Protein AF-0000000068203288 (afdb_homodimer)

Sequence (1070 aa):
MARSVHVRDALLVIIGAFSFITLLYFWTSFAPIPHRPIVPSGQPHHDSGFYEEWIPPDGHSIPASKPMNSSRAFGVVHGEKQPRTKVINHAPGWTMFDNIYMSAGTMFVVADAEQEMVEKDGWYNGYPLRRMMISTGKPAYATEESMKEREPSDKDLFFISREEAVSRWGDQVYEIEGHSWLFWEAPQFYSHFYHFVAESLFGFWAFHAGTLDAHITARGETTAPLPSRAIFPFCKPENIRDSSKFNMLYMKAAFPATTLETSSDWEDRIHFTRDGTRAWRFAHATLGDRSASFRGRICGLQNQRIAAEARQVTEARTTRWWWEPIRRAVLRHASVSEEIIDIVINSNARFDDAPTTGGIGGEMRSIPKKETPIVITYISRQGGRRSLLEDDHIRLVTELTRLCEKRGWEFNHVKAQLLTQEEQLALAAKTTVLVGVHGNGLTHLLSMAPTMLSTVVEIFGKPGFAHDYEWTARTLGMKHYGIWNDTTLEHPHYPEAKTPEKEFQSSSIPVQGDLVARTIEIRVDSVLSLLQQSDMARSVHVRDALLVIIGAFSFITLLYFWTSFAPIPHRPIVPSGQPHHDSGFYEEWIPPDGHSIPASKPMNSSRAFGVVHGEKQPRTKVINHAPGWTMFDNIYMSAGTMFVVADAEQEMVEKDGWYNGYPLRRMMISTGKPAYATEESMKEREPSDKDLFFISREEAVSRWGDQVYEIEGHSWLFWEAPQFYSHFYHFVAESLFGFWAFHAGTLDAHITARGETTAPLPSRAIFPFCKPENIRDSSKFNMLYMKAAFPATTLETSSDWEDRIHFTRDGTRAWRFAHATLGDRSASFRGRICGLQNQRIAAEARQVTEARTTRWWWEPIRRAVLRHASVSEEIIDIVINSNARFDDAPTTGGIGGEMRSIPKKETPIVITYISRQGGRRSLLEDDHIRLVTELTRLCEKRGWEFNHVKAQLLTQEEQLALAAKTTVLVGVHGNGLTHLLSMAPTMLSTVVEIFGKPGFAHDYEWTARTLGMKHYGIWNDTTLEHPHYPEAKTPEKEFQSSSIPVQGDLVARTIEIRVDSVLSLLQQSD

Organism: Serendipita indica (strain DSM 11827) (NCBI:txid1109443)

InterPro domains:
  IPR007657 Glycosyltransferase 61 [PTHR20961] (347-496)
  IPR049625 Glycosyltransferase 61, catalytic domain [PF04577] (317-451)

Nearest PDB structures (foldseek):
  6xi2-assembly1_A  TM=5.504E-01  e=6.995E-13  Homo sapiens
  6xfi-assembly1_A-2  TM=5.285E-01  e=3.410E-13  Homo sapiens
  6xi2-assembly1_B  TM=5.546E-01  e=3.739E-12  Homo sapiens
  8kb7-assembly1_D  TM=5.312E-01  e=9.744E-12  Homo sapiens
  8kb7-assembly1_A  TM=5.262E-01  e=3.739E-12  Homo sapiens

Solvent-accessible surface area (backbone atoms only — not comparable to full-atom values): 57823 Å² total; per-residue (Å²): 138,94,78,91,76,87,85,94,84,97,92,91,94,96,75,101,81,91,98,90,83,94,92,94,81,98,81,90,78,90,75,80,80,75,79,77,80,79,72,80,73,78,76,75,77,80,77,79,71,80,76,72,74,81,70,74,76,79,84,69,74,74,75,78,79,68,81,70,86,56,72,42,51,50,57,55,59,72,69,82,78,78,68,59,39,40,76,77,47,74,35,34,6,30,35,32,31,34,30,40,30,38,33,46,70,18,33,33,42,30,37,71,67,84,47,65,78,48,77,53,96,66,18,38,51,93,30,69,37,63,59,37,39,38,37,59,37,56,69,86,52,104,44,71,67,38,51,56,64,31,53,47,50,65,68,42,50,31,80,40,28,46,67,52,49,42,70,46,24,59,58,43,44,41,62,27,74,55,33,37,36,37,43,44,44,32,40,91,44,32,40,35,55,42,49,26,46,72,25,48,51,41,17,50,47,35,35,51,35,24,70,64,28,49,70,32,33,84,81,13,31,37,77,40,79,70,55,47,30,41,36,27,58,63,20,55,79,68,32,53,46,19,92,85,47,52,39,54,48,48,47,42,32,50,37,60,60,39,40,65,40,28,23,70,54,43,47,48,55,21,61,75,12,55,86,51,46,26,30,40,31,32,46,29,32,35,38,42,13,55,70,6,8,46,72,25,65,54,10,48,72,68,52,68,36,52,24,51,29,26,34,62,74,17,51,89,50,27,42,87,27,68,58,30,30,46,34,52,14,39,36,48,71,38,66,42,52,66,73,52,67,36,38,40,60,29,23,62,47,32,71,78,65,68,73,47,96,63,81,68,39,59,62,56,73,70,44,72,65,35,89,66,81,55,22,39,34,36,47,52,42,74,91,47,66,51,17,47,25,67,69,32,46,53,42,27,53,49,34,41,49,52,51,20,63,73,70,72,36,47,72,44,81,40,50,66,89,81,43,56,72,41,55,49,45,44,51,26,30,56,29,28,34,43,34,32,55,77,53,68,75,58,51,44,62,66,42,33,41,48,20,72,66,17,30,37,39,38,35,32,20,66,81,27,41,68,41,67,66,45,50,52,33,43,73,54,58,23,45,46,36,38,32,40,37,88,41,82,33,40,84,90,60,63,76,73,71,33,73,48,67,74,37,49,51,22,53,58,26,55,44,41,20,59,58,55,37,49,54,50,50,54,54,52,48,54,48,52,54,52,51,61,70,73,106,122,90,71,78,75,82,76,96,71,85,96,89,81,81,99,86,81,90,95,87,75,100,79,82,68,90,80,71,90,69,75,72,77,72,76,77,77,78,69,79,72,76,75,77,77,77,76,79,74,78,75,72,73,80,70,74,75,77,84,68,75,74,76,78,78,70,82,70,85,57,72,44,50,47,55,54,62,72,70,81,78,79,67,60,39,40,76,78,47,72,34,37,5,30,35,30,30,33,31,40,30,39,34,47,70,17,32,35,42,29,36,72,69,84,47,65,77,47,76,53,95,65,18,37,51,91,30,69,35,63,57,38,39,38,38,58,39,55,66,86,52,102,42,69,67,38,52,58,64,33,54,47,49,67,68,42,50,29,82,39,29,46,67,53,48,44,70,46,23,60,60,43,44,39,63,27,74,56,33,37,38,35,44,45,43,32,41,90,44,33,40,35,56,42,50,26,47,72,26,48,52,42,16,52,48,36,34,50,35,24,69,64,28,49,69,32,33,85,82,13,30,36,75,40,80,70,54,48,28,40,35,27,60,62,20,55,78,68,32,53,45,19,93,85,47,52,38,54,47,49,48,42,31,48,38,60,58,39,41,66,39,29,26,70,55,44,48,50,55,21,61,75,12,56,86,51,46,26,31,39,29,31,47,28,32,36,37,43,14,53,70,6,8,45,71,26,66,53,10,48,71,68,50,68,36,53,23,51,30,25,35,61,74,18,50,88,49,27,40,88,26,68,58,29,30,47,34,51,13,39,36,48,68,39,66,42,52,66,73,53,70,36,38,38,62,28,23,62,48,31,71,77,65,67,74,48,101,58,81,69,40,58,62,56,73,70,45,69,65,36,89,66,82,54,22,39,34,36,48,51,43,74,92,48,66,52,16,46,25,66,70,33,45,54,42,26,54,49,34,41,48,50,50,20,63,75,71,72,36,48,70,44,82,41,49,66,89,80,43,55,73,40,54,50,46,44,52,27,30,57,29,29,33,43,33,32,56,76,53,68,78,58,50,44,62,67,42,33,42,48,19,72,64,16,32,40,40,37,36,33,20,66,83,26,39,69,41,66,66,46,50,54,33,42,73,54,58,21,46,46,35,38,33,41,37,86,42,83,33,42,85,90,63,61,76,74,73,32,71,48,66,73,39,48,52,22,54,58,25,56,44,41,20,59,58,55,37,50,52,51,51,53,54,51,48,55,47,52,54,52,51,60,69,73,105

Foldseek 3Di:
DDDPPDDDDDDYDDDDDDDDDDDDDDDDDPDDPPPDPPPPPPPPDPPPDCPPDPPQPDLPDPDDPPPPPDDDDPQFPPDDFQDFKDWLDDFQQKTKIAWWKDFLQAIEGAAAPPQQQDQDPQAGSNHHDPLRHAWPQDADDPDPVRLVNGRDDCRHYNYDYSVVLCVQAPRQEGEDDFEEEEERHALPQQQFPLSQVVFVVLLCLLQQQLSNFLDQALQRDGPGDDGQEYEAQRDDPNSNAYPLRVSVLLVCLLHVNYYYHYNVNNVVQSVVRNVRRHMYIYRIYMGGGLSSLLVGCCLVPNAVGSSCRSNVRRVVRHDLCSLLNSLVSSLVVLVADVVLSCCCQAALQHDQPDPPPDPRSVVSVVHHHDHAAAEEEEAAPAPDQAHAAPVQVVQLLVLQVVLCVVVVGHYHYDHVVVDRPSVLLNSQSRHQEYEYEPDDSLSSVSNYRAGQRREYEYEFFPPADHCSSVVSQVSSPYFYWYFQAQDIDGPPDHDDHDQDPDRRRHRHGHHHSNNVSVVSVCSNVVSVVVSVVVD/DPPPDDDDDDDDDDDDDDDDDDDDDPDDDPPCPVPDPPPVPDPPDPPVPCPPPPPQPDLPDPDDPPPPPDDDDPQFPPDDFQDFKDWLDDFQQKTKIAWWKDFLQAIEGAAAPPQQQDQDPQAGSNHHDPLRHAWPQDADDPDPVRLVNGGDDCRHYNYDYSVVLCVQAPRQEGEDDFEEEEERHALPQQQFPLSQVVFVVLLCLLQQQLSNFLDQALQRDGPGDDGQEYEAQRDDPNSNAYPLRVSVLLVCLLHVNYYYHYNVNNVVQSVVRNVRRHMYIYRIYMGGGLSSLLVGCCLVPNAVGSSCRSNVRRVVRHDLCSLLNSLVSSLVVLVADVVLSCCCQAALQHDQDDPDPDDRSVVSVVHHHDHAAAEEEEAAPAPDQAHAAPVQVVQLLVLQVVLCVVVVGHYHYDHVVVDRPSVLLNSQSRHQEYEYEPDDSLSSVSNYRAGQRREYEYEFFPPADHCSSVVSQVSSPYFYWYFQAQDIDGPPDHDDHDQDPDRRRHRHGHHHSNNVSVVSVCSNVVSVVVSVVVD

Radius of gyration: 35.67 Å; Cα contacts (8 Å, |Δi|>4): 2107; chains: 2; bounding box: 98×103×102 Å

pLDDT: mean 81.74, std 26.33, range [14.75, 98.88]

Structure (mmCIF, N/CA/C/O backbone):
data_AF-0000000068203288-model_v1
#
loop_
_entity.id
_entity.type
_entity.pdbx_description
1 polymer 'Glycosyltransferase 61 catalytic domain-containing protein'
#
loop_
_atom_site.group_PDB
_atom_site.id
_atom_site.type_symbol
_atom_site.label_atom_id
_atom_site.label_alt_id
_atom_site.label_comp_id
_atom_site.label_asym_id
_atom_site.label_entity_id
_atom_site.label_seq_id
_atom_site.pdbx_PDB_ins_code
_atom_site.Cartn_x
_atom_site.Cartn_y
_atom_site.Cartn_z
_atom_site.occupancy
_atom_site.B_iso_or_equiv
_atom_site.auth_seq_id
_atom_site.auth_comp_id
_atom_site.auth_asym_id
_atom_site.auth_atom_id
_atom_site.pdbx_PDB_model_num
ATOM 1 N N . MET A 1 1 ? -50.844 -9.641 -46.188 1 18.05 1 MET A N 1
ATOM 2 C CA . MET A 1 1 ? -50.469 -8.883 -47.375 1 18.05 1 MET A CA 1
ATOM 3 C C . MET A 1 1 ? -48.938 -8.797 -47.531 1 18.05 1 MET A C 1
ATOM 5 O O . MET A 1 1 ? -48.25 -8.547 -46.531 1 18.05 1 MET A O 1
ATOM 9 N N . ALA A 1 2 ? -48.312 -8.992 -48.812 1 18.88 2 ALA A N 1
ATOM 10 C CA . ALA A 1 2 ? -47.188 -9.719 -49.375 1 18.88 2 ALA A CA 1
ATOM 11 C C . ALA A 1 2 ? -45.875 -9.016 -49.062 1 18.88 2 ALA A C 1
ATOM 13 O O . ALA A 1 2 ? -45.844 -7.879 -48.594 1 18.88 2 ALA A O 1
ATOM 14 N N . ARG A 1 3 ? -44.812 -9.188 -50.094 1 18.48 3 ARG A N 1
ATOM 15 C CA . ARG A 1 3 ? -43.625 -9.812 -50.656 1 18.48 3 ARG A CA 1
ATOM 16 C C . ARG A 1 3 ? -42.531 -8.773 -50.938 1 18.48 3 ARG A C 1
ATOM 18 O O . ARG A 1 3 ? -41.438 -9.117 -51.375 1 18.48 3 ARG A O 1
ATOM 25 N N . SER A 1 4 ? -42.844 -7.621 -50.906 1 17.41 4 SER A N 1
ATOM 26 C CA . SER A 1 4 ? -42.281 -6.617 -51.812 1 17.41 4 SER A CA 1
ATOM 27 C C . SER A 1 4 ? -40.781 -6.461 -51.625 1 17.41 4 SER A C 1
ATOM 29 O O . SER A 1 4 ? -40.312 -6.125 -50.531 1 17.41 4 SER A O 1
ATOM 31 N N . VAL A 1 5 ? -39.781 -7.102 -52.531 1 19.14 5 VAL A N 1
ATOM 32 C CA . VAL A 1 5 ? -38.594 -7.621 -53.188 1 19.14 5 VAL A CA 1
ATOM 33 C C . VAL A 1 5 ? -37.688 -6.461 -53.625 1 19.14 5 VAL A C 1
ATOM 35 O O . VAL A 1 5 ? -36.469 -6.613 -53.75 1 19.14 5 VAL A O 1
ATOM 38 N N . HIS A 1 6 ? -38.094 -5.254 -53.906 1 16.91 6 HIS A N 1
ATOM 39 C CA . HIS A 1 6 ? -37.812 -4.711 -55.25 1 16.91 6 HIS A CA 1
ATOM 40 C C . HIS A 1 6 ? -36.344 -4.402 -55.406 1 16.91 6 HIS A C 1
ATOM 42 O O . HIS A 1 6 ? -35.625 -4.207 -54.438 1 16.91 6 HIS A O 1
ATOM 48 N N . VAL A 1 7 ? -35.906 -3.92 -56.625 1 17.23 7 VAL A N 1
ATOM 49 C CA . VAL A 1 7 ? -35.094 -3.934 -57.875 1 17.23 7 VAL A CA 1
ATOM 50 C C . VAL A 1 7 ? -33.781 -3.23 -57.625 1 17.23 7 VAL A C 1
ATOM 52 O O . VAL A 1 7 ? -32.719 -3.768 -57.969 1 17.23 7 VAL A O 1
ATOM 55 N N . ARG A 1 8 ? -33.562 -1.989 -58.062 1 16.33 8 ARG A N 1
ATOM 56 C CA . ARG A 1 8 ? -32.812 -1.413 -59.188 1 16.33 8 ARG A CA 1
ATOM 57 C C . ARG A 1 8 ? -31.344 -1.29 -58.844 1 16.33 8 ARG A C 1
ATOM 59 O O . ARG A 1 8 ? -30.984 -1.067 -57.688 1 16.33 8 ARG A O 1
ATOM 66 N N . ASP A 1 9 ? -30.156 -1.005 -59.844 1 15.64 9 ASP A N 1
ATOM 67 C CA . ASP A 1 9 ? -29.094 -1.327 -60.812 1 15.64 9 ASP A CA 1
ATOM 68 C C . ASP A 1 9 ? -27.812 -0.581 -60.469 1 15.64 9 ASP A C 1
ATOM 70 O O . ASP A 1 9 ? -26.719 -1.109 -60.688 1 15.64 9 ASP A O 1
ATOM 74 N N . ALA A 1 10 ? -27.484 0.757 -60.469 1 15.72 10 ALA A N 1
ATOM 75 C CA . ALA A 1 10 ? -26.562 1.302 -61.469 1 15.72 10 ALA A CA 1
ATOM 76 C C . ALA A 1 10 ? -25.125 0.958 -61.125 1 15.72 10 ALA A C 1
ATOM 78 O O . ALA A 1 10 ? -24.766 0.818 -59.938 1 15.72 10 ALA A O 1
ATOM 79 N N . LEU A 1 11 ? -23.734 1.229 -62.062 1 15.46 11 LEU A N 1
ATOM 80 C CA . LEU A 1 11 ? -22.562 0.772 -62.812 1 15.46 11 LEU A CA 1
ATOM 81 C C . LEU A 1 11 ? -21.281 1.062 -62.031 1 15.46 11 LEU A C 1
ATOM 83 O O . LEU A 1 11 ? -20.438 0.174 -61.875 1 15.46 11 LEU A O 1
ATOM 87 N N . LEU A 1 12 ? -20.172 2.186 -62.375 1 14.75 12 LEU A N 1
ATOM 88 C CA . LEU A 1 12 ? -18.969 2.104 -63.188 1 14.75 12 LEU A CA 1
ATOM 89 C C . LEU A 1 12 ? -17.719 1.955 -62.312 1 14.75 12 LEU A C 1
ATOM 91 O O . LEU A 1 12 ? -16.922 1.042 -62.531 1 14.75 12 LEU A O 1
ATOM 95 N N . VAL A 1 13 ? -16.297 2.84 -62.531 1 15.64 13 VAL A N 1
ATOM 96 C CA . VAL A 1 13 ? -15.086 2.672 -63.344 1 15.64 13 VAL A CA 1
ATOM 97 C C . VAL A 1 13 ? -13.891 2.441 -62.406 1 15.64 13 VAL A C 1
ATOM 99 O O . VAL A 1 13 ? -13.156 1.462 -62.562 1 15.64 13 VAL A O 1
ATOM 102 N N . ILE A 1 14 ? -12.516 3.41 -62.344 1 16 14 ILE A N 1
ATOM 103 C CA . ILE A 1 14 ? -11.219 3.518 -63 1 16 14 ILE A CA 1
ATOM 104 C C . ILE A 1 14 ? -10.109 3.189 -62 1 16 14 ILE A C 1
ATOM 106 O O . ILE A 1 14 ? -10.273 3.373 -60.781 1 16 14 ILE A O 1
ATOM 110 N N . ILE A 1 15 ? -8.414 3.377 -62.312 1 16.22 15 ILE A N 1
ATOM 111 C CA . ILE A 1 15 ? -7.113 2.777 -62.594 1 16.22 15 ILE A CA 1
ATOM 112 C C . ILE A 1 15 ? -6.141 3.129 -61.469 1 16.22 15 ILE A C 1
ATOM 114 O O . ILE A 1 15 ? -5.133 2.443 -61.281 1 16.22 15 ILE A O 1
ATOM 118 N N . GLY A 1 16 ? -5.938 3.93 -60.531 1 16.61 16 GLY A N 1
ATOM 119 C CA . GLY A 1 16 ? -4.656 4.617 -60.5 1 16.61 16 GLY A CA 1
ATOM 120 C C . GLY A 1 16 ? -3.506 3.707 -60.094 1 16.61 16 GLY A C 1
ATOM 121 O O . GLY A 1 16 ? -3.537 3.078 -59.062 1 16.61 16 GLY A O 1
ATOM 122 N N . ALA A 1 17 ? -2.252 3.256 -61.031 1 16.25 17 ALA A N 1
ATOM 123 C CA . ALA A 1 17 ? -1.113 2.531 -61.594 1 16.25 17 ALA A CA 1
ATOM 124 C C . ALA A 1 17 ? 0.145 2.76 -60.781 1 16.25 17 ALA A C 1
ATOM 126 O O . ALA A 1 17 ? 0.89 1.818 -60.5 1 16.25 17 ALA A O 1
ATOM 127 N N . PHE A 1 18 ? 1.094 3.889 -60.812 1 15.8 18 PHE A N 1
ATOM 128 C CA . PHE A 1 18 ? 2.363 3.939 -61.531 1 15.8 18 PHE A CA 1
ATOM 129 C C . PHE A 1 18 ? 3.469 3.271 -60.719 1 15.8 18 PHE A C 1
ATOM 131 O O . PHE A 1 18 ? 3.322 3.068 -59.5 1 15.8 18 PHE A O 1
ATOM 138 N N . SER A 1 19 ? 5.035 3.791 -60.781 1 15.68 19 SER A N 1
ATOM 139 C CA . SER A 1 19 ? 6.316 3.451 -61.375 1 15.68 19 SER A CA 1
ATOM 140 C C . SER A 1 19 ? 7.219 2.715 -60.406 1 15.68 19 SER A C 1
ATOM 142 O O . SER A 1 19 ? 7.09 2.883 -59.188 1 15.68 19 SER A O 1
ATOM 144 N N . PHE A 1 20 ? 8.445 1.809 -60.844 1 16.48 20 PHE A N 1
ATOM 145 C CA . PHE A 1 20 ? 9.383 0.699 -61.031 1 16.48 20 PHE A CA 1
ATOM 146 C C . PHE A 1 20 ? 10.672 0.965 -60.25 1 16.48 20 PHE A C 1
ATOM 148 O O . PHE A 1 20 ? 11.164 0.096 -59.531 1 16.48 20 PHE A O 1
ATOM 155 N N . ILE A 1 21 ? 11.859 1.844 -60.656 1 15.27 21 ILE A N 1
ATOM 156 C CA . ILE A 1 21 ? 13.094 1.506 -61.344 1 15.27 21 ILE A CA 1
ATOM 157 C C . ILE A 1 21 ? 14.227 1.315 -60.344 1 15.27 21 ILE A C 1
ATOM 159 O O . ILE A 1 21 ? 14.938 0.307 -60.375 1 15.27 21 ILE A O 1
ATOM 163 N N . THR A 1 22 ? 15.336 2.293 -60.031 1 15.48 22 THR A N 1
ATOM 164 C CA . THR A 1 22 ? 16.688 2.336 -60.594 1 15.48 22 THR A CA 1
ATOM 165 C C . THR A 1 22 ? 17.656 1.509 -59.75 1 15.48 22 THR A C 1
ATOM 167 O O . THR A 1 22 ? 17.391 1.235 -58.562 1 15.48 22 THR A O 1
ATOM 170 N N . LEU A 1 23 ? 19.234 1.815 -59.75 1 15.71 23 LEU A N 1
ATOM 171 C CA . LEU A 1 23 ? 20.531 1.391 -60.25 1 15.71 23 LEU A CA 1
ATOM 172 C C . LEU A 1 23 ? 21.344 0.715 -59.156 1 15.71 23 LEU A C 1
ATOM 174 O O . LEU A 1 23 ? 21.078 0.895 -57.969 1 15.71 23 LEU A O 1
ATOM 178 N N . LEU A 1 24 ? 22.969 0.628 -59.219 1 15.85 24 LEU A N 1
ATOM 179 C CA . LEU A 1 24 ? 24.109 -0.208 -59.531 1 15.85 24 LEU A CA 1
ATOM 180 C C . LEU A 1 24 ? 24.922 -0.546 -58.312 1 15.85 24 LEU A C 1
ATOM 182 O O . LEU A 1 24 ? 24.609 -0.078 -57.188 1 15.85 24 LEU A O 1
ATOM 186 N N . TYR A 1 25 ? 26.547 -0.27 -58.125 1 16.22 25 TYR A N 1
ATOM 187 C CA . TYR A 1 25 ? 27.781 -0.991 -58.375 1 16.22 25 TYR A CA 1
ATOM 188 C C . TYR A 1 25 ? 28.578 -1.185 -57.094 1 16.22 25 TYR A C 1
ATOM 190 O O . TYR A 1 25 ? 29.234 -2.219 -56.906 1 16.22 25 TYR A O 1
ATOM 198 N N . PHE A 1 26 ? 29.156 -0.207 -56.219 1 17.88 26 PHE A N 1
ATOM 199 C CA . PHE A 1 26 ? 30.609 -0.179 -56.031 1 17.88 26 PHE A CA 1
ATOM 200 C C . PHE A 1 26 ? 31.047 -1.241 -55.031 1 17.88 26 PHE A C 1
ATOM 202 O O . PHE A 1 26 ? 30.359 -1.485 -54.031 1 17.88 26 PHE A O 1
ATOM 209 N N . TRP A 1 27 ? 32.312 -2.158 -55.094 1 17.12 27 TRP A N 1
ATOM 210 C CA . TRP A 1 27 ? 33.156 -3.352 -55 1 17.12 27 TRP A CA 1
ATOM 211 C C . TRP A 1 27 ? 33.844 -3.432 -53.656 1 17.12 27 TRP A C 1
ATOM 213 O O . TRP A 1 27 ? 34.031 -4.523 -53.125 1 17.12 27 TRP A O 1
ATOM 223 N N . THR A 1 28 ? 34.656 -2.434 -53.031 1 17.39 28 THR A N 1
ATOM 224 C CA . THR A 1 28 ? 36.094 -2.697 -52.812 1 17.39 28 THR A CA 1
ATOM 225 C C . THR A 1 28 ? 36.281 -3.623 -51.625 1 17.39 28 THR A C 1
ATOM 227 O O . THR A 1 28 ? 35.375 -3.771 -50.781 1 17.39 28 THR A O 1
ATOM 230 N N . SER A 1 29 ? 37.719 -4.008 -51.062 1 17.95 29 SER A N 1
ATOM 231 C CA . SER A 1 29 ? 38.75 -5.02 -50.844 1 17.95 29 SER A CA 1
ATOM 232 C C . SER A 1 29 ? 38.969 -5.277 -49.344 1 17.95 29 SER A C 1
ATOM 234 O O . SER A 1 29 ? 39.906 -5.992 -48.969 1 17.95 29 SER A O 1
ATOM 236 N N . PHE A 1 30 ? 38.312 -4.68 -48.375 1 18.73 30 PHE A N 1
ATOM 237 C CA . PHE A 1 30 ? 39.156 -4.516 -47.188 1 18.73 30 PHE A CA 1
ATOM 238 C C . PHE A 1 30 ? 39.438 -5.867 -46.531 1 18.73 30 PHE A C 1
ATOM 240 O O . PHE A 1 30 ? 38.562 -6.703 -46.406 1 18.73 30 PHE A O 1
ATOM 247 N N . ALA A 1 31 ? 40.844 -6.27 -46.438 1 19.8 31 ALA A N 1
ATOM 248 C CA . ALA A 1 31 ? 41.625 -7.465 -46.125 1 19.8 31 ALA A CA 1
ATOM 249 C C . ALA A 1 31 ? 41.281 -8.008 -44.75 1 19.8 31 ALA A C 1
ATOM 251 O O . ALA A 1 31 ? 40.875 -7.258 -43.844 1 19.8 31 ALA A O 1
ATOM 252 N N . PRO A 1 32 ? 41.438 -9.438 -44.5 1 19.17 32 PRO A N 1
ATOM 253 C CA . PRO A 1 32 ? 41 -10.461 -43.531 1 19.17 32 PRO A CA 1
ATOM 254 C C . PRO A 1 32 ? 41.812 -10.422 -42.219 1 19.17 32 PRO A C 1
ATOM 256 O O . PRO A 1 32 ? 41.625 -11.281 -41.375 1 19.17 32 PRO A O 1
ATOM 259 N N . ILE A 1 33 ? 42.156 -9.219 -41.562 1 20.19 33 ILE A N 1
ATOM 260 C CA . ILE A 1 33 ? 43.281 -9.414 -40.688 1 20.19 33 ILE A CA 1
ATOM 261 C C . ILE A 1 33 ? 43 -10.5 -39.656 1 20.19 33 ILE A C 1
ATOM 263 O O . ILE A 1 33 ? 41.938 -10.469 -39.031 1 20.19 33 ILE A O 1
ATOM 267 N N . PRO A 1 34 ? 43.781 -11.625 -39.531 1 19 34 PRO A N 1
ATOM 268 C CA . PRO A 1 34 ? 43.75 -12.953 -38.938 1 19 34 PRO A CA 1
ATOM 269 C C . PRO A 1 34 ? 43.812 -12.906 -37.406 1 19 34 PRO A C 1
ATOM 271 O O . PRO A 1 34 ? 43.875 -13.945 -36.75 1 19 34 PRO A O 1
ATOM 274 N N . HIS A 1 35 ? 43.219 -11.938 -36.688 1 18.22 35 HIS A N 1
ATOM 275 C CA . HIS A 1 35 ? 43.812 -11.742 -35.375 1 18.22 35 HIS A CA 1
ATOM 276 C C . HIS A 1 35 ? 43.688 -13 -34.531 1 18.22 35 HIS A C 1
ATOM 278 O O . HIS A 1 35 ? 42.625 -13.617 -34.469 1 18.22 35 HIS A O 1
ATOM 284 N N . ARG A 1 36 ? 44.812 -13.695 -34.188 1 17.73 36 ARG A N 1
ATOM 285 C CA . ARG A 1 36 ? 45.125 -14.953 -33.5 1 17.73 36 ARG A CA 1
ATOM 286 C C . ARG A 1 36 ? 44.5 -14.984 -32.125 1 17.73 36 ARG A C 1
ATOM 288 O O . ARG A 1 36 ? 44.625 -14.023 -31.359 1 17.73 36 ARG A O 1
ATOM 295 N N . PRO A 1 37 ? 43.531 -15.945 -31.781 1 18.58 37 PRO A N 1
ATOM 296 C CA . PRO A 1 37 ? 42.781 -16.172 -30.562 1 18.58 37 PRO A CA 1
ATOM 297 C C . PRO A 1 37 ? 43.656 -16.578 -29.375 1 18.58 37 PRO A C 1
ATOM 299 O O . PRO A 1 37 ? 44.312 -17.625 -29.422 1 18.58 37 PRO A O 1
ATOM 302 N N . ILE A 1 38 ? 44.562 -15.703 -28.844 1 18.69 38 ILE A N 1
ATOM 303 C CA . ILE A 1 38 ? 45.531 -16.219 -27.875 1 18.69 38 ILE A CA 1
ATOM 304 C C . ILE A 1 38 ? 44.781 -16.859 -26.703 1 18.69 38 ILE A C 1
ATOM 306 O O . ILE A 1 38 ? 44.031 -16.188 -25.984 1 18.69 38 ILE A O 1
ATOM 310 N N . VAL A 1 39 ? 44.312 -18.141 -26.719 1 19.17 39 VAL A N 1
ATOM 311 C CA . VAL A 1 39 ? 43.625 -18.984 -25.734 1 19.17 39 VAL A CA 1
ATOM 312 C C . VAL A 1 39 ? 44.531 -19.203 -24.531 1 19.17 39 VAL A C 1
ATOM 314 O O . VAL A 1 39 ? 45.562 -19.844 -24.641 1 19.17 39 VAL A O 1
ATOM 317 N N . PRO A 1 40 ? 44.875 -18.109 -23.75 1 19.17 40 PRO A N 1
ATOM 318 C CA . PRO A 1 40 ? 45.906 -18.453 -22.75 1 19.17 40 PRO A CA 1
ATOM 319 C C . PRO A 1 40 ? 45.5 -19.656 -21.891 1 19.17 40 PRO A C 1
ATOM 321 O O . PRO A 1 40 ? 44.312 -19.812 -21.562 1 19.17 40 PRO A O 1
ATOM 324 N N . SER A 1 41 ? 46.156 -20.812 -21.938 1 19.47 41 SER A N 1
ATOM 325 C CA . SER A 1 41 ? 46.125 -22.172 -21.391 1 19.47 41 SER A CA 1
ATOM 326 C C . SER A 1 41 ? 46.25 -22.156 -19.875 1 19.47 41 SER A C 1
ATOM 328 O O . SER A 1 41 ? 46.344 -23.219 -19.25 1 19.47 41 SER A O 1
ATOM 330 N N . GLY A 1 42 ? 46.5 -20.984 -19.188 1 20.17 42 GLY A N 1
ATOM 331 C CA . GLY A 1 42 ? 47.156 -21.328 -17.938 1 20.17 42 GLY A CA 1
ATOM 332 C C . GLY A 1 42 ? 46.312 -22.141 -16.984 1 20.17 42 GLY A C 1
ATOM 333 O O . GLY A 1 42 ? 45.062 -22.031 -17.031 1 20.17 42 GLY A O 1
ATOM 334 N N . GLN A 1 43 ? 46.781 -23.312 -16.422 1 19.33 43 GLN A N 1
ATOM 335 C CA . GLN A 1 43 ? 46.281 -24.406 -15.602 1 19.33 43 GLN A CA 1
ATOM 336 C C . GLN A 1 43 ? 45.719 -23.891 -14.273 1 19.33 43 GLN A C 1
ATOM 338 O O . GLN A 1 43 ? 46.469 -23.281 -13.492 1 19.33 43 GLN A O 1
ATOM 343 N N . PRO A 1 44 ? 44.5 -23.312 -14.25 1 20.34 44 PRO A N 1
ATOM 344 C CA . PRO A 1 44 ? 44.125 -22.703 -12.961 1 20.34 44 PRO A CA 1
ATOM 345 C C . PRO A 1 44 ? 44.219 -23.688 -11.797 1 20.34 44 PRO A C 1
ATOM 347 O O . PRO A 1 44 ? 43.812 -24.844 -11.93 1 20.34 44 PRO A O 1
ATOM 350 N N . HIS A 1 45 ? 45.375 -23.703 -11.078 1 20.3 45 HIS A N 1
ATOM 351 C CA . HIS A 1 45 ? 45.531 -24.5 -9.867 1 20.3 45 HIS A CA 1
ATOM 352 C C . HIS A 1 45 ? 44.312 -24.375 -8.945 1 20.3 45 HIS A C 1
ATOM 354 O O . HIS A 1 45 ? 43.781 -23.266 -8.781 1 20.3 45 HIS A O 1
ATOM 360 N N . HIS A 1 46 ? 43.531 -25.422 -8.719 1 19.98 46 HIS A N 1
ATOM 361 C CA . HIS A 1 46 ? 42.312 -25.781 -7.984 1 19.98 46 HIS A CA 1
ATOM 362 C C . HIS A 1 46 ? 42.469 -25.484 -6.496 1 19.98 46 HIS A C 1
ATOM 364 O O . HIS A 1 46 ? 42.875 -26.344 -5.719 1 19.98 46 HIS A O 1
ATOM 370 N N . ASP A 1 47 ? 43.062 -24.312 -6.078 1 20.03 47 ASP A N 1
ATOM 371 C CA . ASP A 1 47 ? 43.188 -24.281 -4.621 1 20.03 47 ASP A CA 1
ATOM 372 C C . ASP A 1 47 ? 41.844 -24.438 -3.947 1 20.03 47 ASP A C 1
ATOM 374 O O . ASP A 1 47 ? 40.844 -23.797 -4.336 1 20.03 47 ASP A O 1
ATOM 378 N N . SER A 1 48 ? 41.531 -25.578 -3.271 1 22.59 48 SER A N 1
ATOM 379 C CA . SER A 1 48 ? 40.469 -26.172 -2.477 1 22.59 48 SER A CA 1
ATOM 380 C C . SER A 1 48 ? 40.031 -25.219 -1.362 1 22.59 48 SER A C 1
ATOM 382 O O . SER A 1 48 ? 40.438 -25.375 -0.212 1 22.59 48 SER A O 1
ATOM 384 N N . GLY A 1 49 ? 40.094 -23.938 -1.528 1 19.89 49 GLY A N 1
ATOM 385 C CA . GLY A 1 49 ? 39.906 -23.141 -0.333 1 19.89 49 GLY A CA 1
ATOM 386 C C . GLY A 1 49 ? 38.625 -23.469 0.406 1 19.89 49 GLY A C 1
ATOM 387 O O . GLY A 1 49 ? 37.656 -23.984 -0.192 1 19.89 49 GLY A O 1
ATOM 388 N N . PHE A 1 50 ? 38.656 -23.5 1.838 1 20.81 50 PHE A N 1
ATOM 389 C CA . PHE A 1 50 ? 37.875 -23.844 3.01 1 20.81 50 PHE A CA 1
ATOM 390 C C . PHE A 1 50 ? 36.562 -23.047 3.041 1 20.81 50 PHE A C 1
ATOM 392 O O . PHE A 1 50 ? 36.562 -21.844 3.264 1 20.81 50 PHE A O 1
ATOM 399 N N . TYR A 1 51 ? 35.688 -23.234 2.086 1 22.8 51 TYR A N 1
ATOM 400 C CA . TYR A 1 51 ? 34.406 -22.625 2.342 1 22.8 51 TYR A CA 1
ATOM 401 C C . TYR A 1 51 ? 33.844 -23.047 3.703 1 22.8 51 TYR A C 1
ATOM 403 O O . TYR A 1 51 ? 33.5 -24.203 3.904 1 22.8 51 TYR A O 1
ATOM 411 N N . GLU A 1 52 ? 34.5 -22.516 4.75 1 24.2 52 GLU A N 1
ATOM 412 C CA . GLU A 1 52 ? 33.906 -22.812 6.047 1 24.2 52 GLU A CA 1
ATOM 413 C C . GLU A 1 52 ? 32.406 -22.562 6.02 1 24.2 52 GLU A C 1
ATOM 415 O O . GLU A 1 52 ? 31.938 -21.562 5.477 1 24.2 52 GLU A O 1
ATOM 420 N N . GLU A 1 53 ? 31.672 -23.578 6.184 1 24.73 53 GLU A N 1
ATOM 421 C CA . GLU A 1 53 ? 30.234 -23.75 6.336 1 24.73 53 GLU A CA 1
ATOM 422 C C . GLU A 1 53 ? 29.656 -22.75 7.324 1 24.73 53 GLU A C 1
ATOM 424 O O . GLU A 1 53 ? 30.078 -22.688 8.477 1 24.73 53 GLU A O 1
ATOM 429 N N . TRP A 1 54 ? 29.297 -21.625 6.879 1 25.95 54 TRP A N 1
ATOM 430 C CA . TRP A 1 54 ? 28.531 -20.766 7.758 1 25.95 54 TRP A CA 1
ATOM 431 C C . TRP A 1 54 ? 27.453 -21.547 8.492 1 25.95 54 TRP A C 1
ATOM 433 O O . TRP A 1 54 ? 26.625 -22.219 7.871 1 25.95 54 TRP A O 1
ATOM 443 N N . ILE A 1 55 ? 27.781 -22.062 9.711 1 27.97 55 ILE A N 1
ATOM 444 C CA . ILE A 1 55 ? 26.812 -22.688 10.594 1 27.97 55 ILE A CA 1
ATOM 445 C C . ILE A 1 55 ? 25.766 -21.672 11.031 1 27.97 55 ILE A C 1
ATOM 447 O O . ILE A 1 55 ? 26.109 -20.656 11.641 1 27.97 55 ILE A O 1
ATOM 451 N N . PRO A 1 56 ? 24.672 -21.703 10.445 1 28.95 56 PRO A N 1
ATOM 452 C CA . PRO A 1 56 ? 23.609 -20.797 10.867 1 28.95 56 PRO A CA 1
ATOM 453 C C . PRO A 1 56 ? 23.375 -20.812 12.383 1 28.95 56 PRO A C 1
ATOM 455 O O . PRO A 1 56 ? 23.453 -21.875 13.008 1 28.95 56 PRO A O 1
ATOM 458 N N . PRO A 1 57 ? 23.719 -19.719 13.078 1 29.09 57 PRO A N 1
ATOM 459 C CA . PRO A 1 57 ? 23.469 -19.828 14.523 1 29.09 57 PRO A CA 1
ATOM 460 C C . PRO A 1 57 ? 22.125 -20.484 14.844 1 29.09 57 PRO A C 1
ATOM 462 O O . PRO A 1 57 ? 21.234 -20.5 14 1 29.09 57 PRO A O 1
ATOM 465 N N . ASP A 1 58 ? 22.062 -21.188 15.945 1 28.67 58 ASP A N 1
ATOM 466 C CA . ASP A 1 58 ? 20.938 -21.906 16.547 1 28.67 58 ASP A CA 1
ATOM 467 C C . ASP A 1 58 ? 19.656 -21.094 16.469 1 28.67 58 ASP A C 1
ATOM 469 O O . ASP A 1 58 ? 19.688 -19.859 16.469 1 28.67 58 ASP A O 1
ATOM 473 N N . GLY A 1 59 ? 18.562 -21.641 16.047 1 29.34 59 GLY A N 1
ATOM 474 C CA . GLY A 1 59 ? 17.156 -21.297 15.859 1 29.34 59 GLY A CA 1
ATOM 475 C C . GLY A 1 59 ? 16.594 -20.469 17 1 29.34 59 GLY A C 1
ATOM 476 O O . GLY A 1 59 ? 16.016 -21 17.938 1 29.34 59 GLY A O 1
ATOM 477 N N . HIS A 1 60 ? 17.281 -19.422 17.422 1 27.91 60 HIS A N 1
ATOM 478 C CA . HIS A 1 60 ? 16.656 -18.719 18.531 1 27.91 60 HIS A CA 1
ATOM 479 C C . HIS A 1 60 ? 15.266 -18.219 18.156 1 27.91 60 HIS A C 1
ATOM 481 O O . HIS A 1 60 ? 15.07 -17.703 17.047 1 27.91 60 HIS A O 1
ATOM 487 N N . SER A 1 61 ? 14.273 -18.734 18.766 1 28.83 61 SER A N 1
ATOM 488 C CA . SER A 1 61 ? 12.875 -18.328 18.719 1 28.83 61 SER A CA 1
ATOM 489 C C . SER A 1 61 ? 12.734 -16.812 18.781 1 28.83 61 SER A C 1
ATOM 491 O O . SER A 1 61 ? 13.289 -16.172 19.672 1 28.83 61 SER A O 1
ATOM 493 N N . ILE A 1 62 ? 12.75 -16.266 17.734 1 30.05 62 ILE A N 1
ATOM 494 C CA . ILE A 1 62 ? 12.492 -14.836 17.781 1 30.05 62 ILE A CA 1
ATOM 495 C C . ILE A 1 62 ? 11.297 -14.555 18.703 1 30.05 62 ILE A C 1
ATOM 497 O O . ILE A 1 62 ? 10.195 -15.062 18.453 1 30.05 62 ILE A O 1
ATOM 501 N N . PRO A 1 63 ? 11.531 -14.039 19.828 1 25.23 63 PRO A N 1
ATOM 502 C CA . PRO A 1 63 ? 10.414 -13.703 20.719 1 25.23 63 PRO A CA 1
ATOM 503 C C . PRO A 1 63 ? 9.43 -12.719 20.078 1 25.23 63 PRO A C 1
ATOM 505 O O . PRO A 1 63 ? 9.836 -11.867 19.297 1 25.23 63 PRO A O 1
ATOM 508 N N . ALA A 1 64 ? 8.141 -13.07 20.109 1 31.34 64 ALA A N 1
ATOM 509 C CA . ALA A 1 64 ? 7.008 -12.234 19.703 1 31.34 64 ALA A CA 1
ATOM 510 C C . ALA A 1 64 ? 7.074 -10.859 20.359 1 31.34 64 ALA A C 1
ATOM 512 O O . ALA A 1 64 ? 7.129 -10.766 21.594 1 31.34 64 ALA A O 1
ATOM 513 N N . SER A 1 65 ? 7.52 -9.922 19.719 1 27.16 65 SER A N 1
ATOM 514 C CA . SER A 1 65 ? 7.457 -8.578 20.297 1 27.16 65 SER A CA 1
ATOM 515 C C . SER A 1 65 ? 6.07 -8.281 20.859 1 27.16 65 SER A C 1
ATOM 517 O O . SER A 1 65 ? 5.062 -8.547 20.188 1 27.16 65 SER A O 1
ATOM 519 N N . LYS A 1 66 ? 5.891 -8.125 22.094 1 31.59 66 LYS A N 1
ATOM 520 C CA . LYS A 1 66 ? 4.723 -7.711 22.859 1 31.59 66 LYS A CA 1
ATOM 521 C C . LYS A 1 66 ? 4.113 -6.434 22.297 1 31.59 66 LYS A C 1
ATOM 523 O O . LYS A 1 66 ? 4.824 -5.457 22.047 1 31.59 66 LYS A O 1
ATOM 528 N N . PRO A 1 67 ? 2.881 -6.562 21.859 1 30.98 67 PRO A N 1
ATOM 529 C CA . PRO A 1 67 ? 2.271 -5.277 21.516 1 30.98 67 PRO A CA 1
ATOM 530 C C . PRO A 1 67 ? 2.396 -4.246 22.641 1 30.98 67 PRO A C 1
ATOM 532 O O . PRO A 1 67 ? 2.02 -4.523 23.781 1 30.98 67 PRO A O 1
ATOM 535 N N . MET A 1 68 ? 3.371 -3.516 22.641 1 30.14 68 MET A N 1
ATOM 536 C CA . MET A 1 68 ? 3.5 -2.525 23.703 1 30.14 68 MET A CA 1
ATOM 537 C C . MET A 1 68 ? 2.262 -1.637 23.766 1 30.14 68 MET A C 1
ATOM 539 O O . MET A 1 68 ? 1.983 -0.879 22.844 1 30.14 68 MET A O 1
ATOM 543 N N . ASN A 1 69 ? 1.232 -1.973 24.375 1 35.66 69 ASN A N 1
ATOM 544 C CA . ASN A 1 69 ? 0.153 -1.104 24.828 1 35.66 69 ASN A CA 1
ATOM 545 C C . ASN A 1 69 ? 0.69 0.214 25.375 1 35.66 69 ASN A C 1
ATOM 547 O O . ASN A 1 69 ? 0.124 0.773 26.328 1 35.66 69 ASN A O 1
ATOM 551 N N . SER A 1 70 ? 1.919 0.518 25.234 1 39.41 70 SER A N 1
ATOM 552 C CA . SER A 1 70 ? 2.387 1.712 25.938 1 39.41 70 SER A CA 1
ATOM 553 C C . SER A 1 70 ? 2.025 2.979 25.156 1 39.41 70 SER A C 1
ATOM 555 O O . SER A 1 70 ? 1.883 2.947 23.938 1 39.41 70 SER A O 1
ATOM 557 N N . SER A 1 71 ? 1.503 3.955 25.797 1 45.53 71 SER A N 1
ATOM 558 C CA . SER A 1 71 ? 1.336 5.324 25.312 1 45.53 71 SER A CA 1
ATOM 559 C C . SER A 1 71 ? 2.525 5.766 24.469 1 45.53 71 SER A C 1
ATOM 561 O O . SER A 1 71 ? 3.674 5.676 24.906 1 45.53 71 SER A O 1
ATOM 563 N N . ARG A 1 72 ? 2.334 5.703 23.109 1 54.31 72 ARG A N 1
ATOM 564 C CA . ARG A 1 72 ? 3.43 6.055 22.219 1 54.31 72 ARG A CA 1
ATOM 565 C C . ARG A 1 72 ? 3.264 7.477 21.688 1 54.31 72 ARG A C 1
ATOM 567 O O . ARG A 1 72 ? 2.162 7.875 21.297 1 54.31 72 ARG A O 1
ATOM 574 N N . ALA A 1 73 ? 4.285 8.242 22.031 1 47.81 73 ALA A N 1
ATOM 575 C CA . ALA A 1 73 ? 4.398 9.469 21.25 1 47.81 73 ALA A CA 1
ATOM 576 C C . ALA A 1 73 ? 4.793 9.172 19.812 1 47.81 73 ALA A C 1
ATOM 578 O O . ALA A 1 73 ? 5.652 8.32 19.562 1 47.81 73 ALA A O 1
ATOM 579 N N . PHE A 1 74 ? 4.023 9.656 18.859 1 55.5 74 PHE A N 1
ATOM 580 C CA . PHE A 1 74 ? 4.266 9.43 17.438 1 55.5 74 PHE A CA 1
ATOM 581 C C . PHE A 1 74 ? 5.688 9.836 17.062 1 55.5 74 PHE A C 1
ATOM 583 O O . PHE A 1 74 ? 6.195 10.852 17.547 1 55.5 74 PHE A O 1
ATOM 590 N N . GLY A 1 75 ? 6.391 9.078 16.281 1 47.59 75 GLY A N 1
ATOM 591 C CA . GLY A 1 75 ? 7.562 9.422 15.5 1 47.59 75 GLY A CA 1
ATOM 592 C C . GLY A 1 75 ? 8.867 9.219 16.25 1 47.59 75 GLY A C 1
ATOM 593 O O . GLY A 1 75 ? 9.945 9.258 15.648 1 47.59 75 GLY A O 1
ATOM 594 N N . VAL A 1 76 ? 8.906 9.531 17.609 1 47.94 76 VAL A N 1
ATOM 595 C CA . VAL A 1 76 ? 10.242 9.625 18.188 1 47.94 76 VAL A CA 1
ATOM 596 C C . VAL A 1 76 ? 10.641 8.289 18.797 1 47.94 76 VAL A C 1
ATOM 598 O O . VAL A 1 76 ? 9.938 7.758 19.656 1 47.94 76 VAL A O 1
ATOM 601 N N . VAL A 1 77 ? 11.336 7.5 18.125 1 45.19 77 VAL A N 1
ATOM 602 C CA . VAL A 1 77 ? 11.992 6.402 18.828 1 45.19 77 VAL A CA 1
ATOM 603 C C . VAL A 1 77 ? 13.031 6.957 19.797 1 45.19 77 VAL A C 1
ATOM 605 O O . VAL A 1 77 ? 14.023 7.555 19.375 1 45.19 77 VAL A O 1
ATOM 608 N N . HIS A 1 78 ? 12.547 7.484 20.953 1 43.62 78 HIS A N 1
ATOM 609 C CA . HIS A 1 78 ? 13.523 8.008 21.891 1 43.62 78 HIS A CA 1
ATOM 610 C C . HIS A 1 78 ? 14.547 6.941 22.266 1 43.62 78 HIS A C 1
ATOM 612 O O . HIS A 1 78 ? 15.492 7.219 23.016 1 43.62 78 HIS A O 1
ATOM 618 N N . GLY A 1 79 ? 13.984 5.684 22.438 1 41.75 79 GLY A N 1
ATOM 619 C CA . GLY A 1 79 ? 14.891 4.871 23.234 1 41.75 79 GLY A CA 1
ATOM 620 C C . GLY A 1 79 ? 16.312 4.863 22.688 1 41.75 79 GLY A C 1
ATOM 621 O O . GLY A 1 79 ? 16.703 5.758 21.938 1 41.75 79 GLY A O 1
ATOM 622 N N . GLU A 1 80 ? 16.984 3.641 22.906 1 50.03 80 GLU A N 1
ATOM 623 C CA . GLU A 1 80 ? 18.359 3.234 22.688 1 50.03 80 GLU A CA 1
ATOM 624 C C . GLU A 1 80 ? 18.797 3.51 21.266 1 50.03 80 GLU A C 1
ATOM 626 O O . GLU A 1 80 ? 17.969 3.58 20.359 1 50.03 80 GLU A O 1
ATOM 631 N N . LYS A 1 81 ? 20.219 3.525 20.938 1 62.06 81 LYS A N 1
ATOM 632 C CA . LYS A 1 81 ? 21.141 3.539 19.812 1 62.06 81 LYS A CA 1
ATOM 633 C C . LYS A 1 81 ? 20.547 2.809 18.609 1 62.06 81 LYS A C 1
ATOM 635 O O . LYS A 1 81 ? 19.781 1.856 18.766 1 62.06 81 LYS A O 1
ATOM 640 N N . GLN A 1 82 ? 20.469 3.525 17.438 1 81.19 82 GLN A N 1
ATOM 641 C CA . GLN A 1 82 ? 20.203 2.924 16.141 1 81.19 82 GLN A CA 1
ATOM 642 C C . GLN A 1 82 ? 20.734 1.497 16.078 1 81.19 82 GLN A C 1
ATOM 644 O O . GLN A 1 82 ? 21.953 1.291 16 1 81.19 82 GLN A O 1
ATOM 649 N N . PRO A 1 83 ? 19.812 0.516 16.141 1 89.31 83 PRO A N 1
ATOM 650 C CA . PRO A 1 83 ? 20.312 -0.859 16.078 1 89.31 83 PRO A CA 1
ATOM 651 C C . PRO A 1 83 ? 21.094 -1.141 14.812 1 89.31 83 PRO A C 1
ATOM 653 O O . PRO A 1 83 ? 20.812 -0.56 13.758 1 89.31 83 PRO A O 1
ATOM 656 N N . ARG A 1 84 ? 22.047 -1.986 14.977 1 92.38 84 ARG A N 1
ATOM 657 C CA . ARG A 1 84 ? 22.859 -2.4 13.828 1 92.38 84 ARG A CA 1
ATOM 658 C C . ARG A 1 84 ? 22.047 -3.25 12.859 1 92.38 84 ARG A C 1
ATOM 660 O O . ARG A 1 84 ? 21.078 -3.91 13.266 1 92.38 84 ARG A O 1
ATOM 667 N N . THR A 1 85 ? 22.469 -3.188 11.625 1 95.31 85 THR A N 1
ATOM 668 C CA . THR A 1 85 ? 21.891 -4.055 10.617 1 95.31 85 THR A CA 1
ATOM 669 C C . THR A 1 85 ? 22.375 -5.488 10.773 1 95.31 85 THR A C 1
ATOM 671 O O . THR A 1 85 ? 23.578 -5.727 10.953 1 95.31 85 THR A O 1
ATOM 674 N N . LYS A 1 86 ? 21.5 -6.355 10.805 1 94.81 86 LYS A N 1
ATOM 675 C CA . LYS A 1 86 ? 21.828 -7.777 10.82 1 94.81 86 LYS A CA 1
ATOM 676 C C . LYS A 1 86 ? 21.375 -8.461 9.539 1 94.81 86 LYS A C 1
ATOM 678 O O . LYS A 1 86 ? 20.25 -8.25 9.086 1 94.81 86 LYS A O 1
ATOM 683 N N . VAL A 1 87 ? 22.25 -9.219 8.93 1 95.62 87 VAL A N 1
ATOM 684 C CA . VAL A 1 87 ? 21.891 -10.062 7.801 1 95.62 87 VAL A CA 1
ATOM 685 C C . VAL A 1 87 ? 21.469 -11.445 8.305 1 95.62 87 VAL A C 1
ATOM 687 O O . VAL A 1 87 ? 22.281 -12.164 8.898 1 95.62 87 VAL A O 1
ATOM 690 N N . ILE A 1 88 ? 20.266 -11.797 8.062 1 96.56 88 ILE A N 1
ATOM 691 C CA . ILE A 1 88 ? 19.688 -13.039 8.562 1 96.56 88 ILE A CA 1
ATOM 692 C C . ILE A 1 88 ? 20.047 -14.188 7.621 1 96.56 88 ILE A C 1
ATOM 694 O O . ILE A 1 88 ? 20.266 -15.312 8.062 1 96.56 88 ILE A O 1
ATOM 698 N N . ASN A 1 89 ? 20.016 -13.938 6.355 1 96.44 89 ASN A N 1
ATOM 699 C CA . ASN A 1 89 ? 20.359 -14.875 5.289 1 96.44 89 ASN A CA 1
ATOM 700 C C . ASN A 1 89 ? 20.734 -14.148 4.004 1 96.44 89 ASN A C 1
ATOM 702 O O . ASN A 1 89 ? 20.375 -12.992 3.812 1 96.44 89 ASN A O 1
ATOM 706 N N . HIS A 1 90 ? 21.562 -14.867 3.184 1 96.94 90 HIS A N 1
ATOM 707 C CA . HIS A 1 90 ? 22 -14.219 1.958 1 96.94 90 HIS A CA 1
ATOM 708 C C . HIS A 1 90 ? 22.281 -15.242 0.862 1 96.94 90 HIS A C 1
ATOM 710 O O . HIS A 1 90 ? 22.797 -16.328 1.138 1 96.94 90 HIS A O 1
ATOM 716 N N . ALA A 1 91 ? 21.922 -15.008 -0.296 1 97.25 91 ALA A N 1
ATOM 717 C CA . ALA A 1 91 ? 22.328 -15.57 -1.585 1 97.25 91 ALA A CA 1
ATOM 718 C C . ALA A 1 91 ? 22.422 -14.477 -2.648 1 97.25 91 ALA A C 1
ATOM 720 O O . ALA A 1 91 ? 21.875 -13.383 -2.48 1 97.25 91 ALA A O 1
ATOM 721 N N . PRO A 1 92 ? 23.219 -14.641 -3.652 1 97.62 92 PRO A N 1
ATOM 722 C CA . PRO A 1 92 ? 23.297 -13.578 -4.66 1 97.62 92 PRO A CA 1
ATOM 723 C C . PRO A 1 92 ? 21.922 -13.055 -5.078 1 97.62 92 PRO A C 1
ATOM 725 O O . PRO A 1 92 ? 21.094 -13.812 -5.582 1 97.62 92 PRO A O 1
ATOM 728 N N . GLY A 1 93 ? 21.703 -11.773 -4.836 1 98.31 93 GLY A N 1
ATOM 729 C CA . GLY A 1 93 ? 20.469 -11.102 -5.238 1 98.31 93 GLY A CA 1
ATOM 730 C C . GLY A 1 93 ? 19.359 -11.234 -4.211 1 98.31 93 GLY A C 1
ATOM 731 O O . GLY A 1 93 ? 18.281 -10.656 -4.375 1 98.31 93 GLY A O 1
ATOM 732 N N . TRP A 1 94 ? 19.609 -12.039 -3.184 1 98.62 94 TRP A N 1
ATOM 733 C CA . TRP A 1 94 ? 18.625 -12.242 -2.129 1 98.62 94 TRP A CA 1
ATOM 734 C C . TRP A 1 94 ? 19.234 -12.016 -0.754 1 98.62 94 TRP A C 1
ATOM 736 O O . TRP A 1 94 ? 20.172 -12.727 -0.355 1 98.62 94 TRP A O 1
ATOM 746 N N . THR A 1 95 ? 18.781 -10.984 -0.009 1 98.5 95 THR A N 1
ATOM 747 C CA . THR A 1 95 ? 19.312 -10.688 1.316 1 98.5 95 THR A CA 1
ATOM 748 C C . THR A 1 95 ? 18.188 -10.328 2.283 1 98.5 95 THR A C 1
ATOM 750 O O . THR A 1 95 ? 17.312 -9.516 1.961 1 98.5 95 THR A O 1
ATOM 753 N N . MET A 1 96 ? 18.109 -10.992 3.381 1 98.5 96 MET A N 1
ATOM 754 C CA . MET A 1 96 ? 17.172 -10.68 4.453 1 98.5 96 MET A CA 1
ATOM 755 C C . MET A 1 96 ? 17.859 -9.93 5.586 1 98.5 96 MET A C 1
ATOM 757 O O . MET A 1 96 ? 18.891 -10.375 6.094 1 98.5 96 MET A O 1
ATOM 761 N N . PHE A 1 97 ? 17.266 -8.773 5.953 1 97.88 97 PHE A N 1
ATOM 762 C CA . PHE A 1 97 ? 17.859 -7.895 6.945 1 97.88 97 PHE A CA 1
ATOM 763 C C . PHE A 1 97 ? 16.953 -7.746 8.156 1 97.88 97 PHE A C 1
ATOM 765 O O . PHE A 1 97 ? 15.727 -7.715 8.023 1 97.88 97 PHE A O 1
ATOM 772 N N . ASP A 1 98 ? 17.609 -7.629 9.312 1 96.94 98 ASP A N 1
ATOM 773 C CA . ASP A 1 98 ? 17.016 -6.871 10.406 1 96.94 98 ASP A CA 1
ATOM 774 C C . ASP A 1 98 ? 17.594 -5.465 10.477 1 96.94 98 ASP A C 1
ATOM 776 O O . ASP A 1 98 ? 18.828 -5.293 10.453 1 96.94 98 ASP A O 1
ATOM 780 N N . ASN A 1 99 ? 16.828 -4.496 10.469 1 96.62 99 ASN A N 1
ATOM 781 C CA . ASN A 1 99 ? 17.203 -3.09 10.594 1 96.62 99 ASN A CA 1
ATOM 782 C C . ASN A 1 99 ? 18.031 -2.627 9.398 1 96.62 99 ASN A C 1
ATOM 784 O O . ASN A 1 99 ? 19.219 -2.293 9.547 1 96.62 99 ASN A O 1
ATOM 788 N N . ILE A 1 100 ? 17.5 -2.488 8.281 1 97.88 100 ILE A N 1
ATOM 789 C CA . ILE A 1 100 ? 18.125 -1.828 7.145 1 97.88 100 ILE A CA 1
ATOM 790 C C . ILE A 1 100 ? 17.562 -0.42 6.984 1 97.88 100 ILE A C 1
ATOM 792 O O . ILE A 1 100 ? 16.375 -0.19 7.23 1 97.88 100 ILE A O 1
ATOM 796 N N . TYR A 1 101 ? 18.422 0.494 6.66 1 97.81 101 TYR A N 1
ATOM 797 C CA . TYR A 1 101 ? 18.031 1.9 6.68 1 97.81 101 TYR A CA 1
ATOM 798 C C . TYR A 1 101 ? 18 2.477 5.266 1 97.81 101 TYR A C 1
ATOM 800 O O . TYR A 1 101 ? 18.719 2.002 4.379 1 97.81 101 TYR A O 1
ATOM 808 N N . MET A 1 102 ? 17.219 3.404 4.977 1 98.56 102 MET A N 1
ATOM 809 C CA . MET A 1 102 ? 17.156 4.148 3.719 1 98.56 102 MET A CA 1
ATOM 810 C C . MET A 1 102 ? 17.078 5.648 3.979 1 98.56 102 MET A C 1
ATOM 812 O O . MET A 1 102 ? 16.297 6.105 4.809 1 98.56 102 MET A O 1
ATOM 816 N N . SER A 1 103 ? 17.906 6.395 3.391 1 98.19 103 SER A N 1
ATOM 817 C CA . SER A 1 103 ? 17.953 7.852 3.479 1 98.19 103 SER A CA 1
ATOM 818 C C . SER A 1 103 ? 18.281 8.477 2.131 1 98.19 103 SER A C 1
ATOM 820 O O . SER A 1 103 ? 19.266 8.102 1.493 1 98.19 103 SER A O 1
ATOM 822 N N . ALA A 1 104 ? 17.406 9.367 1.682 1 97.88 104 ALA A N 1
ATOM 823 C CA . ALA A 1 104 ? 17.609 10.125 0.45 1 97.88 104 ALA A CA 1
ATOM 824 C C . ALA A 1 104 ? 17.828 9.195 -0.739 1 97.88 104 ALA A C 1
ATOM 826 O O . ALA A 1 104 ? 18.656 9.477 -1.608 1 97.88 104 ALA A O 1
ATOM 827 N N . GLY A 1 105 ? 17.219 8.023 -0.697 1 97.38 105 GLY A N 1
ATOM 828 C CA . GLY A 1 105 ? 17.25 7.129 -1.842 1 97.38 105 GLY A CA 1
ATOM 829 C C . GLY A 1 105 ? 18.359 6.086 -1.756 1 97.38 105 GLY A C 1
ATOM 830 O O . GLY A 1 105 ? 18.438 5.188 -2.594 1 97.38 105 GLY A O 1
ATOM 831 N N . THR A 1 106 ? 19.188 6.227 -0.769 1 98.25 106 THR A N 1
ATOM 832 C CA . THR A 1 106 ? 20.281 5.285 -0.568 1 98.25 106 THR A CA 1
ATOM 833 C C . THR A 1 106 ? 19.969 4.32 0.571 1 98.25 106 THR A C 1
ATOM 835 O O . THR A 1 106 ? 19.438 4.73 1.612 1 98.25 106 THR A O 1
ATOM 838 N N . MET A 1 107 ? 20.234 3.037 0.322 1 98.38 107 MET A N 1
ATOM 839 C CA . MET A 1 107 ? 20.172 2.062 1.407 1 98.38 107 MET A CA 1
ATOM 840 C C . MET A 1 107 ? 21.438 2.113 2.262 1 98.38 107 MET A C 1
ATOM 842 O O . MET A 1 107 ? 22.531 2.309 1.742 1 98.38 107 MET A O 1
ATOM 846 N N . PHE A 1 108 ? 21.266 1.938 3.604 1 97 108 PHE A N 1
ATOM 847 C CA . PHE A 1 108 ? 22.406 1.984 4.508 1 97 108 PHE A CA 1
ATOM 848 C C . PHE A 1 108 ? 22.469 0.728 5.367 1 97 108 PHE A C 1
ATOM 850 O O . PHE A 1 108 ? 21.469 0.305 5.934 1 97 108 PHE A O 1
ATOM 857 N N . VAL A 1 109 ? 23.578 0.132 5.434 1 95.56 109 VAL A N 1
ATOM 858 C CA . VAL A 1 109 ? 23.922 -0.89 6.418 1 95.56 109 VAL A CA 1
ATOM 859 C C . VAL A 1 109 ? 24.672 -0.255 7.586 1 95.56 109 VAL A C 1
ATOM 861 O O . VAL A 1 109 ? 25.734 0.341 7.391 1 95.56 109 VAL A O 1
ATOM 864 N N . VAL A 1 110 ? 24.062 -0.309 8.711 1 93.62 110 VAL A N 1
ATOM 865 C CA . VAL A 1 110 ? 24.734 0.184 9.914 1 93.62 110 VAL A CA 1
ATOM 866 C C . VAL A 1 110 ? 25.531 -0.943 10.555 1 93.62 110 VAL A C 1
ATOM 868 O O . VAL A 1 110 ? 24.953 -1.904 11.078 1 93.62 110 VAL A O 1
ATOM 871 N N . ALA A 1 111 ? 26.812 -0.795 10.477 1 88.75 111 ALA A N 1
ATOM 872 C CA . ALA A 1 111 ? 27.734 -1.829 10.938 1 88.75 111 ALA A CA 1
ATOM 873 C C . ALA A 1 111 ? 28.516 -1.354 12.156 1 88.75 111 ALA A C 1
ATOM 875 O O . ALA A 1 111 ? 28.469 -0.177 12.516 1 88.75 111 ALA A O 1
ATOM 876 N N . ASP A 1 112 ? 29.047 -2.357 12.922 1 75.69 112 ASP A N 1
ATOM 877 C CA . ASP A 1 112 ? 29.922 -2 14.039 1 75.69 112 ASP A CA 1
ATOM 878 C C . ASP A 1 112 ? 31.25 -1.431 13.539 1 75.69 112 ASP A C 1
ATOM 880 O O . ASP A 1 112 ? 31.766 -1.864 12.508 1 75.69 112 ASP A O 1
ATOM 884 N N . ALA A 1 113 ? 31.656 -0.233 13.93 1 61.34 113 ALA A N 1
ATOM 885 C CA . ALA A 1 113 ? 32.875 0.482 13.57 1 61.34 113 ALA A CA 1
ATOM 886 C C . ALA A 1 113 ? 34.094 -0.461 13.547 1 61.34 113 ALA A C 1
ATOM 888 O O . ALA A 1 113 ? 35 -0.272 12.766 1 61.34 113 ALA A O 1
ATOM 889 N N . GLU A 1 114 ? 34.125 -1.332 14.492 1 55.94 114 GLU A N 1
ATOM 890 C CA . GLU A 1 114 ? 35.406 -2.023 14.758 1 55.94 114 GLU A CA 1
ATOM 891 C C . GLU A 1 114 ? 35.719 -3.006 13.633 1 55.94 114 GLU A C 1
ATOM 893 O O . GLU A 1 114 ? 36.844 -3.561 13.594 1 55.94 114 GLU A O 1
ATOM 898 N N . GLN A 1 115 ? 34.781 -3.107 12.758 1 51.31 115 GLN A N 1
ATOM 899 C CA . GLN A 1 115 ? 35.156 -4.199 11.859 1 51.31 115 GLN A CA 1
ATOM 900 C C . GLN A 1 115 ? 35.781 -3.664 10.57 1 51.31 115 GLN A C 1
ATOM 902 O O . GLN A 1 115 ? 35.219 -2.775 9.922 1 51.31 115 GLN A O 1
ATOM 907 N N . GLU A 1 116 ? 37.062 -3.623 10.531 1 51.22 116 GLU A N 1
ATOM 908 C CA . GLU A 1 116 ? 37.781 -3.312 9.289 1 51.22 116 GLU A CA 1
ATOM 909 C C . GLU A 1 116 ? 37.031 -3.869 8.078 1 51.22 116 GLU A C 1
ATOM 911 O O . GLU A 1 116 ? 36.625 -5.027 8.078 1 51.22 116 GLU A O 1
ATOM 916 N N . MET A 1 117 ? 36.531 -2.967 7.215 1 52.53 117 MET A N 1
ATOM 917 C CA . MET A 1 117 ? 35.844 -3.271 5.965 1 52.53 117 MET A CA 1
ATOM 918 C C . MET A 1 117 ? 36.719 -4.129 5.055 1 52.53 117 MET A C 1
ATOM 920 O O . MET A 1 117 ? 37.281 -3.627 4.09 1 52.53 117 MET A O 1
ATOM 924 N N . VAL A 1 118 ? 37.25 -5.242 5.559 1 54.78 118 VAL A N 1
ATOM 925 C CA . VAL A 1 118 ? 38.062 -6.137 4.742 1 54.78 118 VAL A CA 1
ATOM 926 C C . VAL A 1 118 ? 37.156 -7.156 4.047 1 54.78 118 VAL A C 1
ATOM 928 O O . VAL A 1 118 ? 36.219 -7.668 4.641 1 54.78 118 VAL A O 1
ATOM 931 N N . GLU A 1 119 ? 37.219 -7.109 2.678 1 59.41 119 GLU A N 1
ATOM 932 C CA . GLU A 1 119 ? 36.531 -8.133 1.896 1 59.41 119 GLU A CA 1
ATOM 933 C C . GLU A 1 119 ? 37.125 -9.516 2.148 1 59.41 119 GLU A C 1
ATOM 935 O O . GLU A 1 119 ? 38.344 -9.703 2.027 1 59.41 119 GLU A O 1
ATOM 940 N N . LYS A 1 120 ? 36.5 -10.367 2.898 1 57.44 120 LYS A N 1
ATOM 941 C CA . LYS A 1 120 ? 36.875 -11.758 3.102 1 57.44 120 LYS A CA 1
ATOM 942 C C . LYS A 1 120 ? 35.781 -12.703 2.648 1 57.44 120 LYS A C 1
ATOM 944 O O . LYS A 1 120 ? 34.625 -12.609 3.115 1 57.44 120 LYS A O 1
ATOM 949 N N . ASP A 1 121 ? 36.031 -13.656 1.689 1 55.47 121 ASP A N 1
ATOM 950 C CA . ASP A 1 121 ? 35.156 -14.734 1.236 1 55.47 121 ASP A CA 1
ATOM 951 C C . ASP A 1 121 ? 33.844 -14.188 0.724 1 55.47 121 ASP A C 1
ATOM 953 O O . ASP A 1 121 ? 32.781 -14.727 1.044 1 55.47 121 ASP A O 1
ATOM 957 N N . GLY A 1 122 ? 33.938 -13.016 0.064 1 65.62 122 GLY A N 1
ATOM 958 C CA . GLY A 1 122 ? 32.75 -12.453 -0.532 1 65.62 122 GLY A CA 1
ATOM 959 C C . GLY A 1 122 ? 31.938 -11.594 0.432 1 65.62 122 GLY A C 1
ATOM 960 O O . GLY A 1 122 ? 30.828 -11.164 0.114 1 65.62 122 GLY A O 1
ATOM 961 N N . TRP A 1 123 ? 32.469 -11.562 1.593 1 72.94 123 TRP A N 1
ATOM 962 C CA . TRP A 1 123 ? 31.844 -10.727 2.602 1 72.94 123 TRP A CA 1
ATOM 963 C C . TRP A 1 123 ? 32.719 -9.547 2.979 1 72.94 123 TRP A C 1
ATOM 965 O O . TRP A 1 123 ? 33.969 -9.617 2.854 1 72.94 123 TRP A O 1
ATOM 975 N N . TYR A 1 124 ? 32.094 -8.469 3.129 1 67.19 124 TYR A N 1
ATOM 976 C CA . TYR A 1 124 ? 32.75 -7.238 3.555 1 67.19 124 TYR A CA 1
ATOM 977 C C . TYR A 1 124 ? 32.344 -6.863 4.977 1 67.19 124 TYR A C 1
ATOM 979 O O . TYR A 1 124 ? 31.234 -6.41 5.211 1 67.19 124 TYR A O 1
ATOM 987 N N . ASN A 1 125 ? 33.219 -7.047 5.969 1 70.94 125 ASN A N 1
ATOM 988 C CA . ASN A 1 125 ? 33 -6.695 7.367 1 70.94 125 ASN A CA 1
ATOM 989 C C . ASN A 1 125 ? 31.734 -7.355 7.91 1 70.94 125 ASN A C 1
ATOM 991 O O . ASN A 1 125 ? 30.891 -6.684 8.5 1 70.94 125 ASN A O 1
ATOM 995 N N . GLY A 1 126 ? 31.609 -8.672 7.578 1 79.19 126 GLY A N 1
ATOM 996 C CA . GLY A 1 126 ? 30.484 -9.43 8.117 1 79.19 126 GLY A CA 1
ATOM 997 C C . GLY A 1 126 ? 29.219 -9.281 7.293 1 79.19 126 GLY A C 1
ATOM 998 O O . GLY A 1 126 ? 28.188 -9.867 7.625 1 79.19 126 GLY A O 1
ATOM 999 N N . TYR A 1 127 ? 29.422 -8.5 6.211 1 90.19 127 TYR A N 1
ATOM 1000 C CA . TYR A 1 127 ? 28.281 -8.32 5.328 1 90.19 127 TYR A CA 1
ATOM 1001 C C . TYR A 1 127 ? 28.594 -8.789 3.912 1 90.19 127 TYR A C 1
ATOM 1003 O O . TYR A 1 127 ? 29.75 -8.727 3.479 1 90.19 127 TYR A O 1
ATOM 1011 N N . PRO A 1 128 ? 27.609 -9.289 3.217 1 92.75 128 PRO A N 1
ATOM 1012 C CA . PRO A 1 128 ? 27.844 -9.617 1.809 1 92.75 128 PRO A CA 1
ATOM 1013 C C . PRO A 1 128 ? 28.297 -8.414 0.989 1 92.75 128 PRO A C 1
ATOM 1015 O O . PRO A 1 128 ? 28.047 -7.266 1.38 1 92.75 128 PRO A O 1
ATOM 1018 N N . LEU A 1 129 ? 29 -8.742 -0.114 1 92.94 129 LEU A N 1
ATOM 1019 C CA . LEU A 1 129 ? 29.406 -7.66 -1.011 1 92.94 129 LEU A CA 1
ATOM 1020 C C . LEU A 1 129 ? 28.188 -6.898 -1.526 1 92.94 129 LEU A C 1
ATOM 1022 O O . LEU A 1 129 ? 27.156 -7.504 -1.835 1 92.94 129 LEU A O 1
ATOM 1026 N N . ARG A 1 130 ? 28.391 -5.613 -1.62 1 94.62 130 ARG A N 1
ATOM 1027 C CA . ARG A 1 130 ? 27.312 -4.742 -2.1 1 94.62 130 ARG A CA 1
ATOM 1028 C C . ARG A 1 130 ? 26.75 -5.25 -3.418 1 94.62 130 ARG A C 1
ATOM 1030 O O . ARG A 1 130 ? 25.531 -5.359 -3.572 1 94.62 130 ARG A O 1
ATOM 1037 N N . ARG A 1 131 ? 27.641 -5.602 -4.375 1 95.69 131 ARG A N 1
ATOM 1038 C CA . ARG A 1 131 ? 27.234 -5.98 -5.727 1 95.69 131 ARG A CA 1
ATOM 1039 C C . ARG A 1 131 ? 26.453 -7.297 -5.715 1 95.69 131 ARG A C 1
ATOM 1041 O O . ARG A 1 131 ? 25.766 -7.621 -6.676 1 95.69 131 ARG A O 1
ATOM 1048 N N . MET A 1 132 ? 26.594 -8.109 -4.676 1 96.62 132 MET A N 1
ATOM 1049 C CA . MET A 1 132 ? 25.906 -9.391 -4.578 1 96.62 132 MET A CA 1
ATOM 1050 C C . MET A 1 132 ? 24.531 -9.211 -3.916 1 96.62 132 MET A C 1
ATOM 1052 O O . MET A 1 132 ? 23.719 -10.133 -3.922 1 96.62 132 MET A O 1
ATOM 1056 N N . MET A 1 133 ? 24.266 -8.008 -3.361 1 97.69 133 MET A N 1
ATOM 1057 C CA . MET A 1 133 ? 23.016 -7.75 -2.676 1 97.69 133 MET A CA 1
ATOM 1058 C C . MET A 1 133 ? 22.094 -6.891 -3.539 1 97.69 133 MET A C 1
ATOM 1060 O O . MET A 1 133 ? 20.891 -7.176 -3.654 1 97.69 133 MET A O 1
ATOM 1064 N N . ILE A 1 134 ? 22.672 -5.863 -4.109 1 98.19 134 ILE A N 1
ATOM 1065 C CA . ILE A 1 134 ? 21.812 -4.832 -4.695 1 98.19 134 ILE A CA 1
ATOM 1066 C C . ILE A 1 134 ? 22.422 -4.336 -6 1 98.19 134 ILE A C 1
ATOM 1068 O O . ILE A 1 134 ? 23.641 -4.484 -6.223 1 98.19 134 ILE A O 1
ATOM 1072 N N . SER A 1 135 ? 21.672 -3.84 -6.91 1 98.12 135 SER A N 1
ATOM 1073 C CA . SER A 1 135 ? 22.078 -3.148 -8.125 1 98.12 135 SER A CA 1
ATOM 1074 C C . SER A 1 135 ? 21.469 -1.75 -8.195 1 98.12 135 SER A C 1
ATOM 1076 O O . SER A 1 135 ? 20.891 -1.27 -7.227 1 98.12 135 SER A O 1
ATOM 1078 N N . THR A 1 136 ? 21.656 -1.069 -9.336 1 97.5 136 THR A N 1
ATOM 1079 C CA . THR A 1 136 ? 21.094 0.262 -9.508 1 97.5 136 THR A CA 1
ATOM 1080 C C . THR A 1 136 ? 19.594 0.176 -9.812 1 97.5 136 THR A C 1
ATOM 1082 O O . THR A 1 136 ? 18.891 1.191 -9.805 1 97.5 136 THR A O 1
ATOM 1085 N N . GLY A 1 137 ? 19.062 -1.061 -10.078 1 95.19 137 GLY A N 1
ATOM 1086 C CA . GLY A 1 137 ? 17.656 -1.237 -10.398 1 95.19 137 GLY A CA 1
ATOM 1087 C C . GLY A 1 137 ? 17.312 -0.845 -11.82 1 95.19 137 GLY A C 1
ATOM 1088 O O . GLY A 1 137 ? 16.141 -0.841 -12.203 1 95.19 137 GLY A O 1
ATOM 1089 N N . LYS A 1 138 ? 18.266 -0.547 -12.695 1 95.31 138 LYS A N 1
ATOM 1090 C CA . LYS A 1 138 ? 18.047 -0.155 -14.078 1 95.31 138 LYS A CA 1
ATOM 1091 C C . LYS A 1 138 ? 17.672 -1.36 -14.938 1 95.31 138 LYS A C 1
ATOM 1093 O O . LYS A 1 138 ? 17.922 -2.504 -14.555 1 95.31 138 LYS A O 1
ATOM 1098 N N . PRO A 1 139 ? 17.062 -1.096 -16.078 1 94.38 139 PRO A N 1
ATOM 1099 C CA . PRO A 1 139 ? 16.688 -2.201 -16.969 1 94.38 139 PRO A CA 1
ATOM 1100 C C . PRO A 1 139 ? 17.891 -3.045 -17.391 1 94.38 139 PRO A C 1
ATOM 1102 O O . PRO A 1 139 ? 19 -2.533 -17.484 1 94.38 139 PRO A O 1
ATOM 1105 N N . ALA A 1 140 ? 17.625 -4.305 -17.672 1 92.12 140 ALA A N 1
ATOM 1106 C CA . ALA A 1 140 ? 18.672 -5.25 -18.047 1 92.12 140 ALA A CA 1
ATOM 1107 C C . ALA A 1 140 ? 18.594 -5.594 -19.531 1 92.12 140 ALA A C 1
ATOM 1109 O O . ALA A 1 140 ? 17.562 -6.086 -20.016 1 92.12 140 ALA A O 1
ATOM 1110 N N . TYR A 1 141 ? 19.672 -5.258 -20.172 1 89.06 141 TYR A N 1
ATOM 1111 C CA . TYR A 1 141 ? 19.875 -5.652 -21.562 1 89.06 141 TYR A CA 1
ATOM 1112 C C . TYR A 1 141 ? 21.156 -6.453 -21.719 1 89.06 141 TYR A C 1
ATOM 1114 O O . TYR A 1 141 ? 22.062 -6.363 -20.875 1 89.06 141 TYR A O 1
ATOM 1122 N N . ALA A 1 142 ? 21.203 -7.352 -22.75 1 84.5 142 ALA A N 1
ATOM 1123 C CA . ALA A 1 142 ? 22.359 -8.227 -22.953 1 84.5 142 ALA A CA 1
ATOM 1124 C C . ALA A 1 142 ? 23.5 -7.477 -23.625 1 84.5 142 ALA A C 1
ATOM 1126 O O . ALA A 1 142 ? 23.969 -7.883 -24.688 1 84.5 142 ALA A O 1
ATOM 1127 N N . THR A 1 143 ? 23.922 -6.305 -23 1 91.5 143 THR A N 1
ATOM 1128 C CA . THR A 1 143 ? 25.062 -5.512 -23.469 1 91.5 143 THR A CA 1
ATOM 1129 C C . THR A 1 143 ? 26 -5.199 -22.312 1 91.5 143 THR A C 1
ATOM 1131 O O . THR A 1 143 ? 25.594 -5.18 -21.156 1 91.5 143 THR A O 1
ATOM 1134 N N . GLU A 1 144 ? 27.203 -5.062 -22.609 1 92.12 144 GLU A N 1
ATOM 1135 C CA . GLU A 1 144 ? 28.188 -4.711 -21.609 1 92.12 144 GLU A CA 1
ATOM 1136 C C . GLU A 1 144 ? 27.859 -3.383 -20.938 1 92.12 144 GLU A C 1
ATOM 1138 O O . GLU A 1 144 ? 28.078 -3.213 -19.734 1 92.12 144 GLU A O 1
ATOM 1143 N N . GLU A 1 145 ? 27.422 -2.451 -21.719 1 93.81 145 GLU A N 1
ATOM 1144 C CA . GLU A 1 145 ? 27.047 -1.144 -21.188 1 93.81 145 GLU A CA 1
ATOM 1145 C C . GLU A 1 145 ? 25.938 -1.269 -20.156 1 93.81 145 GLU A C 1
ATOM 1147 O O . GLU A 1 145 ? 26 -0.64 -19.094 1 93.81 145 GLU A O 1
ATOM 1152 N N . SER A 1 146 ? 24.969 -2.057 -20.484 1 93.81 146 SER A N 1
ATOM 1153 C CA . SER A 1 146 ? 23.875 -2.285 -19.562 1 93.81 146 SER A CA 1
ATOM 1154 C C . SER A 1 146 ? 24.344 -2.945 -18.266 1 93.81 146 SER A C 1
ATOM 1156 O O . SER A 1 146 ? 23.875 -2.615 -17.188 1 93.81 146 SER A O 1
ATOM 1158 N N . MET A 1 147 ? 25.234 -3.82 -18.375 1 94.06 147 MET A N 1
ATOM 1159 C CA . MET A 1 147 ? 25.781 -4.496 -17.203 1 94.06 147 MET A CA 1
ATOM 1160 C C . MET A 1 147 ? 26.531 -3.518 -16.312 1 94.06 147 MET A C 1
ATOM 1162 O O . MET A 1 147 ? 26.391 -3.559 -15.086 1 94.06 147 MET A O 1
ATOM 1166 N N . LYS A 1 148 ? 27.266 -2.65 -16.906 1 95 148 LYS A N 1
ATOM 1167 C CA . LYS A 1 148 ? 28.016 -1.65 -16.172 1 95 148 LYS A CA 1
ATOM 1168 C C . LYS A 1 148 ? 27.078 -0.666 -15.469 1 95 148 LYS A C 1
ATOM 1170 O O . LYS A 1 148 ? 27.344 -0.255 -14.336 1 95 148 LYS A O 1
ATOM 1175 N N . GLU A 1 149 ? 26.062 -0.323 -16.156 1 96 149 GLU A N 1
ATOM 1176 C CA . GLU A 1 149 ? 25.094 0.634 -15.617 1 96 149 GLU A CA 1
ATOM 1177 C C . GLU A 1 149 ? 24.391 0.064 -14.391 1 96 149 GLU A C 1
ATOM 1179 O O . GLU A 1 149 ? 23.891 0.815 -13.555 1 96 149 GLU A O 1
ATOM 1184 N N . ARG A 1 150 ? 24.359 -1.239 -14.258 1 96.94 150 ARG A N 1
ATOM 1185 C CA . ARG A 1 150 ? 23.609 -1.89 -13.18 1 96.94 150 ARG A CA 1
ATOM 1186 C C . ARG A 1 150 ? 24.531 -2.24 -12.016 1 96.94 150 ARG A C 1
ATOM 1188 O O . ARG A 1 150 ? 24.078 -2.793 -11.008 1 96.94 150 ARG A O 1
ATOM 1195 N N . GLU A 1 151 ? 25.812 -1.913 -12.141 1 97.44 151 GLU A N 1
ATOM 1196 C CA . GLU A 1 151 ? 26.734 -2.064 -11.023 1 97.44 151 GLU A CA 1
ATOM 1197 C C . GLU A 1 151 ? 26.469 -1.029 -9.93 1 97.44 151 GLU A C 1
ATOM 1199 O O . GLU A 1 151 ? 26.406 0.17 -10.211 1 97.44 151 GLU A O 1
ATOM 1204 N N . PRO A 1 152 ? 26.297 -1.496 -8.688 1 97.31 152 PRO A N 1
ATOM 1205 C CA . PRO A 1 152 ? 25.953 -0.549 -7.625 1 97.31 152 PRO A CA 1
ATOM 1206 C C . PRO A 1 152 ? 27.156 0.244 -7.121 1 97.31 152 PRO A C 1
ATOM 1208 O O . PRO A 1 152 ? 28.297 -0.163 -7.332 1 97.31 152 PRO A O 1
ATOM 1211 N N . SER A 1 153 ? 26.922 1.344 -6.539 1 96.38 153 SER A N 1
ATOM 1212 C CA . SER A 1 153 ? 27.891 2.207 -5.871 1 96.38 153 SER A CA 1
ATOM 1213 C C . SER A 1 153 ? 27.406 2.611 -4.484 1 96.38 153 SER A C 1
ATOM 1215 O O . SER A 1 153 ? 26.422 2.064 -3.979 1 96.38 153 SER A O 1
ATOM 1217 N N . ASP A 1 154 ? 28.062 3.516 -3.859 1 94.62 154 ASP A N 1
ATOM 1218 C CA . ASP A 1 154 ? 27.703 4.023 -2.541 1 94.62 154 ASP A CA 1
ATOM 1219 C C . ASP A 1 154 ? 26.359 4.75 -2.586 1 94.62 154 ASP A C 1
ATOM 1221 O O . ASP A 1 154 ? 25.703 4.938 -1.553 1 94.62 154 ASP A O 1
ATOM 1225 N N . LYS A 1 155 ? 25.953 5.074 -3.773 1 96.12 155 LYS A N 1
ATOM 1226 C CA . LYS A 1 155 ? 24.672 5.758 -3.926 1 96.12 155 LYS A CA 1
ATOM 1227 C C . LYS A 1 155 ? 23.5 4.789 -3.75 1 96.12 155 LYS A C 1
ATOM 1229 O O . LYS A 1 155 ? 22.391 5.203 -3.428 1 96.12 155 LYS A O 1
ATOM 1234 N N . ASP A 1 156 ? 23.828 3.494 -3.971 1 97.31 156 ASP A N 1
ATOM 1235 C CA . ASP A 1 156 ? 22.781 2.482 -3.898 1 97.31 156 ASP A CA 1
ATOM 1236 C C . ASP A 1 156 ? 22.734 1.829 -2.518 1 97.31 156 ASP A C 1
ATOM 1238 O O . ASP A 1 156 ? 21.656 1.589 -1.968 1 97.31 156 ASP A O 1
ATOM 1242 N N . LEU A 1 157 ? 23.812 1.502 -2 1 97.38 157 LEU A N 1
ATOM 1243 C CA . LEU A 1 157 ? 23.953 0.923 -0.669 1 97.38 157 LEU A CA 1
ATOM 1244 C C . LEU A 1 157 ? 25.281 1.347 -0.035 1 97.38 157 LEU A C 1
ATOM 1246 O O . LEU A 1 157 ? 26.344 1.112 -0.603 1 97.38 157 LEU A O 1
ATOM 1250 N N . PHE A 1 158 ? 25.188 1.95 1.075 1 94.75 158 PHE A N 1
ATOM 1251 C CA . PHE A 1 158 ? 26.344 2.518 1.745 1 94.75 158 PHE A CA 1
ATOM 1252 C C . PHE A 1 158 ? 26.516 1.924 3.139 1 94.75 158 PHE A C 1
ATOM 1254 O O . PHE A 1 158 ? 25.531 1.739 3.861 1 94.75 158 PHE A O 1
ATOM 1261 N N . PHE A 1 159 ? 27.734 1.517 3.508 1 92.81 159 PHE A N 1
ATOM 1262 C CA . PHE A 1 159 ? 28.047 1.002 4.836 1 92.81 159 PHE A CA 1
ATOM 1263 C C . PHE A 1 159 ? 28.516 2.127 5.754 1 92.81 159 PHE A C 1
ATOM 1265 O O . PHE A 1 159 ? 29.406 2.9 5.395 1 92.81 159 PHE A O 1
ATOM 1272 N N . ILE A 1 160 ? 27.891 2.234 6.859 1 91.69 160 ILE A N 1
ATOM 1273 C CA . ILE A 1 160 ? 28.312 3.256 7.812 1 91.69 160 ILE A CA 1
ATOM 1274 C C . ILE A 1 160 ? 28.406 2.652 9.211 1 91.69 160 ILE A C 1
ATOM 1276 O O . ILE A 1 160 ? 27.828 1.604 9.484 1 91.69 160 ILE A O 1
ATOM 1280 N N . SER A 1 161 ? 29.172 3.273 10.102 1 89.5 161 SER A N 1
ATOM 1281 C CA . SER A 1 161 ? 29.234 2.865 11.5 1 89.5 161 SER A CA 1
ATOM 1282 C C . SER A 1 161 ? 28.016 3.355 12.273 1 89.5 161 SER A C 1
ATOM 1284 O O . SER A 1 161 ? 27.281 4.23 11.797 1 89.5 161 SER A O 1
ATOM 1286 N N . ARG A 1 162 ? 27.797 2.748 13.359 1 89.75 162 ARG A N 1
ATOM 1287 C CA . ARG A 1 162 ? 26.719 3.188 14.227 1 89.75 162 ARG A CA 1
ATOM 1288 C C . ARG A 1 162 ? 26.906 4.641 14.648 1 89.75 162 ARG A C 1
ATOM 1290 O O . ARG A 1 162 ? 25.938 5.398 14.734 1 89.75 162 ARG A O 1
ATOM 1297 N N . GLU A 1 163 ? 28.125 5.055 14.914 1 88.88 163 GLU A N 1
ATOM 1298 C CA . GLU A 1 163 ? 28.438 6.43 15.289 1 88.88 163 GLU A CA 1
ATOM 1299 C C . GLU A 1 163 ? 28.062 7.402 14.172 1 88.88 163 GLU A C 1
ATOM 1301 O O . GLU A 1 163 ? 27.5 8.469 14.43 1 88.88 163 GLU A O 1
ATOM 1306 N N . GLU A 1 164 ? 28.391 6.965 13.008 1 91.5 164 GLU A N 1
ATOM 1307 C CA . GLU A 1 164 ? 28.062 7.805 11.859 1 91.5 164 GLU A CA 1
ATOM 1308 C C . GLU A 1 164 ? 26.547 7.914 11.68 1 91.5 164 GLU A C 1
ATOM 1310 O O . GLU A 1 164 ? 26.031 8.977 11.336 1 91.5 164 GLU A O 1
ATOM 1315 N N . ALA A 1 165 ? 25.891 6.797 11.844 1 94.12 165 ALA A N 1
ATOM 1316 C CA . ALA A 1 165 ? 24.422 6.805 11.742 1 94.12 165 ALA A CA 1
ATOM 1317 C C . ALA A 1 165 ? 23.812 7.762 12.766 1 94.12 165 ALA A C 1
ATOM 1319 O O . ALA A 1 165 ? 22.922 8.547 12.43 1 94.12 165 ALA A O 1
ATOM 1320 N N . VAL A 1 166 ? 24.297 7.723 13.969 1 91.69 166 VAL A N 1
ATOM 1321 C CA . VAL A 1 166 ? 23.812 8.602 15.031 1 91.69 166 VAL A CA 1
ATOM 1322 C C . VAL A 1 166 ? 24.125 10.055 14.688 1 91.69 166 VAL A C 1
ATOM 1324 O O . VAL A 1 166 ? 23.312 10.945 14.898 1 91.69 166 VAL A O 1
ATOM 1327 N N . SER A 1 167 ? 25.328 10.258 14.203 1 92.12 167 SER A N 1
ATOM 1328 C CA . SER A 1 167 ? 25.734 11.609 13.828 1 92.12 167 SER A CA 1
ATOM 1329 C C . SER A 1 167 ? 24.875 12.148 12.695 1 92.12 167 SER A C 1
ATOM 1331 O O . SER A 1 167 ? 24.516 13.328 12.68 1 92.12 167 SER A O 1
ATOM 1333 N N . ARG A 1 168 ? 24.516 11.297 11.758 1 93 168 ARG A N 1
ATOM 1334 C CA . ARG A 1 168 ? 23.766 11.688 10.562 1 93 168 ARG A CA 1
ATOM 1335 C C . ARG A 1 168 ? 22.297 11.938 10.891 1 93 168 ARG A C 1
ATOM 1337 O O . ARG A 1 168 ? 21.719 12.914 10.438 1 93 168 ARG A O 1
ATOM 1344 N N . TRP A 1 169 ? 21.688 11.016 11.633 1 93.81 169 TRP A N 1
ATOM 1345 C CA . TRP A 1 169 ? 20.234 11.016 11.695 1 93.81 169 TRP A CA 1
ATOM 1346 C C . TRP A 1 169 ? 19.75 11.352 13.102 1 93.81 169 TRP A C 1
ATOM 1348 O O . TRP A 1 169 ? 18.578 11.711 13.289 1 93.81 169 TRP A O 1
ATOM 1358 N N . GLY A 1 170 ? 20.625 11.203 14.141 1 89.31 170 GLY A N 1
ATOM 1359 C CA . GLY A 1 170 ? 20.172 11.406 15.508 1 89.31 170 GLY A CA 1
ATOM 1360 C C . GLY A 1 170 ? 18.922 10.617 15.844 1 89.31 170 GLY A C 1
ATOM 1361 O O . GLY A 1 170 ? 18.875 9.406 15.625 1 89.31 170 GLY A O 1
ATOM 1362 N N . ASP A 1 171 ? 17.891 11.336 16.25 1 85.81 171 ASP A N 1
ATOM 1363 C CA . ASP A 1 171 ? 16.641 10.672 16.641 1 85.81 171 ASP A CA 1
ATOM 1364 C C . ASP A 1 171 ? 15.633 10.688 15.492 1 85.81 171 ASP A C 1
ATOM 1366 O O . ASP A 1 171 ? 14.508 10.211 15.648 1 85.81 171 ASP A O 1
ATOM 1370 N N . GLN A 1 172 ? 16.031 11.133 14.352 1 91.81 172 GLN A N 1
ATOM 1371 C CA . GLN A 1 172 ? 15.109 11.25 13.227 1 91.81 172 GLN A CA 1
ATOM 1372 C C . GLN A 1 172 ? 15.133 9.992 12.359 1 91.81 172 GLN A C 1
ATOM 1374 O O . GLN A 1 172 ? 15.422 10.07 11.164 1 91.81 172 GLN A O 1
ATOM 1379 N N . VAL A 1 173 ? 14.867 8.867 13.016 1 94.25 173 VAL A N 1
ATOM 1380 C CA . VAL A 1 173 ? 14.766 7.578 12.352 1 94.25 173 VAL A CA 1
ATOM 1381 C C . VAL A 1 173 ? 13.352 7.027 12.508 1 94.25 173 VAL A C 1
ATOM 1383 O O . VAL A 1 173 ? 12.844 6.898 13.625 1 94.25 173 VAL A O 1
ATOM 1386 N N . TYR A 1 174 ? 12.758 6.789 11.422 1 93.56 174 TYR A N 1
ATOM 1387 C CA . TYR A 1 174 ? 11.367 6.352 11.406 1 93.56 174 TYR A CA 1
ATOM 1388 C C . TYR A 1 174 ? 11.266 4.859 11.117 1 93.56 174 TYR A C 1
ATOM 1390 O O . TYR A 1 174 ? 11.672 4.398 10.055 1 93.56 174 TYR A O 1
ATOM 1398 N N . GLU A 1 175 ? 10.68 4.164 12.008 1 92.81 175 GLU A N 1
ATOM 1399 C CA . GLU A 1 175 ? 10.617 2.711 11.906 1 92.81 175 GLU A CA 1
ATOM 1400 C C . GLU A 1 175 ? 9.453 2.27 11.016 1 92.81 175 GLU A C 1
ATOM 1402 O O . GLU A 1 175 ? 8.359 2.824 11.102 1 92.81 175 GLU A O 1
ATOM 1407 N N . ILE A 1 176 ? 9.742 1.396 10.148 1 94.19 176 ILE A N 1
ATOM 1408 C CA . ILE A 1 176 ? 8.742 0.657 9.383 1 94.19 176 ILE A CA 1
ATOM 1409 C C . ILE A 1 176 ? 8.641 -0.771 9.914 1 94.19 176 ILE A C 1
ATOM 1411 O O . ILE A 1 176 ? 9.492 -1.612 9.617 1 94.19 176 ILE A O 1
ATOM 1415 N N . GLU A 1 177 ? 7.535 -1.001 10.578 1 91 177 GLU A N 1
ATOM 1416 C CA . GLU A 1 177 ? 7.344 -2.299 11.219 1 91 177 GLU A CA 1
ATOM 1417 C C . GLU A 1 177 ? 6.895 -3.352 10.211 1 91 177 GLU A C 1
ATOM 1419 O O . GLU A 1 177 ? 6.492 -3.016 9.094 1 91 177 GLU A O 1
ATOM 1424 N N . GLY A 1 178 ? 7.039 -4.699 10.625 1 92.25 178 GLY A N 1
ATOM 1425 C CA . GLY A 1 178 ? 6.617 -5.801 9.773 1 92.25 178 GLY A CA 1
ATOM 1426 C C . GLY A 1 178 ? 7.668 -6.199 8.758 1 92.25 178 GLY A C 1
ATOM 1427 O O . GLY A 1 178 ? 8.789 -5.684 8.773 1 92.25 178 GLY A O 1
ATOM 1428 N N . HIS A 1 179 ? 7.352 -7.141 7.965 1 96.25 179 HIS A N 1
ATOM 1429 C CA . HIS A 1 179 ? 8.266 -7.637 6.938 1 96.25 179 HIS A CA 1
ATOM 1430 C C . HIS A 1 179 ? 8.031 -6.934 5.605 1 96.25 179 HIS A C 1
ATOM 1432 O O . HIS A 1 179 ? 6.914 -6.949 5.078 1 96.25 179 HIS A O 1
ATOM 1438 N N . SER A 1 180 ? 9.062 -6.277 5.117 1 97.88 180 SER A N 1
ATOM 1439 C CA . SER A 1 180 ? 8.992 -5.602 3.828 1 97.88 180 SER A CA 1
ATOM 1440 C C . SER A 1 180 ? 9.773 -6.363 2.762 1 97.88 180 SER A C 1
ATOM 1442 O O . SER A 1 180 ? 10.953 -6.684 2.955 1 97.88 180 SER A O 1
ATOM 1444 N N . TRP A 1 181 ? 9.109 -6.734 1.688 1 98.75 181 TRP A N 1
ATOM 1445 C CA . TRP A 1 181 ? 9.773 -7.305 0.525 1 98.75 181 TRP A CA 1
ATOM 1446 C C . TRP A 1 181 ? 10.125 -6.227 -0.494 1 98.75 181 TRP A C 1
ATOM 1448 O O . TRP A 1 181 ? 9.227 -5.574 -1.041 1 98.75 181 TRP A O 1
ATOM 1458 N N . LEU A 1 182 ? 11.375 -6 -0.739 1 98.75 182 LEU A N 1
ATOM 1459 C CA . LEU A 1 182 ? 11.82 -5.004 -1.706 1 98.75 182 LEU A CA 1
ATOM 1460 C C . LEU A 1 182 ? 12.125 -5.652 -3.053 1 98.75 182 LEU A C 1
ATOM 1462 O O . LEU A 1 182 ? 13.164 -6.301 -3.213 1 98.75 182 LEU A O 1
ATOM 1466 N N . PHE A 1 183 ? 11.242 -5.508 -3.996 1 98.31 183 PHE A N 1
ATOM 1467 C CA . PHE A 1 183 ? 11.422 -5.977 -5.367 1 98.31 183 PHE A CA 1
ATOM 1468 C C . PHE A 1 183 ? 12.297 -5.008 -6.156 1 98.31 183 PHE A C 1
ATOM 1470 O O . PHE A 1 183 ? 11.797 -4.031 -6.723 1 98.31 183 PHE A O 1
ATOM 1477 N N . TRP A 1 184 ? 13.578 -5.32 -6.25 1 97.38 184 TRP A N 1
ATOM 1478 C CA . TRP A 1 184 ? 14.578 -4.371 -6.734 1 97.38 184 TRP A CA 1
ATOM 1479 C C . TRP A 1 184 ? 14.914 -4.629 -8.195 1 97.38 184 TRP A C 1
ATOM 1481 O O . TRP A 1 184 ? 16.062 -4.945 -8.531 1 97.38 184 TRP A O 1
ATOM 1491 N N . GLU A 1 185 ? 13.945 -4.492 -9.078 1 92.5 185 GLU A N 1
ATOM 1492 C CA . GLU A 1 185 ? 14.164 -4.695 -10.508 1 92.5 185 GLU A CA 1
ATOM 1493 C C . GLU A 1 185 ? 13.32 -3.729 -11.336 1 92.5 185 GLU A C 1
ATOM 1495 O O . GLU A 1 185 ? 12.297 -3.23 -10.867 1 92.5 185 GLU A O 1
ATOM 1500 N N . ALA A 1 186 ? 13.727 -3.506 -12.547 1 93 186 ALA A N 1
ATOM 1501 C CA . ALA A 1 186 ? 13.039 -2.623 -13.484 1 93 186 ALA A CA 1
ATOM 1502 C C . ALA A 1 186 ? 11.703 -3.221 -13.922 1 93 186 ALA A C 1
ATOM 1504 O O . ALA A 1 186 ? 11.484 -4.426 -13.781 1 93 186 ALA A O 1
ATOM 1505 N N . PRO A 1 187 ? 10.773 -2.424 -14.453 1 93.69 187 PRO A N 1
ATOM 1506 C CA . PRO A 1 187 ? 9.422 -2.85 -14.805 1 93.69 187 PRO A CA 1
ATOM 1507 C C . PRO A 1 187 ? 9.406 -3.885 -15.93 1 93.69 187 PRO A C 1
ATOM 1509 O O . PRO A 1 187 ? 8.406 -4.582 -16.109 1 93.69 187 PRO A O 1
ATOM 1512 N N . GLN A 1 188 ? 10.398 -4.059 -16.656 1 90.69 188 GLN A N 1
ATOM 1513 C CA . GLN A 1 188 ? 10.414 -4.855 -17.875 1 90.69 188 GLN A CA 1
ATOM 1514 C C . GLN A 1 188 ? 10.062 -6.312 -17.594 1 90.69 188 GLN A C 1
ATOM 1516 O O . GLN A 1 188 ? 9.648 -7.051 -18.484 1 90.69 188 GLN A O 1
ATOM 1521 N N . PHE A 1 189 ? 10.086 -6.746 -16.375 1 89.44 189 PHE A N 1
ATOM 1522 C CA . PHE A 1 189 ? 9.891 -8.156 -16.078 1 89.44 189 PHE A CA 1
ATOM 1523 C C . PHE A 1 189 ? 8.555 -8.383 -15.383 1 89.44 189 PHE A C 1
ATOM 1525 O O . PHE A 1 189 ? 7.941 -9.445 -15.531 1 89.44 189 PHE A O 1
ATOM 1532 N N . TYR A 1 190 ? 8.008 -7.461 -14.664 1 92.69 190 TYR A N 1
ATOM 1533 C CA . TYR A 1 190 ? 6.914 -7.684 -13.727 1 92.69 190 TYR A CA 1
ATOM 1534 C C . TYR A 1 190 ? 5.574 -7.734 -14.445 1 92.69 190 TYR A C 1
ATOM 1536 O O . TYR A 1 190 ? 4.57 -8.172 -13.883 1 92.69 190 TYR A O 1
ATOM 1544 N N . SER A 1 191 ? 5.516 -7.32 -15.68 1 89.94 191 SER A N 1
ATOM 1545 C CA . SER A 1 191 ? 4.238 -7.328 -16.391 1 89.94 191 SER A CA 1
ATOM 1546 C C . SER A 1 191 ? 3.98 -8.672 -17.047 1 89.94 191 SER A C 1
ATOM 1548 O O . SER A 1 191 ? 3.039 -8.812 -17.844 1 89.94 191 SER A O 1
ATOM 1550 N N . HIS A 1 192 ? 4.801 -9.656 -16.812 1 92.12 192 HIS A N 1
ATOM 1551 C CA . HIS A 1 192 ? 4.688 -11.008 -17.359 1 92.12 192 HIS A CA 1
ATOM 1552 C C . HIS A 1 192 ? 4.379 -12.016 -16.25 1 92.12 192 HIS A C 1
ATOM 1554 O O . HIS A 1 192 ? 5.094 -12.086 -15.25 1 92.12 192 HIS A O 1
ATOM 1560 N N . PHE A 1 193 ? 3.426 -12.812 -16.562 1 95 193 PHE A N 1
ATOM 1561 C CA . PHE A 1 193 ? 2.912 -13.758 -15.57 1 95 193 PHE A CA 1
ATOM 1562 C C . PHE A 1 193 ? 4.031 -14.633 -15.023 1 95 193 PHE A C 1
ATOM 1564 O O . PHE A 1 193 ? 4.27 -14.656 -13.812 1 95 193 PHE A O 1
ATOM 1571 N N . TYR A 1 194 ? 4.828 -15.242 -15.797 1 96.12 194 TYR A N 1
ATOM 1572 C CA . TYR A 1 194 ? 5.902 -16.125 -15.352 1 96.12 194 TYR A CA 1
ATOM 1573 C C . TYR A 1 194 ? 6.949 -15.359 -14.562 1 96.12 194 TYR A C 1
ATOM 1575 O O . TYR A 1 194 ? 7.344 -15.781 -13.469 1 96.12 194 TYR A O 1
ATOM 1583 N N . HIS A 1 195 ? 7.398 -14.25 -15.102 1 95.38 195 HIS A N 1
ATOM 1584 C CA . HIS A 1 195 ? 8.5 -13.516 -14.484 1 95.38 195 HIS A CA 1
ATOM 1585 C C . HIS A 1 195 ? 8.102 -12.984 -13.109 1 95.38 195 HIS A C 1
ATOM 1587 O O . HIS A 1 195 ? 8.938 -12.938 -12.203 1 95.38 195 HIS A O 1
ATOM 1593 N N . PHE A 1 196 ? 6.895 -12.656 -12.984 1 97 196 PHE A N 1
ATOM 1594 C CA . PHE A 1 196 ? 6.469 -12.148 -11.688 1 97 196 PHE A CA 1
ATOM 1595 C C . PHE A 1 196 ? 6.227 -13.305 -10.719 1 97 196 PHE A C 1
ATOM 1597 O O . PHE A 1 196 ? 6.848 -13.367 -9.656 1 97 196 PHE A O 1
ATOM 1604 N N . VAL A 1 197 ? 5.355 -14.258 -11.07 1 98.06 197 VAL A N 1
ATOM 1605 C CA . VAL A 1 197 ? 4.895 -15.242 -10.102 1 98.06 197 VAL A CA 1
ATOM 1606 C C . VAL A 1 197 ? 5.918 -16.375 -9.977 1 98.06 197 VAL A C 1
ATOM 1608 O O . VAL A 1 197 ? 6.301 -16.75 -8.867 1 98.06 197 VAL A O 1
ATOM 1611 N N . ALA A 1 198 ? 6.469 -16.875 -11.07 1 97.69 198 ALA A N 1
ATOM 1612 C CA . ALA A 1 198 ? 7.305 -18.078 -11.047 1 97.69 198 ALA A CA 1
ATOM 1613 C C . ALA A 1 198 ? 8.781 -17.719 -10.898 1 97.69 198 ALA A C 1
ATOM 1615 O O . ALA A 1 198 ? 9.641 -18.594 -10.867 1 97.69 198 ALA A O 1
ATOM 1616 N N . GLU A 1 199 ? 9.047 -16.438 -10.844 1 96.38 199 GLU A N 1
ATOM 1617 C CA . GLU A 1 199 ? 10.43 -16.016 -10.641 1 96.38 199 GLU A CA 1
ATOM 1618 C C . GLU A 1 199 ? 10.562 -15.125 -9.414 1 96.38 199 GLU A C 1
ATOM 1620 O O . GLU A 1 199 ? 11.086 -15.555 -8.383 1 96.38 199 GLU A O 1
ATOM 1625 N N . SER A 1 200 ? 9.953 -13.953 -9.484 1 97.31 200 SER A N 1
ATOM 1626 C CA . SER A 1 200 ? 10.133 -12.992 -8.398 1 97.31 200 SER A CA 1
ATOM 1627 C C . SER A 1 200 ? 9.391 -13.43 -7.141 1 97.31 200 SER A C 1
ATOM 1629 O O . SER A 1 200 ? 10 -13.672 -6.102 1 97.31 200 SER A O 1
ATOM 1631 N N . LEU A 1 201 ? 8.055 -13.578 -7.25 1 98 201 LEU A N 1
ATOM 1632 C CA . LEU A 1 201 ? 7.277 -14.008 -6.094 1 98 201 LEU A CA 1
ATOM 1633 C C . LEU A 1 201 ? 7.746 -15.375 -5.602 1 98 201 LEU A C 1
ATOM 1635 O O . LEU A 1 201 ? 7.863 -15.602 -4.395 1 98 201 LEU A O 1
ATOM 1639 N N . PHE A 1 202 ? 8.031 -16.266 -6.555 1 98.12 202 PHE A N 1
ATOM 1640 C CA . PHE A 1 202 ? 8.555 -17.594 -6.289 1 98.12 202 PHE A CA 1
ATOM 1641 C C . PHE A 1 202 ? 9.836 -17.516 -5.465 1 98.12 202 PHE A C 1
ATOM 1643 O O . PHE A 1 202 ? 9.992 -18.234 -4.473 1 98.12 202 PHE A O 1
ATOM 1650 N N . GLY A 1 203 ? 10.75 -16.641 -5.852 1 98.25 203 GLY A N 1
ATOM 1651 C CA . GLY A 1 203 ? 12.008 -16.453 -5.152 1 98.25 203 GLY A CA 1
ATOM 1652 C C . GLY A 1 203 ? 11.844 -15.82 -3.785 1 98.25 203 GLY A C 1
ATOM 1653 O O . GLY A 1 203 ? 12.484 -16.234 -2.818 1 98.25 203 GLY A O 1
ATOM 1654 N N . PHE A 1 204 ? 10.977 -14.844 -3.674 1 98.56 204 PHE A N 1
ATOM 1655 C CA . PHE A 1 204 ? 10.727 -14.188 -2.395 1 98.56 204 PHE A CA 1
ATOM 1656 C C . PHE A 1 204 ? 10.172 -15.18 -1.379 1 98.56 204 PHE A C 1
ATOM 1658 O O . PHE A 1 204 ? 10.625 -15.227 -0.234 1 98.56 204 PHE A O 1
ATOM 1665 N N . TRP A 1 205 ? 9.219 -15.961 -1.815 1 97.69 205 TRP A N 1
ATOM 1666 C CA . TRP A 1 205 ? 8.633 -16.906 -0.876 1 97.69 205 TRP A CA 1
ATOM 1667 C C . TRP A 1 205 ? 9.633 -18 -0.495 1 97.69 205 TRP A C 1
ATOM 1669 O O . TRP A 1 205 ? 9.773 -18.328 0.683 1 97.69 205 TRP A O 1
ATOM 1679 N N . ALA A 1 206 ? 10.359 -18.531 -1.525 1 97.25 206 ALA A N 1
ATOM 1680 C CA . ALA A 1 206 ? 11.367 -19.547 -1.25 1 97.25 206 ALA A CA 1
ATOM 1681 C C . ALA A 1 206 ? 12.391 -19.062 -0.234 1 97.25 206 ALA A C 1
ATOM 1683 O O . ALA A 1 206 ? 12.742 -19.781 0.703 1 97.25 206 ALA A O 1
ATOM 1684 N N . PHE A 1 207 ? 12.805 -17.828 -0.438 1 97.94 207 PHE A N 1
ATOM 1685 C CA . PHE A 1 207 ? 13.836 -17.25 0.418 1 97.94 207 PHE A CA 1
ATOM 1686 C C . PHE A 1 207 ? 13.273 -16.906 1.79 1 97.94 207 PHE A C 1
ATOM 1688 O O . PHE A 1 207 ? 13.875 -17.234 2.816 1 97.94 207 PHE A O 1
ATOM 1695 N N . HIS A 1 208 ? 12.117 -16.312 1.838 1 97.38 208 HIS A N 1
ATOM 1696 C CA . HIS A 1 208 ? 11.484 -15.828 3.061 1 97.38 208 HIS A CA 1
ATOM 1697 C C . HIS A 1 208 ? 11.047 -16.984 3.947 1 97.38 208 HIS A C 1
ATOM 1699 O O . HIS A 1 208 ? 11.508 -17.109 5.082 1 97.38 208 HIS A O 1
ATOM 1705 N N . ALA A 1 209 ? 10.219 -17.828 3.441 1 94.38 209 ALA A N 1
ATOM 1706 C CA . ALA A 1 209 ? 9.719 -18.953 4.223 1 94.38 209 ALA A CA 1
ATOM 1707 C C . ALA A 1 209 ? 10.82 -19.953 4.504 1 94.38 209 ALA A C 1
ATOM 1709 O O . ALA A 1 209 ? 10.867 -20.547 5.582 1 94.38 209 ALA A O 1
ATOM 1710 N N . GLY A 1 210 ? 11.703 -20.156 3.455 1 94.44 210 GLY A N 1
ATOM 1711 C CA . GLY A 1 210 ? 12.805 -21.078 3.658 1 94.44 210 GLY A CA 1
ATOM 1712 C C . GLY A 1 210 ? 13.758 -20.641 4.758 1 94.44 210 GLY A C 1
ATOM 1713 O O . GLY A 1 210 ? 14.367 -21.484 5.422 1 94.44 210 GLY A O 1
ATOM 1714 N N . THR A 1 211 ? 13.836 -19.344 4.945 1 96 211 THR A N 1
ATOM 1715 C CA . THR A 1 211 ? 14.719 -18.812 5.973 1 96 211 THR A CA 1
ATOM 1716 C C . THR A 1 211 ? 14.039 -18.828 7.336 1 96 211 THR A C 1
ATOM 1718 O O . THR A 1 211 ? 14.68 -19.094 8.352 1 96 211 THR A O 1
ATOM 1721 N N . LEU A 1 212 ? 12.734 -18.656 7.363 1 94.56 212 LEU A N 1
ATOM 1722 C CA . LEU A 1 212 ? 12.078 -18.344 8.633 1 94.56 212 LEU A CA 1
ATOM 1723 C C . LEU A 1 212 ? 11.289 -19.562 9.133 1 94.56 212 LEU A C 1
ATOM 1725 O O . LEU A 1 212 ? 10.891 -19.594 10.305 1 94.56 212 LEU A O 1
ATOM 1729 N N . ASP A 1 213 ? 11.039 -20.516 8.297 1 88.31 213 ASP A N 1
ATOM 1730 C CA . ASP A 1 213 ? 10.266 -21.688 8.688 1 88.31 213 ASP A CA 1
ATOM 1731 C C . ASP A 1 213 ? 10.781 -22.953 7.988 1 88.31 213 ASP A C 1
ATOM 1733 O O . ASP A 1 213 ? 10.539 -23.141 6.793 1 88.31 213 ASP A O 1
ATOM 1737 N N . ALA A 1 214 ? 11.289 -23.859 8.695 1 81.44 214 ALA A N 1
ATOM 1738 C CA . ALA A 1 214 ? 11.836 -25.094 8.141 1 81.44 214 ALA A CA 1
ATOM 1739 C C . ALA A 1 214 ? 10.758 -26.156 8.008 1 81.44 214 ALA A C 1
ATOM 1741 O O . ALA A 1 214 ? 10.961 -27.172 7.336 1 81.44 214 ALA A O 1
ATOM 1742 N N . HIS A 1 215 ? 9.57 -25.859 8.562 1 86.75 215 HIS A N 1
ATOM 1743 C CA . HIS A 1 215 ? 8.617 -26.953 8.703 1 86.75 215 HIS A CA 1
ATOM 1744 C C . HIS A 1 215 ? 7.301 -26.625 8.008 1 86.75 215 HIS A C 1
ATOM 1746 O O . HIS A 1 215 ? 6.23 -26.781 8.602 1 86.75 215 HIS A O 1
ATOM 1752 N N . ILE A 1 216 ? 7.359 -26.406 6.742 1 91.19 216 ILE A N 1
ATOM 1753 C CA . ILE A 1 216 ? 6.133 -26.234 5.969 1 91.19 216 ILE A CA 1
ATOM 1754 C C . ILE A 1 216 ? 5.562 -27.609 5.613 1 91.19 216 ILE A C 1
ATOM 1756 O O . ILE A 1 216 ? 6.281 -28.484 5.125 1 91.19 216 ILE A O 1
ATOM 1760 N N . THR A 1 217 ? 4.277 -27.844 5.852 1 90.06 217 THR A N 1
ATOM 1761 C CA . THR A 1 217 ? 3.688 -29.172 5.688 1 90.06 217 THR A CA 1
ATOM 1762 C C . THR A 1 217 ? 3.037 -29.297 4.312 1 90.06 217 THR A C 1
ATOM 1764 O O . THR A 1 217 ? 2.822 -28.312 3.621 1 90.06 217 THR A O 1
ATOM 1767 N N . ALA A 1 218 ? 2.66 -30.531 3.994 1 90.81 218 ALA A N 1
ATOM 1768 C CA . ALA A 1 218 ? 1.976 -30.812 2.736 1 90.81 218 ALA A CA 1
ATOM 1769 C C . ALA A 1 218 ? 0.581 -30.188 2.717 1 90.81 218 ALA A C 1
ATOM 1771 O O . ALA A 1 218 ? -0.015 -30.016 1.649 1 90.81 218 ALA A O 1
ATOM 1772 N N . ARG A 1 219 ? 0.096 -29.797 3.844 1 91.69 219 ARG A N 1
ATOM 1773 C CA . ARG A 1 219 ? -1.201 -29.141 3.934 1 91.69 219 ARG A CA 1
ATOM 1774 C C . ARG A 1 219 ? -1.051 -27.625 3.834 1 91.69 219 ARG A C 1
ATOM 1776 O O . ARG A 1 219 ? -2.031 -26.891 3.957 1 91.69 219 ARG A O 1
ATOM 1783 N N . GLY A 1 220 ? 0.196 -27.172 3.646 1 92.38 220 GLY A N 1
ATOM 1784 C CA . GLY A 1 220 ? 0.438 -25.75 3.445 1 92.38 220 GLY A CA 1
ATOM 1785 C C . GLY A 1 220 ? 0.488 -24.953 4.742 1 92.38 220 GLY A C 1
ATOM 1786 O O . GLY A 1 220 ? 0.309 -23.734 4.742 1 92.38 220 GLY A O 1
ATOM 1787 N N . GLU A 1 221 ? 0.622 -25.609 5.836 1 91.38 221 GLU A N 1
ATOM 1788 C CA . GLU A 1 221 ? 0.745 -24.938 7.125 1 91.38 221 GLU A CA 1
ATOM 1789 C C . GLU A 1 221 ? 2.156 -24.406 7.332 1 91.38 221 GLU A C 1
ATOM 1791 O O . GLU A 1 221 ? 3.139 -25.109 7.078 1 91.38 221 GLU A O 1
ATOM 1796 N N . THR A 1 222 ? 2.24 -23.141 7.703 1 92.5 222 THR A N 1
ATOM 1797 C CA . THR A 1 222 ? 3.531 -22.5 7.914 1 92.5 222 THR A CA 1
ATOM 1798 C C . THR A 1 222 ? 3.461 -21.516 9.078 1 92.5 222 THR A C 1
ATOM 1800 O O . THR A 1 222 ? 2.4 -20.953 9.359 1 92.5 222 THR A O 1
ATOM 1803 N N . THR A 1 223 ? 4.543 -21.328 9.766 1 91.94 223 THR A N 1
ATOM 1804 C CA . THR A 1 223 ? 4.656 -20.344 10.836 1 91.94 223 THR A CA 1
ATOM 1805 C C . THR A 1 223 ? 5.406 -19.094 10.344 1 91.94 223 THR A C 1
ATOM 1807 O O . THR A 1 223 ? 5.625 -18.156 11.109 1 91.94 223 THR A O 1
ATOM 1810 N N . ALA A 1 224 ? 5.879 -19.141 9.086 1 93.5 224 ALA A N 1
ATOM 1811 C CA . ALA A 1 224 ? 6.555 -17.969 8.539 1 93.5 224 ALA A CA 1
ATOM 1812 C C . ALA A 1 224 ? 5.637 -16.75 8.562 1 93.5 224 ALA A C 1
ATOM 1814 O O . ALA A 1 224 ? 4.477 -16.828 8.156 1 93.5 224 ALA A O 1
ATOM 1815 N N . PRO A 1 225 ? 6.148 -15.625 9.039 1 93.12 225 PRO A N 1
ATOM 1816 C CA . PRO A 1 225 ? 5.312 -14.422 9 1 93.12 225 PRO A CA 1
ATOM 1817 C C . PRO A 1 225 ? 5.008 -13.969 7.574 1 93.12 225 PRO A C 1
ATOM 1819 O O . PRO A 1 225 ? 5.832 -14.141 6.676 1 93.12 225 PRO A O 1
ATOM 1822 N N . LEU A 1 226 ? 3.877 -13.445 7.43 1 92.56 226 LEU A N 1
ATOM 1823 C CA . LEU A 1 226 ? 3.514 -12.914 6.121 1 92.56 226 LEU A CA 1
ATOM 1824 C C . LEU A 1 226 ? 4.098 -11.523 5.922 1 92.56 226 LEU A C 1
ATOM 1826 O O . LEU A 1 226 ? 4.266 -10.766 6.887 1 92.56 226 LEU A O 1
ATOM 1830 N N . PRO A 1 227 ? 4.434 -11.227 4.734 1 95 227 PRO A N 1
ATOM 1831 C CA . PRO A 1 227 ? 4.91 -9.867 4.484 1 95 227 PRO A CA 1
ATOM 1832 C C . PRO A 1 227 ? 3.816 -8.82 4.66 1 95 227 PRO A C 1
ATOM 1834 O O . PRO A 1 227 ? 2.684 -9.023 4.215 1 95 227 PRO A O 1
ATOM 1837 N N . SER A 1 228 ? 4.195 -7.707 5.285 1 93.06 228 SER A N 1
ATOM 1838 C CA . SER A 1 228 ? 3.266 -6.598 5.461 1 93.06 228 SER A CA 1
ATOM 1839 C C . SER A 1 228 ? 3.135 -5.777 4.184 1 93.06 228 SER A C 1
ATOM 1841 O O . SER A 1 228 ? 2.074 -5.211 3.908 1 93.06 228 SER A O 1
ATOM 1843 N N . ARG A 1 229 ? 4.219 -5.723 3.441 1 95.94 229 ARG A N 1
ATOM 1844 C CA . ARG A 1 229 ? 4.203 -4.914 2.229 1 95.94 229 ARG A CA 1
ATOM 1845 C C . ARG A 1 229 ? 5.199 -5.445 1.202 1 95.94 229 ARG A C 1
ATOM 1847 O O . ARG A 1 229 ? 6.203 -6.059 1.563 1 95.94 229 ARG A O 1
ATOM 1854 N N . ALA A 1 230 ? 4.875 -5.297 0.018 1 97.81 230 ALA A N 1
ATOM 1855 C CA . ALA A 1 230 ? 5.754 -5.465 -1.137 1 97.81 230 ALA A CA 1
ATOM 1856 C C . ALA A 1 230 ? 6.055 -4.121 -1.797 1 97.81 230 ALA A C 1
ATOM 1858 O O . ALA A 1 230 ? 5.137 -3.393 -2.178 1 97.81 230 ALA A O 1
ATOM 1859 N N . ILE A 1 231 ? 7.324 -3.805 -1.897 1 98.38 231 ILE A N 1
ATOM 1860 C CA . ILE A 1 231 ? 7.734 -2.488 -2.375 1 98.38 231 ILE A CA 1
ATOM 1861 C C . ILE A 1 231 ? 8.406 -2.621 -3.738 1 98.38 231 ILE A C 1
ATOM 1863 O O . ILE A 1 231 ? 9.359 -3.391 -3.896 1 98.38 231 ILE A O 1
ATOM 1867 N N . PHE A 1 232 ? 7.922 -1.896 -4.719 1 98.06 232 PHE A N 1
ATOM 1868 C CA . PHE A 1 232 ? 8.453 -1.833 -6.078 1 98.06 232 PHE A CA 1
ATOM 1869 C C . PHE A 1 232 ? 8.969 -0.434 -6.395 1 98.06 232 PHE A C 1
ATOM 1871 O O . PHE A 1 232 ? 8.305 0.337 -7.086 1 98.06 232 PHE A O 1
ATOM 1878 N N . PRO A 1 233 ? 10.219 -0.143 -6.004 1 97.88 233 PRO A N 1
ATOM 1879 C CA . PRO A 1 233 ? 10.703 1.237 -6.055 1 97.88 233 PRO A CA 1
ATOM 1880 C C . PRO A 1 233 ? 10.727 1.802 -7.477 1 97.88 233 PRO A C 1
ATOM 1882 O O . PRO A 1 233 ? 10.688 3.021 -7.66 1 97.88 233 PRO A O 1
ATOM 1885 N N . PHE A 1 234 ? 10.727 0.946 -8.516 1 97.56 234 PHE A N 1
ATOM 1886 C CA . PHE A 1 234 ? 10.977 1.436 -9.867 1 97.56 234 PHE A CA 1
ATOM 1887 C C . PHE A 1 234 ? 9.75 1.22 -10.758 1 97.56 234 PHE A C 1
ATOM 1889 O O . PHE A 1 234 ? 9.828 1.382 -11.977 1 97.56 234 PHE A O 1
ATOM 1896 N N . CYS A 1 235 ? 8.656 0.758 -10.172 1 97.44 235 CYS A N 1
ATOM 1897 C CA . CYS A 1 235 ? 7.504 0.357 -10.977 1 97.44 235 CYS A CA 1
ATOM 1898 C C . CYS A 1 235 ? 6.285 1.216 -10.656 1 97.44 235 CYS A C 1
ATOM 1900 O O . CYS A 1 235 ? 6.004 1.481 -9.484 1 97.44 235 CYS A O 1
ATOM 1902 N N . LYS A 1 236 ? 5.613 1.678 -11.68 1 96.81 236 LYS A N 1
ATOM 1903 C CA . LYS A 1 236 ? 4.266 2.209 -11.523 1 96.81 236 LYS A CA 1
ATOM 1904 C C . LYS A 1 236 ? 3.256 1.086 -11.289 1 96.81 236 LYS A C 1
ATOM 1906 O O . LYS A 1 236 ? 3.568 -0.088 -11.5 1 96.81 236 LYS A O 1
ATOM 1911 N N . PRO A 1 237 ? 2.059 1.453 -10.836 1 96.38 237 PRO A N 1
ATOM 1912 C CA . PRO A 1 237 ? 1.076 0.407 -10.539 1 96.38 237 PRO A CA 1
ATOM 1913 C C . PRO A 1 237 ? 0.803 -0.499 -11.742 1 96.38 237 PRO A C 1
ATOM 1915 O O . PRO A 1 237 ? 0.645 -1.712 -11.578 1 96.38 237 PRO A O 1
ATOM 1918 N N . GLU A 1 238 ? 0.812 0.011 -12.938 1 95.69 238 GLU A N 1
ATOM 1919 C CA . GLU A 1 238 ? 0.469 -0.754 -14.133 1 95.69 238 GLU A CA 1
ATOM 1920 C C . GLU A 1 238 ? 1.584 -1.728 -14.5 1 95.69 238 GLU A C 1
ATOM 1922 O O . GLU A 1 238 ? 1.332 -2.758 -15.133 1 95.69 238 GLU A O 1
ATOM 1927 N N . ASN A 1 239 ? 2.793 -1.424 -14.055 1 96.81 239 ASN A N 1
ATOM 1928 C CA . ASN A 1 239 ? 3.945 -2.236 -14.438 1 96.81 239 ASN A CA 1
ATOM 1929 C C . ASN A 1 239 ? 3.93 -3.592 -13.734 1 96.81 239 ASN A C 1
ATOM 1931 O O . ASN A 1 239 ? 4.59 -4.531 -14.18 1 96.81 239 ASN A O 1
ATOM 1935 N N . ILE A 1 240 ? 3.244 -3.725 -12.648 1 97.25 240 ILE A N 1
ATOM 1936 C CA . ILE A 1 240 ? 3.301 -4.961 -11.875 1 97.25 240 ILE A CA 1
ATOM 1937 C C . ILE A 1 240 ? 2.033 -5.777 -12.117 1 97.25 240 ILE A C 1
ATOM 1939 O O . ILE A 1 240 ? 1.812 -6.797 -11.453 1 97.25 240 ILE A O 1
ATOM 1943 N N . ARG A 1 241 ? 1.19 -5.359 -12.961 1 96.62 241 ARG A N 1
ATOM 1944 C CA . ARG A 1 241 ? -0.071 -6.012 -13.297 1 96.62 241 ARG A CA 1
ATOM 1945 C C . ARG A 1 241 ? -0.053 -6.52 -14.734 1 96.62 241 ARG A C 1
ATOM 1947 O O . ARG A 1 241 ? -0.008 -5.73 -15.68 1 96.62 241 ARG A O 1
ATOM 1954 N N . ASP A 1 242 ? -0.072 -7.844 -14.883 1 94.12 242 ASP A N 1
ATOM 1955 C CA . ASP A 1 242 ? -0.028 -8.469 -16.203 1 94.12 242 ASP A CA 1
ATOM 1956 C C . ASP A 1 242 ? -1.402 -8.445 -16.875 1 94.12 242 ASP A C 1
ATOM 1958 O O . ASP A 1 242 ? -2.422 -8.281 -16.188 1 94.12 242 ASP A O 1
ATOM 1962 N N . SER A 1 243 ? -1.411 -8.695 -18.172 1 91.25 243 SER A N 1
ATOM 1963 C CA . SER A 1 243 ? -2.65 -8.633 -18.938 1 91.25 243 SER A CA 1
ATOM 1964 C C . SER A 1 243 ? -3.596 -9.766 -18.547 1 91.25 243 SER A C 1
ATOM 1966 O O . SER A 1 243 ? -4.816 -9.609 -18.625 1 91.25 243 SER A O 1
ATOM 1968 N N . SER A 1 244 ? -3.029 -10.922 -18.156 1 92.56 244 SER A N 1
ATOM 1969 C CA . SER A 1 244 ? -3.855 -12.055 -17.766 1 92.56 244 SER A CA 1
ATOM 1970 C C . SER A 1 244 ? -4.355 -11.906 -16.328 1 92.56 244 SER A C 1
ATOM 1972 O O . SER A 1 244 ? -5.188 -12.688 -15.875 1 92.56 244 SER A O 1
ATOM 1974 N N . LYS A 1 245 ? -3.822 -10.977 -15.523 1 95.12 245 LYS A N 1
ATOM 1975 C CA . LYS A 1 245 ? -4.223 -10.578 -14.18 1 95.12 245 LYS A CA 1
ATOM 1976 C C . LYS A 1 245 ? -3.92 -11.68 -13.164 1 95.12 245 LYS A C 1
ATOM 1978 O O . LYS A 1 245 ? -4.531 -11.727 -12.094 1 95.12 245 LYS A O 1
ATOM 1983 N N . PHE A 1 246 ? -3.014 -12.578 -13.5 1 97.31 246 PHE A N 1
ATOM 1984 C CA . PHE A 1 246 ? -2.648 -13.648 -12.578 1 97.31 246 PHE A CA 1
ATOM 1985 C C . PHE A 1 246 ? -1.678 -13.133 -11.516 1 97.31 246 PHE A C 1
ATOM 1987 O O . PHE A 1 246 ? -1.646 -13.648 -10.398 1 97.31 246 PHE A O 1
ATOM 1994 N N . ASN A 1 247 ? -0.855 -12.055 -11.867 1 97.62 247 ASN A N 1
ATOM 1995 C CA . ASN A 1 247 ? 0.079 -11.508 -10.891 1 97.62 247 ASN A CA 1
ATOM 1996 C C . ASN A 1 247 ? -0.621 -11.172 -9.578 1 97.62 247 ASN A C 1
ATOM 1998 O O . ASN A 1 247 ? -0.275 -11.711 -8.523 1 97.62 247 ASN A O 1
ATOM 2002 N N . MET A 1 248 ? -1.646 -10.406 -9.742 1 97 248 MET A N 1
ATOM 2003 C CA . MET A 1 248 ? -2.32 -9.906 -8.547 1 97 248 MET A CA 1
ATOM 2004 C C . MET A 1 248 ? -3.221 -10.977 -7.941 1 97 248 MET A C 1
ATOM 2006 O O . MET A 1 248 ? -3.457 -10.984 -6.734 1 97 248 MET A O 1
ATOM 2010 N N . LEU A 1 249 ? -3.721 -11.914 -8.781 1 97 249 LEU A N 1
ATOM 2011 C CA . LEU A 1 249 ? -4.488 -13.023 -8.227 1 97 249 LEU A CA 1
ATOM 2012 C C . LEU A 1 249 ? -3.639 -13.852 -7.27 1 97 249 LEU A C 1
ATOM 2014 O O . LEU A 1 249 ? -4.062 -14.141 -6.148 1 97 249 LEU A O 1
ATOM 2018 N N . TYR A 1 250 ? -2.406 -14.188 -7.668 1 97.62 250 TYR A N 1
ATOM 2019 C CA . TYR A 1 250 ? -1.509 -14.945 -6.801 1 97.62 250 TYR A CA 1
ATOM 2020 C C . TYR A 1 250 ? -1.149 -14.141 -5.555 1 97.62 250 TYR A C 1
ATOM 2022 O O . TYR A 1 250 ? -1.187 -14.672 -4.441 1 97.62 250 TYR A O 1
ATOM 2030 N N . MET A 1 251 ? -0.832 -12.859 -5.746 1 96.31 251 MET A N 1
ATOM 2031 C CA . MET A 1 251 ? -0.43 -12 -4.633 1 96.31 251 MET A CA 1
ATOM 2032 C C . MET A 1 251 ? -1.55 -11.891 -3.605 1 96.31 251 MET A C 1
ATOM 2034 O O . MET A 1 251 ? -1.314 -12.039 -2.406 1 96.31 251 MET A O 1
ATOM 2038 N N . LYS A 1 252 ? -2.746 -11.672 -4.047 1 95.25 252 LYS A N 1
ATOM 2039 C CA . LYS A 1 252 ? -3.859 -11.414 -3.139 1 95.25 252 LYS A CA 1
ATOM 2040 C C . LYS A 1 252 ? -4.383 -12.711 -2.525 1 95.25 252 LYS A C 1
ATOM 2042 O O . LYS A 1 252 ? -4.832 -12.727 -1.379 1 95.25 252 LYS A O 1
ATOM 2047 N N . ALA A 1 253 ? -4.34 -13.805 -3.297 1 95.38 253 ALA A N 1
ATOM 2048 C CA . ALA A 1 253 ? -4.785 -15.086 -2.752 1 95.38 253 ALA A CA 1
ATOM 2049 C C . ALA A 1 253 ? -3.836 -15.57 -1.661 1 95.38 253 ALA A C 1
ATOM 2051 O O . ALA A 1 253 ? -4.277 -16.062 -0.622 1 95.38 253 ALA A O 1
ATOM 2052 N N . ALA A 1 254 ? -2.561 -15.352 -1.885 1 95.31 254 ALA A N 1
ATOM 2053 C CA . ALA A 1 254 ? -1.556 -15.828 -0.938 1 95.31 254 ALA A CA 1
ATOM 2054 C C . ALA A 1 254 ? -1.421 -14.875 0.244 1 95.31 254 ALA A C 1
ATOM 2056 O O . ALA A 1 254 ? -1.246 -15.305 1.385 1 95.31 254 ALA A O 1
ATOM 2057 N N . PHE A 1 255 ? -1.493 -13.578 -0.048 1 94.31 255 PHE A N 1
ATOM 2058 C CA . PHE A 1 255 ? -1.236 -12.555 0.957 1 94.31 255 PHE A CA 1
ATOM 2059 C C . PHE A 1 255 ? -2.312 -11.477 0.917 1 94.31 255 PHE A C 1
ATOM 2061 O O . PHE A 1 255 ? -2.045 -10.336 0.531 1 94.31 255 PHE A O 1
ATOM 2068 N N . PRO A 1 256 ? -3.445 -11.727 1.449 1 90.81 256 PRO A N 1
ATOM 2069 C CA . PRO A 1 256 ? -4.59 -10.828 1.28 1 90.81 256 PRO A CA 1
ATOM 2070 C C . PRO A 1 256 ? -4.367 -9.461 1.922 1 90.81 256 PRO A C 1
ATOM 2072 O O . PRO A 1 256 ? -4.863 -8.453 1.415 1 90.81 256 PRO A O 1
ATOM 2075 N N . ALA A 1 257 ? -3.615 -9.375 3.006 1 88.69 257 ALA A N 1
ATOM 2076 C CA . ALA A 1 257 ? -3.463 -8.125 3.746 1 88.69 257 ALA A CA 1
ATOM 2077 C C . ALA A 1 257 ? -2.201 -7.379 3.316 1 88.69 257 ALA A C 1
ATOM 2079 O O . ALA A 1 257 ? -1.956 -6.254 3.754 1 88.69 257 ALA A O 1
ATOM 2080 N N . THR A 1 258 ? -1.365 -8.008 2.479 1 93.25 258 THR A N 1
ATOM 2081 C CA . THR A 1 258 ? -0.131 -7.367 2.031 1 93.25 258 THR A CA 1
ATOM 2082 C C . THR A 1 258 ? -0.433 -6.18 1.126 1 93.25 258 THR A C 1
ATOM 2084 O O . THR A 1 258 ? -1.261 -6.277 0.217 1 93.25 258 THR A O 1
ATOM 2087 N N . THR A 1 259 ? 0.209 -5.082 1.396 1 93.19 259 THR A N 1
ATOM 2088 C CA . THR A 1 259 ? 0.014 -3.885 0.584 1 93.19 259 THR A CA 1
ATOM 2089 C C . THR A 1 259 ? 1.14 -3.734 -0.436 1 93.19 259 THR A C 1
ATOM 2091 O O . THR A 1 259 ? 2.236 -4.262 -0.239 1 93.19 259 THR A O 1
ATOM 2094 N N . LEU A 1 260 ? 0.825 -3.07 -1.491 1 96.56 260 LEU A N 1
ATOM 2095 C CA . LEU A 1 260 ? 1.803 -2.834 -2.547 1 96.56 260 LEU A CA 1
ATOM 2096 C C . LEU A 1 260 ? 2.227 -1.369 -2.576 1 96.56 260 LEU A C 1
ATOM 2098 O O . LEU A 1 260 ? 1.381 -0.472 -2.539 1 96.56 260 LEU A O 1
ATOM 2102 N N . GLU A 1 261 ? 3.502 -1.11 -2.516 1 97.44 261 GLU A N 1
ATOM 2103 C CA . GLU A 1 261 ? 4.055 0.227 -2.711 1 97.44 261 GLU A CA 1
ATOM 2104 C C . GLU A 1 261 ? 4.789 0.332 -4.043 1 97.44 261 GLU A C 1
ATOM 2106 O O . GLU A 1 261 ? 5.52 -0.583 -4.43 1 97.44 261 GLU A O 1
ATOM 2111 N N . THR A 1 262 ? 4.555 1.406 -4.75 1 97.38 262 THR A N 1
ATOM 2112 C CA . THR A 1 262 ? 5.16 1.581 -6.066 1 97.38 262 THR A CA 1
ATOM 2113 C C . THR A 1 262 ? 6.109 2.775 -6.074 1 97.38 262 THR A C 1
ATOM 2115 O O . THR A 1 262 ? 6.508 3.264 -5.016 1 97.38 262 THR A O 1
ATOM 2118 N N . SER A 1 263 ? 6.488 3.172 -7.297 1 97.75 263 SER A N 1
ATOM 2119 C CA . SER A 1 263 ? 7.527 4.184 -7.449 1 97.75 263 SER A CA 1
ATOM 2120 C C . SER A 1 263 ? 7.109 5.504 -6.805 1 97.75 263 SER A C 1
ATOM 2122 O O . SER A 1 263 ? 7.941 6.207 -6.223 1 97.75 263 SER A O 1
ATOM 2124 N N . SER A 1 264 ? 5.844 5.867 -6.855 1 97.25 264 SER A N 1
ATOM 2125 C CA . SER A 1 264 ? 5.379 7.113 -6.25 1 97.25 264 SER A CA 1
ATOM 2126 C C . SER A 1 264 ? 5.539 7.082 -4.734 1 97.25 264 SER A C 1
ATOM 2128 O O . SER A 1 264 ? 5.922 8.086 -4.125 1 97.25 264 SER A O 1
ATOM 2130 N N . ASP A 1 265 ? 5.246 5.988 -4.121 1 97.25 265 ASP A N 1
ATOM 2131 C CA . ASP A 1 265 ? 5.418 5.832 -2.682 1 97.25 265 ASP A CA 1
ATOM 2132 C C . ASP A 1 265 ? 6.895 5.902 -2.293 1 97.25 265 ASP A C 1
ATOM 2134 O O . ASP A 1 265 ? 7.242 6.504 -1.274 1 97.25 265 ASP A O 1
ATOM 2138 N N . TRP A 1 266 ? 7.691 5.215 -3.084 1 97.75 266 TRP A N 1
ATOM 2139 C CA . TRP A 1 266 ? 9.125 5.238 -2.826 1 97.75 266 TRP A CA 1
ATOM 2140 C C . TRP A 1 266 ? 9.68 6.652 -2.945 1 97.75 266 TRP A C 1
ATOM 2142 O O . TRP A 1 266 ? 10.508 7.074 -2.135 1 97.75 266 TRP A O 1
ATOM 2152 N N . GLU A 1 267 ? 9.227 7.387 -3.896 1 97.81 267 GLU A N 1
ATOM 2153 C CA . GLU A 1 267 ? 9.633 8.781 -4.07 1 97.81 267 GLU A CA 1
ATOM 2154 C C . GLU A 1 267 ? 9.234 9.625 -2.861 1 97.81 267 GLU A C 1
ATOM 2156 O O . GLU A 1 267 ? 9.953 10.539 -2.475 1 97.81 267 GLU A O 1
ATOM 2161 N N . ASP A 1 268 ? 8.078 9.352 -2.359 1 97.25 268 ASP A N 1
ATOM 2162 C CA . ASP A 1 268 ? 7.672 10.039 -1.135 1 97.25 268 ASP A CA 1
ATOM 2163 C C . ASP A 1 268 ? 8.688 9.812 -0.016 1 97.25 268 ASP A C 1
ATOM 2165 O O . ASP A 1 268 ? 9.039 10.742 0.708 1 97.25 268 ASP A O 1
ATOM 2169 N N . ARG A 1 269 ? 9.102 8.555 0.162 1 97.06 269 ARG A N 1
ATOM 2170 C CA . ARG A 1 269 ? 10.078 8.219 1.196 1 97.06 269 ARG A CA 1
ATOM 2171 C C . ARG A 1 269 ? 11.398 8.945 0.959 1 97.06 269 ARG A C 1
ATOM 2173 O O . ARG A 1 269 ? 12.039 9.406 1.907 1 97.06 269 ARG A O 1
ATOM 2180 N N . ILE A 1 270 ? 11.805 9 -0.298 1 97.94 270 ILE A N 1
ATOM 2181 C CA . ILE A 1 270 ? 13.031 9.703 -0.639 1 97.94 270 ILE A CA 1
ATOM 2182 C C . ILE A 1 270 ? 12.891 11.188 -0.304 1 97.94 270 ILE A C 1
ATOM 2184 O O . ILE A 1 270 ? 13.766 11.773 0.335 1 97.94 270 ILE A O 1
ATOM 2188 N N . HIS A 1 271 ? 11.797 11.773 -0.695 1 97.12 271 HIS A N 1
ATOM 2189 C CA . HIS A 1 271 ? 11.555 13.188 -0.442 1 97.12 271 HIS A CA 1
ATOM 2190 C C . HIS A 1 271 ? 11.547 13.484 1.054 1 97.12 271 HIS A C 1
ATOM 2192 O O . HIS A 1 271 ? 12.117 14.484 1.493 1 97.12 271 HIS A O 1
ATOM 2198 N N . PHE A 1 272 ? 10.938 12.602 1.806 1 96.06 272 PHE A N 1
ATOM 2199 C CA . PHE A 1 272 ? 10.805 12.734 3.252 1 96.06 272 PHE A CA 1
ATOM 2200 C C . PHE A 1 272 ? 12.18 12.789 3.914 1 96.06 272 PHE A C 1
ATOM 2202 O O . PHE A 1 272 ? 12.344 13.406 4.965 1 96.06 272 PHE A O 1
ATOM 2209 N N . THR A 1 273 ? 13.195 12.195 3.326 1 96.75 273 THR A N 1
ATOM 2210 C CA . THR A 1 273 ? 14.531 12.102 3.891 1 96.75 273 THR A CA 1
ATOM 2211 C C . THR A 1 273 ? 15.547 12.797 2.986 1 96.75 273 THR A C 1
ATOM 2213 O O . THR A 1 273 ? 16.75 12.508 3.051 1 96.75 273 THR A O 1
ATOM 2216 N N . ARG A 1 274 ? 15.164 13.703 2.148 1 95.56 274 ARG A N 1
ATOM 2217 C CA . ARG A 1 274 ? 15.93 14.227 1.022 1 95.56 274 ARG A CA 1
ATOM 2218 C C . ARG A 1 274 ? 17.172 14.977 1.506 1 95.56 274 ARG A C 1
ATOM 2220 O O . ARG A 1 274 ? 18.172 15.07 0.791 1 95.56 274 ARG A O 1
ATOM 2227 N N . ASP A 1 275 ? 17.156 15.492 2.707 1 93 275 ASP A N 1
ATOM 2228 C CA . ASP A 1 275 ? 18.281 16.281 3.189 1 93 275 ASP A CA 1
ATOM 2229 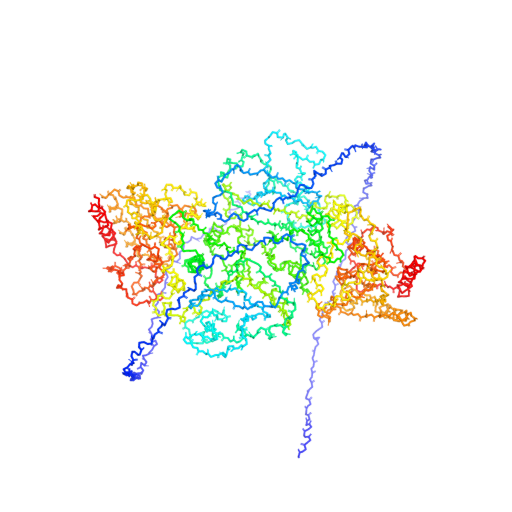C C . ASP A 1 275 ? 19.359 15.391 3.814 1 93 275 ASP A C 1
ATOM 2231 O O . ASP A 1 275 ? 20.406 15.875 4.227 1 93 275 ASP A O 1
ATOM 2235 N N . GLY A 1 276 ? 19.062 14.086 3.953 1 94.5 276 GLY A N 1
ATOM 2236 C CA . GLY A 1 276 ? 20.047 13.125 4.438 1 94.5 276 GLY A CA 1
ATOM 2237 C C . GLY A 1 276 ? 20.172 13.109 5.949 1 94.5 276 GLY A C 1
ATOM 2238 O O . GLY A 1 276 ? 21 12.383 6.5 1 94.5 276 GLY A O 1
ATOM 2239 N N . THR A 1 277 ? 19.344 13.852 6.652 1 93.62 277 THR A N 1
ATOM 2240 C CA . THR A 1 277 ? 19.438 13.961 8.102 1 93.62 277 THR A CA 1
ATOM 2241 C C . THR A 1 277 ? 18.406 13.086 8.789 1 93.62 277 THR A C 1
ATOM 2243 O O . THR A 1 277 ? 18.281 13.102 10.016 1 93.62 277 THR A O 1
ATOM 2246 N N . ARG A 1 278 ? 17.656 12.391 8.039 1 95.19 278 ARG A N 1
ATOM 2247 C CA . ARG A 1 278 ? 16.641 11.461 8.508 1 95.19 278 ARG A CA 1
ATOM 2248 C C . ARG A 1 278 ? 16.734 10.125 7.777 1 95.19 278 ARG A C 1
ATOM 2250 O O . ARG A 1 278 ? 17.312 10.047 6.691 1 95.19 278 ARG A O 1
ATOM 2257 N N . ALA A 1 279 ? 16.125 9.102 8.406 1 97 279 ALA A N 1
ATOM 2258 C CA . ALA A 1 279 ? 16.188 7.797 7.75 1 97 279 ALA A CA 1
ATOM 2259 C C . ALA A 1 279 ? 14.945 6.965 8.094 1 97 279 ALA A C 1
ATOM 2261 O O . ALA A 1 279 ? 14.344 7.148 9.156 1 97 279 ALA A O 1
ATOM 2262 N N . TRP A 1 280 ? 14.586 6.199 7.133 1 97.19 280 TRP A N 1
ATOM 2263 C CA . TRP A 1 280 ? 13.664 5.102 7.395 1 97.19 280 TRP A CA 1
ATOM 2264 C C . TRP A 1 280 ? 14.414 3.863 7.875 1 97.19 280 TRP A C 1
ATOM 2266 O O . TRP A 1 280 ? 15.477 3.535 7.352 1 97.19 280 TRP A O 1
ATOM 2276 N N . ARG A 1 281 ? 13.945 3.215 8.859 1 97.12 281 ARG A N 1
ATOM 2277 C CA . ARG A 1 281 ? 14.492 1.93 9.289 1 97.12 281 ARG A CA 1
ATOM 2278 C C . ARG A 1 281 ? 13.484 0.806 9.07 1 97.12 281 ARG A C 1
ATOM 2280 O O . ARG A 1 281 ? 12.445 0.756 9.734 1 97.12 281 ARG A O 1
ATOM 2287 N N . PHE A 1 282 ? 13.766 -0.063 8.164 1 97.25 282 PHE A N 1
ATOM 2288 C CA . PHE A 1 282 ? 12.953 -1.261 7.977 1 97.25 282 PHE A CA 1
ATOM 2289 C C . PHE A 1 282 ? 13.344 -2.336 8.984 1 97.25 282 PHE A C 1
ATOM 2291 O O . PHE A 1 282 ? 14.461 -2.863 8.938 1 97.25 282 PHE A O 1
ATOM 2298 N N . ALA A 1 283 ? 12.406 -2.65 9.898 1 96.25 283 ALA A N 1
ATOM 2299 C CA . ALA A 1 283 ? 12.695 -3.582 10.984 1 96.25 283 ALA A CA 1
ATOM 2300 C C . ALA A 1 283 ? 13.086 -4.953 10.438 1 96.25 283 ALA A C 1
ATOM 2302 O O . ALA A 1 283 ? 14.062 -5.551 10.891 1 96.25 283 ALA A O 1
ATOM 2303 N N . HIS A 1 284 ? 12.297 -5.492 9.547 1 97.44 284 HIS A N 1
ATOM 2304 C CA . HIS A 1 284 ? 12.547 -6.727 8.805 1 97.44 284 HIS A CA 1
ATOM 2305 C C . HIS A 1 284 ? 12.352 -6.523 7.309 1 97.44 284 HIS A C 1
ATOM 2307 O O . HIS A 1 284 ? 11.305 -6.043 6.875 1 97.44 284 HIS A O 1
ATOM 2313 N N . ALA A 1 285 ? 13.391 -6.82 6.543 1 98.38 285 ALA A N 1
ATOM 2314 C CA . ALA A 1 285 ? 13.273 -6.586 5.105 1 98.38 285 ALA A CA 1
ATOM 2315 C C . ALA A 1 285 ? 13.992 -7.684 4.316 1 98.38 285 ALA A C 1
ATOM 2317 O O . ALA A 1 285 ? 15.023 -8.188 4.746 1 98.38 285 ALA A O 1
ATOM 2318 N N . THR A 1 286 ? 13.422 -8.07 3.24 1 98.69 286 THR A N 1
ATOM 2319 C CA . THR A 1 286 ? 14.055 -8.938 2.256 1 98.69 286 THR A CA 1
ATOM 2320 C C . THR A 1 286 ? 14.234 -8.211 0.926 1 98.69 286 THR A C 1
ATOM 2322 O O . THR A 1 286 ? 13.273 -7.664 0.38 1 98.69 286 THR A O 1
ATOM 2325 N N . LEU A 1 287 ? 15.438 -8.164 0.482 1 98.75 287 LEU A N 1
ATOM 2326 C CA . LEU A 1 287 ? 15.766 -7.539 -0.794 1 98.75 287 LEU A CA 1
ATOM 2327 C C . LEU A 1 287 ? 15.969 -8.594 -1.879 1 98.75 287 LEU A C 1
ATOM 2329 O O . LEU A 1 287 ? 16.766 -9.516 -1.711 1 98.75 287 LEU A O 1
ATOM 2333 N N . GLY A 1 288 ? 15.148 -8.57 -2.92 1 98.56 288 GLY A N 1
ATOM 2334 C CA . GLY A 1 288 ? 15.32 -9.383 -4.113 1 98.56 288 GLY A CA 1
ATOM 2335 C C . GLY A 1 288 ? 15.75 -8.578 -5.328 1 98.56 288 GLY A C 1
ATOM 2336 O O . GLY A 1 288 ? 15.008 -7.707 -5.789 1 98.56 288 GLY A O 1
ATOM 2337 N N . ASP A 1 289 ? 16.922 -8.844 -5.855 1 98.25 289 ASP A N 1
ATOM 2338 C CA . ASP A 1 289 ? 17.516 -8.078 -6.945 1 98.25 289 ASP A CA 1
ATOM 2339 C C . ASP A 1 289 ? 17.922 -8.984 -8.094 1 98.25 289 ASP A C 1
ATOM 2341 O O . ASP A 1 289 ? 18.797 -9.852 -7.93 1 98.25 289 ASP A O 1
ATOM 2345 N N . ARG A 1 290 ? 17.391 -8.758 -9.25 1 96.94 290 ARG A N 1
ATOM 2346 C CA . ARG A 1 290 ? 17.641 -9.609 -10.414 1 96.94 290 ARG A CA 1
ATOM 2347 C C . ARG A 1 290 ? 19.094 -9.508 -10.867 1 96.94 290 ARG A C 1
ATOM 2349 O O . ARG A 1 290 ? 19.75 -10.523 -11.117 1 96.94 290 ARG A O 1
ATOM 2356 N N . SER A 1 291 ? 19.594 -8.266 -11.016 1 96.81 291 SER A N 1
ATOM 2357 C CA . SER A 1 291 ? 20.953 -8.078 -11.5 1 96.81 291 SER A CA 1
ATOM 2358 C C . SER A 1 291 ? 21.969 -8.742 -10.578 1 96.81 291 SER A C 1
ATOM 2360 O O . SER A 1 291 ? 22.906 -9.383 -11.039 1 96.81 291 SER A O 1
ATOM 2362 N N . ALA A 1 292 ? 21.781 -8.586 -9.32 1 97.69 292 ALA A N 1
ATOM 2363 C CA . ALA A 1 292 ? 22.672 -9.227 -8.352 1 97.69 292 ALA A CA 1
ATOM 2364 C C . ALA A 1 292 ? 22.547 -10.75 -8.422 1 97.69 292 ALA A C 1
ATOM 2366 O O . ALA A 1 292 ? 23.547 -11.461 -8.234 1 97.69 292 ALA A O 1
ATOM 2367 N N . SER A 1 293 ? 21.359 -11.32 -8.656 1 97.62 293 SER A N 1
ATOM 2368 C CA . SER A 1 293 ? 21.172 -12.758 -8.805 1 97.62 293 SER A CA 1
ATOM 2369 C C . SER A 1 293 ? 22 -13.305 -9.969 1 97.62 293 SER A C 1
ATOM 2371 O O . SER A 1 293 ? 22.562 -14.398 -9.867 1 97.62 293 SER A O 1
ATOM 2373 N N . PHE A 1 294 ? 22.078 -12.547 -11.016 1 96.31 294 PHE A N 1
ATOM 2374 C CA . PHE A 1 294 ? 22.781 -12.984 -12.219 1 96.31 294 PHE A CA 1
ATOM 2375 C C . PHE A 1 294 ? 24.281 -12.992 -11.992 1 96.31 294 PHE A C 1
ATOM 2377 O O . PHE A 1 294 ? 25.047 -13.516 -12.812 1 96.31 294 PHE A O 1
ATOM 2384 N N . ARG A 1 295 ? 24.719 -12.453 -10.891 1 95.62 295 ARG A N 1
ATOM 2385 C CA . ARG A 1 295 ? 26.141 -12.5 -10.539 1 95.62 295 ARG A CA 1
ATOM 2386 C C . ARG A 1 295 ? 26.469 -13.766 -9.773 1 95.62 295 ARG A C 1
ATOM 2388 O O . ARG A 1 295 ? 27.641 -14.07 -9.539 1 95.62 295 ARG A O 1
ATOM 2395 N N . GLY A 1 296 ? 25.406 -14.477 -9.297 1 95.81 296 GLY A N 1
ATOM 2396 C CA . GLY A 1 296 ? 25.609 -15.766 -8.656 1 95.81 296 GLY A CA 1
ATOM 2397 C C . GLY A 1 296 ? 25.906 -16.891 -9.641 1 95.81 296 GLY A C 1
ATOM 2398 O O . GLY A 1 296 ? 25.672 -16.734 -10.844 1 95.81 296 GLY A O 1
ATOM 2399 N N . ARG A 1 297 ? 26.359 -17.953 -9.172 1 94.5 297 ARG A N 1
ATOM 2400 C CA . ARG A 1 297 ? 26.781 -19.078 -10 1 94.5 297 ARG A CA 1
ATOM 2401 C C . ARG A 1 297 ? 25.578 -19.781 -10.633 1 94.5 297 ARG A C 1
ATOM 2403 O O . ARG A 1 297 ? 25.594 -20.094 -11.82 1 94.5 297 ARG A O 1
ATOM 2410 N N . ILE A 1 298 ? 24.578 -20 -9.906 1 95.38 298 ILE A N 1
ATOM 2411 C CA . ILE A 1 298 ? 23.438 -20.781 -10.367 1 95.38 298 ILE A CA 1
ATOM 2412 C C . ILE A 1 298 ? 22.656 -20 -11.406 1 95.38 298 ILE A C 1
ATOM 2414 O O . ILE A 1 298 ? 22.469 -20.453 -12.539 1 95.38 298 ILE A O 1
ATOM 2418 N N . CYS A 1 299 ? 22.266 -18.812 -11.062 1 95.81 299 CYS A N 1
ATOM 2419 C CA . CYS A 1 299 ? 21.484 -17.984 -11.977 1 95.81 299 CYS A CA 1
ATOM 2420 C C . CYS A 1 299 ? 22.328 -17.516 -13.156 1 95.81 299 CYS A C 1
ATOM 2422 O O . CYS A 1 299 ? 21.906 -17.609 -14.305 1 95.81 299 CYS A O 1
ATOM 2424 N N . GLY A 1 300 ? 23.5 -17.078 -12.891 1 92.75 300 GLY A N 1
ATOM 2425 C CA . GLY A 1 300 ? 24.328 -16.453 -13.922 1 92.75 300 GLY A CA 1
ATOM 2426 C C . GLY A 1 300 ? 24.906 -17.453 -14.898 1 92.75 300 GLY A C 1
ATOM 2427 O O . GLY A 1 300 ? 25.016 -17.172 -16.094 1 92.75 300 GLY A O 1
ATOM 2428 N N . LEU A 1 301 ? 25.188 -18.656 -14.43 1 90.69 301 LEU A N 1
ATOM 2429 C CA . LEU A 1 301 ? 25.969 -19.578 -15.266 1 90.69 301 LEU A CA 1
ATOM 2430 C C . LEU A 1 301 ? 25.125 -20.797 -15.633 1 90.69 301 LEU A C 1
ATOM 2432 O O . LEU A 1 301 ? 25.344 -21.406 -16.688 1 90.69 301 LEU A O 1
ATOM 2436 N N . GLN A 1 302 ? 24.188 -21.094 -14.82 1 90.94 302 GLN A N 1
ATOM 2437 C CA . GLN A 1 302 ? 23.609 -22.422 -14.992 1 90.94 302 GLN A CA 1
ATOM 2438 C C . GLN A 1 302 ? 22.203 -22.328 -15.594 1 90.94 302 GLN A C 1
ATOM 2440 O O . GLN A 1 302 ? 21.906 -23 -16.578 1 90.94 302 GLN A O 1
ATOM 2445 N N . ASN A 1 303 ? 21.375 -21.484 -15.047 1 93.19 303 ASN A N 1
ATOM 2446 C CA . ASN A 1 303 ? 19.984 -21.688 -15.477 1 93.19 303 ASN A CA 1
ATOM 2447 C C . ASN A 1 303 ? 19.281 -20.359 -15.727 1 93.19 303 ASN A C 1
ATOM 2449 O O . ASN A 1 303 ? 18.141 -20.344 -16.219 1 93.19 303 ASN A O 1
ATOM 2453 N N . GLN A 1 304 ? 19.859 -19.203 -15.32 1 93.06 304 GLN A N 1
ATOM 2454 C CA . GLN A 1 304 ? 19.344 -17.859 -15.578 1 93.06 304 GLN A CA 1
ATOM 2455 C C . GLN A 1 304 ? 18.031 -17.625 -14.852 1 93.06 304 GLN A C 1
ATOM 2457 O O . GLN A 1 304 ? 17.188 -16.844 -15.32 1 93.06 304 GLN A O 1
ATOM 2462 N N . ARG A 1 305 ? 17.781 -18.359 -13.773 1 95.75 305 ARG A N 1
ATOM 2463 C CA . ARG A 1 305 ? 16.594 -18.188 -12.93 1 95.75 305 ARG A CA 1
ATOM 2464 C C . ARG A 1 305 ? 16.953 -17.516 -11.609 1 95.75 305 ARG A C 1
ATOM 2466 O O . ARG A 1 305 ? 17.625 -18.125 -10.766 1 95.75 305 ARG A O 1
ATOM 2473 N N . ILE A 1 306 ? 16.422 -16.328 -11.367 1 97.44 306 ILE A N 1
ATOM 2474 C CA . ILE A 1 306 ? 16.828 -15.602 -10.18 1 97.44 306 ILE A CA 1
ATOM 2475 C C . ILE A 1 306 ? 16.359 -16.344 -8.93 1 97.44 306 ILE A C 1
ATOM 2477 O O . ILE A 1 306 ? 17.047 -16.359 -7.91 1 97.44 306 ILE A O 1
ATOM 2481 N N . ALA A 1 307 ? 15.242 -17 -9 1 98.19 307 ALA A N 1
ATOM 2482 C CA . ALA A 1 307 ? 14.688 -17.734 -7.863 1 98.19 307 ALA A CA 1
ATOM 2483 C C . ALA A 1 307 ? 15.562 -18.922 -7.492 1 98.19 307 ALA A C 1
ATOM 2485 O O . ALA A 1 307 ? 15.477 -19.453 -6.379 1 98.19 307 ALA A O 1
ATOM 2486 N N . ALA A 1 308 ? 16.391 -19.375 -8.43 1 98 308 ALA A N 1
ATOM 2487 C CA . ALA A 1 308 ? 17.25 -20.531 -8.172 1 98 308 ALA A CA 1
ATOM 2488 C C . ALA A 1 308 ? 18.281 -20.219 -7.094 1 98 308 ALA A C 1
ATOM 2490 O O . ALA A 1 308 ? 18.625 -21.094 -6.293 1 98 308 ALA A O 1
ATOM 2491 N N . GLU A 1 309 ? 18.75 -18.953 -7.082 1 97.88 309 GLU A N 1
ATOM 2492 C CA . GLU A 1 309 ? 19.672 -18.562 -6.023 1 97.88 309 GLU A CA 1
ATOM 2493 C C . GLU A 1 309 ? 19 -18.609 -4.656 1 97.88 309 GLU A C 1
ATOM 2495 O O . GLU A 1 309 ? 19.594 -19.094 -3.686 1 97.88 309 GLU A O 1
ATOM 2500 N N . ALA A 1 310 ? 17.781 -18.125 -4.57 1 97.75 310 ALA A N 1
ATOM 2501 C CA . ALA A 1 310 ? 17 -18.125 -3.328 1 97.75 310 ALA A CA 1
ATOM 2502 C C . ALA A 1 310 ? 16.719 -19.547 -2.857 1 97.75 310 ALA A C 1
ATOM 2504 O O . ALA A 1 310 ? 16.891 -19.859 -1.676 1 97.75 310 ALA A O 1
ATOM 2505 N N . ARG A 1 311 ? 16.312 -20.391 -3.77 1 96.56 311 ARG A N 1
ATOM 2506 C CA . ARG A 1 311 ? 15.953 -21.766 -3.438 1 96.56 311 ARG A CA 1
ATOM 2507 C C . ARG A 1 311 ? 17.172 -22.562 -2.99 1 96.56 311 ARG A C 1
ATOM 2509 O O . ARG A 1 311 ? 17.094 -23.344 -2.047 1 96.56 311 ARG A O 1
ATOM 2516 N N . GLN A 1 312 ? 18.266 -22.359 -3.654 1 95.19 312 GLN A N 1
ATOM 2517 C CA . GLN A 1 312 ? 19.469 -23.125 -3.363 1 95.19 312 GLN A CA 1
ATOM 2518 C C . GLN A 1 312 ? 19.906 -22.938 -1.914 1 95.19 312 GLN A C 1
ATOM 2520 O O . GLN A 1 312 ? 20.25 -23.906 -1.234 1 95.19 312 GLN A O 1
ATOM 2525 N N . VAL A 1 313 ? 19.812 -21.734 -1.415 1 95.56 313 VAL A N 1
ATOM 2526 C CA . VAL A 1 313 ? 20.328 -21.438 -0.085 1 95.56 313 VAL A CA 1
ATOM 2527 C C . VAL A 1 313 ? 19.359 -21.953 0.977 1 95.56 313 VAL A C 1
ATOM 2529 O O . VAL A 1 313 ? 19.75 -22.172 2.129 1 95.56 313 VAL A O 1
ATOM 2532 N N . THR A 1 314 ? 18.109 -22.266 0.607 1 94.94 314 THR A N 1
ATOM 2533 C CA . THR A 1 314 ? 17.109 -22.641 1.604 1 94.94 314 THR A CA 1
ATOM 2534 C C . THR A 1 314 ? 16.703 -24.094 1.425 1 94.94 314 THR A C 1
ATOM 2536 O O . THR A 1 314 ? 15.992 -24.656 2.262 1 94.94 314 THR A O 1
ATOM 2539 N N . GLU A 1 315 ? 17.141 -24.75 0.399 1 91.31 315 GLU A N 1
ATOM 2540 C CA . GLU A 1 315 ? 16.641 -26.062 -0.001 1 91.31 315 GLU A CA 1
ATOM 2541 C C . GLU A 1 315 ? 16.922 -27.109 1.074 1 91.31 315 GLU A C 1
ATOM 2543 O O . GLU A 1 315 ? 16.094 -27.984 1.331 1 91.31 315 GLU A O 1
ATOM 2548 N N . ALA A 1 316 ? 18.047 -27.016 1.689 1 87.06 316 ALA A N 1
ATOM 2549 C CA . ALA A 1 316 ? 18.438 -28.016 2.68 1 87.06 316 ALA A CA 1
ATOM 2550 C C . ALA A 1 316 ? 17.625 -27.875 3.957 1 87.06 316 ALA A C 1
ATOM 2552 O O . ALA A 1 316 ? 17.469 -28.844 4.711 1 87.06 316 ALA A O 1
ATOM 2553 N N . ARG A 1 317 ? 17.031 -26.75 4.102 1 86.44 317 ARG A N 1
ATOM 2554 C CA . ARG A 1 317 ? 16.375 -26.469 5.367 1 86.44 317 ARG A CA 1
ATOM 2555 C C . ARG A 1 317 ? 14.852 -26.578 5.223 1 86.44 317 ARG A C 1
ATOM 2557 O O . ARG A 1 317 ? 14.133 -26.672 6.219 1 86.44 317 ARG A O 1
ATOM 2564 N N . THR A 1 318 ? 14.43 -26.531 4.094 1 87.88 318 THR A N 1
ATOM 2565 C CA . THR A 1 318 ? 12.984 -26.469 3.9 1 87.88 318 THR A CA 1
ATOM 2566 C C . THR A 1 318 ? 12.453 -27.781 3.332 1 87.88 318 THR A C 1
ATOM 2568 O O . THR A 1 318 ? 13.18 -28.5 2.645 1 87.88 318 THR A O 1
ATOM 2571 N N . THR A 1 319 ? 11.273 -28.031 3.631 1 87.5 319 THR A N 1
ATOM 2572 C CA . THR A 1 319 ? 10.617 -29.219 3.094 1 87.5 319 THR A CA 1
ATOM 2573 C C . THR A 1 319 ? 10.297 -29.031 1.613 1 87.5 319 THR A C 1
ATOM 2575 O O . THR A 1 319 ? 10.359 -27.922 1.092 1 87.5 319 THR A O 1
ATOM 2578 N N . ARG A 1 320 ? 10.023 -30.109 0.939 1 91.38 320 ARG A N 1
ATOM 2579 C CA . ARG A 1 320 ? 9.633 -30.062 -0.466 1 91.38 320 ARG A CA 1
ATOM 2580 C C . ARG A 1 320 ? 8.305 -29.328 -0.645 1 91.38 320 ARG A C 1
ATOM 2582 O O . ARG A 1 320 ? 7.945 -28.953 -1.762 1 91.38 320 ARG A O 1
ATOM 2589 N N . TRP A 1 321 ? 7.582 -29.047 0.47 1 93.31 321 TRP A N 1
ATOM 2590 C CA . TRP A 1 321 ? 6.238 -28.484 0.433 1 93.31 321 TRP A CA 1
ATOM 2591 C C . TRP A 1 321 ? 6.273 -26.969 0.556 1 93.31 321 TRP A C 1
ATOM 2593 O O . TRP A 1 321 ? 5.254 -26.328 0.833 1 93.31 321 TRP A O 1
ATOM 2603 N N . TRP A 1 322 ? 7.391 -26.375 0.313 1 94.94 322 TRP A N 1
ATOM 2604 C CA . TRP A 1 322 ? 7.605 -24.953 0.559 1 94.94 322 TRP A CA 1
ATOM 2605 C C . TRP A 1 322 ? 6.625 -24.109 -0.249 1 94.94 322 TRP A C 1
ATOM 2607 O O . TRP A 1 322 ? 6.258 -23 0.165 1 94.94 322 TRP A O 1
ATOM 2617 N N . TRP A 1 323 ? 6.129 -24.594 -1.427 1 97.06 323 TRP A N 1
ATOM 2618 C CA . TRP A 1 323 ? 5.238 -23.828 -2.295 1 97.06 323 TRP A CA 1
ATOM 2619 C C . TRP A 1 323 ? 3.779 -24.125 -1.977 1 97.06 323 TRP A C 1
ATOM 2621 O O . TRP A 1 323 ? 2.881 -23.391 -2.404 1 97.06 323 TRP A O 1
ATOM 2631 N N . GLU A 1 324 ? 3.506 -25.078 -1.143 1 96.44 324 GLU A N 1
ATOM 2632 C CA . GLU A 1 324 ? 2.158 -25.594 -0.903 1 96.44 324 GLU A CA 1
ATOM 2633 C C . GLU A 1 324 ? 1.266 -24.516 -0.289 1 96.44 324 GLU A C 1
ATOM 2635 O O . GLU A 1 324 ? 0.083 -24.422 -0.624 1 96.44 324 GLU A O 1
ATOM 2640 N N . PRO A 1 325 ? 1.804 -23.688 0.637 1 96.25 325 PRO A N 1
ATOM 2641 C CA . PRO A 1 325 ? 0.923 -22.656 1.187 1 96.25 325 PRO A CA 1
ATOM 2642 C C . PRO A 1 325 ? 0.317 -21.75 0.106 1 96.25 325 PRO A C 1
ATOM 2644 O O . PRO A 1 325 ? -0.885 -21.484 0.131 1 96.25 325 PRO A O 1
ATOM 2647 N N . ILE A 1 326 ? 1.097 -21.344 -0.878 1 97.56 326 ILE A N 1
ATOM 2648 C CA . ILE A 1 326 ? 0.626 -20.453 -1.935 1 97.56 326 ILE A CA 1
ATOM 2649 C C . ILE A 1 326 ? -0.248 -21.234 -2.914 1 97.56 326 ILE A C 1
ATOM 2651 O O . ILE A 1 326 ? -1.323 -20.766 -3.301 1 97.56 326 ILE A O 1
ATOM 2655 N N . ARG A 1 327 ? 0.197 -22.438 -3.289 1 98.19 327 ARG A N 1
ATOM 2656 C CA . ARG A 1 327 ? -0.579 -23.266 -4.207 1 98.19 327 ARG A CA 1
ATOM 2657 C C . ARG A 1 327 ? -1.993 -23.484 -3.682 1 98.19 327 ARG A C 1
ATOM 2659 O O . ARG A 1 327 ? -2.971 -23.281 -4.406 1 98.19 327 ARG A O 1
ATOM 2666 N N . ARG A 1 328 ? -2.107 -23.875 -2.469 1 97.44 328 ARG A N 1
ATOM 2667 C CA . ARG A 1 328 ? -3.404 -24.188 -1.874 1 97.44 328 ARG A CA 1
ATOM 2668 C C . ARG A 1 328 ? -4.277 -22.938 -1.774 1 97.44 328 ARG A C 1
ATOM 2670 O O . ARG A 1 328 ? -5.48 -23 -2.033 1 97.44 328 ARG A O 1
ATOM 2677 N N . ALA A 1 329 ? -3.652 -21.828 -1.396 1 96.25 329 ALA A N 1
ATOM 2678 C CA . ALA A 1 329 ? -4.398 -20.578 -1.286 1 96.25 329 ALA A CA 1
ATOM 2679 C C . ALA A 1 329 ? -5.004 -20.172 -2.629 1 96.25 329 ALA A C 1
ATOM 2681 O O . ALA A 1 329 ? -6.184 -19.828 -2.707 1 96.25 329 ALA A O 1
ATOM 2682 N N . VAL A 1 330 ? -4.238 -20.25 -3.658 1 97.62 330 VAL A N 1
ATOM 2683 C CA . VAL A 1 330 ? -4.664 -19.844 -4.996 1 97.62 330 VAL A CA 1
ATOM 2684 C C . VAL A 1 330 ? -5.75 -20.797 -5.496 1 97.62 330 VAL A C 1
ATOM 2686 O O . VAL A 1 330 ? -6.738 -20.359 -6.09 1 97.62 330 VAL A O 1
ATOM 2689 N N . LEU A 1 331 ? -5.57 -22.062 -5.227 1 97.81 331 LEU A N 1
ATOM 2690 C CA . LEU A 1 331 ? -6.543 -23.047 -5.688 1 97.81 331 LEU A CA 1
ATOM 2691 C C . LEU A 1 331 ? -7.859 -22.906 -4.93 1 97.81 331 LEU A C 1
ATOM 2693 O O . LEU A 1 331 ? -8.938 -23.078 -5.508 1 97.81 331 LEU A O 1
ATOM 2697 N N . ARG A 1 332 ? -7.766 -22.625 -3.66 1 94.81 332 ARG A N 1
ATOM 2698 C CA . ARG A 1 332 ? -8.984 -22.391 -2.895 1 94.81 332 ARG A CA 1
ATOM 2699 C C . ARG A 1 332 ? -9.727 -21.156 -3.422 1 94.81 332 ARG A C 1
ATOM 2701 O O . ARG A 1 332 ? -10.953 -21.156 -3.502 1 94.81 332 ARG A O 1
ATOM 2708 N N . HIS A 1 333 ? -8.945 -20.203 -3.758 1 92.88 333 HIS A N 1
ATOM 2709 C CA . HIS A 1 333 ? -9.555 -19.047 -4.391 1 92.88 333 HIS A CA 1
ATOM 2710 C C . HIS A 1 333 ? -10.336 -19.438 -5.641 1 92.88 333 HIS A C 1
ATOM 2712 O O . HIS A 1 333 ? -11.406 -18.891 -5.914 1 92.88 333 HIS A O 1
ATOM 2718 N N . ALA A 1 334 ? -9.805 -20.359 -6.383 1 95.12 334 ALA A N 1
ATOM 2719 C CA . ALA A 1 334 ? -10.43 -20.812 -7.625 1 95.12 334 ALA A CA 1
ATOM 2720 C C . ALA A 1 334 ? -11.555 -21.797 -7.344 1 95.12 334 ALA A C 1
ATOM 2722 O O . ALA A 1 334 ? -12.086 -22.422 -8.266 1 95.12 334 ALA A O 1
ATOM 2723 N N . SER A 1 335 ? -11.859 -22.031 -6.07 1 92.94 335 SER A N 1
ATOM 2724 C CA . SER A 1 335 ? -12.93 -22.922 -5.621 1 92.94 335 SER A CA 1
ATOM 2725 C C . SER A 1 335 ? -12.664 -24.359 -6.02 1 92.94 335 SER A C 1
ATOM 2727 O O . SER A 1 335 ? -13.586 -25.109 -6.348 1 92.94 335 SER A O 1
ATOM 2729 N N . VAL A 1 336 ? -11.406 -24.719 -6.129 1 96.69 336 VAL A N 1
ATOM 2730 C CA . VAL A 1 336 ? -11.039 -26.109 -6.348 1 96.69 336 VAL A CA 1
ATOM 2731 C C . VAL A 1 336 ? -11.344 -26.922 -5.094 1 96.69 336 VAL A C 1
ATOM 2733 O O . VAL A 1 336 ? -11.07 -26.484 -3.975 1 96.69 336 VAL A O 1
ATOM 2736 N N . SER A 1 337 ? -11.883 -28.078 -5.258 1 95.5 337 SER A N 1
ATOM 2737 C CA . SER A 1 337 ? -12.273 -28.906 -4.113 1 95.5 337 SER A CA 1
ATOM 2738 C C . SER A 1 337 ? -11.047 -29.391 -3.34 1 95.5 337 SER A C 1
ATOM 2740 O O . SER A 1 337 ? -9.984 -29.594 -3.924 1 95.5 337 SER A O 1
ATOM 2742 N N . GLU A 1 338 ? -11.234 -29.578 -2.014 1 94.25 338 GLU A N 1
ATOM 2743 C CA . GLU A 1 338 ? -10.141 -30.062 -1.178 1 94.25 338 GLU A CA 1
ATOM 2744 C C . GLU A 1 338 ? -9.664 -31.438 -1.639 1 94.25 338 GLU A C 1
ATOM 2746 O O . GLU A 1 338 ? -8.484 -31.766 -1.502 1 94.25 338 GLU A O 1
ATOM 2751 N N . GLU A 1 339 ? -10.578 -32.188 -2.201 1 94.5 339 GLU A N 1
ATOM 2752 C CA . GLU A 1 339 ? -10.211 -33.5 -2.717 1 94.5 339 GLU A CA 1
ATOM 2753 C C . GLU A 1 339 ? -9.133 -33.406 -3.795 1 94.5 339 GLU A C 1
ATOM 2755 O O . GLU A 1 339 ? -8.188 -34.188 -3.818 1 94.5 339 GLU A O 1
ATOM 2760 N N . ILE A 1 340 ? -9.297 -32.438 -4.652 1 97.06 340 ILE A N 1
ATOM 2761 C CA . ILE A 1 340 ? -8.336 -32.219 -5.73 1 97.06 340 ILE A CA 1
ATOM 2762 C C . ILE A 1 340 ? -7.066 -31.578 -5.172 1 97.06 340 ILE A C 1
ATOM 2764 O O . ILE A 1 340 ? -5.957 -31.953 -5.535 1 97.06 340 ILE A O 1
ATOM 2768 N N . ILE A 1 341 ? -7.203 -30.609 -4.289 1 96.94 341 ILE A N 1
ATOM 2769 C CA . ILE A 1 341 ? -6.062 -29.938 -3.678 1 96.94 341 ILE A CA 1
ATOM 2770 C C . ILE A 1 341 ? -5.203 -30.953 -2.928 1 96.94 341 ILE A C 1
ATOM 2772 O O . ILE A 1 341 ? -3.973 -30.875 -2.955 1 96.94 341 ILE A O 1
ATOM 2776 N N . ASP A 1 342 ? -5.82 -32.031 -2.389 1 95.38 342 ASP A N 1
ATOM 2777 C CA . ASP A 1 342 ? -5.156 -33 -1.517 1 95.38 342 ASP A CA 1
ATOM 2778 C C . ASP A 1 342 ? -4.566 -34.156 -2.324 1 95.38 342 ASP A C 1
ATOM 2780 O O . ASP A 1 342 ? -4.105 -35.156 -1.755 1 95.38 342 ASP A O 1
ATOM 2784 N N . ILE A 1 343 ? -4.598 -34.031 -3.59 1 96.31 343 ILE A N 1
ATOM 2785 C CA . ILE A 1 343 ? -3.943 -35.062 -4.395 1 96.31 343 ILE A CA 1
ATOM 2786 C C . ILE A 1 343 ? -2.494 -35.219 -3.947 1 96.31 343 ILE A C 1
ATOM 2788 O O . ILE A 1 343 ? -1.967 -36.344 -3.92 1 96.31 343 ILE A O 1
ATOM 2792 N N . VAL A 1 344 ? -1.905 -34.156 -3.557 1 94.19 344 VAL A N 1
ATOM 2793 C CA . VAL A 1 344 ? -0.52 -34.156 -3.098 1 94.19 344 VAL A CA 1
ATOM 2794 C C . VAL A 1 344 ? -0.374 -35.062 -1.888 1 94.19 344 VAL A C 1
ATOM 2796 O O . VAL A 1 344 ? 0.682 -35.688 -1.682 1 94.19 344 VAL A O 1
ATOM 2799 N N . ILE A 1 345 ? -1.404 -35.281 -1.187 1 92.62 345 ILE A N 1
ATOM 2800 C CA . ILE A 1 345 ? -1.364 -36 0.079 1 92.62 345 ILE A CA 1
ATOM 2801 C C . ILE A 1 345 ? -1.97 -37.375 -0.102 1 92.62 345 ILE A C 1
ATOM 2803 O O . ILE A 1 345 ? -1.49 -38.344 0.485 1 92.62 345 ILE A O 1
ATOM 2807 N N . ASN A 1 346 ? -2.951 -37.5 -0.951 1 92.31 346 ASN A N 1
ATOM 2808 C CA . ASN A 1 346 ? -3.76 -38.719 -0.947 1 92.31 346 ASN A CA 1
ATOM 2809 C C . ASN A 1 346 ? -3.439 -39.625 -2.145 1 92.31 346 ASN A C 1
ATOM 2811 O O . ASN A 1 346 ? -3.832 -40.781 -2.176 1 92.31 346 ASN A O 1
ATOM 2815 N N . SER A 1 347 ? -2.721 -39.125 -3.027 1 93.62 347 SER A N 1
ATOM 2816 C CA . SER A 1 347 ? -2.439 -39.906 -4.23 1 93.62 347 SER A CA 1
ATOM 2817 C C . SER A 1 347 ? -1.554 -41.125 -3.916 1 93.62 347 SER A C 1
ATOM 2819 O O . SER A 1 347 ? -0.686 -41.031 -3.045 1 93.62 347 SER A O 1
ATOM 2821 N N . ASN A 1 348 ? -1.772 -42.156 -4.625 1 91.62 348 ASN A N 1
ATOM 2822 C CA . ASN A 1 348 ? -0.872 -43.281 -4.512 1 91.62 348 ASN A CA 1
ATOM 2823 C C . ASN A 1 348 ? 0.516 -42.969 -5.059 1 91.62 348 ASN A C 1
ATOM 2825 O O . ASN A 1 348 ? 1.484 -43.656 -4.758 1 91.62 348 ASN A O 1
ATOM 2829 N N . ALA A 1 349 ? 0.53 -41.938 -5.816 1 93.62 349 ALA A N 1
ATOM 2830 C CA . ALA A 1 349 ? 1.811 -41.5 -6.371 1 93.62 349 ALA A CA 1
ATOM 2831 C C . ALA A 1 349 ? 2.404 -40.344 -5.559 1 93.62 349 ALA A C 1
ATOM 2833 O O . ALA A 1 349 ? 3.283 -39.625 -6.039 1 93.62 349 ALA A O 1
ATOM 2834 N N . ARG A 1 350 ? 1.906 -40.094 -4.336 1 92.56 350 ARG A N 1
ATOM 2835 C CA . ARG A 1 350 ? 2.426 -39.031 -3.506 1 92.56 350 ARG A CA 1
ATOM 2836 C C . ARG A 1 350 ? 3.881 -39.281 -3.125 1 92.56 350 ARG A C 1
ATOM 2838 O O . ARG A 1 350 ? 4.355 -40.406 -3.182 1 92.56 350 ARG A O 1
ATOM 2845 N N . PHE A 1 351 ? 4.59 -38.156 -2.787 1 88.44 351 PHE A N 1
ATOM 2846 C CA . PHE A 1 351 ? 5.93 -38.281 -2.229 1 88.44 351 PHE A CA 1
ATOM 2847 C C . PHE A 1 351 ? 5.871 -38.688 -0.755 1 88.44 351 PHE A C 1
ATOM 2849 O O . PHE A 1 351 ? 5.102 -38.094 0.012 1 88.44 351 PHE A O 1
ATOM 2856 N N . ASP A 1 352 ? 6.516 -39.688 -0.429 1 77.12 352 ASP A N 1
ATOM 2857 C CA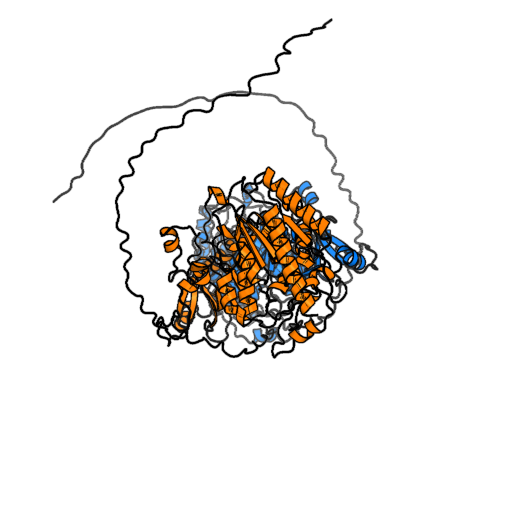 . ASP A 1 352 ? 6.559 -40.062 0.98 1 77.12 352 ASP A CA 1
ATOM 2858 C C . ASP A 1 352 ? 7.797 -39.5 1.664 1 77.12 352 ASP A C 1
ATOM 2860 O O . ASP A 1 352 ? 8.914 -39.656 1.16 1 77.12 352 ASP A O 1
ATOM 2864 N N . ASP A 1 353 ? 7.621 -38.312 2.322 1 63.41 353 ASP A N 1
ATOM 2865 C CA . ASP A 1 353 ? 8.734 -37.656 3.006 1 63.41 353 ASP A CA 1
ATOM 2866 C C . ASP A 1 353 ? 9.43 -38.625 3.973 1 63.41 353 ASP A C 1
ATOM 2868 O O . ASP A 1 353 ? 8.781 -39.469 4.566 1 63.41 353 ASP A O 1
ATOM 2872 N N . ALA A 1 354 ? 10.734 -38.719 3.74 1 54.69 354 ALA A N 1
ATOM 2873 C CA . ALA A 1 354 ? 11.508 -39.469 4.727 1 54.69 354 ALA A CA 1
ATOM 2874 C C . ALA A 1 354 ? 11.18 -39 6.145 1 54.69 354 ALA A C 1
ATOM 2876 O O . ALA A 1 354 ? 10.859 -37.844 6.367 1 54.69 354 ALA A O 1
ATOM 2877 N N . PRO A 1 355 ? 10.836 -39.969 7.031 1 44.69 355 PRO A N 1
ATOM 2878 C CA . PRO A 1 355 ? 10.602 -39.625 8.43 1 44.69 355 PRO A CA 1
ATOM 2879 C C . PRO A 1 355 ? 11.586 -38.562 8.938 1 44.69 355 PRO A C 1
ATOM 2881 O O . PRO A 1 355 ? 12.797 -38.719 8.773 1 44.69 355 PRO A O 1
ATOM 2884 N N . THR A 1 356 ? 11.375 -37.406 8.523 1 46 356 THR A N 1
ATOM 2885 C CA . THR A 1 356 ? 12.32 -36.531 9.18 1 46 356 THR A CA 1
ATOM 2886 C C . THR A 1 356 ? 12.266 -36.688 10.695 1 46 356 THR A C 1
ATOM 2888 O O . THR A 1 356 ? 11.234 -37.125 11.242 1 46 356 THR A O 1
ATOM 2891 N N . THR A 1 357 ? 13.383 -36.844 11.312 1 41.28 357 THR A N 1
ATOM 2892 C CA . THR A 1 357 ? 13.555 -37.062 12.742 1 41.28 357 THR A CA 1
ATOM 2893 C C . THR A 1 357 ? 12.492 -36.344 13.547 1 41.28 357 THR A C 1
ATOM 2895 O O . THR A 1 357 ? 12.336 -36.594 14.742 1 41.28 357 THR A O 1
ATOM 2898 N N . GLY A 1 358 ? 11.961 -35.156 13.039 1 37.22 358 GLY A N 1
ATOM 2899 C CA . GLY A 1 358 ? 11.023 -34.375 13.828 1 37.22 358 GLY A CA 1
ATOM 2900 C C . GLY A 1 358 ? 9.617 -34.406 13.266 1 37.22 358 GLY A C 1
ATOM 2901 O O . GLY A 1 358 ? 9.43 -34.406 12.047 1 37.22 358 GLY A O 1
ATOM 2902 N N . GLY A 1 359 ? 8.469 -34.969 13.969 1 41.09 359 GLY A N 1
ATOM 2903 C CA . GLY A 1 359 ? 7.074 -35.344 14.117 1 41.09 359 GLY A CA 1
ATOM 2904 C C . GLY A 1 359 ? 6.238 -35 12.891 1 41.09 359 GLY A C 1
ATOM 2905 O O . GLY A 1 359 ? 5.059 -35.344 12.828 1 41.09 359 GLY A O 1
ATOM 2906 N N . ILE A 1 360 ? 6.613 -34.188 11.984 1 45.72 360 ILE A N 1
ATOM 2907 C CA . ILE A 1 360 ? 5.602 -33.656 11.07 1 45.72 360 ILE A CA 1
ATOM 2908 C C . ILE A 1 360 ? 5.441 -34.625 9.891 1 45.72 360 ILE A C 1
ATOM 2910 O O . ILE A 1 360 ? 4.367 -34.688 9.289 1 45.72 360 ILE A O 1
ATOM 2914 N N . GLY A 1 361 ? 6.422 -35.406 9.453 1 51.22 361 GLY A N 1
ATOM 2915 C CA . GLY A 1 361 ? 6.34 -36.375 8.359 1 51.22 361 GLY A CA 1
ATOM 2916 C C . GLY A 1 361 ? 5.422 -37.531 8.664 1 51.22 361 GLY A C 1
ATOM 2917 O O . GLY A 1 361 ? 4.965 -38.219 7.746 1 51.22 361 GLY A O 1
ATOM 2918 N N . GLY A 1 362 ? 5.328 -37.844 9.883 1 53.19 362 GLY A N 1
ATOM 2919 C CA . GLY A 1 362 ? 4.57 -39 10.305 1 53.19 362 GLY A CA 1
ATOM 2920 C C . GLY A 1 362 ? 3.09 -38.906 9.992 1 53.19 362 GLY A C 1
ATOM 2921 O O . GLY A 1 362 ? 2.441 -39.906 9.695 1 53.19 362 GLY A O 1
ATOM 2922 N N . GLU A 1 363 ? 2.652 -37.688 9.922 1 60.34 363 GLU A N 1
ATOM 2923 C CA . GLU A 1 363 ? 1.21 -37.562 9.758 1 60.34 363 GLU A CA 1
ATOM 2924 C C . GLU A 1 363 ? 0.772 -37.906 8.344 1 60.34 363 GLU A C 1
ATOM 2926 O O . GLU A 1 363 ? -0.293 -38.5 8.156 1 60.34 363 GLU A O 1
ATOM 2931 N N . MET A 1 364 ? 1.71 -37.844 7.352 1 68.69 364 MET A N 1
ATOM 2932 C CA . MET A 1 364 ? 1.291 -38.094 5.98 1 68.69 364 MET A CA 1
ATOM 2933 C C . MET A 1 364 ? 1.217 -39.594 5.73 1 68.69 364 MET A C 1
ATOM 2935 O O . MET A 1 364 ? 0.373 -40.062 4.961 1 68.69 364 MET A O 1
ATOM 2939 N N . ARG A 1 365 ? 1.94 -40.375 6.441 1 65.31 365 ARG A N 1
ATOM 2940 C CA . ARG A 1 365 ? 1.999 -41.812 6.227 1 65.31 365 ARG A CA 1
ATOM 2941 C C . ARG A 1 365 ? 0.713 -42.469 6.688 1 65.31 365 ARG A C 1
ATOM 2943 O O . ARG A 1 365 ? 0.353 -43.562 6.188 1 65.31 365 ARG A O 1
ATOM 2950 N N . SER A 1 366 ? 0.172 -41.719 7.531 1 74.75 366 SER A N 1
ATOM 2951 C CA . SER A 1 366 ? -1.035 -42.344 8.078 1 74.75 366 SER A CA 1
ATOM 2952 C C . SER A 1 366 ? -2.25 -42.031 7.207 1 74.75 366 SER A C 1
ATOM 2954 O O . SER A 1 366 ? -3.305 -42.656 7.371 1 74.75 366 SER A O 1
ATOM 2956 N N . ILE A 1 367 ? -2.047 -41.344 6.156 1 83.5 367 ILE A N 1
ATOM 2957 C CA . ILE A 1 367 ? -3.16 -41 5.277 1 83.5 367 ILE A CA 1
ATOM 2958 C C . ILE A 1 367 ? -3.318 -42.062 4.199 1 83.5 367 ILE A C 1
ATOM 2960 O O . ILE A 1 367 ? -2.355 -42.406 3.502 1 83.5 367 ILE A O 1
ATOM 2964 N N . PRO A 1 368 ? -4.453 -42.656 4.109 1 86.56 368 PRO A N 1
ATOM 2965 C CA . PRO A 1 368 ? -4.664 -43.688 3.08 1 86.56 368 PRO A CA 1
ATOM 2966 C C . PRO A 1 368 ? -4.426 -43.156 1.668 1 86.56 368 PRO A C 1
ATOM 2968 O O . PRO A 1 368 ? -4.781 -42.031 1.361 1 86.56 368 PRO A O 1
ATOM 2971 N N . LYS A 1 369 ? -3.768 -43.969 0.869 1 89.88 369 LYS A N 1
ATOM 2972 C CA . LYS A 1 369 ? -3.498 -43.625 -0.522 1 89.88 369 LYS A CA 1
ATOM 2973 C C . LYS A 1 369 ? -4.68 -44 -1.419 1 89.88 369 LYS A C 1
ATOM 2975 O O . LYS A 1 369 ? -5.34 -45 -1.205 1 89.88 369 LYS A O 1
ATOM 2980 N N . LYS A 1 370 ? -4.879 -43.094 -2.342 1 90.88 370 LYS A N 1
ATOM 2981 C CA . LYS A 1 370 ? -5.938 -43.312 -3.322 1 90.88 370 LYS A CA 1
ATOM 2982 C C . LYS A 1 370 ? -5.406 -43.188 -4.746 1 90.88 370 LYS A C 1
ATOM 2984 O O . LYS A 1 370 ? -4.531 -42.344 -5.012 1 90.88 370 LYS A O 1
ATOM 2989 N N . GLU A 1 371 ? -5.918 -44.094 -5.59 1 90.75 371 GLU A N 1
ATOM 2990 C CA . GLU A 1 371 ? -5.582 -43.969 -7.004 1 90.75 371 GLU A CA 1
ATOM 2991 C C . GLU A 1 371 ? -6.172 -42.688 -7.582 1 90.75 371 GLU A C 1
ATOM 2993 O O . GLU A 1 371 ? -7.34 -42.375 -7.352 1 90.75 371 GLU A O 1
ATOM 2998 N N . THR A 1 372 ? -5.359 -41.938 -8.227 1 91 372 THR A N 1
ATOM 2999 C CA . THR A 1 372 ? -5.797 -40.719 -8.859 1 91 372 THR A CA 1
ATOM 3000 C C . THR A 1 372 ? -5.793 -40.844 -10.375 1 91 372 THR A C 1
ATOM 3002 O O . THR A 1 372 ? -4.883 -41.438 -10.953 1 91 372 THR A O 1
ATOM 3005 N N . PRO A 1 373 ? -6.852 -40.281 -11.016 1 94.69 373 PRO A N 1
ATOM 3006 C CA . PRO A 1 373 ? -6.898 -40.344 -12.484 1 94.69 373 PRO A CA 1
ATOM 3007 C C . PRO A 1 373 ? -5.711 -39.656 -13.141 1 94.69 373 PRO A C 1
ATOM 3009 O O . PRO A 1 373 ? -5.191 -38.688 -12.602 1 94.69 373 PRO A O 1
ATOM 3012 N N . ILE A 1 374 ? -5.324 -40.25 -14.258 1 98 374 ILE A N 1
ATOM 3013 C CA . ILE A 1 374 ? -4.293 -39.594 -15.062 1 98 374 ILE A CA 1
ATOM 3014 C C . ILE A 1 374 ? -4.938 -38.594 -16.016 1 98 374 ILE A C 1
ATOM 3016 O O . ILE A 1 374 ? -5.801 -38.938 -16.812 1 98 374 ILE A O 1
ATOM 3020 N N . VAL A 1 375 ? -4.566 -37.344 -15.867 1 98.69 375 VAL A N 1
ATOM 3021 C CA . VAL A 1 375 ? -5.129 -36.25 -16.656 1 98.69 375 VAL A CA 1
ATOM 3022 C C . VAL A 1 375 ? -4.023 -35.594 -17.484 1 98.69 375 VAL A C 1
ATOM 3024 O O . VAL A 1 375 ? -3.047 -35.062 -16.922 1 98.69 375 VAL A O 1
ATOM 3027 N N . ILE A 1 376 ? -4.156 -35.594 -18.828 1 98.88 376 ILE A N 1
ATOM 3028 C CA . ILE A 1 376 ? -3.246 -34.906 -19.719 1 98.88 376 ILE A CA 1
ATOM 3029 C C . ILE A 1 376 ? -3.896 -33.625 -20.219 1 98.88 376 ILE A C 1
ATOM 3031 O O . ILE A 1 376 ? -4.992 -33.656 -20.781 1 98.88 376 ILE A O 1
ATOM 3035 N N . THR A 1 377 ? -3.289 -32.5 -19.906 1 98.81 377 THR A N 1
ATOM 3036 C CA . THR A 1 377 ? -3.777 -31.203 -20.391 1 98.81 377 THR A CA 1
ATOM 3037 C C . THR A 1 377 ? -2.799 -30.578 -21.375 1 98.81 377 THR A C 1
ATOM 3039 O O . THR A 1 377 ? -1.624 -30.391 -21.062 1 98.81 377 THR A O 1
ATOM 3042 N N . TYR A 1 378 ? -3.27 -30.359 -22.578 1 98.62 378 TYR A N 1
ATOM 3043 C CA . TYR A 1 378 ? -2.525 -29.656 -23.625 1 98.62 378 TYR A CA 1
ATOM 3044 C C . TYR A 1 378 ? -3.027 -28.219 -23.781 1 98.62 378 TYR A C 1
ATOM 3046 O O . TYR A 1 378 ? -4.176 -28 -24.172 1 98.62 378 TYR A O 1
ATOM 3054 N N . ILE A 1 379 ? -2.174 -27.25 -23.422 1 96.81 379 ILE A N 1
ATOM 3055 C CA . ILE A 1 379 ? -2.508 -25.844 -23.625 1 96.81 379 ILE A CA 1
ATOM 3056 C C . ILE A 1 379 ? -2.035 -25.406 -25.016 1 96.81 379 ILE A C 1
ATOM 3058 O O . ILE A 1 379 ? -0.844 -25.156 -25.219 1 96.81 379 ILE A O 1
ATOM 3062 N N . SER A 1 380 ? -2.973 -25.266 -25.891 1 94.12 380 SER A N 1
ATOM 3063 C CA . SER A 1 380 ? -2.684 -24.891 -27.281 1 94.12 380 SER A CA 1
ATOM 3064 C C . SER A 1 380 ? -2.525 -23.391 -27.438 1 94.12 380 SER A C 1
ATOM 3066 O O . SER A 1 380 ? -3.26 -22.609 -26.812 1 94.12 380 SER A O 1
ATOM 3068 N N . ARG A 1 381 ? -1.633 -22.969 -28.25 1 90.5 381 ARG A N 1
ATOM 3069 C CA . ARG A 1 381 ? -1.393 -21.562 -28.531 1 90.5 381 ARG A CA 1
ATOM 3070 C C . ARG A 1 381 ? -1.641 -21.25 -30.016 1 90.5 381 ARG A C 1
ATOM 3072 O O . ARG A 1 381 ? -1.153 -20.234 -30.531 1 90.5 381 ARG A O 1
ATOM 3079 N N . GLN A 1 382 ? -2.383 -22.156 -30.625 1 90.12 382 GLN A N 1
ATOM 3080 C CA . GLN A 1 382 ? -2.666 -21.984 -32.031 1 90.12 382 GLN A CA 1
ATOM 3081 C C . GLN A 1 382 ? -3.34 -20.641 -32.312 1 90.12 382 GLN A C 1
ATOM 3083 O O . GLN A 1 382 ? -4.23 -20.234 -31.547 1 90.12 382 GLN A O 1
ATOM 3088 N N . GLY A 1 383 ? -2.912 -19.953 -33.312 1 81.44 383 GLY A N 1
ATOM 3089 C CA . GLY A 1 383 ? -3.422 -18.625 -33.656 1 81.44 383 GLY A CA 1
ATOM 3090 C C . GLY A 1 383 ? -2.596 -17.5 -33.062 1 81.44 383 GLY A C 1
ATOM 3091 O O . GLY A 1 383 ? -2.785 -16.344 -33.406 1 81.44 383 GLY A O 1
ATOM 3092 N N . GLY A 1 384 ? -1.695 -17.891 -32.219 1 79.88 384 GLY A N 1
ATOM 3093 C CA . GLY A 1 384 ? -0.836 -16.875 -31.609 1 79.88 384 GLY A CA 1
ATOM 3094 C C . GLY A 1 384 ? 0.522 -16.781 -32.281 1 79.88 384 GLY A C 1
ATOM 3095 O O . GLY A 1 384 ? 0.752 -17.375 -33.312 1 79.88 384 GLY A O 1
ATOM 3096 N N . ARG A 1 385 ? 1.405 -15.922 -31.609 1 75.62 385 ARG A N 1
ATOM 3097 C CA . ARG A 1 385 ? 2.736 -15.648 -32.125 1 75.62 385 ARG A CA 1
ATOM 3098 C C . ARG A 1 385 ? 3.617 -16.891 -32.062 1 75.62 385 ARG A C 1
ATOM 3100 O O . ARG A 1 385 ? 4.453 -17.109 -32.938 1 75.62 385 ARG A O 1
ATOM 3107 N N . ARG A 1 386 ? 3.531 -17.641 -31.094 1 84.5 386 ARG A N 1
ATOM 3108 C CA . ARG A 1 386 ? 4.254 -18.891 -30.906 1 84.5 386 ARG A CA 1
ATOM 3109 C C . ARG A 1 386 ? 3.305 -20.094 -30.953 1 84.5 386 ARG A C 1
ATOM 3111 O O . ARG A 1 386 ? 2.535 -20.312 -30.016 1 84.5 386 ARG A O 1
ATOM 3118 N N . SER A 1 387 ? 3.404 -20.828 -32.125 1 90.88 387 SER A N 1
ATOM 3119 C CA . SER A 1 387 ? 2.471 -21.938 -32.312 1 90.88 387 SER A CA 1
ATOM 3120 C C . SER A 1 387 ? 3.098 -23.062 -33.125 1 90.88 387 SER A C 1
ATOM 3122 O O . SER A 1 387 ? 4.156 -22.875 -33.719 1 90.88 387 SER A O 1
ATOM 3124 N N . LEU A 1 388 ? 2.443 -24.125 -33.094 1 94.81 388 LEU A N 1
ATOM 3125 C CA . LEU A 1 388 ? 2.883 -25.297 -33.844 1 94.81 388 LEU A CA 1
ATOM 3126 C C . LEU A 1 388 ? 2.438 -25.203 -35.281 1 94.81 388 LEU A C 1
ATOM 3128 O O . LEU A 1 388 ? 1.49 -24.484 -35.625 1 94.81 388 LEU A O 1
ATOM 3132 N N . LEU A 1 389 ? 3.25 -25.953 -36.094 1 94.75 389 LEU A N 1
ATOM 3133 C CA . LEU A 1 389 ? 2.707 -26.203 -37.438 1 94.75 389 LEU A CA 1
ATOM 3134 C C . LEU A 1 389 ? 1.306 -26.797 -37.344 1 94.75 389 LEU A C 1
ATOM 3136 O O . LEU A 1 389 ? 1.064 -27.719 -36.531 1 94.75 389 LEU A O 1
ATOM 3140 N N . GLU A 1 390 ? 0.433 -26.281 -38.188 1 94.88 390 GLU A N 1
ATOM 3141 C CA . GLU A 1 390 ? -0.977 -26.641 -38.094 1 94.88 390 GLU A CA 1
ATOM 3142 C C . GLU A 1 390 ? -1.167 -28.156 -38.188 1 94.88 390 GLU A C 1
ATOM 3144 O O . GLU A 1 390 ? -1.914 -28.75 -37.406 1 94.88 390 GLU A O 1
ATOM 3149 N N . ASP A 1 391 ? -0.544 -28.703 -39.156 1 96.12 391 ASP A N 1
ATOM 3150 C CA . ASP A 1 391 ? -0.661 -30.156 -39.344 1 96.12 391 ASP A CA 1
ATOM 3151 C C . ASP A 1 391 ? -0.104 -30.906 -38.125 1 96.12 391 ASP A C 1
ATOM 3153 O O . ASP A 1 391 ? -0.644 -31.938 -37.75 1 96.12 391 ASP A O 1
ATOM 3157 N N . ASP A 1 392 ? 0.94 -30.438 -37.625 1 97.12 392 ASP A N 1
ATOM 3158 C CA . ASP A 1 392 ? 1.563 -31.078 -36.469 1 97.12 392 ASP A CA 1
ATOM 3159 C C . ASP A 1 392 ? 0.697 -30.938 -35.25 1 97.12 392 ASP A C 1
ATOM 3161 O O . ASP A 1 392 ? 0.632 -31.844 -34.406 1 97.12 392 ASP A O 1
ATOM 3165 N N . HIS A 1 393 ? 0.108 -29.781 -35.094 1 97 393 HIS A N 1
ATOM 3166 C CA . HIS A 1 393 ? -0.853 -29.562 -34.031 1 97 393 HIS A CA 1
ATOM 3167 C C . HIS A 1 393 ? -1.981 -30.578 -34.094 1 97 393 HIS A C 1
ATOM 3169 O O . HIS A 1 393 ? -2.322 -31.203 -33.062 1 97 393 HIS A O 1
ATOM 3175 N N . ILE A 1 394 ? -2.527 -30.734 -35.219 1 97.5 394 ILE A N 1
ATOM 3176 C CA . ILE A 1 394 ? -3.623 -31.688 -35.438 1 97.5 394 ILE A CA 1
ATOM 3177 C C . ILE A 1 394 ? -3.162 -33.094 -35.062 1 97.5 394 ILE A C 1
ATOM 3179 O O . ILE A 1 394 ? -3.877 -33.812 -34.375 1 97.5 394 ILE A O 1
ATOM 3183 N N . ARG A 1 395 ? -1.986 -33.469 -35.5 1 97.94 395 ARG A N 1
ATOM 3184 C CA . ARG A 1 395 ? -1.442 -34.812 -35.219 1 97.94 395 ARG A CA 1
ATOM 3185 C C . ARG A 1 395 ? -1.202 -34.969 -33.719 1 97.94 395 ARG A C 1
ATOM 3187 O O . ARG A 1 395 ? -1.439 -36.062 -33.156 1 97.94 395 ARG A O 1
ATOM 3194 N N . LEU A 1 396 ? -0.638 -33.969 -33.125 1 98.38 396 LEU A N 1
ATOM 3195 C CA . LEU A 1 396 ? -0.411 -34 -31.672 1 98.38 396 LEU A CA 1
ATOM 3196 C C . LEU A 1 396 ? -1.714 -34.281 -30.922 1 98.38 396 LEU A C 1
ATOM 3198 O O . LEU A 1 396 ? -1.772 -35.156 -30.078 1 98.38 396 LEU A O 1
ATOM 3202 N N . VAL A 1 397 ? -2.742 -33.5 -31.266 1 98.56 397 VAL A N 1
ATOM 3203 C CA . VAL A 1 397 ? -4.043 -33.656 -30.625 1 98.56 397 VAL A CA 1
ATOM 3204 C C . VAL A 1 397 ? -4.578 -35.062 -30.859 1 98.56 397 VAL A C 1
ATOM 3206 O O . VAL A 1 397 ? -5.098 -35.719 -29.953 1 98.56 397 VAL A O 1
ATOM 3209 N N . THR A 1 398 ? -4.422 -35.531 -32.062 1 98.56 398 THR A N 1
ATOM 3210 C CA . THR A 1 398 ? -4.906 -36.844 -32.438 1 98.56 398 THR A CA 1
ATOM 3211 C C . THR A 1 398 ? -4.191 -37.938 -31.625 1 98.56 398 THR A C 1
ATOM 3213 O O . THR A 1 398 ? -4.832 -38.844 -31.094 1 98.56 398 THR A O 1
ATOM 3216 N N . GLU A 1 399 ? -2.881 -37.875 -31.609 1 98.62 399 GLU A N 1
ATOM 3217 C CA . GLU A 1 399 ? -2.082 -38.875 -30.922 1 98.62 399 GLU A CA 1
ATOM 3218 C C . GLU A 1 399 ? -2.359 -38.875 -29.422 1 98.62 399 GLU A C 1
ATOM 3220 O O . GLU A 1 399 ? -2.424 -39.938 -28.797 1 98.62 399 GLU A O 1
ATOM 3225 N N . LEU A 1 400 ? -2.502 -37.75 -28.812 1 98.75 400 LEU A N 1
ATOM 3226 C CA . LEU A 1 400 ? -2.807 -37.656 -27.391 1 98.75 400 LEU A CA 1
ATOM 3227 C C . LEU A 1 400 ? -4.211 -38.188 -27.094 1 98.75 400 LEU A C 1
ATOM 3229 O O . LEU A 1 400 ? -4.441 -38.844 -26.078 1 98.75 400 LEU A O 1
ATOM 3233 N N . THR A 1 401 ? -5.141 -37.844 -27.984 1 98.62 401 THR A N 1
ATOM 3234 C CA . THR A 1 401 ? -6.496 -38.375 -27.844 1 98.62 401 THR A CA 1
ATOM 3235 C C . THR A 1 401 ? -6.504 -39.906 -27.875 1 98.62 401 THR A C 1
ATOM 3237 O O . THR A 1 401 ? -7.121 -40.531 -27.031 1 98.62 401 THR A O 1
ATOM 3240 N N . ARG A 1 402 ? -5.848 -40.438 -28.828 1 98.44 402 ARG A N 1
ATOM 3241 C CA . ARG A 1 402 ? -5.77 -41.875 -28.984 1 98.44 402 ARG A CA 1
ATOM 3242 C C . ARG A 1 402 ? -5.156 -42.531 -27.75 1 98.44 402 ARG A C 1
ATOM 3244 O O . ARG A 1 402 ? -5.645 -43.562 -27.281 1 98.44 402 ARG A O 1
ATOM 3251 N N . LEU A 1 403 ? -4.059 -41.938 -27.344 1 98.5 403 LEU A N 1
ATOM 3252 C CA . LEU A 1 403 ? -3.391 -42.469 -26.156 1 98.5 403 LEU A CA 1
ATOM 3253 C C . LEU A 1 403 ? -4.344 -42.5 -24.969 1 98.5 403 LEU A C 1
ATOM 3255 O O . LEU A 1 403 ? -4.449 -43.5 -24.281 1 98.5 403 LEU A O 1
ATOM 3259 N N . CYS A 1 404 ? -5.035 -41.438 -24.672 1 98.5 404 CYS A N 1
ATOM 3260 C CA . CYS A 1 404 ? -5.918 -41.312 -23.516 1 98.5 404 CYS A CA 1
ATOM 3261 C C . CYS A 1 404 ? -7.102 -42.25 -23.641 1 98.5 404 CYS A C 1
ATOM 3263 O O . CYS A 1 404 ? -7.535 -42.844 -22.641 1 98.5 404 CYS A O 1
ATOM 3265 N N . GLU A 1 405 ? -7.621 -42.438 -24.859 1 98.12 405 GLU A N 1
ATOM 3266 C CA . GLU A 1 405 ? -8.703 -43.406 -25.078 1 98.12 405 GLU A CA 1
ATOM 3267 C C . GLU A 1 405 ? -8.242 -44.812 -24.797 1 98.12 405 GLU A C 1
ATOM 3269 O O . GLU A 1 405 ? -8.93 -45.594 -24.125 1 98.12 405 GLU A O 1
ATOM 3274 N N . LYS A 1 406 ? -7.113 -45.125 -25.281 1 98 406 LYS A N 1
ATOM 3275 C CA . LYS A 1 406 ? -6.551 -46.469 -25.125 1 98 406 LYS A CA 1
ATOM 3276 C C . LYS A 1 406 ? -6.316 -46.781 -23.656 1 98 406 LYS A C 1
ATOM 3278 O O . LYS A 1 406 ? -6.555 -47.938 -23.219 1 98 406 LYS A O 1
ATOM 3283 N N . ARG A 1 407 ? -5.883 -45.844 -22.906 1 98 407 ARG A N 1
ATOM 3284 C CA . ARG A 1 407 ? -5.434 -46.094 -21.531 1 98 407 ARG A CA 1
ATOM 3285 C C . ARG A 1 407 ? -6.523 -45.75 -20.531 1 98 407 ARG A C 1
ATOM 3287 O O . ARG A 1 407 ? -6.395 -46.031 -19.344 1 98 407 ARG A O 1
ATOM 3294 N N . GLY A 1 408 ? -7.637 -45.125 -20.984 1 97.88 408 GLY A N 1
ATOM 3295 C CA . GLY A 1 408 ? -8.695 -44.656 -20.109 1 97.88 408 GLY A CA 1
ATOM 3296 C C . GLY A 1 408 ? -8.32 -43.438 -19.312 1 97.88 408 GLY A C 1
ATOM 3297 O O . GLY A 1 408 ? -8.695 -43.281 -18.141 1 97.88 408 GLY A O 1
ATOM 3298 N N . TRP A 1 409 ? -7.406 -42.594 -19.859 1 98.44 409 TRP A N 1
ATOM 3299 C CA . TRP A 1 409 ? -6.996 -41.344 -19.219 1 98.44 409 TRP A CA 1
ATOM 3300 C C . TRP A 1 409 ? -7.855 -40.188 -19.703 1 98.44 409 TRP A C 1
ATOM 3302 O O . TRP A 1 409 ? -8.602 -40.312 -20.672 1 98.44 409 TRP A O 1
ATOM 3312 N N . GLU A 1 410 ? -7.879 -39.094 -18.938 1 98.44 410 GLU A N 1
ATOM 3313 C CA . GLU A 1 410 ? -8.578 -37.875 -19.344 1 98.44 410 GLU A CA 1
ATOM 3314 C C . GLU A 1 410 ? -7.684 -36.969 -20.172 1 98.44 410 GLU A C 1
ATOM 3316 O O . GLU A 1 410 ? -6.523 -36.75 -19.812 1 98.44 410 GLU A O 1
ATOM 3321 N N . PHE A 1 411 ? -8.203 -36.5 -21.344 1 98.5 411 PHE A N 1
ATOM 3322 C CA . PHE A 1 411 ? -7.457 -35.594 -22.188 1 98.5 411 PHE A CA 1
ATOM 3323 C C . PHE A 1 411 ? -8.195 -34.25 -22.312 1 98.5 411 PHE A C 1
ATOM 3325 O O . PHE A 1 411 ? -9.383 -34.219 -22.641 1 98.5 411 PHE A O 1
ATOM 3332 N N . ASN A 1 412 ? -7.504 -33.156 -21.953 1 98.44 412 ASN A N 1
ATOM 3333 C CA . ASN A 1 412 ? -8.031 -31.797 -22.109 1 98.44 412 ASN A CA 1
ATOM 3334 C C . ASN A 1 412 ? -7.199 -30.984 -23.094 1 98.44 412 ASN A C 1
ATOM 3336 O O . ASN A 1 412 ? -6.027 -30.703 -22.844 1 98.44 412 ASN A O 1
ATOM 3340 N N . HIS A 1 413 ? -7.762 -30.719 -24.234 1 98 413 HIS A N 1
ATOM 3341 C CA . HIS A 1 413 ? -7.203 -29.781 -25.203 1 98 413 HIS A CA 1
ATOM 3342 C C . HIS A 1 413 ? -7.824 -28.391 -25.047 1 98 413 HIS A C 1
ATOM 3344 O O . HIS A 1 413 ? -8.992 -28.203 -25.391 1 98 413 HIS A O 1
ATOM 3350 N N . VAL A 1 414 ? -6.984 -27.375 -24.609 1 96.56 414 VAL A N 1
ATOM 3351 C CA . VAL A 1 414 ? -7.637 -26.109 -24.266 1 96.56 414 VAL A CA 1
ATOM 3352 C C . VAL A 1 414 ? -6.805 -24.938 -24.797 1 96.56 414 VAL A C 1
ATOM 3354 O O . VAL A 1 414 ? -5.598 -25.078 -25.016 1 96.56 414 VAL A O 1
ATOM 3357 N N . LYS A 1 415 ? -7.504 -23.875 -25.094 1 93.69 415 LYS A N 1
ATOM 3358 C CA . LYS A 1 415 ? -6.938 -22.531 -25.219 1 93.69 415 LYS A CA 1
ATOM 3359 C C . LYS A 1 415 ? -7.18 -21.703 -23.953 1 93.69 415 LYS A C 1
ATOM 3361 O O . LYS A 1 415 ? -8.312 -21.328 -23.656 1 93.69 415 LYS A O 1
ATOM 3366 N N . ALA A 1 416 ? -6.094 -21.422 -23.281 1 91.56 416 ALA A N 1
ATOM 3367 C CA . ALA A 1 416 ? -6.199 -20.812 -21.953 1 91.56 416 ALA A CA 1
ATOM 3368 C C . ALA A 1 416 ? -6.984 -19.5 -22.031 1 91.56 416 ALA A C 1
ATOM 3370 O O . ALA A 1 416 ? -7.73 -19.172 -21.109 1 91.56 416 ALA A O 1
ATOM 3371 N N . GLN A 1 417 ? -6.875 -18.719 -23.094 1 89.56 417 GLN A N 1
ATOM 3372 C CA . GLN A 1 417 ? -7.5 -17.406 -23.219 1 89.56 417 GLN A CA 1
ATOM 3373 C C . GLN A 1 417 ? -9.023 -17.516 -23.25 1 89.56 417 GLN A C 1
ATOM 3375 O O . GLN A 1 417 ? -9.727 -16.531 -23.031 1 89.56 417 GLN A O 1
ATOM 3380 N N . LEU A 1 418 ? -9.492 -18.719 -23.547 1 93.19 418 LEU A N 1
ATOM 3381 C CA . LEU A 1 418 ? -10.93 -18.922 -23.641 1 93.19 418 LEU A CA 1
ATOM 3382 C C . LEU A 1 418 ? -11.508 -19.359 -22.297 1 93.19 418 LEU A C 1
ATOM 3384 O O . LEU A 1 418 ? -12.727 -19.5 -22.141 1 93.19 418 LEU A O 1
ATOM 3388 N N . LEU A 1 419 ? -10.648 -19.531 -21.344 1 95.75 419 LEU A N 1
ATOM 3389 C CA . LEU A 1 419 ? -11.055 -19.953 -20 1 95.75 419 LEU A CA 1
ATOM 3390 C C . LEU A 1 419 ? -10.922 -18.797 -19.016 1 95.75 419 LEU A C 1
ATOM 3392 O O . LEU A 1 419 ? -10.062 -17.922 -19.188 1 95.75 419 LEU A O 1
ATOM 3396 N N . THR A 1 420 ? -11.789 -18.75 -17.984 1 95.5 420 THR A N 1
ATOM 3397 C CA . THR A 1 420 ? -11.586 -17.828 -16.875 1 95.5 420 THR A CA 1
ATOM 3398 C C . THR A 1 420 ? -10.359 -18.219 -16.062 1 95.5 420 THR A C 1
ATOM 3400 O O . THR A 1 420 ? -9.82 -19.328 -16.234 1 95.5 420 THR A O 1
ATOM 3403 N N . GLN A 1 421 ? -9.867 -17.375 -15.258 1 96.56 421 GLN A N 1
ATOM 3404 C CA . GLN A 1 421 ? -8.742 -17.703 -14.391 1 96.56 421 GLN A CA 1
ATOM 3405 C C . GLN A 1 421 ? -9.047 -18.891 -13.492 1 96.56 421 GLN A C 1
ATOM 3407 O O . GLN A 1 421 ? -8.203 -19.766 -13.297 1 96.56 421 GLN A O 1
ATOM 3412 N N . GLU A 1 422 ? -10.258 -18.969 -12.961 1 96.38 422 GLU A N 1
ATOM 3413 C CA . GLU A 1 422 ? -10.664 -20.047 -12.07 1 96.38 422 GLU A CA 1
ATOM 3414 C C . GLU A 1 422 ? -10.664 -21.391 -12.797 1 96.38 422 GLU A C 1
ATOM 3416 O O . GLU A 1 422 ? -10.203 -22.391 -12.258 1 96.38 422 GLU A O 1
ATOM 3421 N N . GLU A 1 423 ? -11.133 -21.344 -14.008 1 97.25 423 GLU A N 1
ATOM 3422 C CA . GLU A 1 423 ? -11.164 -22.578 -14.805 1 97.25 423 GLU A CA 1
ATOM 3423 C C . GLU A 1 423 ? -9.75 -23.047 -15.133 1 97.25 423 GLU A C 1
ATOM 3425 O O . GLU A 1 423 ? -9.484 -24.25 -15.117 1 97.25 423 GLU A O 1
ATOM 3430 N N . GLN A 1 424 ? -8.914 -22.141 -15.5 1 98 424 GLN A N 1
ATOM 3431 C CA . GLN A 1 424 ? -7.523 -22.5 -15.781 1 98 424 GLN A CA 1
ATOM 3432 C C . GLN A 1 424 ? -6.859 -23.141 -14.57 1 98 424 GLN A C 1
ATOM 3434 O O . GLN A 1 424 ? -6.191 -24.172 -14.695 1 98 424 GLN A O 1
ATOM 3439 N N . LEU A 1 425 ? -7.086 -22.547 -13.398 1 98.12 425 LEU A N 1
ATOM 3440 C CA . LEU A 1 425 ? -6.488 -23.062 -12.172 1 98.12 425 LEU A CA 1
ATOM 3441 C C . LEU A 1 425 ? -7.07 -24.422 -11.805 1 98.12 425 LEU A C 1
ATOM 3443 O O . LEU A 1 425 ? -6.344 -25.312 -11.367 1 98.12 425 LEU A O 1
ATOM 3447 N N . ALA A 1 426 ? -8.352 -24.578 -11.953 1 98 426 ALA A N 1
ATOM 3448 C CA . ALA A 1 426 ? -9 -25.859 -11.664 1 98 426 ALA A CA 1
ATOM 3449 C C . ALA A 1 426 ? -8.469 -26.953 -12.57 1 98 426 ALA A C 1
ATOM 3451 O O . ALA A 1 426 ? -8.234 -28.078 -12.125 1 98 426 ALA A O 1
ATOM 3452 N N . LEU A 1 427 ? -8.328 -26.609 -13.805 1 98.12 427 LEU A N 1
ATOM 3453 C CA . LEU A 1 427 ? -7.773 -27.562 -14.758 1 98.12 427 LEU A CA 1
ATOM 3454 C C . LEU A 1 427 ? -6.34 -27.922 -14.391 1 98.12 427 LEU A C 1
ATOM 3456 O O . LEU A 1 427 ? -5.965 -29.094 -14.406 1 98.12 427 LEU A O 1
ATOM 3460 N N . ALA A 1 428 ? -5.539 -26.938 -14.07 1 98.56 428 ALA A N 1
ATOM 3461 C CA . ALA A 1 428 ? -4.152 -27.172 -13.68 1 98.56 428 ALA A CA 1
ATOM 3462 C C . ALA A 1 428 ? -4.078 -28.062 -12.445 1 98.56 428 ALA A C 1
ATOM 3464 O O . ALA A 1 428 ? -3.248 -28.969 -12.383 1 98.56 428 ALA A O 1
ATOM 3465 N N . ALA A 1 429 ? -4.918 -27.875 -11.516 1 98.5 429 ALA A N 1
ATOM 3466 C CA . ALA A 1 429 ? -4.906 -28.562 -10.234 1 98.5 429 ALA A CA 1
ATOM 3467 C C . ALA A 1 429 ? -5.102 -30.062 -10.422 1 98.5 429 ALA A C 1
ATOM 3469 O O . ALA A 1 429 ? -4.547 -30.859 -9.664 1 98.5 429 ALA A O 1
ATOM 3470 N N . LYS A 1 430 ? -5.875 -30.469 -11.375 1 97.88 430 LYS A N 1
ATOM 3471 C CA . LYS A 1 430 ? -6.148 -31.891 -11.555 1 97.88 430 LYS A CA 1
ATOM 3472 C C . LYS A 1 430 ? -5.25 -32.5 -12.625 1 97.88 430 LYS A C 1
ATOM 3474 O O . LYS A 1 430 ? -5.32 -33.688 -12.898 1 97.88 430 LYS A O 1
ATOM 3479 N N . THR A 1 431 ? -4.43 -31.688 -13.266 1 98.69 431 THR A N 1
ATOM 3480 C CA . THR A 1 431 ? -3.588 -32.125 -14.367 1 98.69 431 THR A CA 1
ATOM 3481 C C . THR A 1 431 ? -2.418 -32.969 -13.859 1 98.69 431 THR A C 1
ATOM 3483 O O . THR A 1 431 ? -1.74 -32.562 -12.906 1 98.69 431 THR A O 1
ATOM 3486 N N . THR A 1 432 ? -2.168 -34.125 -14.492 1 98.56 432 THR A N 1
ATOM 3487 C CA . THR A 1 432 ? -1.019 -34.969 -14.219 1 98.56 432 THR A CA 1
ATOM 3488 C C . THR A 1 432 ? 0.144 -34.656 -15.148 1 98.56 432 THR A C 1
ATOM 3490 O O . THR A 1 432 ? 1.293 -34.562 -14.711 1 98.56 432 THR A O 1
ATOM 3493 N N . VAL A 1 433 ? -0.166 -34.531 -16.406 1 98.81 433 VAL A N 1
ATOM 3494 C CA . VAL A 1 433 ? 0.827 -34.156 -17.406 1 98.81 433 VAL A CA 1
ATOM 3495 C C . VAL A 1 433 ? 0.39 -32.875 -18.141 1 98.81 433 VAL A C 1
ATOM 3497 O O . VAL A 1 433 ? -0.682 -32.844 -18.75 1 98.81 433 VAL A O 1
ATOM 3500 N N . LEU A 1 434 ? 1.165 -31.828 -18 1 98.88 434 LEU A N 1
ATOM 3501 C CA . LEU A 1 434 ? 0.923 -30.562 -18.703 1 98.88 434 LEU A CA 1
ATOM 3502 C C . LEU A 1 434 ? 1.788 -30.453 -19.953 1 98.88 434 LEU A C 1
ATOM 3504 O O . LEU A 1 434 ? 3.014 -30.578 -19.875 1 98.88 434 LEU A O 1
ATOM 3508 N N . VAL A 1 435 ? 1.189 -30.281 -21.125 1 98.69 435 VAL A N 1
ATOM 3509 C CA . VAL A 1 435 ? 1.872 -30.203 -22.406 1 98.69 435 VAL A CA 1
ATOM 3510 C C . VAL A 1 435 ? 1.651 -28.828 -23.031 1 98.69 435 VAL A C 1
ATOM 3512 O O . VAL A 1 435 ? 0.546 -28.281 -22.969 1 98.69 435 VAL A O 1
ATOM 3515 N N . GLY A 1 436 ? 2.668 -28.266 -23.594 1 96.94 436 GLY A N 1
ATOM 3516 C CA . GLY A 1 436 ? 2.508 -27 -24.297 1 96.94 436 GLY A CA 1
ATOM 3517 C C . GLY A 1 436 ? 3.795 -26.5 -24.922 1 96.94 436 GLY A C 1
ATOM 3518 O O . GLY A 1 436 ? 4.879 -26.984 -24.594 1 96.94 436 GLY A O 1
ATOM 3519 N N . VAL A 1 437 ? 3.621 -25.516 -25.859 1 94.88 437 VAL A N 1
ATOM 3520 C CA . VAL A 1 437 ? 4.77 -24.797 -26.391 1 94.88 437 VAL A CA 1
ATOM 3521 C C . VAL A 1 437 ? 5.332 -23.859 -25.328 1 94.88 437 VAL A C 1
ATOM 3523 O O . VAL A 1 437 ? 4.598 -23.375 -24.469 1 94.88 437 VAL A O 1
ATOM 3526 N N . HIS A 1 438 ? 6.617 -23.641 -25.344 1 93.38 438 HIS A N 1
ATOM 3527 C CA . HIS A 1 438 ? 7.254 -22.703 -24.422 1 93.38 438 HIS A CA 1
ATOM 3528 C C . HIS A 1 438 ? 6.5 -21.375 -24.391 1 93.38 438 HIS A C 1
ATOM 3530 O O . HIS A 1 438 ? 6.363 -20.703 -25.406 1 93.38 438 HIS A O 1
ATOM 3536 N N . GLY A 1 439 ? 6.004 -21.016 -23.172 1 90.75 439 GLY A N 1
ATOM 3537 C CA . GLY A 1 439 ? 5.262 -19.781 -23 1 90.75 439 GLY A CA 1
ATOM 3538 C C . GLY A 1 439 ? 4.434 -19.75 -21.719 1 90.75 439 GLY A C 1
ATOM 3539 O O . GLY A 1 439 ? 4.406 -20.734 -20.969 1 90.75 439 GLY A O 1
ATOM 3540 N N . ASN A 1 440 ? 3.709 -18.734 -21.547 1 89.38 440 ASN A N 1
ATOM 3541 C CA . ASN A 1 440 ? 3.064 -18.422 -20.281 1 89.38 440 ASN A CA 1
ATOM 3542 C C . ASN A 1 440 ? 2.027 -19.469 -19.891 1 89.38 440 ASN A C 1
ATOM 3544 O O . ASN A 1 440 ? 1.686 -19.625 -18.719 1 89.38 440 ASN A O 1
ATOM 3548 N N . GLY A 1 441 ? 1.522 -20.094 -20.891 1 91.44 441 GLY A N 1
ATOM 3549 C CA . GLY A 1 441 ? 0.571 -21.156 -20.562 1 91.44 441 GLY A CA 1
ATOM 3550 C C . GLY A 1 441 ? 1.136 -22.203 -19.641 1 91.44 441 GLY A C 1
ATOM 3551 O O . GLY A 1 441 ? 0.403 -22.797 -18.844 1 91.44 441 GLY A O 1
ATOM 3552 N N . LEU A 1 442 ? 2.412 -22.438 -19.688 1 96.5 442 LEU A N 1
ATOM 3553 C CA . LEU A 1 442 ? 3.061 -23.469 -18.891 1 96.5 442 LEU A CA 1
ATOM 3554 C C . LEU A 1 442 ? 3.291 -23 -17.453 1 96.5 442 LEU A C 1
ATOM 3556 O O . LEU A 1 442 ? 3.65 -23.797 -16.578 1 96.5 442 LEU A O 1
ATOM 3560 N N . THR A 1 443 ? 3.016 -21.672 -17.156 1 97.69 443 THR A N 1
ATOM 3561 C CA . THR A 1 443 ? 3.176 -21.172 -15.805 1 97.69 443 THR A CA 1
ATOM 3562 C C . THR A 1 443 ? 2.176 -21.828 -14.859 1 97.69 443 THR A C 1
ATOM 3564 O O . THR A 1 443 ? 2.4 -21.875 -13.648 1 97.69 443 THR A O 1
ATOM 3567 N N . HIS A 1 444 ? 1.183 -22.469 -15.375 1 98 444 HIS A N 1
ATOM 3568 C CA . HIS A 1 444 ? 0.155 -23.125 -14.57 1 98 444 HIS A CA 1
ATOM 3569 C C . HIS A 1 444 ? 0.706 -24.359 -13.875 1 98 444 HIS A C 1
ATOM 3571 O O . HIS A 1 444 ? 0.063 -24.922 -12.977 1 98 444 HIS A O 1
ATOM 3577 N N . LEU A 1 445 ? 1.938 -24.75 -14.273 1 98.62 445 LEU A N 1
ATOM 3578 C CA . LEU A 1 445 ? 2.582 -25.828 -13.539 1 98.62 445 LEU A CA 1
ATOM 3579 C C . LEU A 1 445 ? 2.66 -25.5 -12.055 1 98.62 445 LEU A C 1
ATOM 3581 O O . LEU A 1 445 ? 2.719 -26.406 -11.219 1 98.62 445 LEU A O 1
ATOM 3585 N N . LEU A 1 446 ? 2.582 -24.203 -11.672 1 98.62 446 LEU A N 1
ATOM 3586 C CA . LEU A 1 446 ? 2.646 -23.734 -10.289 1 98.62 446 LEU A CA 1
ATOM 3587 C C . LEU A 1 446 ? 1.448 -24.25 -9.492 1 98.62 446 LEU A C 1
ATOM 3589 O O . LEU A 1 446 ? 1.501 -24.328 -8.266 1 98.62 446 LEU A O 1
ATOM 3593 N N . SER A 1 447 ? 0.373 -24.609 -10.188 1 98.38 447 SER A N 1
ATOM 3594 C CA . SER A 1 447 ? -0.878 -24.984 -9.531 1 98.38 447 SER A CA 1
ATOM 3595 C C . SER A 1 447 ? -1.147 -26.484 -9.641 1 98.38 447 SER A C 1
ATOM 3597 O O . SER A 1 447 ? -2.182 -26.969 -9.18 1 98.38 447 SER A O 1
ATOM 3599 N N . MET A 1 448 ? -0.241 -27.219 -10.258 1 98.56 448 MET A N 1
ATOM 3600 C CA . MET A 1 448 ? -0.356 -28.672 -10.328 1 98.56 448 MET A CA 1
ATOM 3601 C C . MET A 1 448 ? -0.04 -29.297 -8.977 1 98.56 448 MET A C 1
ATOM 3603 O O . MET A 1 448 ? 0.618 -28.688 -8.133 1 98.56 448 MET A O 1
ATOM 3607 N N . ALA A 1 449 ? -0.573 -30.453 -8.766 1 97.56 449 ALA A N 1
ATOM 3608 C CA . ALA A 1 449 ? -0.204 -31.234 -7.59 1 97.56 449 ALA A CA 1
ATOM 3609 C C . ALA A 1 449 ? 1.101 -31.984 -7.816 1 97.56 449 ALA A C 1
ATOM 3611 O O . ALA A 1 449 ? 1.167 -32.875 -8.664 1 97.56 449 ALA A O 1
ATOM 3612 N N . PRO A 1 450 ? 2.119 -31.609 -7.117 1 96.94 450 PRO A N 1
ATOM 3613 C CA . PRO A 1 450 ? 3.367 -32.344 -7.297 1 96.94 450 PRO A CA 1
ATOM 3614 C C . PRO A 1 450 ? 3.291 -33.781 -6.746 1 96.94 450 PRO A C 1
ATOM 3616 O O . PRO A 1 450 ? 3.061 -33.969 -5.551 1 96.94 450 PRO A O 1
ATOM 3619 N N . THR A 1 451 ? 3.422 -34.75 -7.512 1 96.31 451 THR A N 1
ATOM 3620 C CA . THR A 1 451 ? 3.523 -36.156 -7.211 1 96.31 451 THR A CA 1
ATOM 3621 C C . THR A 1 451 ? 4.605 -36.812 -8.062 1 96.31 451 THR A C 1
ATOM 3623 O O . THR A 1 451 ? 5.215 -36.188 -8.914 1 96.31 451 THR A O 1
ATOM 3626 N N . MET A 1 452 ? 4.805 -38.062 -7.859 1 95.56 452 MET A N 1
ATOM 3627 C CA . MET A 1 452 ? 5.793 -38.781 -8.656 1 95.56 452 MET A CA 1
ATOM 3628 C C . MET A 1 452 ? 5.375 -38.844 -10.117 1 95.56 452 MET A C 1
ATOM 3630 O O . MET A 1 452 ? 6.215 -39.031 -11 1 95.56 452 MET A O 1
ATOM 3634 N N . LEU A 1 453 ? 4.086 -38.625 -10.367 1 97.31 453 LEU A N 1
ATOM 3635 C CA . LEU A 1 453 ? 3.551 -38.75 -11.719 1 97.31 453 LEU A CA 1
ATOM 3636 C C . LEU A 1 453 ? 3.578 -37.375 -12.422 1 97.31 453 LEU A C 1
ATOM 3638 O O . LEU A 1 453 ? 3.559 -37.312 -13.656 1 97.31 453 LEU A O 1
ATOM 3642 N N . SER A 1 454 ? 3.498 -36.312 -11.656 1 98.38 454 SER A N 1
ATOM 3643 C CA . SER A 1 454 ? 3.361 -34.969 -12.242 1 98.38 454 SER A CA 1
ATOM 3644 C C . SER A 1 454 ? 4.504 -34.688 -13.211 1 98.38 454 SER A C 1
ATOM 3646 O O . SER A 1 454 ? 5.676 -34.844 -12.859 1 98.38 454 SER A O 1
ATOM 3648 N N . THR A 1 455 ? 4.148 -34.25 -14.43 1 98.69 455 THR A N 1
ATOM 3649 C CA . THR A 1 455 ? 5.113 -34.094 -15.516 1 98.69 455 THR A CA 1
ATOM 3650 C C . THR A 1 455 ? 4.758 -32.906 -16.391 1 98.69 455 THR A C 1
ATOM 3652 O O . THR A 1 455 ? 3.584 -32.656 -16.688 1 98.69 455 THR A O 1
ATOM 3655 N N . VAL A 1 456 ? 5.781 -32.094 -16.734 1 98.75 456 VAL A N 1
ATOM 3656 C CA . VAL A 1 456 ? 5.617 -31.016 -17.688 1 98.75 456 VAL A CA 1
ATOM 3657 C C . VAL A 1 456 ? 6.355 -31.359 -18.984 1 98.75 456 VAL A C 1
ATOM 3659 O O . VAL A 1 456 ? 7.539 -31.703 -18.953 1 98.75 456 VAL A O 1
ATOM 3662 N N . VAL A 1 457 ? 5.652 -31.375 -20.078 1 98.69 457 VAL A N 1
ATOM 3663 C CA . VAL A 1 457 ? 6.234 -31.578 -21.406 1 98.69 457 VAL A CA 1
ATOM 3664 C C . VAL A 1 457 ? 6.223 -30.281 -22.188 1 98.69 457 VAL A C 1
ATOM 3666 O O . VAL A 1 457 ? 5.156 -29.781 -22.562 1 98.69 457 VAL A O 1
ATOM 3669 N N . GLU A 1 458 ? 7.371 -29.75 -22.406 1 97.75 458 GLU A N 1
ATOM 3670 C CA . GLU A 1 458 ? 7.547 -28.453 -23.062 1 97.75 458 GLU A CA 1
ATOM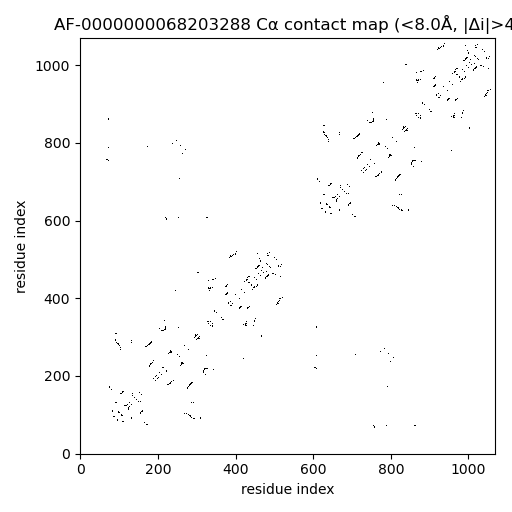 3671 C C . GLU A 1 458 ? 8.094 -28.609 -24.469 1 97.75 458 GLU A C 1
ATOM 3673 O O . GLU A 1 458 ? 9.141 -29.219 -24.672 1 97.75 458 GLU A O 1
ATOM 3678 N N . ILE A 1 459 ? 7.395 -28.016 -25.469 1 96.75 459 ILE A N 1
ATOM 3679 C CA . ILE A 1 459 ? 7.797 -28.094 -26.859 1 96.75 459 ILE A CA 1
ATOM 3680 C C . ILE A 1 459 ? 8.531 -26.812 -27.266 1 96.75 459 ILE A C 1
ATOM 3682 O O . ILE A 1 459 ? 8.031 -25.719 -27.047 1 96.75 459 ILE A O 1
ATOM 3686 N N . PHE A 1 460 ? 9.727 -27.016 -27.812 1 94.44 460 PHE A N 1
ATOM 3687 C CA . PHE A 1 460 ? 10.57 -25.906 -28.234 1 94.44 460 PHE A CA 1
ATOM 3688 C C . PHE A 1 460 ? 10.742 -25.891 -29.75 1 94.44 460 PHE A C 1
ATOM 3690 O O . PHE A 1 460 ? 10.641 -26.938 -30.406 1 94.44 460 PHE A O 1
ATOM 3697 N N . GLY A 1 461 ? 10.953 -24.656 -30.297 1 90.56 461 GLY A N 1
ATOM 3698 C CA . GLY A 1 461 ? 11.516 -24.562 -31.641 1 90.56 461 GLY A CA 1
ATOM 3699 C C . GLY A 1 461 ? 13.016 -24.812 -31.672 1 90.56 461 GLY A C 1
ATOM 3700 O O . GLY A 1 461 ? 13.789 -24.031 -31.109 1 90.56 461 GLY A O 1
ATOM 3701 N N . LYS A 1 462 ? 13.43 -25.906 -32.219 1 86.38 462 LYS A N 1
ATOM 3702 C CA . LYS A 1 462 ? 14.844 -26.234 -32.344 1 86.38 462 LYS A CA 1
ATOM 3703 C C . LYS A 1 462 ? 15.602 -25.141 -33.094 1 86.38 462 LYS A C 1
ATOM 3705 O O . LYS A 1 462 ? 15.125 -24.641 -34.125 1 86.38 462 LYS A O 1
ATOM 3710 N N . PRO A 1 463 ? 16.734 -24.75 -32.5 1 89.25 463 PRO A N 1
ATOM 3711 C CA . PRO A 1 463 ? 17.531 -25.297 -31.406 1 89.25 463 PRO A CA 1
ATOM 3712 C C . PRO A 1 463 ? 17.312 -24.547 -30.094 1 89.25 463 PRO A C 1
ATOM 3714 O O . PRO A 1 463 ? 18.219 -24.5 -29.25 1 89.25 463 PRO A O 1
ATOM 3717 N N . GLY A 1 464 ? 16.172 -23.953 -30.016 1 89.94 464 GLY A N 1
ATOM 3718 C CA . GLY A 1 464 ? 15.914 -23.156 -28.828 1 89.94 464 GLY A CA 1
ATOM 3719 C C . GLY A 1 464 ? 15.688 -24 -27.578 1 89.94 464 GLY A C 1
ATOM 3720 O O . GLY A 1 464 ? 15.125 -25.078 -27.641 1 89.94 464 GLY A O 1
ATOM 3721 N N . PHE A 1 465 ? 16.172 -23.422 -26.453 1 92.06 465 PHE A N 1
ATOM 3722 C CA . PHE A 1 465 ? 15.953 -24.016 -25.141 1 92.06 465 PHE A CA 1
ATOM 3723 C C . PHE A 1 465 ? 16.078 -22.984 -24.031 1 92.06 465 PHE A C 1
ATOM 3725 O O . PHE A 1 465 ? 16.906 -22.078 -24.125 1 92.06 465 PHE A O 1
ATOM 3732 N N . ALA A 1 466 ? 15.258 -23.078 -23.094 1 92.69 466 ALA A N 1
ATOM 3733 C CA . ALA A 1 466 ? 15.32 -22.234 -21.906 1 92.69 466 ALA A CA 1
ATOM 3734 C C . ALA A 1 466 ? 14.992 -23.031 -20.641 1 92.69 466 ALA A C 1
ATOM 3736 O O . ALA A 1 466 ? 14.18 -23.953 -20.672 1 92.69 466 ALA A O 1
ATOM 3737 N N . HIS A 1 467 ? 15.539 -22.672 -19.562 1 94.94 467 HIS A N 1
ATOM 3738 C CA . HIS A 1 467 ? 15.406 -23.422 -18.328 1 94.94 467 HIS A CA 1
ATOM 3739 C C . HIS A 1 467 ? 14.164 -23 -17.547 1 94.94 467 HIS A C 1
ATOM 3741 O O . HIS A 1 467 ? 13.859 -23.562 -16.5 1 94.94 467 HIS A O 1
ATOM 3747 N N . ASP A 1 468 ? 13.398 -22.031 -18 1 94.56 468 ASP A N 1
ATOM 3748 C CA . ASP A 1 468 ? 12.32 -21.422 -17.234 1 94.56 468 ASP A CA 1
ATOM 3749 C C . ASP A 1 468 ? 11.398 -22.484 -16.625 1 94.56 468 ASP A C 1
ATOM 3751 O O . ASP A 1 468 ? 11.445 -22.734 -15.422 1 94.56 468 ASP A O 1
ATOM 3755 N N . TYR A 1 469 ? 10.75 -23.203 -17.484 1 96.88 469 TYR A N 1
ATOM 3756 C CA . TYR A 1 469 ? 9.758 -24.156 -17 1 96.88 469 TYR A CA 1
ATOM 3757 C C . TYR A 1 469 ? 10.422 -25.469 -16.594 1 96.88 469 TYR A C 1
ATOM 3759 O O . TYR A 1 469 ? 9.922 -26.172 -15.727 1 96.88 469 TYR A O 1
ATOM 3767 N N . GLU A 1 470 ? 11.547 -25.75 -17.188 1 97.12 470 GLU A N 1
ATOM 3768 C CA . GLU A 1 470 ? 12.32 -26.922 -16.797 1 97.12 470 GLU A CA 1
ATOM 3769 C C . GLU A 1 470 ? 12.742 -26.844 -15.336 1 97.12 470 GLU A C 1
ATOM 3771 O O . GLU A 1 470 ? 12.461 -27.75 -14.547 1 97.12 470 GLU A O 1
ATOM 3776 N N . TRP A 1 471 ? 13.383 -25.781 -14.961 1 96.94 471 TRP A N 1
ATOM 3777 C CA . TRP A 1 471 ? 13.859 -25.625 -13.594 1 96.94 471 TRP A CA 1
ATOM 3778 C C . TRP A 1 471 ? 12.688 -25.516 -12.617 1 96.94 471 TRP A C 1
ATOM 3780 O O . TRP A 1 471 ? 12.703 -26.109 -11.539 1 96.94 471 TRP A O 1
ATOM 3790 N N . THR A 1 472 ? 11.672 -24.75 -12.969 1 97.94 472 THR A N 1
ATOM 3791 C CA . THR A 1 472 ? 10.531 -24.531 -12.094 1 97.94 472 THR A CA 1
ATOM 3792 C C . THR A 1 472 ? 9.812 -25.844 -11.789 1 97.94 472 THR A C 1
ATOM 3794 O O . THR A 1 472 ? 9.492 -26.125 -10.633 1 97.94 472 THR A O 1
ATOM 3797 N N . ALA A 1 473 ? 9.594 -26.656 -12.812 1 98 473 ALA A N 1
ATOM 3798 C CA . ALA A 1 473 ? 8.953 -27.953 -12.617 1 98 473 ALA A CA 1
ATOM 3799 C C . ALA A 1 473 ? 9.781 -28.844 -11.703 1 98 473 ALA A C 1
ATOM 3801 O O . ALA A 1 473 ? 9.25 -29.438 -10.758 1 98 473 ALA A O 1
ATOM 3802 N N . ARG A 1 474 ? 11.039 -28.859 -11.914 1 96.56 474 ARG A N 1
ATOM 3803 C CA . ARG A 1 474 ? 11.922 -29.75 -11.156 1 96.56 474 ARG A CA 1
ATOM 3804 C C . ARG A 1 474 ? 12.031 -29.281 -9.703 1 96.56 474 ARG A C 1
ATOM 3806 O O . ARG A 1 474 ? 12.07 -30.109 -8.789 1 96.56 474 ARG A O 1
ATOM 3813 N N . THR A 1 475 ? 12.094 -27.984 -9.578 1 96.06 475 THR A N 1
ATOM 3814 C CA . THR A 1 475 ? 12.219 -27.453 -8.227 1 96.06 475 THR A CA 1
ATOM 3815 C C . THR A 1 475 ? 10.977 -27.75 -7.41 1 96.06 475 THR A C 1
ATOM 3817 O O . THR A 1 475 ? 11.047 -27.875 -6.184 1 96.06 475 THR A O 1
ATOM 3820 N N . LEU A 1 476 ? 9.828 -27.938 -8.07 1 96.75 476 LEU A N 1
ATOM 3821 C CA . LEU A 1 476 ? 8.578 -28.266 -7.387 1 96.75 476 LEU A CA 1
ATOM 3822 C C . LEU A 1 476 ? 8.414 -29.781 -7.246 1 96.75 476 LEU A C 1
ATOM 3824 O O . LEU A 1 476 ? 7.41 -30.25 -6.719 1 96.75 476 LEU A O 1
ATOM 3828 N N . GLY A 1 477 ? 9.391 -30.516 -7.75 1 94.5 477 GLY A N 1
ATOM 3829 C CA . GLY A 1 477 ? 9.406 -31.953 -7.574 1 94.5 477 GLY A CA 1
ATOM 3830 C C . GLY A 1 477 ? 8.789 -32.719 -8.742 1 94.5 477 GLY A C 1
ATOM 3831 O O . GLY A 1 477 ? 8.57 -33.906 -8.656 1 94.5 477 GLY A O 1
ATOM 3832 N N . MET A 1 478 ? 8.562 -32.062 -9.812 1 97.44 478 MET A N 1
ATOM 3833 C CA . MET A 1 478 ? 7.941 -32.688 -10.969 1 97.44 478 MET A CA 1
ATOM 3834 C C . MET A 1 478 ? 8.984 -33.062 -12.023 1 97.44 478 MET A C 1
ATOM 3836 O O . MET A 1 478 ? 10.117 -32.562 -11.969 1 97.44 478 MET A O 1
ATOM 3840 N N . LYS A 1 479 ? 8.586 -33.906 -12.898 1 97.62 479 LYS A N 1
ATOM 3841 C CA . LYS A 1 479 ? 9.438 -34.25 -14.031 1 97.62 479 LYS A CA 1
ATOM 3842 C C . LYS A 1 479 ? 9.211 -33.281 -15.195 1 97.62 479 LYS A C 1
ATOM 3844 O O . LYS A 1 479 ? 8.109 -32.75 -15.359 1 97.62 479 LYS A O 1
ATOM 3849 N N . HIS A 1 480 ? 10.258 -33 -15.914 1 98.19 480 HIS A N 1
ATOM 3850 C CA . HIS A 1 480 ? 10.18 -32.156 -17.094 1 98.19 480 HIS A CA 1
ATOM 3851 C C . HIS A 1 480 ? 10.789 -32.844 -18.312 1 98.19 480 HIS A C 1
ATOM 3853 O O . HIS A 1 480 ? 11.844 -33.469 -18.203 1 98.19 480 HIS A O 1
ATOM 3859 N N . TYR A 1 481 ? 10.148 -32.781 -19.453 1 98.31 481 TYR A N 1
ATOM 3860 C CA . TYR A 1 481 ? 10.688 -33.188 -20.75 1 98.31 481 TYR A CA 1
ATOM 3861 C C . TYR A 1 481 ? 10.633 -32.031 -21.75 1 98.31 481 TYR A C 1
ATOM 3863 O O . TYR A 1 481 ? 9.617 -31.328 -21.844 1 98.31 481 TYR A O 1
ATOM 3871 N N . GLY A 1 482 ? 11.711 -31.812 -22.438 1 97.25 482 GLY A N 1
ATOM 3872 C CA . GLY A 1 482 ? 11.695 -30.969 -23.625 1 97.25 482 GLY A CA 1
ATOM 3873 C C . GLY A 1 482 ? 11.531 -31.75 -24.922 1 97.25 482 GLY A C 1
ATOM 3874 O O . GLY A 1 482 ? 11.984 -32.906 -25.016 1 97.25 482 GLY A O 1
ATOM 3875 N N . ILE A 1 483 ? 10.828 -31.172 -25.875 1 97.12 483 ILE A N 1
ATOM 3876 C CA . ILE A 1 483 ? 10.656 -31.812 -27.172 1 97.12 483 ILE A CA 1
ATOM 3877 C C . ILE A 1 483 ? 11.188 -30.906 -28.281 1 97.12 483 ILE A C 1
ATOM 3879 O O . ILE A 1 483 ? 10.734 -29.766 -28.422 1 97.12 483 ILE A O 1
ATOM 3883 N N . TRP A 1 484 ? 12.141 -31.375 -29.047 1 94.06 484 TRP A N 1
ATOM 3884 C CA . TRP A 1 484 ? 12.594 -30.781 -30.297 1 94.06 484 TRP A CA 1
ATOM 3885 C C . TRP A 1 484 ? 12.117 -31.609 -31.5 1 94.06 484 TRP A C 1
ATOM 3887 O O . TRP A 1 484 ? 12.805 -32.531 -31.953 1 94.06 484 TRP A O 1
ATOM 3897 N N . ASN A 1 485 ? 11 -31.25 -31.938 1 94.75 485 ASN A N 1
ATOM 3898 C CA . ASN A 1 485 ? 10.414 -31.906 -33.094 1 94.75 485 ASN A CA 1
ATOM 3899 C C . ASN A 1 485 ? 10.406 -33.406 -32.938 1 94.75 485 ASN A C 1
ATOM 3901 O O . ASN A 1 485 ? 9.453 -34 -32.406 1 94.75 485 ASN A O 1
ATOM 3905 N N . ASP A 1 486 ? 11.586 -34.062 -33.156 1 95.44 486 ASP A N 1
ATOM 3906 C CA . ASP A 1 486 ? 11.641 -35.531 -33.125 1 95.44 486 ASP A CA 1
ATOM 3907 C C . ASP A 1 486 ? 12.578 -36.031 -32.031 1 95.44 486 ASP A C 1
ATOM 3909 O O . ASP A 1 486 ? 13.016 -37.188 -32.062 1 95.44 486 ASP A O 1
ATOM 3913 N N . THR A 1 487 ? 12.969 -35.188 -31.141 1 95.19 487 THR A N 1
ATOM 3914 C CA . THR A 1 487 ? 13.914 -35.5 -30.094 1 95.19 487 THR A CA 1
ATOM 3915 C C . THR A 1 487 ? 13.367 -35.094 -28.719 1 95.19 487 THR A C 1
ATOM 3917 O O . THR A 1 487 ? 12.852 -34 -28.562 1 95.19 487 THR A O 1
ATOM 3920 N N . THR A 1 488 ? 13.484 -36.062 -27.766 1 96.38 488 THR A N 1
ATOM 3921 C CA . THR A 1 488 ? 13.102 -35.781 -26.391 1 96.38 488 THR A CA 1
ATOM 3922 C C . THR A 1 488 ? 14.312 -35.312 -25.578 1 96.38 488 THR A C 1
ATOM 3924 O O . THR A 1 488 ? 15.375 -35.938 -25.641 1 96.38 488 THR A O 1
ATOM 3927 N N . LEU A 1 489 ? 14.172 -34.219 -24.891 1 95.31 489 LEU A N 1
ATOM 3928 C CA . LEU A 1 489 ? 15.18 -33.719 -23.969 1 95.31 489 LEU A CA 1
ATOM 3929 C C . LEU A 1 489 ? 14.797 -34 -22.531 1 95.31 489 LEU A C 1
ATOM 3931 O O . LEU A 1 489 ? 13.625 -33.906 -22.156 1 95.31 489 LEU A O 1
ATOM 3935 N N . GLU A 1 490 ? 15.789 -34.438 -21.719 1 93.62 490 GLU A N 1
ATOM 3936 C CA . GLU A 1 490 ? 15.523 -34.75 -20.328 1 93.62 490 GLU A CA 1
ATOM 3937 C C . GLU A 1 490 ? 16.703 -34.375 -19.438 1 93.62 490 GLU A C 1
ATOM 3939 O O . GLU A 1 490 ? 17.859 -34.406 -19.875 1 93.62 490 GLU A O 1
ATOM 3944 N N . HIS A 1 491 ? 16.375 -33.969 -18.25 1 89.12 491 HIS A N 1
ATOM 3945 C CA . HIS A 1 491 ? 17.406 -33.688 -17.281 1 89.12 491 HIS A CA 1
ATOM 3946 C C . HIS A 1 491 ? 18.25 -34.938 -16.969 1 89.12 491 HIS A C 1
ATOM 3948 O O . HIS A 1 491 ? 17.703 -36.031 -16.812 1 89.12 491 HIS A O 1
ATOM 3954 N N . PRO A 1 492 ? 19.516 -34.719 -16.859 1 87.5 492 PRO A N 1
ATOM 3955 C CA . PRO A 1 492 ? 20.312 -33.469 -16.844 1 87.5 492 PRO A CA 1
ATOM 3956 C C . PRO A 1 492 ? 20.906 -33.156 -18.203 1 87.5 492 PRO A C 1
ATOM 3958 O O . PRO A 1 492 ? 21.766 -32.25 -18.312 1 87.5 492 PRO A O 1
ATOM 3961 N N . HIS A 1 493 ? 20.469 -33.875 -19.25 1 83.5 493 HIS A N 1
ATOM 3962 C CA . HIS A 1 493 ? 21.062 -33.688 -20.562 1 83.5 493 HIS A CA 1
ATOM 3963 C C . HIS A 1 493 ? 20.312 -32.656 -21.375 1 83.5 493 HIS A C 1
ATOM 3965 O O . HIS A 1 493 ? 19.578 -33 -22.312 1 83.5 493 HIS A O 1
ATOM 3971 N N . TYR A 1 494 ? 20.469 -31.469 -21.031 1 83.81 494 TYR A N 1
ATOM 3972 C CA . TYR A 1 494 ? 19.859 -30.391 -21.812 1 83.81 494 TYR A CA 1
ATOM 3973 C C . TYR A 1 494 ? 20.906 -29.625 -22.609 1 83.81 494 TYR A C 1
ATOM 3975 O O . TYR A 1 494 ? 22.062 -29.547 -22.203 1 83.81 494 TYR A O 1
ATOM 3983 N N . PRO A 1 495 ? 20.453 -29.188 -23.703 1 85.5 495 PRO A N 1
ATOM 3984 C CA . PRO A 1 495 ? 21.375 -28.344 -24.469 1 85.5 495 PRO A CA 1
ATOM 3985 C C . PRO A 1 495 ? 21.625 -27 -23.797 1 85.5 495 PRO A C 1
ATOM 3987 O O . PRO A 1 495 ? 20.984 -26.672 -22.797 1 85.5 495 PRO A O 1
ATOM 3990 N N . GLU A 1 496 ? 22.625 -26.359 -24.375 1 84.12 496 GLU A N 1
ATOM 3991 C CA . GLU A 1 496 ? 22.859 -25 -23.906 1 84.12 496 GLU A CA 1
ATOM 3992 C C . GLU A 1 496 ? 21.656 -24.109 -24.172 1 84.12 496 GLU A C 1
ATOM 3994 O O . GLU A 1 496 ? 21.016 -24.203 -25.219 1 84.12 496 GLU A O 1
ATOM 3999 N N . ALA A 1 497 ? 21.328 -23.359 -23.203 1 84.19 497 ALA A N 1
ATOM 4000 C CA . ALA A 1 497 ? 20.188 -22.453 -23.344 1 84.19 497 ALA A CA 1
ATOM 4001 C C . ALA A 1 497 ? 20.438 -21.422 -24.438 1 84.19 497 ALA A C 1
ATOM 4003 O O . ALA A 1 497 ? 21.438 -20.703 -24.422 1 84.19 497 ALA A O 1
ATOM 4004 N N . LYS A 1 498 ? 19.672 -21.438 -25.406 1 81.19 498 LYS A N 1
ATOM 4005 C CA . LYS A 1 498 ? 19.672 -20.5 -26.531 1 81.19 498 LYS A CA 1
ATOM 4006 C C . LYS A 1 498 ? 18.25 -20.172 -26.969 1 81.19 498 LYS A C 1
ATOM 4008 O O . LYS A 1 498 ? 17.391 -21.062 -27.047 1 81.19 498 LYS A O 1
ATOM 4013 N N . THR A 1 499 ? 18.016 -18.906 -27.062 1 75.12 499 THR A N 1
ATOM 4014 C CA . THR A 1 499 ? 16.672 -18.516 -27.484 1 75.12 499 THR A CA 1
ATOM 4015 C C . THR A 1 499 ? 16.734 -17.719 -28.797 1 75.12 499 THR A C 1
ATOM 4017 O O . THR A 1 499 ? 16.391 -16.531 -28.828 1 75.12 499 THR A O 1
ATOM 4020 N N . PRO A 1 500 ? 17.078 -18.5 -29.781 1 67.44 500 PRO A N 1
ATOM 4021 C CA . PRO A 1 500 ? 17.125 -17.781 -31.062 1 67.44 500 PRO A CA 1
ATOM 4022 C C . PRO A 1 500 ? 15.758 -17.219 -31.469 1 67.44 500 PRO A C 1
ATOM 4024 O O . PRO A 1 500 ? 14.75 -17.922 -31.391 1 67.44 500 PRO A O 1
ATOM 4027 N N . GLU A 1 501 ? 15.742 -15.922 -31.797 1 66.94 501 GLU A N 1
ATOM 4028 C CA . GLU A 1 501 ? 14.5 -15.188 -32 1 66.94 501 GLU A CA 1
ATOM 4029 C C . GLU A 1 501 ? 13.617 -15.867 -33.031 1 66.94 501 GLU A C 1
ATOM 4031 O O . GLU A 1 501 ? 12.414 -16.031 -32.844 1 66.94 501 GLU A O 1
ATOM 4036 N N . LYS A 1 502 ? 14.109 -16.344 -34.188 1 65 502 LYS A N 1
ATOM 4037 C CA . LYS A 1 502 ? 13.352 -16.828 -35.312 1 65 502 LYS A CA 1
ATOM 4038 C C . LYS A 1 502 ? 12.664 -18.156 -35 1 65 502 LYS A C 1
ATOM 4040 O O . LYS A 1 502 ? 11.492 -18.344 -35.344 1 65 502 LYS A O 1
ATOM 4045 N N . GLU A 1 503 ? 13.359 -18.922 -34.281 1 66.06 503 GLU A N 1
ATOM 4046 C CA . GLU A 1 503 ? 12.836 -20.266 -34.062 1 66.06 503 GLU A CA 1
ATOM 4047 C C . GLU A 1 503 ? 12.086 -20.359 -32.75 1 66.06 503 GLU A C 1
ATOM 4049 O O . GLU A 1 503 ? 11.047 -21.016 -32.656 1 66.06 503 GLU A O 1
ATOM 4054 N N . PHE A 1 504 ? 12.578 -19.75 -31.797 1 74.25 504 PHE A N 1
ATOM 4055 C CA . PHE A 1 504 ? 12.062 -19.828 -30.438 1 74.25 504 PHE A CA 1
ATOM 4056 C C . PHE A 1 504 ? 10.727 -19.125 -30.328 1 74.25 504 PHE A C 1
ATOM 4058 O O . PHE A 1 504 ? 9.867 -19.516 -29.531 1 74.25 504 PHE A O 1
ATOM 4065 N N . GLN A 1 505 ? 10.5 -18.156 -31.156 1 73.62 505 GLN A N 1
ATOM 4066 C CA . GLN A 1 505 ? 9.266 -17.375 -31.156 1 73.62 505 GLN A CA 1
ATOM 4067 C C . GLN A 1 505 ? 8.453 -17.625 -32.406 1 73.62 505 GLN A C 1
ATOM 4069 O O . GLN A 1 505 ? 7.57 -16.828 -32.75 1 73.62 505 GLN A O 1
ATOM 4074 N N . SER A 1 506 ? 8.656 -18.766 -33.031 1 78.06 506 SER A N 1
ATOM 4075 C CA . SER A 1 506 ? 8.07 -19.062 -34.344 1 78.06 506 SER A CA 1
ATOM 4076 C C . SER A 1 506 ? 6.602 -19.438 -34.219 1 78.06 506 SER A C 1
ATOM 4078 O O . SER A 1 506 ? 6.168 -19.938 -33.156 1 78.06 506 SER A O 1
ATOM 4080 N N . SER A 1 507 ? 5.871 -19.141 -35.312 1 82.56 507 SER A N 1
ATOM 4081 C CA . SER A 1 507 ? 4.48 -19.578 -35.406 1 82.56 507 SER A CA 1
ATOM 4082 C C . SER A 1 507 ? 4.363 -20.875 -36.188 1 82.56 507 SER A C 1
ATOM 4084 O O . SER A 1 507 ? 3.277 -21.219 -36.656 1 82.56 507 SER A O 1
ATOM 4086 N N . SER A 1 508 ? 5.453 -21.516 -36.375 1 89 508 SER A N 1
ATOM 4087 C CA . SER A 1 508 ? 5.469 -22.766 -37.125 1 89 508 SER A CA 1
ATOM 4088 C C . SER A 1 508 ? 6.465 -23.766 -36.5 1 89 508 SER A C 1
ATOM 4090 O O . SER A 1 508 ? 7.309 -24.297 -37.219 1 89 508 SER A O 1
ATOM 4092 N N . ILE A 1 509 ? 6.281 -24.016 -35.312 1 94.12 509 ILE A N 1
ATOM 4093 C CA . ILE A 1 509 ? 7.164 -24.938 -34.625 1 94.12 509 ILE A CA 1
ATOM 4094 C C . ILE A 1 509 ? 6.773 -26.375 -34.938 1 94.12 509 ILE A C 1
ATOM 4096 O O . ILE A 1 509 ? 5.625 -26.766 -34.719 1 94.12 509 ILE A O 1
ATOM 4100 N N . PRO A 1 510 ? 7.68 -27.125 -35.438 1 95.19 510 PRO A N 1
ATOM 4101 C CA . PRO A 1 510 ? 7.348 -28.516 -35.75 1 95.19 510 PRO A CA 1
ATOM 4102 C C . PRO A 1 510 ? 7.363 -29.406 -34.5 1 95.19 510 PRO A C 1
ATOM 4104 O O . PRO A 1 510 ? 8.156 -29.172 -33.594 1 95.19 510 PRO A O 1
ATOM 4107 N N . VAL A 1 511 ? 6.543 -30.469 -34.5 1 97.19 511 VAL A N 1
ATOM 4108 C CA . VAL A 1 511 ? 6.527 -31.438 -33.406 1 97.19 511 VAL A CA 1
ATOM 4109 C C . VAL A 1 511 ? 5.93 -32.75 -33.875 1 97.19 511 VAL A C 1
ATOM 4111 O O . VAL A 1 511 ? 4.965 -32.781 -34.656 1 97.19 511 VAL A O 1
ATOM 4114 N N . GLN A 1 512 ? 6.59 -33.781 -33.594 1 97.88 512 GLN A N 1
ATOM 4115 C CA . GLN A 1 512 ? 6.031 -35.125 -33.844 1 97.88 512 GLN A CA 1
ATOM 4116 C C . GLN A 1 512 ? 5.117 -35.562 -32.719 1 97.88 512 GLN A C 1
ATOM 4118 O O . GLN A 1 512 ? 5.59 -36.031 -31.688 1 97.88 512 GLN A O 1
ATOM 4123 N N . GLY A 1 513 ? 3.828 -35.531 -32.969 1 97.94 513 GLY A N 1
ATOM 4124 C CA . GLY A 1 513 ? 2.828 -35.812 -31.969 1 97.94 513 GLY A CA 1
ATOM 4125 C C . GLY A 1 513 ? 2.951 -37.219 -31.375 1 97.94 513 GLY A C 1
ATOM 4126 O O . GLY A 1 513 ? 2.676 -37.406 -30.203 1 97.94 513 GLY A O 1
ATOM 4127 N N . ASP A 1 514 ? 3.342 -38.125 -32.188 1 97.69 514 ASP A N 1
ATOM 4128 C CA . ASP A 1 514 ? 3.494 -39.531 -31.719 1 97.69 514 ASP A CA 1
ATOM 4129 C C . ASP A 1 514 ? 4.625 -39.625 -30.703 1 97.69 514 ASP A C 1
ATOM 4131 O O . ASP A 1 514 ? 4.539 -40.406 -29.75 1 97.69 514 ASP A O 1
ATOM 4135 N N . LEU A 1 515 ? 5.695 -38.938 -30.953 1 98.19 515 LEU A N 1
ATOM 4136 C CA . LEU A 1 515 ? 6.793 -38.938 -30 1 98.19 515 LEU A CA 1
ATOM 4137 C C . LEU A 1 515 ? 6.336 -38.375 -28.656 1 98.19 515 LEU A C 1
ATOM 4139 O O . LEU A 1 515 ? 6.707 -38.906 -27.609 1 98.19 515 LEU A O 1
ATOM 4143 N N . VAL A 1 516 ? 5.613 -37.281 -28.688 1 98.56 516 VAL A N 1
ATOM 4144 C CA . VAL A 1 516 ? 5.109 -36.688 -27.453 1 98.56 516 VAL A CA 1
ATOM 4145 C C . VAL A 1 516 ? 4.254 -37.719 -26.688 1 98.56 516 VAL A C 1
ATOM 4147 O O . VAL A 1 516 ? 4.453 -37.938 -25.5 1 98.56 516 VAL A O 1
ATOM 4150 N N . ALA A 1 517 ? 3.318 -38.312 -27.375 1 98.69 517 ALA A N 1
ATOM 4151 C CA . ALA A 1 517 ? 2.424 -39.281 -26.766 1 98.69 517 ALA A CA 1
ATOM 4152 C C . ALA A 1 517 ? 3.211 -40.469 -26.172 1 98.69 517 ALA A C 1
ATOM 4154 O O . ALA A 1 517 ? 2.932 -40.906 -25.062 1 98.69 517 ALA A O 1
ATOM 4155 N N . ARG A 1 518 ? 4.172 -40.969 -26.906 1 98.38 518 ARG A N 1
ATOM 4156 C CA . ARG A 1 518 ? 4.992 -42.094 -26.453 1 98.38 518 ARG A CA 1
ATOM 4157 C C . ARG A 1 518 ? 5.793 -41.688 -25.203 1 98.38 518 ARG A C 1
ATOM 4159 O O . ARG A 1 518 ? 5.926 -42.5 -24.281 1 98.38 518 ARG A O 1
ATOM 4166 N N . THR A 1 519 ? 6.383 -40.5 -25.25 1 98.25 519 THR A N 1
ATOM 4167 C CA . THR A 1 519 ? 7.145 -40 -24.109 1 98.25 519 THR A CA 1
ATOM 4168 C C . THR A 1 519 ? 6.285 -40 -22.844 1 98.25 519 THR A C 1
ATOM 4170 O O . THR A 1 519 ? 6.727 -40.438 -21.781 1 98.25 519 THR A O 1
ATOM 4173 N N . ILE A 1 520 ? 5.051 -39.562 -22.953 1 98.69 520 ILE A N 1
ATOM 4174 C CA . ILE A 1 520 ? 4.125 -39.469 -21.828 1 98.69 520 ILE A CA 1
ATOM 4175 C C . ILE A 1 520 ? 3.77 -40.875 -21.359 1 98.69 520 ILE A C 1
ATOM 4177 O O . ILE A 1 520 ? 3.777 -41.156 -20.156 1 98.69 520 ILE A O 1
ATOM 4181 N N . GLU A 1 521 ? 3.463 -41.719 -22.297 1 98.44 521 GLU A N 1
ATOM 4182 C CA . GLU A 1 521 ? 3.068 -43.094 -21.953 1 98.44 521 GLU A CA 1
ATOM 4183 C C . GLU A 1 521 ? 4.176 -43.812 -21.188 1 98.44 521 GLU A C 1
ATOM 4185 O O . GLU A 1 521 ? 3.922 -44.469 -20.172 1 98.44 521 GLU A O 1
ATOM 4190 N N . ILE A 1 522 ? 5.391 -43.75 -21.688 1 98 522 ILE A N 1
ATOM 4191 C CA . ILE A 1 522 ? 6.535 -44.406 -21.047 1 98 522 ILE A CA 1
ATOM 4192 C C . ILE A 1 522 ? 6.742 -43.812 -19.641 1 98 522 ILE A C 1
ATOM 4194 O O . ILE A 1 522 ? 6.98 -44.562 -18.688 1 98 522 ILE A O 1
ATOM 4198 N N . ARG A 1 523 ? 6.664 -42.531 -19.531 1 97.62 523 ARG A N 1
ATOM 4199 C CA . ARG A 1 523 ? 6.836 -41.844 -18.266 1 97.62 523 ARG A CA 1
ATOM 4200 C C . ARG A 1 523 ? 5.812 -42.312 -17.234 1 97.62 523 ARG A C 1
ATOM 4202 O O . ARG A 1 523 ? 6.172 -42.688 -16.109 1 97.62 523 ARG A O 1
ATOM 4209 N N . VAL A 1 524 ? 4.531 -42.344 -17.594 1 97.62 524 VAL A N 1
ATOM 4210 C CA . VAL A 1 524 ? 3.455 -42.719 -16.688 1 97.62 524 VAL A CA 1
ATOM 4211 C C . VAL A 1 524 ? 3.602 -44.188 -16.312 1 97.62 524 VAL A C 1
ATOM 4213 O O . VAL A 1 524 ? 3.506 -44.562 -15.141 1 97.62 524 VAL A O 1
ATOM 4216 N N . ASP A 1 525 ? 3.947 -45.031 -17.25 1 96.94 525 ASP A N 1
ATOM 4217 C CA . ASP A 1 525 ? 4.094 -46.469 -17 1 96.94 525 ASP A CA 1
ATOM 4218 C C . ASP A 1 525 ? 5.27 -46.75 -16.078 1 96.94 525 ASP A C 1
ATOM 4220 O O . ASP A 1 525 ? 5.203 -47.656 -15.234 1 96.94 525 ASP A O 1
ATOM 4224 N N . SER A 1 526 ? 6.312 -46.062 -16.344 1 95.94 526 SER A N 1
ATOM 4225 C CA . SER A 1 526 ? 7.492 -46.25 -15.516 1 95.94 526 SER A CA 1
ATOM 4226 C C . SER A 1 526 ? 7.184 -46 -14.047 1 95.94 526 SER A C 1
ATOM 4228 O O . SER A 1 526 ? 7.645 -46.719 -13.164 1 95.94 526 SER A O 1
ATOM 4230 N N . VAL A 1 527 ? 6.434 -44.969 -13.727 1 95.56 527 VAL A N 1
ATOM 4231 C CA . VAL A 1 527 ? 6.098 -44.625 -12.352 1 95.56 527 VAL A CA 1
ATOM 4232 C C . VAL A 1 527 ? 5.082 -45.594 -11.789 1 95.56 527 VAL A C 1
ATOM 4234 O O . VAL A 1 527 ? 5.211 -46.062 -10.648 1 95.56 527 VAL A O 1
ATOM 4237 N N . LEU A 1 528 ? 4.074 -45.969 -12.625 1 93.75 528 LEU A N 1
ATOM 4238 C CA . LEU A 1 528 ? 3.053 -46.875 -12.172 1 93.75 528 LEU A CA 1
ATOM 4239 C C . LEU A 1 528 ? 3.662 -48.25 -11.852 1 93.75 528 LEU A C 1
ATOM 4241 O O . LEU A 1 528 ? 3.246 -48.906 -10.898 1 93.75 528 LEU A O 1
ATOM 4245 N N . SER A 1 529 ? 4.559 -48.656 -12.648 1 93.5 529 SER A N 1
ATOM 4246 C CA . SER A 1 529 ? 5.246 -49.906 -12.391 1 93.5 529 SER A CA 1
ATOM 4247 C C . SER A 1 529 ? 6.012 -49.875 -11.07 1 93.5 529 SER A C 1
ATOM 4249 O O . SER A 1 529 ? 6.078 -50.875 -10.352 1 93.5 529 SER A O 1
ATOM 4251 N N . LEU A 1 530 ? 6.641 -48.781 -10.828 1 90 530 LEU A N 1
ATOM 4252 C CA . LEU A 1 530 ? 7.375 -48.594 -9.578 1 90 530 LEU A CA 1
ATOM 4253 C C . LEU A 1 530 ? 6.426 -48.625 -8.383 1 90 530 LEU A C 1
ATOM 4255 O O . LEU A 1 530 ? 6.777 -49.156 -7.332 1 90 530 LEU A O 1
ATOM 4259 N N . LEU A 1 531 ? 5.27 -48.062 -8.523 1 88.19 531 LEU A N 1
ATOM 4260 C CA . LEU A 1 531 ? 4.285 -48.031 -7.449 1 88.19 531 LEU A CA 1
ATOM 4261 C C . LEU A 1 531 ? 3.758 -49.406 -7.141 1 88.19 531 LEU A C 1
ATOM 4263 O O . LEU A 1 531 ? 3.465 -49.75 -5.984 1 88.19 531 LEU A O 1
ATOM 4267 N N . GLN A 1 532 ? 3.604 -50.25 -8.109 1 85.56 532 GLN A N 1
ATOM 4268 C CA . GLN A 1 532 ? 3.121 -51.625 -7.938 1 85.56 532 GLN A CA 1
ATOM 4269 C C . GLN A 1 532 ? 4.156 -52.469 -7.215 1 85.56 532 GLN A C 1
ATOM 4271 O O . GLN A 1 532 ? 3.797 -53.375 -6.434 1 85.56 532 GLN A O 1
ATOM 4276 N N . GLN A 1 533 ? 5.359 -52.156 -7.426 1 82.56 533 GLN A N 1
ATOM 4277 C CA . GLN A 1 533 ? 6.418 -52.938 -6.773 1 82.56 533 GLN A CA 1
ATOM 4278 C C . GLN A 1 533 ? 6.555 -52.531 -5.305 1 82.56 533 GLN A C 1
ATOM 4280 O O . GLN A 1 533 ? 6.977 -53.344 -4.477 1 82.56 533 GLN A O 1
ATOM 4285 N N . SER A 1 534 ? 6.258 -51.344 -5 1 70.81 534 SER A N 1
ATOM 4286 C CA . SER A 1 534 ? 6.391 -50.875 -3.631 1 70.81 534 SER A CA 1
ATOM 4287 C C . SER A 1 534 ? 5.203 -51.281 -2.777 1 70.81 534 SER A C 1
ATOM 4289 O O . SER A 1 534 ? 5.309 -51.375 -1.551 1 70.81 534 SER A O 1
ATOM 4291 N N . ASP A 1 535 ? 4.043 -51.625 -3.311 1 59 535 ASP A N 1
ATOM 4292 C CA . ASP A 1 535 ? 2.914 -52.188 -2.572 1 59 535 ASP A CA 1
ATOM 4293 C C . ASP A 1 535 ? 3.141 -53.656 -2.266 1 59 535 ASP A C 1
ATOM 4295 O O . ASP A 1 535 ? 2.762 -54.156 -1.195 1 59 535 ASP A O 1
ATOM 4299 N N . MET B 1 1 ? 43.062 41.906 -52.344 1 19.98 1 MET B N 1
ATOM 4300 C CA . MET B 1 1 ? 43.438 40.625 -51.781 1 19.98 1 MET B CA 1
ATOM 4301 C C . MET B 1 1 ? 42.469 40.219 -50.656 1 19.98 1 MET B C 1
ATOM 4303 O O . MET B 1 1 ? 42.25 41 -49.719 1 19.98 1 MET B O 1
ATOM 4307 N N . ALA B 1 2 ? 41.75 39.219 -50.656 1 16.52 2 ALA B N 1
ATOM 4308 C CA . ALA B 1 2 ? 40.438 39.781 -51 1 16.52 2 ALA B CA 1
ATOM 4309 C C . ALA B 1 2 ? 39.656 40.094 -49.719 1 16.52 2 ALA B C 1
ATOM 4311 O O . ALA B 1 2 ? 39.469 39.219 -48.875 1 16.52 2 ALA B O 1
ATOM 4312 N N . ARG B 1 3 ? 39.469 41.469 -49.562 1 17.52 3 ARG B N 1
ATOM 4313 C CA . ARG B 1 3 ? 38.938 42.438 -48.625 1 17.52 3 ARG B CA 1
ATOM 4314 C C . ARG B 1 3 ? 37.469 42.125 -48.281 1 17.52 3 ARG B C 1
ATOM 4316 O O . ARG B 1 3 ? 36.844 42.844 -47.5 1 17.52 3 ARG B O 1
ATOM 4323 N N . SER B 1 4 ? 37.031 41.188 -49.094 1 17.5 4 SER B N 1
ATOM 4324 C CA . SER B 1 4 ? 35.688 41.531 -49.5 1 17.5 4 SER B CA 1
ATOM 4325 C C . SER B 1 4 ? 34.719 41.562 -48.344 1 17.5 4 SER B C 1
ATOM 4327 O O . SER B 1 4 ? 34.625 40.594 -47.594 1 17.5 4 SER B O 1
ATOM 4329 N N . VAL B 1 5 ? 34.125 42.719 -48.094 1 18.44 5 VAL B N 1
ATOM 4330 C CA . VAL B 1 5 ? 33.5 43.5 -47.031 1 18.44 5 VAL B CA 1
ATOM 4331 C C . VAL B 1 5 ? 32.156 42.875 -46.656 1 18.44 5 VAL B C 1
ATOM 4333 O O . VAL B 1 5 ? 31.781 42.875 -45.469 1 18.44 5 VAL B O 1
ATOM 4336 N N . HIS B 1 6 ? 31.375 42.031 -47.531 1 16.98 6 HIS B N 1
ATOM 4337 C CA . HIS B 1 6 ? 30.219 42.812 -47.906 1 16.98 6 HIS B CA 1
ATOM 4338 C C . HIS B 1 6 ? 29.266 43 -46.719 1 16.98 6 HIS B C 1
ATOM 4340 O O . HIS B 1 6 ? 29.328 42.25 -45.75 1 16.98 6 HIS B O 1
ATOM 4346 N N . VAL B 1 7 ? 27.953 43.344 -47.062 1 16.8 7 VAL B N 1
ATOM 4347 C CA . VAL B 1 7 ? 26.953 44.344 -46.719 1 16.8 7 VAL B CA 1
ATOM 4348 C C . VAL B 1 7 ? 26.234 43.969 -45.438 1 16.8 7 VAL B C 1
ATOM 4350 O O . VAL B 1 7 ? 26.125 44.75 -44.5 1 16.8 7 VAL B O 1
ATOM 4353 N N . ARG B 1 8 ? 25.047 43.156 -45.625 1 16.97 8 ARG B N 1
ATOM 4354 C CA . ARG B 1 8 ? 23.766 43.688 -45.156 1 16.97 8 ARG B CA 1
ATOM 4355 C C . ARG B 1 8 ? 23.641 43.594 -43.656 1 16.97 8 ARG B C 1
ATOM 4357 O O . ARG B 1 8 ? 23.641 42.5 -43.094 1 16.97 8 ARG B O 1
ATOM 4364 N N . ASP B 1 9 ? 24.016 44.438 -42.781 1 16.3 9 ASP B N 1
ATOM 4365 C CA . ASP B 1 9 ? 24.078 45.031 -41.438 1 16.3 9 ASP B CA 1
ATOM 4366 C C . ASP B 1 9 ? 22.703 45.062 -40.781 1 16.3 9 ASP B C 1
ATOM 4368 O O . ASP B 1 9 ? 22.594 44.906 -39.562 1 16.3 9 ASP B O 1
ATOM 4372 N N . ALA B 1 10 ? 21.719 45.688 -41.438 1 15.2 10 ALA B N 1
ATOM 4373 C CA . ALA B 1 10 ? 21.094 46.844 -40.844 1 15.2 10 ALA B CA 1
ATOM 4374 C C . ALA B 1 10 ? 20.219 46.469 -39.656 1 15.2 10 ALA B C 1
ATOM 4376 O O . ALA B 1 10 ? 20.547 45.562 -38.906 1 15.2 10 ALA B O 1
ATOM 4377 N N . LEU B 1 11 ? 18.703 46.969 -39.625 1 15.66 11 LEU B N 1
ATOM 4378 C CA . LEU B 1 11 ? 17.906 47.906 -38.844 1 15.66 11 LEU B CA 1
ATOM 4379 C C . LEU B 1 11 ? 17.219 47.188 -37.656 1 15.66 11 LEU B C 1
ATOM 4381 O O . LEU B 1 11 ? 16.703 46.094 -37.812 1 15.66 11 LEU B O 1
ATOM 4385 N N . LEU B 1 12 ? 17.172 47.75 -36.344 1 16.48 12 LEU B N 1
ATOM 4386 C CA . LEU B 1 12 ? 16.984 47.844 -34.906 1 16.48 12 LEU B CA 1
ATOM 4387 C C . LEU B 1 12 ? 15.531 47.562 -34.531 1 16.48 12 LEU B C 1
ATOM 4389 O O . LEU B 1 12 ? 15.258 46.719 -33.656 1 16.48 12 LEU B O 1
ATOM 4393 N N . VAL B 1 13 ? 14.617 48.562 -34.594 1 15.86 13 VAL B N 1
ATOM 4394 C CA . VAL B 1 13 ? 13.938 49.344 -33.562 1 15.86 13 VAL B CA 1
ATOM 4395 C C . VAL B 1 13 ? 12.57 48.719 -33.281 1 15.86 13 VAL B C 1
ATOM 4397 O O . VAL B 1 13 ? 12.219 48.5 -32.125 1 15.86 13 VAL B O 1
ATOM 4400 N N . ILE B 1 14 ? 11.492 48.969 -34.062 1 15.22 14 ILE B N 1
ATOM 4401 C CA . ILE B 1 14 ? 10.406 49.875 -33.688 1 15.22 14 ILE B CA 1
ATOM 4402 C C . ILE B 1 14 ? 9.328 49.094 -32.938 1 15.22 14 ILE B C 1
ATOM 4404 O O . ILE B 1 14 ? 8.906 49.469 -31.859 1 15.22 14 ILE B O 1
ATOM 4408 N N . ILE B 1 15 ? 8.031 48.875 -33.562 1 16.5 15 ILE B N 1
ATOM 4409 C CA . ILE B 1 15 ? 6.75 49.469 -33.219 1 16.5 15 ILE B CA 1
ATOM 4410 C C . ILE B 1 15 ? 6.027 48.562 -32.219 1 16.5 15 ILE B C 1
ATOM 4412 O O . ILE B 1 15 ? 5.785 47.375 -32.5 1 16.5 15 ILE B O 1
ATOM 4416 N N . GLY B 1 16 ? 5.746 48.938 -30.719 1 17.11 16 GLY B N 1
ATOM 4417 C CA . GLY B 1 16 ? 5.141 48.906 -29.391 1 17.11 16 GLY B CA 1
ATOM 4418 C C . GLY B 1 16 ? 3.656 48.594 -29.422 1 17.11 16 GLY B C 1
ATOM 4419 O O . GLY B 1 16 ? 3.176 47.75 -28.656 1 17.11 16 GLY B O 1
ATOM 4420 N N . ALA B 1 17 ? 2.684 49.5 -29.812 1 16.39 17 ALA B N 1
ATOM 4421 C CA . ALA B 1 17 ? 1.65 50.188 -29.031 1 16.39 17 ALA B CA 1
ATOM 4422 C C . ALA B 1 17 ? 0.327 49.438 -29.094 1 16.39 17 ALA B C 1
ATOM 4424 O O . ALA B 1 17 ? -0.366 49.281 -28.094 1 16.39 17 ALA B O 1
ATOM 4425 N N . PHE B 1 18 ? -0.477 49.219 -30.25 1 15.55 18 PHE B N 1
ATOM 4426 C CA . PHE B 1 18 ? -1.737 49.875 -30.5 1 15.55 18 PHE B CA 1
ATOM 4427 C C . PHE B 1 18 ? -2.893 49.188 -29.797 1 15.55 18 PHE B C 1
ATOM 4429 O O . PHE B 1 18 ? -2.771 48.031 -29.422 1 15.55 18 PHE B O 1
ATOM 4436 N N . SER B 1 19 ? -4.312 49.156 -30.453 1 16.02 19 SER B N 1
ATOM 4437 C CA . SER B 1 19 ? -5.645 49.75 -30.281 1 16.02 19 SER B CA 1
ATOM 4438 C C . SER B 1 19 ? -6.562 48.781 -29.516 1 16.02 19 SER B C 1
ATOM 4440 O O . SER B 1 19 ? -6.484 47.562 -29.688 1 16.02 19 SER B O 1
ATOM 4442 N N . PHE B 1 20 ? -7.539 49.281 -28.391 1 17.12 20 PHE B N 1
ATOM 4443 C CA . PHE B 1 20 ? -8.461 49.375 -27.266 1 17.12 20 PHE B CA 1
ATOM 4444 C C . PHE B 1 20 ? -9.797 48.719 -27.609 1 17.12 20 PHE B C 1
ATOM 4446 O O . PHE B 1 20 ? -10.469 48.156 -26.734 1 17.12 20 PHE B O 1
ATOM 4453 N N . ILE B 1 21 ? -10.547 48.938 -28.766 1 15.62 21 ILE B N 1
ATOM 4454 C CA . ILE B 1 21 ? -11.852 49.594 -28.656 1 15.62 21 ILE B CA 1
ATOM 4455 C C . ILE B 1 21 ? -12.914 48.531 -28.328 1 15.62 21 ILE B C 1
ATOM 4457 O O . ILE B 1 21 ? -13.711 48.719 -27.406 1 15.62 21 ILE B O 1
ATOM 4461 N N . THR B 1 22 ? -13.57 47.719 -29.266 1 16.61 22 THR B N 1
ATOM 4462 C CA . THR B 1 22 ? -14.984 47.906 -29.594 1 16.61 22 THR B CA 1
ATOM 4463 C C . THR B 1 22 ? -15.875 47.125 -28.625 1 16.61 22 THR B C 1
ATOM 4465 O O . THR B 1 22 ? -15.766 45.906 -28.531 1 16.61 22 THR B O 1
ATOM 4468 N N . LEU B 1 23 ? -16.672 47.812 -27.562 1 16.73 23 LEU B N 1
ATOM 4469 C CA . LEU B 1 23 ? -17.5 47.844 -26.375 1 16.73 23 LEU B CA 1
ATOM 4470 C C . LEU B 1 23 ? -18.766 47.031 -26.547 1 16.73 23 LEU B C 1
ATOM 4472 O O . LEU B 1 23 ? -19.141 46.25 -25.672 1 16.73 23 LEU B O 1
ATOM 4476 N N . LEU B 1 24 ? -19.797 47.5 -27.344 1 15.77 24 LEU B N 1
ATOM 4477 C CA . LEU B 1 24 ? -21.062 47.938 -26.781 1 15.77 24 LEU B CA 1
ATOM 4478 C C . LEU B 1 24 ? -22.016 46.75 -26.594 1 15.77 24 LEU B C 1
ATOM 4480 O O . LEU B 1 24 ? -22.594 46.594 -25.531 1 15.77 24 LEU B O 1
ATOM 4484 N N . TYR B 1 25 ? -22.844 46.312 -27.641 1 16.92 25 TYR B N 1
ATOM 4485 C CA . TYR B 1 25 ? -24.266 46.594 -27.672 1 16.92 25 TYR B CA 1
ATOM 4486 C C . TYR B 1 25 ? -25.078 45.406 -27.234 1 16.92 25 TYR B C 1
ATOM 4488 O O . TYR B 1 25 ? -26.297 45.375 -27.375 1 16.92 25 TYR B O 1
ATOM 4496 N N . PHE B 1 26 ? -24.5 44.219 -27.062 1 19.25 26 PHE B N 1
ATOM 4497 C CA . PHE B 1 26 ? -25.594 43.281 -27.219 1 19.25 26 PHE B CA 1
ATOM 4498 C C . PHE B 1 26 ? -26.688 43.531 -26.172 1 19.25 26 PHE B C 1
ATOM 4500 O O . PHE B 1 26 ? -26.391 43.688 -24.984 1 19.25 26 PHE B O 1
ATOM 4507 N N . TRP B 1 27 ? -27.906 44.062 -26.578 1 17.81 27 TRP B N 1
ATOM 4508 C CA . TRP B 1 27 ? -29.219 44.594 -26.172 1 17.81 27 TRP B CA 1
ATOM 4509 C C . TRP B 1 27 ? -29.828 43.688 -25.094 1 17.81 27 TRP B C 1
ATOM 4511 O O . TRP B 1 27 ? -29.5 42.5 -25 1 17.81 27 TRP B O 1
ATOM 4521 N N . THR B 1 28 ? -30.828 44.281 -24.203 1 16.94 28 THR B N 1
ATOM 4522 C CA . THR B 1 28 ? -31.453 44.5 -22.906 1 16.94 28 THR B CA 1
ATOM 4523 C C . THR B 1 28 ? -32.531 43.469 -22.625 1 16.94 28 THR B C 1
ATOM 4525 O O . THR B 1 28 ? -32.969 43.312 -21.484 1 16.94 28 THR B O 1
ATOM 4528 N N . SER B 1 29 ? -33.25 42.75 -23.516 1 18.33 29 SER B N 1
ATOM 4529 C CA . SER B 1 29 ? -34.656 42.875 -23.141 1 18.33 29 SER B CA 1
ATOM 4530 C C . SER B 1 29 ? -34.969 41.938 -21.984 1 18.33 29 SER B C 1
ATOM 4532 O O . SER B 1 29 ? -34.844 40.719 -22.094 1 18.33 29 SER B O 1
ATOM 4534 N N . PHE B 1 30 ? -34.719 42.406 -20.656 1 18.36 30 PHE B N 1
ATOM 4535 C CA . PHE B 1 30 ? -34.938 41.844 -19.328 1 18.36 30 PHE B CA 1
ATOM 4536 C C . PHE B 1 30 ? -36.406 41.438 -19.141 1 18.36 30 PHE B C 1
ATOM 4538 O O . PHE B 1 30 ? -37.25 42.312 -18.859 1 18.36 30 PHE B O 1
ATOM 4545 N N . ALA B 1 31 ? -37.094 40.719 -20.078 1 18.41 31 ALA B N 1
ATOM 4546 C CA . ALA B 1 31 ? -38.5 40.719 -19.688 1 18.41 31 ALA B CA 1
ATOM 4547 C C . ALA B 1 31 ? -38.656 40.312 -18.219 1 18.41 31 ALA B C 1
ATOM 4549 O O . ALA B 1 31 ? -38 39.375 -17.766 1 18.41 31 ALA B O 1
ATOM 4550 N N . PRO B 1 32 ? -39.281 41.125 -17.281 1 18.61 32 PRO B N 1
ATOM 4551 C CA . PRO B 1 32 ? -39.438 41.125 -15.828 1 18.61 32 PRO B CA 1
ATOM 4552 C C . PRO B 1 32 ? -40.188 39.875 -15.32 1 18.61 32 PRO B C 1
ATOM 4554 O O . PRO B 1 32 ? -40.375 39.719 -14.117 1 18.61 32 PRO B O 1
ATOM 4557 N N . ILE B 1 33 ? -40 38.656 -15.852 1 19.83 33 ILE B N 1
ATOM 4558 C CA . ILE B 1 33 ? -41.188 37.875 -15.469 1 19.83 33 ILE B CA 1
ATOM 4559 C C . ILE B 1 33 ? -41.312 37.844 -13.945 1 19.83 33 ILE B C 1
ATOM 4561 O O . ILE B 1 33 ? -40.344 37.531 -13.25 1 19.83 33 ILE B O 1
ATOM 4565 N N . PRO B 1 34 ? -42.281 38.469 -13.297 1 18.88 34 PRO B N 1
ATOM 4566 C CA . PRO B 1 34 ? -42.594 38.75 -11.898 1 18.88 34 PRO B CA 1
ATOM 4567 C C . PRO B 1 34 ? -42.688 37.469 -11.055 1 18.88 34 PRO B C 1
ATOM 4569 O O . PRO B 1 34 ? -43.031 37.531 -9.867 1 18.88 34 PRO B O 1
ATOM 4572 N N . HIS B 1 35 ? -41.875 36.438 -11.344 1 18.62 35 HIS B N 1
ATOM 4573 C CA . HIS B 1 35 ? -42.5 35.25 -10.758 1 18.62 35 HIS B CA 1
ATOM 4574 C C . HIS B 1 35 ? -42.625 35.375 -9.242 1 18.62 35 HIS B C 1
ATOM 4576 O O . HIS B 1 35 ? -41.688 35.844 -8.578 1 18.62 35 HIS B O 1
ATOM 4582 N N . ARG B 1 36 ? -43.781 35.594 -8.68 1 17.69 36 ARG B N 1
ATOM 4583 C CA . ARG B 1 36 ? -44.25 35.75 -7.305 1 17.69 36 ARG B CA 1
ATOM 4584 C C . ARG B 1 36 ? -43.625 34.688 -6.398 1 17.69 36 ARG B C 1
ATOM 4586 O O . ARG B 1 36 ? -43.594 33.5 -6.75 1 17.69 36 ARG B O 1
ATOM 4593 N N . PRO B 1 37 ? -42.719 35.094 -5.398 1 18.92 37 PRO B N 1
ATOM 4594 C CA . PRO B 1 37 ? -42.031 34.344 -4.375 1 18.92 37 PRO B CA 1
ATOM 4595 C C . PRO B 1 37 ? -42.969 33.531 -3.475 1 18.92 37 PRO B C 1
ATOM 4597 O O . PRO B 1 37 ? -43.781 34.125 -2.758 1 18.92 37 PRO B O 1
ATOM 4600 N N . ILE B 1 38 ? -43.781 32.562 -3.982 1 19.39 38 ILE B N 1
ATOM 4601 C CA . ILE B 1 38 ? -44.781 32.094 -3.035 1 19.39 38 ILE B CA 1
ATOM 4602 C C . ILE B 1 38 ? -44.094 31.547 -1.791 1 19.39 38 ILE B C 1
ATOM 4604 O O . ILE B 1 38 ? -43.312 30.578 -1.873 1 19.39 38 ILE B O 1
ATOM 4608 N N . VAL B 1 39 ? -43.656 32.406 -0.848 1 19.69 39 VAL B N 1
ATOM 4609 C CA . VAL B 1 39 ? -43.062 32.094 0.448 1 19.69 39 VAL B CA 1
ATOM 4610 C C . VAL B 1 39 ? -44 31.203 1.255 1 19.69 39 VAL B C 1
ATOM 4612 O O . VAL B 1 39 ? -45.094 31.641 1.632 1 19.69 39 VAL B O 1
ATOM 4615 N N . PRO B 1 40 ? -44.281 29.938 0.776 1 19.08 40 PRO B N 1
ATOM 4616 C CA . PRO B 1 40 ? -45.312 29.344 1.609 1 19.08 40 PRO B CA 1
ATOM 4617 C C . PRO B 1 40 ? -45 29.406 3.1 1 19.08 40 PRO B C 1
ATOM 4619 O O . PRO B 1 40 ? -43.812 29.266 3.488 1 19.08 40 PRO B O 1
ATOM 4622 N N . SER B 1 41 ? -45.688 30.156 3.908 1 19.53 41 SER B N 1
ATOM 4623 C CA . SER B 1 41 ? -45.656 30.547 5.316 1 19.53 41 SER B CA 1
ATOM 4624 C C . SER B 1 41 ? -45.75 29.312 6.219 1 19.53 41 SER B C 1
ATOM 4626 O O . SER B 1 41 ? -45.844 29.453 7.441 1 19.53 41 SER B O 1
ATOM 4628 N N . GLY B 1 42 ? -45.875 28.031 5.695 1 20.2 42 GLY B N 1
ATOM 4629 C CA . GLY B 1 42 ? -46.531 27.219 6.715 1 20.2 42 GLY B CA 1
ATOM 4630 C C . GLY B 1 42 ? -45.656 27.016 7.945 1 20.2 42 GLY B C 1
ATOM 4631 O O . GLY B 1 42 ? -44.438 27.031 7.852 1 20.2 42 GLY B O 1
ATOM 4632 N N . GLN B 1 43 ? -46.125 27.328 9.172 1 19.45 43 GLN B N 1
ATOM 4633 C CA . GLN B 1 43 ? -45.594 27.375 10.531 1 19.45 43 GLN B CA 1
ATOM 4634 C C . GLN B 1 43 ? -44.969 26.031 10.922 1 19.45 43 GLN B C 1
ATOM 4636 O O . GLN B 1 43 ? -45.656 25 10.914 1 19.45 43 GLN B O 1
ATOM 4641 N N . PRO B 1 44 ? -43.688 25.734 10.445 1 20.78 44 PRO B N 1
ATOM 4642 C CA . PRO B 1 44 ? -43.25 24.375 10.766 1 20.78 44 PRO B CA 1
ATOM 4643 C C . PRO B 1 44 ? -43.344 24.062 12.258 1 20.78 44 PRO B C 1
ATOM 4645 O O . PRO B 1 44 ? -42.969 24.891 13.094 1 20.78 44 PRO B O 1
ATOM 4648 N N . HIS B 1 45 ? -44.438 23.484 12.695 1 20.52 45 HIS B N 1
ATOM 4649 C CA . HIS B 1 45 ? -44.562 23.016 14.07 1 20.52 45 HIS B CA 1
ATOM 4650 C C . HIS B 1 45 ? -43.312 22.25 14.516 1 20.52 45 HIS B C 1
ATOM 4652 O O . HIS B 1 45 ? -42.781 21.438 13.75 1 20.52 45 HIS B O 1
ATOM 4658 N N . HIS B 1 46 ? -42.469 22.781 15.398 1 20.27 46 HIS B N 1
ATOM 4659 C CA . HIS B 1 46 ? -41.25 22.438 16.109 1 20.27 46 HIS B CA 1
ATOM 4660 C C . HIS B 1 46 ? -41.375 21.094 16.812 1 20.27 46 HIS B C 1
ATOM 4662 O O . HIS B 1 46 ? -41.812 21.031 17.969 1 20.27 46 HIS B O 1
ATOM 4668 N N . ASP B 1 47 ? -41.969 20.047 16.203 1 20.14 47 ASP B N 1
ATOM 4669 C CA . ASP B 1 47 ? -42.062 18.906 17.109 1 20.14 47 ASP B CA 1
ATOM 4670 C C . ASP B 1 47 ? -40.688 18.5 17.625 1 20.14 47 ASP B C 1
ATOM 4672 O O . ASP B 1 47 ? -39.719 18.375 16.828 1 20.14 47 ASP B O 1
ATOM 4676 N N . SER B 1 48 ? -40.312 18.766 18.891 1 22.69 48 SER B N 1
ATOM 4677 C CA . SER B 1 48 ? -39.188 18.531 19.781 1 22.69 48 SER B CA 1
ATOM 4678 C C . SER B 1 48 ? -38.75 17.062 19.75 1 22.69 48 SER B C 1
ATOM 4680 O O . SER B 1 48 ? -39.094 16.297 20.656 1 22.69 48 SER B O 1
ATOM 4682 N N . GLY B 1 49 ? -38.875 16.359 18.656 1 20.34 49 GLY B N 1
ATOM 4683 C CA . GLY B 1 49 ? -38.656 14.938 18.797 1 20.34 49 GLY B CA 1
ATOM 4684 C C . GLY B 1 49 ? -37.344 14.602 19.5 1 20.34 49 GLY B C 1
ATOM 4685 O O . GLY B 1 49 ? -36.375 15.375 19.438 1 20.34 49 GLY B O 1
ATOM 4686 N N . PHE B 1 50 ? -37.344 13.633 20.531 1 21.11 50 PHE B N 1
ATOM 4687 C CA . PHE B 1 50 ? -36.5 13.008 21.531 1 21.11 50 PHE B CA 1
ATOM 4688 C C . PHE B 1 50 ? -35.281 12.391 20.875 1 21.11 50 PHE B C 1
ATOM 4690 O O . PHE B 1 50 ? -35.375 11.414 20.141 1 21.11 50 PHE B O 1
ATOM 4697 N N . TYR B 1 51 ? -34.406 13.188 20.328 1 23.38 51 TYR B N 1
ATOM 4698 C CA . TYR B 1 51 ? -33.125 12.555 19.984 1 23.38 51 TYR B CA 1
ATOM 4699 C C . TYR B 1 51 ? -32.562 11.773 21.156 1 23.38 51 TYR B C 1
ATOM 4701 O O . TYR B 1 51 ? -32.188 12.359 22.172 1 23.38 51 TYR B O 1
ATOM 4709 N N . GLU B 1 52 ? -33.25 10.656 21.438 1 24.36 52 GLU B N 1
ATOM 4710 C CA . GLU B 1 52 ? -32.625 9.836 22.469 1 24.36 52 GLU B CA 1
ATOM 4711 C C . GLU B 1 52 ? -31.109 9.695 22.234 1 24.36 52 GLU B C 1
ATOM 4713 O O . GLU B 1 52 ? -30.688 9.453 21.094 1 24.36 52 GLU B O 1
ATOM 4718 N N . GLU B 1 53 ? -30.344 10.219 23.078 1 24.84 53 GLU B N 1
ATOM 4719 C CA . GLU B 1 53 ? -28.906 10.203 23.281 1 24.84 53 GLU B CA 1
ATOM 4720 C C . GLU B 1 53 ? -28.344 8.789 23.109 1 24.84 53 GLU B C 1
ATOM 4722 O O . GLU B 1 53 ? -28.75 7.871 23.828 1 24.84 53 GLU B O 1
ATOM 4727 N N . TRP B 1 54 ? -28.047 8.406 21.969 1 25.97 54 TRP B N 1
ATOM 4728 C CA . TRP B 1 54 ? -27.266 7.168 21.844 1 25.97 54 TRP B CA 1
ATOM 4729 C C . TRP B 1 54 ? -26.156 7.117 22.891 1 25.97 54 TRP B C 1
ATOM 4731 O O . TRP B 1 54 ? -25.344 8.031 22.984 1 25.97 54 TRP B O 1
ATOM 4741 N N . ILE B 1 55 ? -26.453 6.516 24.062 1 27.81 55 ILE B N 1
ATOM 4742 C CA . ILE B 1 55 ? -25.453 6.25 25.078 1 27.81 55 ILE B CA 1
ATOM 4743 C C . ILE B 1 55 ? -24.422 5.266 24.531 1 27.81 55 ILE B C 1
ATOM 4745 O O . ILE B 1 55 ? -24.766 4.145 24.156 1 27.81 55 ILE B O 1
ATOM 4749 N N . PRO B 1 56 ? -23.344 5.758 24.141 1 29.05 56 PRO B N 1
ATOM 4750 C CA . PRO B 1 56 ? -22.281 4.859 23.688 1 29.05 56 PRO B CA 1
ATOM 4751 C C . PRO B 1 56 ? -22.031 3.707 24.672 1 29.05 56 PRO B C 1
ATOM 4753 O O . PRO B 1 56 ? -22.078 3.898 25.891 1 29.05 56 PRO B O 1
ATOM 4756 N N . PRO B 1 57 ? -22.344 2.479 24.281 1 28.92 57 PRO B N 1
ATOM 4757 C CA . PRO B 1 57 ? -22.062 1.447 25.281 1 28.92 57 PRO B CA 1
ATOM 4758 C C . PRO B 1 57 ? -20.703 1.646 25.953 1 28.92 57 PRO B C 1
ATOM 4760 O O . PRO B 1 57 ? -19.828 2.318 25.406 1 28.92 57 PRO B O 1
ATOM 4763 N N . ASP B 1 58 ? -20.578 1.247 27.203 1 28.34 58 ASP B N 1
ATOM 4764 C CA . ASP B 1 58 ? -19.438 1.285 28.109 1 28.34 58 ASP B CA 1
ATOM 4765 C C . ASP B 1 58 ? -18.156 0.854 27.391 1 28.34 58 ASP B C 1
ATOM 4767 O O . ASP B 1 58 ? -18.203 0.055 26.453 1 28.34 58 ASP B O 1
ATOM 4771 N N . GLY B 1 59 ? -17.078 1.574 27.531 1 29.39 59 GLY B N 1
ATOM 4772 C CA . GLY B 1 59 ? -15.688 1.513 27.109 1 29.39 59 GLY B CA 1
ATOM 4773 C C . GLY B 1 59 ? -15.102 0.116 27.188 1 29.39 59 GLY B C 1
ATOM 4774 O O . GLY B 1 59 ? -14.469 -0.241 28.188 1 29.39 59 GLY B O 1
ATOM 4775 N N . HIS B 1 60 ? -15.781 -0.899 26.688 1 28.05 60 HIS B N 1
ATOM 4776 C CA . HIS B 1 60 ? -15.109 -2.184 26.859 1 28.05 60 HIS B CA 1
ATOM 4777 C C . HIS B 1 60 ? -13.75 -2.191 26.172 1 28.05 60 HIS B C 1
ATOM 4779 O O . HIS B 1 60 ? -13.617 -1.691 25.047 1 28.05 60 HIS B O 1
ATOM 4785 N N . SER B 1 61 ? -12.727 -2.293 26.922 1 28.52 61 SER B N 1
ATOM 4786 C CA . SER B 1 61 ? -11.344 -2.496 26.516 1 28.52 61 SER B CA 1
ATOM 4787 C C . SER B 1 61 ? -11.242 -3.539 25.406 1 28.52 61 SER B C 1
ATOM 4789 O O . SER B 1 61 ? -11.781 -4.641 25.531 1 28.52 61 SER B O 1
ATOM 4791 N N . ILE B 1 62 ? -11.312 -3.107 24.312 1 29.89 62 ILE B N 1
ATOM 4792 C CA . ILE B 1 62 ? -11.078 -4.078 23.234 1 29.89 62 ILE B CA 1
ATOM 4793 C C . ILE B 1 62 ? -9.852 -4.926 23.578 1 29.89 62 ILE B C 1
ATOM 4795 O O . ILE B 1 62 ? -8.758 -4.395 23.75 1 29.89 62 ILE B O 1
ATOM 4799 N N . PRO B 1 63 ? -10.055 -6.125 23.938 1 25.23 63 PRO B N 1
ATOM 4800 C CA . PRO B 1 63 ? -8.906 -6.992 24.219 1 25.23 63 PRO B CA 1
ATOM 4801 C C . PRO B 1 63 ? -7.973 -7.137 23.016 1 25.23 63 PRO B C 1
ATOM 4803 O O . PRO B 1 63 ? -8.422 -7.098 21.859 1 25.23 63 PRO B O 1
ATOM 4806 N N . ALA B 1 64 ? -6.68 -6.91 23.25 1 31.02 64 ALA B N 1
ATOM 4807 C CA . ALA B 1 64 ? -5.586 -7.121 22.312 1 31.02 64 ALA B CA 1
ATOM 4808 C C . ALA B 1 64 ? -5.656 -8.516 21.688 1 31.02 64 ALA B C 1
ATOM 4810 O O . ALA B 1 64 ? -5.684 -9.516 22.406 1 31.02 64 ALA B O 1
ATOM 4811 N N . SER B 1 65 ? -6.125 -8.633 20.562 1 27.2 65 SER B N 1
ATOM 4812 C CA . SER B 1 65 ? -6.074 -9.938 19.922 1 27.2 65 SER B CA 1
ATOM 4813 C C . SER B 1 65 ? -4.676 -10.547 20 1 27.2 65 SER B C 1
ATOM 4815 O O . SER B 1 65 ? -3.684 -9.859 19.734 1 27.2 65 SER B O 1
ATOM 4817 N N . LYS B 1 66 ? -4.453 -11.586 20.688 1 31.77 66 LYS B N 1
ATOM 4818 C CA . LYS B 1 66 ? -3.264 -12.414 20.828 1 31.77 66 LYS B CA 1
ATOM 4819 C C . LYS B 1 66 ? -2.705 -12.812 19.453 1 31.77 66 LYS B C 1
ATOM 4821 O O . LYS B 1 66 ? -3.451 -13.258 18.578 1 31.77 66 LYS B O 1
ATOM 4826 N N . PRO B 1 67 ? -1.496 -12.383 19.219 1 30.81 67 PRO B N 1
ATOM 4827 C CA . PRO B 1 67 ? -0.924 -12.961 18 1 30.81 67 PRO B CA 1
ATOM 4828 C C . PRO B 1 67 ? -1.038 -14.477 17.938 1 30.81 67 PRO B C 1
ATOM 4830 O O . PRO B 1 67 ? -0.628 -15.164 18.891 1 30.81 67 PRO B O 1
ATOM 4833 N N . MET B 1 68 ? -2.018 -14.977 17.406 1 29.91 68 MET B N 1
ATOM 4834 C CA . MET B 1 68 ? -2.129 -16.422 17.359 1 29.91 68 MET B CA 1
ATOM 4835 C C . MET B 1 68 ? -0.897 -17.047 16.688 1 29.91 68 MET B C 1
ATOM 4837 O O . MET B 1 68 ? -0.649 -16.812 15.508 1 29.91 68 MET B O 1
ATOM 4841 N N . ASN B 1 69 ? 0.152 -17.266 17.297 1 35.41 69 ASN B N 1
ATOM 4842 C CA . ASN B 1 69 ? 1.249 -18.141 16.906 1 35.41 69 ASN B CA 1
ATOM 4843 C C . ASN B 1 69 ? 0.734 -19.422 16.281 1 35.41 69 ASN B C 1
ATOM 4845 O O . ASN B 1 69 ? 1.351 -20.484 16.422 1 35.41 69 ASN B O 1
ATOM 4849 N N . SER B 1 70 ? -0.507 -19.562 15.984 1 39.19 70 SER B N 1
ATOM 4850 C CA . SER B 1 70 ? -0.944 -20.891 15.547 1 39.19 70 SER B CA 1
ATOM 4851 C C . SER B 1 70 ? -0.629 -21.109 14.07 1 39.19 70 SER B C 1
ATOM 4853 O O . SER B 1 70 ? -0.567 -20.156 13.289 1 39.19 70 SER B O 1
ATOM 4855 N N . SER B 1 71 ? -0.095 -22.234 13.695 1 44.44 71 SER B N 1
ATOM 4856 C CA . SER B 1 71 ? 0.031 -22.75 12.336 1 44.44 71 SER B CA 1
ATOM 4857 C C . SER B 1 71 ? -1.197 -22.406 11.492 1 44.44 71 SER B C 1
ATOM 4859 O O . SER B 1 71 ? -2.324 -22.719 11.875 1 44.44 71 SER B O 1
ATOM 4861 N N . ARG B 1 72 ? -1.084 -21.328 10.656 1 54.12 72 ARG B N 1
ATOM 4862 C CA . ARG B 1 72 ? -2.219 -20.891 9.852 1 54.12 72 ARG B CA 1
ATOM 4863 C C . ARG B 1 72 ? -2.076 -21.375 8.406 1 54.12 72 ARG B C 1
ATOM 4865 O O . ARG B 1 72 ? -0.996 -21.281 7.82 1 54.12 72 ARG B O 1
ATOM 4872 N N . ALA B 1 73 ? -3.068 -22.188 8.07 1 47.62 73 ALA B N 1
ATOM 4873 C CA . ALA B 1 73 ? -3.225 -22.375 6.633 1 47.62 73 ALA B CA 1
ATOM 4874 C C . ALA B 1 73 ? -3.676 -21.078 5.957 1 47.62 73 ALA B C 1
ATOM 4876 O O . ALA B 1 73 ? -4.535 -20.359 6.48 1 47.62 73 ALA B O 1
ATOM 4877 N N . PHE B 1 74 ? -2.977 -20.609 4.945 1 56.06 74 PHE B N 1
ATOM 4878 C CA . PHE B 1 74 ? -3.27 -19.391 4.219 1 56.06 74 PHE B CA 1
ATOM 4879 C C . PHE B 1 74 ? -4.715 -19.375 3.74 1 56.06 74 PHE B C 1
ATOM 4881 O O . PHE B 1 74 ? -5.242 -20.391 3.305 1 56.06 74 PHE B O 1
ATOM 4888 N N . GLY B 1 75 ? -5.426 -18.281 3.875 1 47.09 75 GLY B N 1
ATOM 4889 C CA . GLY B 1 75 ? -6.633 -17.891 3.162 1 47.09 75 GLY B CA 1
ATOM 4890 C C . GLY B 1 75 ? -7.906 -18.25 3.902 1 47.09 75 GLY B C 1
ATOM 4891 O O . GLY B 1 75 ? -8.977 -17.703 3.611 1 47.09 75 GLY B O 1
ATOM 4892 N N . VAL B 1 76 ? -8.031 -19.578 4.379 1 47.97 76 VAL B N 1
ATOM 4893 C CA . VAL B 1 76 ? -9.391 -19.984 4.723 1 47.97 76 VAL B CA 1
ATOM 4894 C C . VAL B 1 76 ? -9.641 -19.734 6.211 1 47.97 76 VAL B C 1
ATOM 4896 O O . VAL B 1 76 ? -8.891 -20.203 7.062 1 47.97 76 VAL B O 1
ATOM 4899 N N . VAL B 1 77 ? -10.242 -18.688 6.535 1 44.97 77 VAL B N 1
ATOM 4900 C CA . VAL B 1 77 ? -10.781 -18.609 7.891 1 44.97 77 VAL B CA 1
ATOM 4901 C C . VAL B 1 77 ? -11.805 -19.703 8.109 1 44.97 77 VAL B C 1
ATOM 4903 O O . VAL B 1 77 ? -12.852 -19.734 7.457 1 44.97 77 VAL B O 1
ATOM 4906 N N . HIS B 1 78 ? -11.328 -20.906 8.406 1 43.06 78 HIS B N 1
ATOM 4907 C CA . HIS B 1 78 ? -12.305 -21.953 8.648 1 43.06 78 HIS B CA 1
ATOM 4908 C C . HIS B 1 78 ? -13.227 -21.594 9.805 1 43.06 78 HIS B C 1
ATOM 4910 O O . HIS B 1 78 ? -14.094 -22.391 10.188 1 43.06 78 HIS B O 1
ATOM 4916 N N . GLY B 1 79 ? -12.625 -20.797 10.766 1 41.31 79 GLY B N 1
ATOM 4917 C CA . GLY B 1 79 ? -13.461 -20.875 11.953 1 41.31 79 GLY B CA 1
ATOM 4918 C C . GLY B 1 79 ? -14.93 -20.625 11.68 1 41.31 79 GLY B C 1
ATOM 4919 O O . GLY B 1 79 ? -15.375 -20.719 10.531 1 41.31 79 GLY B O 1
ATOM 4920 N N . GLU B 1 80 ? -15.625 -20.078 12.781 1 49.66 80 GLU B N 1
ATOM 4921 C CA . GLU B 1 80 ? -17.031 -19.719 12.984 1 49.66 80 GLU B CA 1
ATOM 4922 C C . GLU B 1 80 ? -17.547 -18.844 11.852 1 49.66 80 GLU B C 1
ATOM 4924 O O . GLU B 1 80 ? -16.781 -18.172 11.172 1 49.66 80 GLU B O 1
ATOM 4929 N N . LYS B 1 81 ? -18.953 -18.656 11.648 1 61.88 81 LYS B N 1
ATOM 4930 C CA . LYS B 1 81 ? -19.938 -17.844 10.938 1 61.88 81 LYS B CA 1
ATOM 4931 C C . LYS B 1 81 ? -19.391 -16.438 10.695 1 61.88 81 LYS B C 1
ATOM 4933 O O . LYS B 1 81 ? -18.594 -15.922 11.492 1 61.88 81 LYS B O 1
ATOM 4938 N N . GLN B 1 82 ? -19.375 -15.969 9.414 1 80.94 82 GLN B N 1
ATOM 4939 C CA . GLN B 1 82 ? -19.172 -14.578 9.016 1 80.94 82 GLN B CA 1
ATOM 4940 C C . GLN B 1 82 ? -19.688 -13.617 10.086 1 80.94 82 GLN B C 1
ATOM 4942 O O . GLN B 1 82 ? -20.891 -13.43 10.234 1 80.94 82 GLN B O 1
ATOM 4947 N N . PRO B 1 83 ? -18.719 -13.031 10.875 1 89.25 83 PRO B N 1
ATOM 4948 C CA . PRO B 1 83 ? -19.203 -12.109 11.906 1 89.25 83 PRO B CA 1
ATOM 4949 C C . PRO B 1 83 ? -20.031 -10.961 11.336 1 89.25 83 PRO B C 1
ATOM 4951 O O . PRO B 1 83 ? -19.797 -10.523 10.203 1 89.25 83 PRO B O 1
ATOM 4954 N N . ARG B 1 84 ? -20.953 -10.562 12.117 1 92.38 84 ARG B N 1
ATOM 4955 C CA . ARG B 1 84 ? -21.812 -9.445 11.734 1 92.38 84 ARG B CA 1
ATOM 4956 C C . ARG B 1 84 ? -21.031 -8.141 11.719 1 92.38 84 ARG B C 1
ATOM 4958 O O . ARG B 1 84 ? -20.031 -7.996 12.445 1 92.38 84 ARG B O 1
ATOM 4965 N N . THR B 1 85 ? -21.516 -7.246 10.891 1 95.38 85 THR B N 1
ATOM 4966 C CA . THR B 1 85 ? -20.953 -5.902 10.867 1 95.38 85 THR B CA 1
ATOM 4967 C C . THR B 1 85 ? -21.406 -5.109 12.094 1 95.38 85 THR B C 1
ATOM 4969 O O . THR B 1 85 ? -22.594 -5.125 12.445 1 95.38 85 THR B O 1
ATOM 4972 N N . LYS B 1 86 ? -20.516 -4.555 12.742 1 94.88 86 LYS B N 1
ATOM 4973 C CA . LYS B 1 86 ? -20.812 -3.656 13.859 1 94.88 86 LYS B CA 1
ATOM 4974 C C . LYS B 1 86 ? -20.406 -2.225 13.531 1 94.88 86 LYS B C 1
ATOM 4976 O O . LYS B 1 86 ? -19.297 -1.988 13.031 1 94.88 86 LYS B O 1
ATOM 4981 N N . VAL B 1 87 ? -21.297 -1.296 13.75 1 95.5 87 VAL B N 1
ATOM 4982 C CA . VAL B 1 87 ? -20.953 0.12 13.656 1 95.5 87 VAL B CA 1
ATOM 4983 C C . VAL B 1 87 ? -20.5 0.637 15.016 1 95.5 87 VAL B C 1
ATOM 4985 O O . VAL B 1 87 ? -21.266 0.634 15.984 1 95.5 87 VAL B O 1
ATOM 4988 N N . ILE B 1 88 ? -19.297 1.071 15.078 1 96.56 88 ILE B N 1
ATOM 4989 C CA . ILE B 1 88 ? -18.672 1.5 16.328 1 96.56 88 ILE B CA 1
ATOM 4990 C C . ILE B 1 88 ? -19.047 2.955 16.609 1 96.56 88 ILE B C 1
ATOM 4992 O O . ILE B 1 88 ? -19.234 3.34 17.766 1 96.56 88 ILE B O 1
ATOM 4996 N N . ASN B 1 89 ? -19.078 3.771 15.609 1 96.38 89 ASN B N 1
ATOM 4997 C CA . ASN B 1 89 ? -19.453 5.184 15.656 1 96.38 89 ASN B CA 1
ATOM 4998 C C . ASN B 1 89 ? -19.906 5.691 14.289 1 96.38 89 ASN B C 1
ATOM 5000 O O . ASN B 1 89 ? -19.562 5.098 13.266 1 96.38 89 ASN B O 1
ATOM 5004 N N . HIS B 1 90 ? -20.734 6.758 14.344 1 96.88 90 HIS B N 1
ATOM 5005 C CA . HIS B 1 90 ? -21.25 7.266 13.086 1 96.88 90 HIS B CA 1
ATOM 5006 C C . HIS B 1 90 ? -21.562 8.758 13.172 1 96.88 90 HIS B C 1
ATOM 5008 O O . HIS B 1 90 ? -22.016 9.242 14.203 1 96.88 90 HIS B O 1
ATOM 5014 N N . ALA B 1 91 ? -21.25 9.5 12.234 1 97.31 91 ALA B N 1
ATOM 5015 C CA . ALA B 1 91 ? -21.703 10.836 11.852 1 97.31 91 ALA B CA 1
ATOM 5016 C C . ALA B 1 91 ? -21.875 10.945 10.336 1 97.31 91 ALA B C 1
ATOM 5018 O O . ALA B 1 91 ? -21.344 10.117 9.586 1 97.31 91 ALA B O 1
ATOM 5019 N N . PRO B 1 92 ? -22.688 11.805 9.844 1 97.62 92 PRO B N 1
ATOM 5020 C CA . PRO B 1 92 ? -22.844 11.891 8.391 1 97.62 92 PRO B CA 1
ATOM 5021 C C . PRO B 1 92 ? -21.5 11.898 7.66 1 97.62 92 PRO B C 1
ATOM 5023 O O . PRO B 1 92 ? -20.672 12.781 7.887 1 97.62 92 PRO B O 1
ATOM 5026 N N . GLY B 1 93 ? -21.297 10.883 6.824 1 98.25 93 GLY B N 1
ATOM 5027 C CA . GLY B 1 93 ? -20.094 10.789 6.004 1 98.25 93 GLY B CA 1
ATOM 5028 C C . GLY B 1 93 ? -18.938 10.109 6.715 1 98.25 93 GLY B C 1
ATOM 5029 O O . GLY B 1 93 ? -17.891 9.883 6.117 1 98.25 93 GLY B O 1
ATOM 5030 N N . TRP B 1 94 ? -19.125 9.844 8 1 98.62 94 TRP B N 1
ATOM 5031 C CA . TRP B 1 94 ? -18.094 9.188 8.789 1 98.62 94 TRP B CA 1
ATOM 5032 C C . TRP B 1 94 ? -18.656 7.973 9.531 1 98.62 94 TRP B C 1
ATOM 5034 O O . TRP B 1 94 ? -19.547 8.109 10.367 1 98.62 94 TRP B O 1
ATOM 5044 N N . THR B 1 95 ? -18.172 6.746 9.203 1 98.5 95 THR B N 1
ATOM 5045 C CA . THR B 1 95 ? -18.656 5.531 9.852 1 98.5 95 THR B CA 1
ATOM 5046 C C . THR B 1 95 ? -17.484 4.586 10.156 1 98.5 95 THR B C 1
ATOM 5048 O O . THR B 1 95 ? -16.656 4.328 9.289 1 98.5 95 THR B O 1
ATOM 5051 N N . MET B 1 96 ? -17.375 4.168 11.359 1 98.5 96 MET B N 1
ATOM 5052 C CA . MET B 1 96 ? -16.391 3.168 11.773 1 98.5 96 MET B CA 1
ATOM 5053 C C . MET B 1 96 ? -17.047 1.805 11.953 1 98.5 96 MET B C 1
ATOM 5055 O O . MET B 1 96 ? -18.047 1.683 12.672 1 98.5 96 MET B O 1
ATOM 5059 N N . PHE B 1 97 ? -16.453 0.809 11.289 1 97.88 97 PHE B N 1
ATOM 5060 C CA . PHE B 1 97 ? -17.031 -0.533 11.281 1 97.88 97 PHE B CA 1
ATOM 5061 C C . PHE B 1 97 ? -16.062 -1.534 11.914 1 97.88 97 PHE B C 1
ATOM 5063 O O . PHE B 1 97 ? -14.844 -1.428 11.742 1 97.88 97 PHE B O 1
ATOM 5070 N N . ASP B 1 98 ? -16.672 -2.504 12.594 1 96.94 98 ASP B N 1
ATOM 5071 C CA . ASP B 1 98 ? -16.047 -3.82 12.695 1 96.94 98 ASP B CA 1
ATOM 5072 C C . ASP B 1 98 ? -16.656 -4.793 11.688 1 96.94 98 ASP B C 1
ATOM 5074 O O . ASP B 1 98 ? -17.875 -4.906 11.594 1 96.94 98 ASP B O 1
ATOM 5078 N N . ASN B 1 99 ? -15.906 -5.391 10.914 1 96.62 99 ASN B N 1
ATOM 5079 C CA . ASN B 1 99 ? -16.297 -6.395 9.93 1 96.62 99 ASN B CA 1
ATOM 5080 C C . ASN B 1 99 ? -17.188 -5.797 8.844 1 96.62 99 ASN B C 1
ATOM 5082 O O . ASN B 1 99 ? -18.375 -6.148 8.734 1 96.62 99 ASN B O 1
ATOM 5086 N N . ILE B 1 100 ? -16.703 -5.027 7.992 1 97.94 100 ILE B N 1
ATOM 5087 C CA . ILE B 1 100 ? -17.406 -4.602 6.785 1 97.94 100 ILE B CA 1
ATOM 5088 C C . ILE B 1 100 ? -16.875 -5.375 5.578 1 97.94 100 ILE B C 1
ATOM 5090 O O . ILE B 1 100 ? -15.68 -5.688 5.508 1 97.94 100 ILE B O 1
ATOM 5094 N N . TYR B 1 101 ? -17.766 -5.738 4.707 1 97.81 101 TYR B N 1
ATOM 5095 C CA . TYR B 1 101 ? -17.406 -6.652 3.627 1 97.81 101 TYR B CA 1
ATOM 5096 C C . TYR B 1 101 ? -17.438 -5.945 2.279 1 97.81 101 TYR B C 1
ATOM 5098 O O . TYR B 1 101 ? -18.188 -4.977 2.102 1 97.81 101 TYR B O 1
ATOM 5106 N N . MET B 1 102 ? -16.688 -6.305 1.352 1 98.56 102 MET B N 1
ATOM 5107 C CA . MET B 1 102 ? -16.688 -5.824 -0.028 1 98.56 102 MET B CA 1
ATOM 5108 C C . MET B 1 102 ? -16.641 -6.992 -1.01 1 98.56 102 MET B C 1
ATOM 5110 O O . MET B 1 102 ? -15.828 -7.902 -0.86 1 98.56 102 MET B O 1
ATOM 5114 N N . SER B 1 103 ? -17.5 -7.039 -1.919 1 98.25 103 SER B N 1
ATOM 5115 C CA . SER B 1 103 ? -17.578 -8.047 -2.973 1 98.25 103 SER B CA 1
ATOM 5116 C C . SER B 1 103 ? -17.984 -7.426 -4.305 1 98.25 103 SER B C 1
ATOM 5118 O O . SER B 1 103 ? -18.984 -6.711 -4.383 1 98.25 103 SER B O 1
ATOM 5120 N N . ALA B 1 104 ? -17.141 -7.641 -5.32 1 97.94 104 ALA B N 1
ATOM 5121 C CA . ALA B 1 104 ? -17.406 -7.191 -6.684 1 97.94 104 ALA B CA 1
ATOM 5122 C C . ALA B 1 104 ? -17.656 -5.688 -6.727 1 97.94 104 ALA B C 1
ATOM 5124 O O . ALA B 1 104 ? -18.531 -5.215 -7.461 1 97.94 104 ALA B O 1
ATOM 5125 N N . GLY B 1 105 ? -17.031 -4.957 -5.824 1 97.38 105 GLY B N 1
ATOM 5126 C CA . GLY B 1 105 ? -17.094 -3.504 -5.875 1 97.38 105 GLY B CA 1
ATOM 5127 C C . GLY B 1 105 ? -18.172 -2.92 -4.977 1 97.38 105 GLY B C 1
ATOM 5128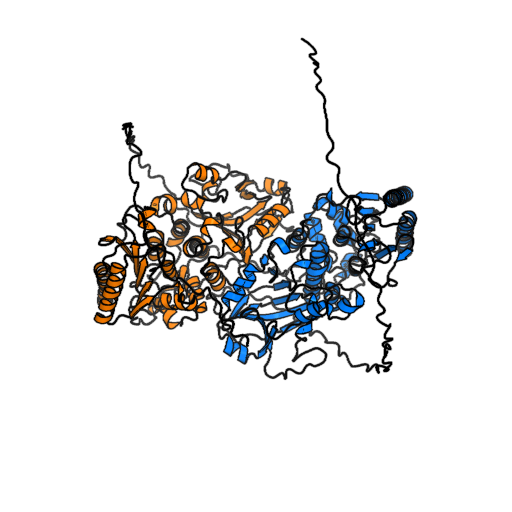 O O . GLY B 1 105 ? -18.266 -1.699 -4.824 1 97.38 105 GLY B O 1
ATOM 5129 N N . THR B 1 106 ? -18.969 -3.775 -4.414 1 98.25 106 THR B N 1
ATOM 5130 C CA . THR B 1 106 ? -20.031 -3.344 -3.52 1 98.25 106 THR B CA 1
ATOM 5131 C C . THR B 1 106 ? -19.641 -3.584 -2.062 1 98.25 106 THR B C 1
ATOM 5133 O O . THR B 1 106 ? -19.094 -4.633 -1.727 1 98.25 106 THR B O 1
ATOM 5136 N N . MET B 1 107 ? -19.891 -2.58 -1.233 1 98.38 107 MET B N 1
ATOM 5137 C CA . MET B 1 107 ? -19.766 -2.779 0.207 1 98.38 107 MET B CA 1
ATOM 5138 C C . MET B 1 107 ? -20.984 -3.49 0.774 1 98.38 107 MET B C 1
ATOM 5140 O O . MET B 1 107 ? -22.109 -3.24 0.339 1 98.38 107 MET B O 1
ATOM 5144 N N . PHE B 1 108 ? -20.766 -4.379 1.775 1 97 108 PHE B N 1
ATOM 5145 C CA . PHE B 1 108 ? -21.875 -5.125 2.371 1 97 108 PHE B CA 1
ATOM 5146 C C . PHE B 1 108 ? -21.875 -4.973 3.889 1 97 108 PHE B C 1
ATOM 5148 O O . PHE B 1 108 ? -20.828 -5.117 4.531 1 97 108 PHE B O 1
ATOM 5155 N N . VAL B 1 109 ? -22.969 -4.676 4.426 1 95.62 109 VAL B N 1
ATOM 5156 C CA . VAL B 1 109 ? -23.234 -4.781 5.855 1 95.62 109 VAL B CA 1
ATOM 5157 C C . VAL B 1 109 ? -23.953 -6.098 6.148 1 95.62 109 VAL B C 1
ATOM 5159 O O . VAL B 1 109 ? -25.031 -6.359 5.609 1 95.62 109 VAL B O 1
ATOM 5162 N N . VAL B 1 110 ? -23.297 -6.902 6.898 1 93.69 110 VAL B N 1
ATOM 5163 C CA . VAL B 1 110 ? -23.922 -8.156 7.324 1 93.69 110 VAL B CA 1
ATOM 5164 C C . VAL B 1 110 ? -24.656 -7.941 8.641 1 93.69 110 VAL B C 1
ATOM 5166 O O . VAL B 1 110 ? -24.047 -7.703 9.68 1 93.69 110 VAL B O 1
ATOM 5169 N N . ALA B 1 111 ? -25.953 -7.996 8.531 1 88.56 111 ALA B N 1
ATOM 5170 C CA . ALA B 1 111 ? -26.828 -7.707 9.664 1 88.56 111 ALA B CA 1
ATOM 5171 C C . ALA B 1 111 ? -27.578 -8.961 10.117 1 88.56 111 ALA B C 1
ATOM 5173 O O . ALA B 1 111 ? -27.531 -9.992 9.445 1 88.56 111 ALA B O 1
ATOM 5174 N N . ASP B 1 112 ? -28.047 -8.93 11.414 1 75.5 112 ASP B N 1
ATOM 5175 C CA . ASP B 1 112 ? -28.875 -10.031 11.891 1 75.5 112 ASP B CA 1
ATOM 5176 C C . ASP B 1 112 ? -30.234 -10.039 11.195 1 75.5 112 ASP B C 1
ATOM 5178 O O . ASP B 1 112 ? -30.797 -8.977 10.898 1 75.5 112 ASP B O 1
ATOM 5182 N N . ALA B 1 113 ? -30.656 -11.117 10.516 1 60.91 113 ALA B N 1
ATOM 5183 C CA . ALA B 1 113 ? -31.906 -11.328 9.789 1 60.91 113 ALA B CA 1
ATOM 5184 C C . ALA B 1 113 ? -33.094 -10.719 10.539 1 60.91 113 ALA B C 1
ATOM 5186 O O . ALA B 1 113 ? -34.031 -10.25 9.93 1 60.91 113 ALA B O 1
ATOM 5187 N N . GLU B 1 114 ? -33.094 -10.883 11.828 1 55.53 114 GLU B N 1
ATOM 5188 C CA . GLU B 1 114 ? -34.344 -10.664 12.562 1 55.53 114 GLU B CA 1
ATOM 5189 C C . GLU B 1 114 ? -34.719 -9.188 12.602 1 55.53 114 GLU B C 1
ATOM 5191 O O . GLU B 1 114 ? -35.812 -8.82 13.039 1 55.53 114 GLU B O 1
ATOM 5196 N N . GLN B 1 115 ? -33.812 -8.414 12.055 1 51.06 115 GLN B N 1
ATOM 5197 C CA . GLN B 1 115 ? -34.219 -7.031 12.312 1 51.06 115 GLN B CA 1
ATOM 5198 C C . GLN B 1 115 ? -34.875 -6.406 11.078 1 51.06 115 GLN B C 1
ATOM 5200 O O . GLN B 1 115 ? -34.312 -6.465 9.984 1 51.06 115 GLN B O 1
ATOM 5205 N N . GLU B 1 116 ? -36.156 -6.434 11.023 1 50.88 116 GLU B N 1
ATOM 5206 C CA . GLU B 1 116 ? -36.906 -5.711 9.992 1 50.88 116 GLU B CA 1
ATOM 5207 C C . GLU B 1 116 ? -36.188 -4.41 9.617 1 50.88 116 GLU B C 1
ATOM 5209 O O . GLU B 1 116 ? -35.781 -3.652 10.492 1 50.88 116 GLU B O 1
ATOM 5214 N N . MET B 1 117 ? -35.719 -4.336 8.367 1 52.16 117 MET B N 1
ATOM 5215 C CA . MET B 1 117 ? -35.062 -3.172 7.781 1 52.16 117 MET B CA 1
ATOM 5216 C C . MET B 1 117 ? -35.969 -1.942 7.855 1 52.16 117 MET B C 1
ATOM 5218 O O . MET B 1 117 ? -36.562 -1.545 6.852 1 52.16 117 MET B O 1
ATOM 5222 N N . VAL B 1 118 ? -36.469 -1.627 9.023 1 54.25 118 VAL B N 1
ATOM 5223 C CA . VAL B 1 118 ? -37.281 -0.444 9.203 1 54.25 118 VAL B CA 1
ATOM 5224 C C . VAL B 1 118 ? -36.406 0.764 9.523 1 54.25 118 VAL B C 1
ATOM 5226 O O . VAL B 1 118 ? -35.438 0.653 10.281 1 54.25 118 VAL B O 1
ATOM 5229 N N . GLU B 1 119 ? -36.5 1.794 8.648 1 57.69 119 GLU B N 1
ATOM 5230 C CA . GLU B 1 119 ? -35.844 3.064 8.922 1 57.69 119 GLU B CA 1
ATOM 5231 C C . GLU B 1 119 ? -36.406 3.725 10.172 1 57.69 119 GLU B C 1
ATOM 5233 O O . GLU B 1 119 ? -37.625 3.906 10.289 1 57.69 119 GLU B O 1
ATOM 5238 N N . LYS B 1 120 ? -35.75 3.727 11.273 1 56.66 120 LYS B N 1
ATOM 5239 C CA . LYS B 1 120 ? -36.094 4.441 12.5 1 56.66 120 LYS B CA 1
ATOM 5240 C C . LYS B 1 120 ? -35 5.414 12.906 1 56.66 120 LYS B C 1
ATOM 5242 O O . LYS B 1 120 ? -33.844 5.02 13.07 1 56.66 120 LYS B O 1
ATOM 5247 N N . ASP B 1 121 ? -35.312 6.73 13.023 1 53.5 121 ASP B N 1
ATOM 5248 C CA . ASP B 1 121 ? -34.438 7.785 13.539 1 53.5 121 ASP B CA 1
ATOM 5249 C C . ASP B 1 121 ? -33.156 7.871 12.734 1 53.5 121 ASP B C 1
ATOM 5251 O O . ASP B 1 121 ? -32.062 7.996 13.312 1 53.5 121 ASP B O 1
ATOM 5255 N N . GLY B 1 122 ? -33.312 7.637 11.406 1 63.94 122 GLY B N 1
ATOM 5256 C CA . GLY B 1 122 ? -32.156 7.766 10.547 1 63.94 122 GLY B CA 1
ATOM 5257 C C . GLY B 1 122 ? -31.328 6.504 10.484 1 63.94 122 GLY B C 1
ATOM 5258 O O . GLY B 1 122 ? -30.234 6.5 9.906 1 63.94 122 GLY B O 1
ATOM 5259 N N . TRP B 1 123 ? -31.797 5.578 11.242 1 72.31 123 TRP B N 1
ATOM 5260 C CA . TRP B 1 123 ? -31.109 4.285 11.219 1 72.31 123 TRP B CA 1
ATOM 5261 C C . TRP B 1 123 ? -32 3.219 10.586 1 72.31 123 TRP B C 1
ATOM 5263 O O . TRP B 1 123 ? -33.219 3.332 10.617 1 72.31 123 TRP B O 1
ATOM 5273 N N . TYR B 1 124 ? -31.375 2.434 9.836 1 66.69 124 TYR B N 1
ATOM 5274 C CA . TYR B 1 124 ? -32.031 1.304 9.188 1 66.69 124 TYR B CA 1
ATOM 5275 C C . TYR B 1 124 ? -31.578 -0.015 9.797 1 66.69 124 TYR B C 1
ATOM 5277 O O . TYR B 1 124 ? -30.453 -0.469 9.555 1 66.69 124 TYR B O 1
ATOM 5285 N N . ASN B 1 125 ? -32.406 -0.677 10.617 1 69.5 125 ASN B N 1
ATOM 5286 C CA . ASN B 1 125 ? -32.125 -1.968 11.234 1 69.5 125 ASN B CA 1
ATOM 5287 C C . ASN B 1 125 ? -30.844 -1.934 12.055 1 69.5 125 ASN B C 1
ATOM 5289 O O . ASN B 1 125 ? -29.984 -2.801 11.898 1 69.5 125 ASN B O 1
ATOM 5293 N N . GLY B 1 126 ? -30.703 -0.828 12.844 1 79.19 126 GLY B N 1
ATOM 5294 C CA . GLY B 1 126 ? -29.547 -0.724 13.727 1 79.19 126 GLY B CA 1
ATOM 5295 C C . GLY B 1 126 ? -28.312 -0.161 13.039 1 79.19 126 GLY B C 1
ATOM 5296 O O . GLY B 1 126 ? -27.266 -0.014 13.656 1 79.19 126 GLY B O 1
ATOM 5297 N N . TYR B 1 127 ? -28.594 0.16 11.75 1 90.12 127 TYR B N 1
ATOM 5298 C CA . TYR B 1 127 ? -27.484 0.741 10.992 1 90.12 127 TYR B CA 1
ATOM 5299 C C . TYR B 1 127 ? -27.859 2.119 10.461 1 90.12 127 TYR B C 1
ATOM 5301 O O . TYR B 1 127 ? -29.031 2.393 10.195 1 90.12 127 TYR B O 1
ATOM 5309 N N . PRO B 1 128 ? -26.891 3.004 10.359 1 92.69 128 PRO B N 1
ATOM 5310 C CA . PRO B 1 128 ? -27.188 4.289 9.719 1 92.69 128 PRO B CA 1
ATOM 5311 C C . PRO B 1 128 ? -27.688 4.129 8.289 1 92.69 128 PRO B C 1
ATOM 5313 O O . PRO B 1 128 ? -27.453 3.098 7.656 1 92.69 128 PRO B O 1
ATOM 5316 N N . LEU B 1 129 ? -28.438 5.176 7.859 1 92.94 129 LEU B N 1
ATOM 5317 C CA . LEU B 1 129 ? -28.891 5.156 6.473 1 92.94 129 LEU B CA 1
ATOM 5318 C C . LEU B 1 129 ? -27.719 5.086 5.508 1 92.94 129 LEU B C 1
ATOM 5320 O O . LEU B 1 129 ? -26.688 5.727 5.727 1 92.94 129 LEU B O 1
ATOM 5324 N N . ARG B 1 130 ? -27.953 4.316 4.469 1 94.62 130 ARG B N 1
ATOM 5325 C CA . ARG B 1 130 ? -26.922 4.145 3.445 1 94.62 130 ARG B CA 1
ATOM 5326 C C . ARG B 1 130 ? -26.391 5.492 2.963 1 94.62 130 ARG B C 1
ATOM 5328 O O . ARG B 1 130 ? -25.188 5.703 2.898 1 94.62 130 ARG B O 1
ATOM 5335 N N . ARG B 1 131 ? -27.328 6.438 2.656 1 95.69 131 ARG B N 1
ATOM 5336 C CA . ARG B 1 131 ? -26.969 7.723 2.061 1 95.69 131 ARG B CA 1
ATOM 5337 C C . ARG B 1 131 ? -26.172 8.578 3.039 1 95.69 131 ARG B C 1
ATOM 5339 O O . ARG B 1 131 ? -25.5 9.531 2.637 1 95.69 131 ARG B O 1
ATOM 5346 N N . MET B 1 132 ? -26.25 8.305 4.336 1 96.56 132 MET B N 1
ATOM 5347 C CA . MET B 1 132 ? -25.516 9.07 5.348 1 96.56 132 MET B CA 1
ATOM 5348 C C . MET B 1 132 ? -24.141 8.477 5.582 1 96.56 132 MET B C 1
ATOM 5350 O O . MET B 1 132 ? -23.297 9.094 6.246 1 96.56 132 MET B O 1
ATOM 5354 N N . MET B 1 133 ? -23.875 7.277 5.008 1 97.69 133 MET B N 1
ATOM 5355 C CA . MET B 1 133 ? -22.578 6.613 5.195 1 97.69 133 MET B CA 1
ATOM 5356 C C . MET B 1 133 ? -21.719 6.742 3.945 1 97.69 133 MET B C 1
ATOM 5358 O O . MET B 1 133 ? -20.531 7.039 4.039 1 97.69 133 MET B O 1
ATOM 5362 N N . ILE B 1 134 ? -22.344 6.504 2.82 1 98.12 134 ILE B N 1
ATOM 5363 C CA . ILE B 1 134 ? -21.531 6.305 1.621 1 98.12 134 ILE B CA 1
ATOM 5364 C C . ILE B 1 134 ? -22.219 6.973 0.427 1 98.12 134 ILE B C 1
ATOM 5366 O O . ILE B 1 134 ? -23.422 7.219 0.45 1 98.12 134 ILE B O 1
ATOM 5370 N N . SER B 1 135 ? -21.5 7.367 -0.578 1 98.12 135 SER B N 1
ATOM 5371 C CA . SER B 1 135 ? -21.969 7.844 -1.874 1 98.12 135 SER B CA 1
ATOM 5372 C C . SER B 1 135 ? -21.391 7.008 -3.014 1 98.12 135 SER B C 1
ATOM 5374 O O . SER B 1 135 ? -20.781 5.969 -2.777 1 98.12 135 SER B O 1
ATOM 5376 N N . THR B 1 136 ? -21.641 7.441 -4.258 1 97.44 136 THR B N 1
ATOM 5377 C CA . THR B 1 136 ? -21.109 6.73 -5.41 1 97.44 136 THR B CA 1
ATOM 5378 C C . THR B 1 136 ? -19.625 7.051 -5.602 1 97.44 136 THR B C 1
ATOM 5380 O O . THR B 1 136 ? -18.953 6.414 -6.41 1 97.44 136 THR B O 1
ATOM 5383 N N . GLY B 1 137 ? -19.094 8.055 -4.852 1 95.19 137 GLY B N 1
ATOM 5384 C CA . GLY B 1 137 ? -17.688 8.438 -4.977 1 95.19 137 GLY B CA 1
ATOM 5385 C C . GLY B 1 137 ? -17.406 9.281 -6.207 1 95.19 137 GLY B C 1
ATOM 5386 O O . GLY B 1 137 ? -16.25 9.586 -6.508 1 95.19 137 GLY B O 1
ATOM 5387 N N . LYS B 1 138 ? -18.406 9.75 -6.953 1 95.31 138 LYS B N 1
ATOM 5388 C CA . LYS B 1 138 ? -18.266 10.57 -8.156 1 95.31 138 LYS B CA 1
ATOM 5389 C C . LYS B 1 138 ? -17.906 12.008 -7.797 1 95.31 138 LYS B C 1
ATOM 5391 O O . LYS B 1 138 ? -18.109 12.445 -6.664 1 95.31 138 LYS B O 1
ATOM 5396 N N . PRO B 1 139 ? -17.344 12.711 -8.75 1 94.38 139 PRO B N 1
ATOM 5397 C CA . PRO B 1 139 ? -16.984 14.102 -8.492 1 94.38 139 PRO B CA 1
ATOM 5398 C C . PRO B 1 139 ? -18.188 14.953 -8.07 1 94.38 139 PRO B C 1
ATOM 5400 O O . PRO B 1 139 ? -19.312 14.672 -8.469 1 94.38 139 PRO B O 1
ATOM 5403 N N . ALA B 1 140 ? -17.906 15.992 -7.312 1 92.12 140 ALA B N 1
ATOM 5404 C CA . ALA B 1 140 ? -18.953 16.859 -6.781 1 92.12 140 ALA B CA 1
ATOM 5405 C C . ALA B 1 140 ? -18.938 18.219 -7.473 1 92.12 140 ALA B C 1
ATOM 5407 O O . ALA B 1 140 ? -17.922 18.922 -7.445 1 92.12 140 ALA B O 1
ATOM 5408 N N . TYR B 1 141 ? -20.047 18.469 -8.102 1 89.19 141 TYR B N 1
ATOM 5409 C CA . TYR B 1 141 ? -20.297 19.781 -8.68 1 89.19 141 TYR B CA 1
ATOM 5410 C C . TYR B 1 141 ? -21.578 20.391 -8.117 1 89.19 141 TYR B C 1
ATOM 5412 O O . TYR B 1 141 ? -22.453 19.656 -7.613 1 89.19 141 TYR B O 1
ATOM 5420 N N . ALA B 1 142 ? -21.641 21.75 -8.07 1 84.38 142 ALA B N 1
ATOM 5421 C CA . ALA B 1 142 ? -22.797 22.438 -7.48 1 84.38 142 ALA B CA 1
ATOM 5422 C C . ALA B 1 142 ? -23.984 22.453 -8.438 1 84.38 142 ALA B C 1
ATOM 5424 O O . ALA B 1 142 ? -24.484 23.516 -8.789 1 84.38 142 ALA B O 1
ATOM 5425 N N . THR B 1 143 ? -24.391 21.234 -8.938 1 91.69 143 THR B N 1
ATOM 5426 C CA . THR B 1 143 ? -25.562 21.047 -9.789 1 91.69 143 THR B CA 1
ATOM 5427 C C . THR B 1 143 ? -26.469 19.953 -9.25 1 91.69 143 THR B C 1
ATOM 5429 O O . THR B 1 143 ? -26 19.047 -8.539 1 91.69 143 THR B O 1
ATOM 5432 N N . GLU B 1 144 ? -27.672 20.062 -9.5 1 92.12 144 GLU B N 1
ATOM 5433 C CA . GLU B 1 144 ? -28.625 19.047 -9.078 1 92.12 144 GLU B CA 1
ATOM 5434 C C . GLU B 1 144 ? -28.297 17.688 -9.688 1 92.12 144 GLU B C 1
ATOM 5436 O O . GLU B 1 144 ? -28.453 16.656 -9.039 1 92.12 144 GLU B O 1
ATOM 5441 N N . GLU B 1 145 ? -27.906 17.703 -10.914 1 93.88 145 GLU B N 1
ATOM 5442 C CA . GLU B 1 145 ? -27.531 16.469 -11.594 1 93.88 145 GLU B CA 1
ATOM 5443 C C . GLU B 1 145 ? -26.375 15.773 -10.883 1 93.88 145 GLU B C 1
ATOM 5445 O O . GLU B 1 145 ? -26.391 14.555 -10.68 1 93.88 145 GLU B O 1
ATOM 5450 N N . SER B 1 146 ? -25.406 16.531 -10.531 1 93.75 146 SER B N 1
ATOM 5451 C CA . SER B 1 146 ? -24.266 16 -9.812 1 93.75 146 SER B CA 1
ATOM 5452 C C . SER B 1 146 ? -24.672 15.43 -8.453 1 93.75 146 SER B C 1
ATOM 5454 O O . SER B 1 146 ? -24.156 14.391 -8.031 1 93.75 146 SER B O 1
ATOM 5456 N N . MET B 1 147 ? -25.547 16.047 -7.816 1 94.06 147 MET B N 1
ATOM 5457 C CA . MET B 1 147 ? -26.031 15.578 -6.52 1 94.06 147 MET B CA 1
ATOM 5458 C C . MET B 1 147 ? -26.766 14.25 -6.664 1 94.06 147 MET B C 1
ATOM 5460 O O . MET B 1 147 ? -26.578 13.344 -5.848 1 94.06 147 MET B O 1
ATOM 5464 N N . LYS B 1 148 ? -27.516 14.148 -7.676 1 94.94 148 LYS B N 1
ATOM 5465 C CA . LYS B 1 148 ? -28.266 12.922 -7.93 1 94.94 148 LYS B CA 1
ATOM 5466 C C . LYS B 1 148 ? -27.328 11.766 -8.273 1 94.94 148 LYS B C 1
ATOM 5468 O O . LYS B 1 148 ? -27.547 10.633 -7.848 1 94.94 148 LYS B O 1
ATOM 5473 N N . GLU B 1 149 ? -26.344 12.094 -9.031 1 95.94 149 GLU B N 1
ATOM 5474 C CA . GLU B 1 149 ? -25.391 11.078 -9.445 1 95.94 149 GLU B CA 1
ATOM 5475 C C . GLU B 1 149 ? -24.609 10.523 -8.25 1 95.94 149 GLU B C 1
ATOM 5477 O O . GLU B 1 149 ? -24.094 9.406 -8.305 1 95.94 149 GLU B O 1
ATOM 5482 N N . ARG B 1 150 ? -24.547 11.266 -7.168 1 96.94 150 ARG B N 1
ATOM 5483 C CA . ARG B 1 150 ? -23.75 10.883 -6.012 1 96.94 150 ARG B CA 1
ATOM 5484 C C . ARG B 1 150 ? -24.609 10.188 -4.957 1 96.94 150 ARG B C 1
ATOM 5486 O O . ARG B 1 150 ? -24.094 9.781 -3.908 1 96.94 150 ARG B O 1
ATOM 5493 N N . GLU B 1 151 ? -25.906 10.047 -5.234 1 97.44 151 GLU B N 1
ATOM 5494 C CA . GLU B 1 151 ? -26.766 9.266 -4.363 1 97.44 151 GLU B CA 1
ATOM 5495 C C . GLU B 1 151 ? -26.469 7.773 -4.469 1 97.44 151 GLU B C 1
ATOM 5497 O O . GLU B 1 151 ? -26.453 7.215 -5.57 1 97.44 151 GLU B O 1
ATOM 5502 N N . PRO B 1 152 ? -26.25 7.109 -3.32 1 97.25 152 PRO B N 1
ATOM 5503 C CA . PRO B 1 152 ? -25.875 5.695 -3.379 1 97.25 152 PRO B CA 1
ATOM 5504 C C . PRO B 1 152 ? -27.062 4.773 -3.607 1 97.25 152 PRO B C 1
ATOM 5506 O O . PRO B 1 152 ? -28.203 5.172 -3.377 1 97.25 152 PRO B O 1
ATOM 5509 N N . SER B 1 153 ? -26.812 3.629 -4.07 1 96.31 153 SER B N 1
ATOM 5510 C CA . SER B 1 153 ? -27.781 2.545 -4.258 1 96.31 153 SER B CA 1
ATOM 5511 C C . SER B 1 153 ? -27.234 1.231 -3.693 1 96.31 153 SER B C 1
ATOM 5513 O O . SER B 1 153 ? -26.234 1.218 -2.994 1 96.31 153 SER B O 1
ATOM 5515 N N . ASP B 1 154 ? -27.906 0.153 -3.955 1 94.56 154 ASP B N 1
ATOM 5516 C CA . ASP B 1 154 ? -27.484 -1.175 -3.512 1 94.56 154 ASP B CA 1
ATOM 5517 C C . ASP B 1 154 ? -26.156 -1.582 -4.152 1 94.56 154 ASP B C 1
ATOM 5519 O O . ASP B 1 154 ? -25.484 -2.48 -3.66 1 94.56 154 ASP B O 1
ATOM 5523 N N . LYS B 1 155 ? -25.812 -0.875 -5.191 1 96.12 155 LYS B N 1
ATOM 5524 C CA . LYS B 1 155 ? -24.547 -1.173 -5.863 1 96.12 155 LYS B CA 1
ATOM 5525 C C . LYS B 1 155 ? -23.359 -0.662 -5.059 1 96.12 155 LYS B C 1
ATOM 5527 O O . LYS B 1 155 ? -22.25 -1.156 -5.207 1 96.12 155 LYS B O 1
ATOM 5532 N N . ASP B 1 156 ? -23.672 0.334 -4.199 1 97.38 156 ASP B N 1
ATOM 5533 C CA . ASP B 1 156 ? -22.594 0.952 -3.422 1 97.38 156 ASP B CA 1
ATOM 5534 C C . ASP B 1 156 ? -22.484 0.323 -2.035 1 97.38 156 ASP B C 1
ATOM 5536 O O . ASP B 1 156 ? -21.391 0.083 -1.539 1 97.38 156 ASP B O 1
ATOM 5540 N N . LEU B 1 157 ? -23.531 0.117 -1.408 1 97.38 157 LEU B N 1
ATOM 5541 C CA . LEU B 1 157 ? -23.609 -0.529 -0.103 1 97.38 157 LEU B CA 1
ATOM 5542 C C . LEU B 1 157 ? -24.922 -1.313 0.038 1 97.38 157 LEU B C 1
ATOM 5544 O O . LEU B 1 157 ? -26 -0.751 -0.108 1 97.38 157 LEU B O 1
ATOM 5548 N N . PHE B 1 158 ? -24.781 -2.541 0.302 1 94.75 158 PHE B N 1
ATOM 5549 C CA . PHE B 1 158 ? -25.922 -3.445 0.351 1 94.75 158 PHE B CA 1
ATOM 5550 C C . PHE B 1 158 ? -26.016 -4.129 1.709 1 94.75 158 PHE B C 1
ATOM 5552 O O . PHE B 1 158 ? -25 -4.535 2.273 1 94.75 158 PHE B O 1
ATOM 5559 N N . PHE B 1 159 ? -27.219 -4.191 2.301 1 92.81 159 PHE B N 1
ATOM 5560 C CA . PHE B 1 159 ? -27.469 -4.883 3.561 1 92.81 159 PHE B CA 1
ATOM 5561 C C . PHE B 1 159 ? -27.906 -6.316 3.312 1 92.81 159 PHE B C 1
ATOM 5563 O O . PHE B 1 159 ? -28.828 -6.562 2.529 1 92.81 159 PHE B O 1
ATOM 5570 N N . ILE B 1 160 ? -27.25 -7.215 3.92 1 91.62 160 ILE B N 1
ATOM 5571 C CA . ILE B 1 160 ? -27.641 -8.609 3.773 1 91.62 160 ILE B CA 1
ATOM 5572 C C . ILE B 1 160 ? -27.656 -9.289 5.141 1 91.62 160 ILE B C 1
ATOM 5574 O O . ILE B 1 160 ? -27.047 -8.805 6.094 1 91.62 160 ILE B O 1
ATOM 5578 N N . SER B 1 161 ? -28.391 -10.383 5.273 1 89.38 161 SER B N 1
ATOM 5579 C CA . SER B 1 161 ? -28.391 -11.188 6.492 1 89.38 161 SER B CA 1
ATOM 5580 C C . SER B 1 161 ? -27.141 -12.07 6.562 1 89.38 161 SER B C 1
ATOM 5582 O O . SER B 1 161 ? -26.453 -12.258 5.559 1 89.38 161 SER B O 1
ATOM 5584 N N . ARG B 1 162 ? -26.875 -12.5 7.715 1 89.62 162 ARG B N 1
ATOM 5585 C CA . ARG B 1 162 ? -25.766 -13.43 7.891 1 89.62 162 ARG B CA 1
ATOM 5586 C C . ARG B 1 162 ? -25.953 -14.688 7.055 1 89.62 162 ARG B C 1
ATOM 5588 O O . ARG B 1 162 ? -25 -15.227 6.492 1 89.62 162 ARG B O 1
ATOM 5595 N N . GLU B 1 163 ? -27.188 -15.188 6.969 1 88.81 163 GLU B N 1
ATOM 5596 C CA . GLU B 1 163 ? -27.5 -16.359 6.172 1 88.81 163 GLU B CA 1
ATOM 5597 C C . GLU B 1 163 ? -27.203 -16.125 4.695 1 88.81 163 GLU B C 1
ATOM 5599 O O . GLU B 1 163 ? -26.656 -17 4.02 1 88.81 163 GLU B O 1
ATOM 5604 N N . GLU B 1 164 ? -27.578 -14.953 4.297 1 91.44 164 GLU B N 1
ATOM 5605 C CA . GLU B 1 164 ? -27.312 -14.609 2.904 1 91.44 164 GLU B CA 1
ATOM 5606 C C . GLU B 1 164 ? -25.812 -14.516 2.641 1 91.44 164 GLU B C 1
ATOM 5608 O O . GLU B 1 164 ? -25.344 -14.922 1.579 1 91.44 164 GLU B O 1
ATOM 5613 N N . ALA B 1 165 ? -25.125 -13.914 3.562 1 94.19 165 ALA B N 1
ATOM 5614 C CA . ALA B 1 165 ? -23.672 -13.82 3.428 1 94.19 165 ALA B CA 1
ATOM 5615 C C . ALA B 1 165 ? -23.031 -15.203 3.32 1 94.19 165 ALA B C 1
ATOM 5617 O O . ALA B 1 165 ? -22.172 -15.438 2.465 1 94.19 165 ALA B O 1
ATOM 5618 N N . VAL B 1 166 ? -23.469 -16.109 4.152 1 91.81 166 VAL B N 1
ATOM 5619 C CA . VAL B 1 166 ? -22.953 -17.469 4.141 1 91.81 166 VAL B CA 1
ATOM 5620 C C . VAL B 1 166 ? -23.312 -18.156 2.818 1 91.81 166 VAL B C 1
ATOM 5622 O O . VAL B 1 166 ? -22.484 -18.875 2.238 1 91.81 166 VAL B O 1
ATOM 5625 N N . SER B 1 167 ? -24.531 -17.938 2.41 1 92.12 167 SER B N 1
ATOM 5626 C CA . SER B 1 167 ? -24.984 -18.516 1.15 1 92.12 167 SER B CA 1
ATOM 5627 C C . SER B 1 167 ? -24.172 -17.984 -0.025 1 92.12 167 SER B C 1
ATOM 5629 O O . SER B 1 167 ? -23.844 -18.719 -0.951 1 92.12 167 SER B O 1
ATOM 5631 N N . ARG B 1 168 ? -23.844 -16.719 -0.002 1 93.06 168 ARG B N 1
ATOM 5632 C CA . ARG B 1 168 ? -23.156 -16.047 -1.098 1 93.06 168 ARG B CA 1
ATOM 5633 C C . ARG B 1 168 ? -21.672 -16.422 -1.138 1 93.06 168 ARG B C 1
ATOM 5635 O O . ARG B 1 168 ? -21.125 -16.703 -2.209 1 93.06 168 ARG B O 1
ATOM 5642 N N . TRP B 1 169 ? -21.016 -16.391 0.01 1 93.94 169 TRP B N 1
ATOM 5643 C CA . TRP B 1 169 ? -19.562 -16.406 -0.012 1 93.94 169 TRP B CA 1
ATOM 5644 C C . TRP B 1 169 ? -19.016 -17.688 0.612 1 93.94 169 TRP B C 1
ATOM 5646 O O . TRP B 1 169 ? -17.859 -18.047 0.409 1 93.94 169 TRP B O 1
ATOM 5656 N N . GLY B 1 170 ? -19.859 -18.406 1.438 1 89.5 170 GLY B N 1
ATOM 5657 C CA . GLY B 1 170 ? -19.344 -19.578 2.137 1 89.5 170 GLY B CA 1
ATOM 5658 C C . GLY B 1 170 ? -18.062 -19.297 2.906 1 89.5 170 GLY B C 1
ATOM 5659 O O . GLY B 1 170 ? -18 -18.344 3.695 1 89.5 170 GLY B O 1
ATOM 5660 N N . ASP B 1 171 ? -17.031 -20.047 2.578 1 86.12 171 ASP B N 1
ATOM 5661 C CA . ASP B 1 171 ? -15.758 -19.891 3.283 1 86.12 171 ASP B CA 1
ATOM 5662 C C . ASP B 1 171 ? -14.789 -19 2.492 1 86.12 171 ASP B C 1
ATOM 5664 O O . ASP B 1 171 ? -13.648 -18.797 2.906 1 86.12 171 ASP B O 1
ATOM 5668 N N . GLN B 1 172 ? -15.242 -18.422 1.442 1 92.12 172 GLN B N 1
ATOM 5669 C CA . GLN B 1 172 ? -14.375 -17.625 0.584 1 92.12 172 GLN B CA 1
ATOM 5670 C C . GLN B 1 172 ? -14.414 -16.156 0.987 1 92.12 172 GLN B C 1
ATOM 5672 O O . GLN B 1 172 ? -14.75 -15.289 0.175 1 92.12 172 GLN B O 1
ATOM 5677 N N . VAL B 1 173 ? -14.102 -15.93 2.256 1 94.44 173 VAL B N 1
ATOM 5678 C CA . VAL B 1 173 ? -14 -14.586 2.811 1 94.44 173 VAL B CA 1
ATOM 5679 C C . VAL B 1 173 ? -12.57 -14.32 3.268 1 94.44 173 VAL B C 1
ATOM 5681 O O . VAL B 1 173 ? -12.016 -15.086 4.059 1 94.44 173 VAL B O 1
ATOM 5684 N N . TYR B 1 174 ? -12.016 -13.328 2.73 1 93.62 174 TYR B N 1
ATOM 5685 C CA . TYR B 1 174 ? -10.617 -13.008 2.992 1 93.62 174 TYR B CA 1
ATOM 5686 C C . TYR B 1 174 ? -10.5 -11.82 3.939 1 93.62 174 TYR B C 1
ATOM 5688 O O . TYR B 1 174 ? -10.938 -10.711 3.615 1 93.62 174 TYR B O 1
ATOM 5696 N N . GLU B 1 175 ? -9.867 -12.031 5.016 1 92.88 175 GLU B N 1
ATOM 5697 C CA . GLU B 1 175 ? -9.781 -11.008 6.055 1 92.88 175 GLU B CA 1
ATOM 5698 C C . GLU B 1 175 ? -8.648 -10.031 5.77 1 92.88 175 GLU B C 1
ATOM 5700 O O . GLU B 1 175 ? -7.559 -10.43 5.359 1 92.88 175 GLU B O 1
ATOM 5705 N N . ILE B 1 176 ? -8.953 -8.82 5.898 1 94.25 176 ILE B N 1
ATOM 5706 C CA . ILE B 1 176 ? -7.973 -7.738 5.93 1 94.25 176 ILE B CA 1
ATOM 5707 C C . ILE B 1 176 ? -7.82 -7.219 7.355 1 94.25 176 ILE B C 1
ATOM 5709 O O . ILE B 1 176 ? -8.672 -6.469 7.844 1 94.25 176 ILE B O 1
ATOM 5713 N N . GLU B 1 177 ? -6.691 -7.547 7.922 1 91.06 177 GLU B N 1
ATOM 5714 C CA . GLU B 1 177 ? -6.449 -7.195 9.32 1 91.06 177 GLU B CA 1
ATOM 5715 C C . GLU B 1 177 ? -6.02 -5.738 9.453 1 91.06 177 GLU B C 1
ATOM 5717 O O . GLU B 1 177 ? -5.672 -5.094 8.461 1 91.06 177 GLU B O 1
ATOM 5722 N N . GLY B 1 178 ? -6.113 -5.195 10.75 1 92.38 178 GLY B N 1
ATOM 5723 C CA . GLY B 1 178 ? -5.711 -3.828 11.031 1 92.38 178 GLY B CA 1
ATOM 5724 C C . GLY B 1 178 ? -6.793 -2.812 10.719 1 92.38 178 GLY B C 1
ATOM 5725 O O . GLY B 1 178 ? -7.926 -3.182 10.391 1 92.38 178 GLY B O 1
ATOM 5726 N N . HIS B 1 179 ? -6.488 -1.588 10.906 1 96.31 179 HIS B N 1
ATOM 5727 C CA . HIS B 1 179 ? -7.434 -0.505 10.664 1 96.31 179 HIS B CA 1
ATOM 5728 C C . HIS B 1 179 ? -7.27 0.065 9.258 1 96.31 179 HIS B C 1
ATOM 5730 O O . HIS B 1 179 ? -6.18 0.505 8.891 1 96.31 179 HIS B O 1
ATOM 5736 N N . SER B 1 180 ? -8.344 -0.009 8.492 1 97.88 180 SER B N 1
ATOM 5737 C CA . SER B 1 180 ? -8.344 0.544 7.145 1 97.88 180 SER B CA 1
ATOM 5738 C C . SER B 1 180 ? -9.156 1.833 7.074 1 97.88 180 SER B C 1
ATOM 5740 O O . SER B 1 180 ? -10.312 1.867 7.5 1 97.88 180 SER B O 1
ATOM 5742 N N . TRP B 1 181 ? -8.531 2.91 6.637 1 98.69 181 TRP B N 1
ATOM 5743 C CA . TRP B 1 181 ? -9.242 4.152 6.359 1 98.69 181 TRP B CA 1
ATOM 5744 C C . TRP B 1 181 ? -9.648 4.23 4.891 1 98.69 181 TRP B C 1
ATOM 5746 O O . TRP B 1 181 ? -8.797 4.254 4.004 1 98.69 181 TRP B O 1
ATOM 5756 N N . LEU B 1 182 ? -10.914 4.238 4.613 1 98.75 182 LEU B N 1
ATOM 5757 C CA . LEU B 1 182 ? -11.422 4.328 3.25 1 98.75 182 LEU B CA 1
ATOM 5758 C C . LEU B 1 182 ? -11.773 5.77 2.895 1 98.75 182 LEU B C 1
ATOM 5760 O O . LEU B 1 182 ? -12.797 6.293 3.332 1 98.75 182 LEU B O 1
ATOM 5764 N N . PHE B 1 183 ? -10.93 6.418 2.143 1 98.31 183 PHE B N 1
ATOM 5765 C CA . PHE B 1 183 ? -11.156 7.762 1.624 1 98.31 183 PHE B CA 1
ATOM 5766 C C . PHE B 1 183 ? -12.078 7.727 0.413 1 98.31 183 PHE B C 1
ATOM 5768 O O . PHE B 1 183 ? -11.625 7.543 -0.718 1 98.31 183 PHE B O 1
ATOM 5775 N N . TRP B 1 184 ? -13.352 7.961 0.635 1 97.44 184 TRP B N 1
ATOM 5776 C CA . TRP B 1 184 ? -14.391 7.695 -0.357 1 97.44 184 TRP B CA 1
ATOM 5777 C C . TRP B 1 184 ? -14.781 8.977 -1.089 1 97.44 184 TRP B C 1
ATOM 5779 O O . TRP B 1 184 ? -15.938 9.406 -1.021 1 97.44 184 TRP B O 1
ATOM 5789 N N . GLU B 1 185 ? -13.859 9.578 -1.801 1 92.31 185 GLU B N 1
ATOM 5790 C CA . GLU B 1 185 ? -14.133 10.797 -2.553 1 92.31 185 GLU B CA 1
ATOM 5791 C C . GLU B 1 185 ? -13.344 10.828 -3.859 1 92.31 185 GLU B C 1
ATOM 5793 O O . GLU B 1 185 ? -12.305 10.18 -3.98 1 92.31 185 GLU B O 1
ATOM 5798 N N . ALA B 1 186 ? -13.812 11.609 -4.801 1 92.94 186 ALA B N 1
ATOM 5799 C CA . ALA B 1 186 ? -13.18 11.773 -6.109 1 92.94 186 ALA B CA 1
ATOM 5800 C C . ALA B 1 186 ? -11.859 12.523 -5.988 1 92.94 186 ALA B C 1
ATOM 5802 O O . ALA B 1 186 ? -11.609 13.188 -4.984 1 92.94 186 ALA B O 1
ATOM 5803 N N . PRO B 1 187 ? -10.969 12.43 -6.961 1 93.56 187 PRO B N 1
ATOM 5804 C CA . PRO B 1 187 ? -9.617 13.008 -6.926 1 93.56 187 PRO B CA 1
ATOM 5805 C C . PRO B 1 187 ? -9.633 14.539 -6.855 1 93.56 187 PRO B C 1
ATOM 5807 O O . PRO B 1 187 ? -8.633 15.148 -6.477 1 93.56 187 PRO B O 1
ATOM 5810 N N . GLN B 1 188 ? -10.664 15.172 -7.16 1 90.81 188 GLN B N 1
ATOM 5811 C CA . GLN B 1 188 ? -10.727 16.625 -7.332 1 90.81 188 GLN B CA 1
ATOM 5812 C C . GLN B 1 188 ? -10.328 17.344 -6.047 1 90.81 188 GLN B C 1
ATOM 5814 O O . GLN B 1 188 ? -9.922 18.516 -6.086 1 90.81 188 GLN B O 1
ATOM 5819 N N . PHE B 1 189 ? -10.289 16.688 -4.93 1 89.5 189 PHE B N 1
ATOM 5820 C CA . PHE B 1 189 ? -10.047 17.391 -3.672 1 89.5 189 PHE B CA 1
ATOM 5821 C C . PHE B 1 189 ? -8.68 17.016 -3.107 1 89.5 189 PHE B C 1
ATOM 5823 O O . PHE B 1 189 ? -8.047 17.828 -2.43 1 89.5 189 PHE B O 1
ATOM 5830 N N . TYR B 1 190 ? -8.125 15.891 -3.387 1 92.75 190 TYR B N 1
ATOM 5831 C CA . TYR B 1 190 ? -6.984 15.336 -2.66 1 92.75 190 TYR B CA 1
ATOM 5832 C C . TYR B 1 190 ? -5.676 15.938 -3.158 1 92.75 190 TYR B C 1
ATOM 5834 O O . TYR B 1 190 ? -4.637 15.805 -2.506 1 92.75 190 TYR B O 1
ATOM 5842 N N . SER B 1 191 ? -5.684 16.625 -4.258 1 90.06 191 SER B N 1
ATOM 5843 C CA . SER B 1 191 ? -4.438 17.188 -4.762 1 90.06 191 SER B CA 1
ATOM 5844 C C . SER B 1 191 ? -4.176 18.578 -4.168 1 90.06 191 SER B C 1
ATOM 5846 O O . SER B 1 191 ? -3.264 19.281 -4.602 1 90.06 191 SER B O 1
ATOM 5848 N N . HIS B 1 192 ? -4.965 19.016 -3.232 1 92.12 192 HIS B N 1
ATOM 5849 C CA . HIS B 1 192 ? -4.84 20.297 -2.551 1 92.12 192 HIS B CA 1
ATOM 5850 C C . HIS B 1 192 ? -4.465 20.109 -1.085 1 92.12 192 HIS B C 1
ATOM 5852 O O . HIS B 1 192 ? -5.133 19.375 -0.357 1 92.12 192 HIS B O 1
ATOM 5858 N N . PHE B 1 193 ? -3.516 20.875 -0.713 1 95 193 PHE B N 1
ATOM 5859 C CA . PHE B 1 193 ? -2.941 20.75 0.621 1 95 193 PHE B CA 1
ATOM 5860 C C . PHE B 1 193 ? -4.023 20.859 1.688 1 95 193 PHE B C 1
ATOM 5862 O O . PHE B 1 193 ? -4.207 19.953 2.496 1 95 193 PHE B O 1
ATOM 5869 N N . TYR B 1 194 ? -4.844 21.828 1.696 1 96.12 194 TYR B N 1
ATOM 5870 C CA . TYR B 1 194 ? -5.879 22.047 2.701 1 96.12 194 TYR B CA 1
ATOM 5871 C C . TYR B 1 194 ? -6.91 20.922 2.668 1 96.12 194 TYR B C 1
ATOM 5873 O O . TYR B 1 194 ? -7.25 20.344 3.707 1 96.12 194 TYR B O 1
ATOM 5881 N N . HIS B 1 195 ? -7.402 20.609 1.486 1 95.38 195 HIS B N 1
ATOM 5882 C CA . HIS B 1 195 ? -8.484 19.641 1.368 1 95.38 195 HIS B CA 1
ATOM 5883 C C . HIS B 1 195 ? -8.047 18.266 1.83 1 95.38 195 HIS B C 1
ATOM 5885 O O . HIS B 1 195 ? -8.836 17.516 2.406 1 95.38 195 HIS B O 1
ATOM 5891 N N . PHE B 1 196 ? -6.832 17.969 1.606 1 97.06 196 PHE B N 1
ATOM 5892 C CA . PHE B 1 196 ? -6.355 16.672 2.039 1 97.06 196 PHE B CA 1
ATOM 5893 C C . PHE B 1 196 ? -6.051 16.672 3.531 1 97.06 196 PHE B C 1
ATOM 5895 O O . PHE B 1 196 ? -6.617 15.867 4.285 1 97.06 196 PHE B O 1
ATOM 5902 N N . VAL B 1 197 ? -5.188 17.578 4.008 1 98.06 197 VAL B N 1
ATOM 5903 C CA . VAL B 1 197 ? -4.664 17.484 5.367 1 98.06 197 VAL B CA 1
ATOM 5904 C C . VAL B 1 197 ? -5.66 18.094 6.348 1 98.06 197 VAL B C 1
ATOM 5906 O O . VAL B 1 197 ? -5.992 17.484 7.367 1 98.06 197 VAL B O 1
ATOM 5909 N N . ALA B 1 198 ? -6.25 19.25 6.066 1 97.75 198 ALA B N 1
ATOM 5910 C CA . ALA B 1 198 ? -7.062 19.984 7.027 1 97.75 198 ALA B CA 1
ATOM 5911 C C . ALA B 1 198 ? -8.539 19.609 6.914 1 97.75 198 ALA B C 1
ATOM 5913 O O . ALA B 1 198 ? -9.375 20.125 7.652 1 97.75 198 ALA B O 1
ATOM 5914 N N . GLU B 1 199 ? -8.82 18.734 5.977 1 96.38 199 GLU B N 1
ATOM 5915 C CA . GLU B 1 199 ? -10.203 18.281 5.852 1 96.38 199 GLU B CA 1
ATOM 5916 C C . GLU B 1 199 ? -10.297 16.766 5.969 1 96.38 199 GLU B C 1
ATOM 5918 O O . GLU B 1 199 ? -10.758 16.25 6.988 1 96.38 199 GLU B O 1
ATOM 5923 N N . SER B 1 200 ? -9.711 16.062 5.004 1 97.31 200 SER B N 1
ATOM 5924 C CA . SER B 1 200 ? -9.859 14.617 4.973 1 97.31 200 SER B CA 1
ATOM 5925 C C . SER B 1 200 ? -9.055 13.961 6.086 1 97.31 200 SER B C 1
ATOM 5927 O O . SER B 1 200 ? -9.625 13.312 6.969 1 97.31 200 SER B O 1
ATOM 5929 N N . LEU B 1 201 ? -7.727 14.164 6.078 1 98 201 LEU B N 1
ATOM 5930 C CA . LEU B 1 201 ? -6.891 13.578 7.117 1 98 201 LEU B CA 1
ATOM 5931 C C . LEU B 1 201 ? -7.309 14.07 8.5 1 98 201 LEU B C 1
ATOM 5933 O O . LEU B 1 201 ? -7.367 13.297 9.453 1 98 201 LEU B O 1
ATOM 5937 N N . PHE B 1 202 ? -7.621 15.375 8.57 1 98.12 202 PHE B N 1
ATOM 5938 C CA . PHE B 1 202 ? -8.109 16.016 9.781 1 98.12 202 PHE B CA 1
ATOM 5939 C C . PHE B 1 202 ? -9.359 15.312 10.305 1 98.12 202 PHE B C 1
ATOM 5941 O O . PHE B 1 202 ? -9.453 15.008 11.492 1 98.12 202 PHE B O 1
ATOM 5948 N N . GLY B 1 203 ? -10.297 15.031 9.43 1 98.25 203 GLY B N 1
ATOM 5949 C CA . GLY B 1 203 ? -11.531 14.344 9.789 1 98.25 203 GLY B CA 1
ATOM 5950 C C . GLY B 1 203 ? -11.32 12.898 10.18 1 98.25 203 GLY B C 1
ATOM 5951 O O . GLY B 1 203 ? -11.906 12.414 11.148 1 98.25 203 GLY B O 1
ATOM 5952 N N . PHE B 1 204 ? -10.469 12.188 9.469 1 98.5 204 PHE B N 1
ATOM 5953 C CA . PHE B 1 204 ? -10.172 10.797 9.781 1 98.5 204 PHE B CA 1
ATOM 5954 C C . PHE B 1 204 ? -9.562 10.672 11.172 1 98.5 204 PHE B C 1
ATOM 5956 O O . PHE B 1 204 ? -9.961 9.812 11.961 1 98.5 204 PHE B O 1
ATOM 5963 N N . TRP B 1 205 ? -8.609 11.531 11.445 1 97.69 205 TRP B N 1
ATOM 5964 C CA . TRP B 1 205 ? -7.961 11.438 12.742 1 97.69 205 TRP B CA 1
ATOM 5965 C C . TRP B 1 205 ? -8.922 11.828 13.867 1 97.69 205 TRP B C 1
ATOM 5967 O O . TRP B 1 205 ? -9.008 11.141 14.883 1 97.69 205 TRP B O 1
ATOM 5977 N N . ALA B 1 206 ? -9.68 12.945 13.648 1 97.25 206 ALA B N 1
ATOM 5978 C CA . ALA B 1 206 ? -10.656 13.375 14.648 1 97.25 206 ALA B CA 1
ATOM 5979 C C . ALA B 1 206 ? -11.648 12.258 14.961 1 97.25 206 ALA B C 1
ATOM 5981 O O . ALA B 1 206 ? -11.945 12 16.125 1 97.25 206 ALA B O 1
ATOM 5982 N N . PHE B 1 207 ? -12.094 11.617 13.914 1 97.94 207 PHE B N 1
ATOM 5983 C CA . PHE B 1 207 ? -13.094 10.57 14.07 1 97.94 207 PHE B CA 1
ATOM 5984 C C . PHE B 1 207 ? -12.484 9.312 14.664 1 97.94 207 PHE B C 1
ATOM 5986 O O . PHE B 1 207 ? -13.031 8.727 15.602 1 97.94 207 PHE B O 1
ATOM 5993 N N . HIS B 1 208 ? -11.336 8.914 14.188 1 97.31 208 HIS B N 1
ATOM 5994 C CA . HIS B 1 208 ? -10.664 7.68 14.578 1 97.31 208 HIS B CA 1
ATOM 5995 C C . HIS B 1 208 ? -10.164 7.762 16.016 1 97.31 208 HIS B C 1
ATOM 5997 O O . HIS B 1 208 ? -10.578 6.969 16.875 1 97.31 208 HIS B O 1
ATOM 6003 N N . ALA B 1 209 ? -9.336 8.703 16.297 1 94.31 209 ALA B N 1
ATOM 6004 C CA . ALA B 1 209 ? -8.781 8.844 17.641 1 94.31 209 ALA B CA 1
ATOM 6005 C C . ALA B 1 209 ? -9.859 9.258 18.641 1 94.31 209 ALA B C 1
ATOM 6007 O O . ALA B 1 209 ? -9.844 8.812 19.797 1 94.31 209 ALA B O 1
ATOM 6008 N N . GLY B 1 210 ? -10.789 10.156 18.141 1 94.38 210 GLY B N 1
ATOM 6009 C CA . GLY B 1 210 ? -11.859 10.578 19.031 1 94.38 210 GLY B CA 1
ATOM 6010 C C . GLY B 1 210 ? -12.773 9.438 19.438 1 94.38 210 GLY B C 1
ATOM 6011 O O . GLY B 1 210 ? -13.344 9.461 20.531 1 94.38 210 GLY B O 1
ATOM 6012 N N . THR B 1 211 ? -12.859 8.453 18.578 1 95.94 211 THR B N 1
ATOM 6013 C CA . THR B 1 211 ? -13.711 7.301 18.859 1 95.94 211 THR B CA 1
ATOM 6014 C C . THR B 1 211 ? -12.969 6.289 19.734 1 95.94 211 THR B C 1
ATOM 6016 O O . THR B 1 211 ? -13.562 5.676 20.609 1 95.94 211 THR B O 1
ATOM 6019 N N . LEU B 1 212 ? -11.664 6.176 19.547 1 94.56 212 LEU B N 1
ATOM 6020 C CA . LEU B 1 212 ? -10.961 5.027 20.109 1 94.56 212 LEU B CA 1
ATOM 6021 C C . LEU B 1 212 ? -10.125 5.438 21.312 1 94.56 212 LEU B C 1
ATOM 6023 O O . LEU B 1 212 ? -9.672 4.586 22.078 1 94.56 212 LEU B O 1
ATOM 6027 N N . ASP B 1 213 ? -9.898 6.707 21.516 1 88.5 213 ASP B N 1
ATOM 6028 C CA . ASP B 1 213 ? -9.086 7.188 22.625 1 88.5 213 ASP B CA 1
ATOM 6029 C C . ASP B 1 213 ? -9.602 8.523 23.156 1 88.5 213 ASP B C 1
ATOM 6031 O O . ASP B 1 213 ? -9.414 9.562 22.516 1 88.5 213 ASP B O 1
ATOM 6035 N N . ALA B 1 214 ? -10.055 8.562 24.312 1 81.44 214 ALA B N 1
ATOM 6036 C CA . ALA B 1 214 ? -10.602 9.766 24.922 1 81.44 214 ALA B CA 1
ATOM 6037 C C . ALA B 1 214 ? -9.508 10.586 25.609 1 81.44 214 ALA B C 1
ATOM 6039 O O . ALA B 1 214 ? -9.719 11.742 25.969 1 81.44 214 ALA B O 1
ATOM 6040 N N . HIS B 1 215 ? -8.312 9.977 25.672 1 86.75 215 HIS B N 1
ATOM 6041 C CA . HIS B 1 215 ? -7.336 10.602 26.562 1 86.75 215 HIS B CA 1
ATOM 6042 C C . HIS B 1 215 ? -6.055 10.945 25.812 1 86.75 215 HIS B C 1
ATOM 6044 O O . HIS B 1 215 ? -4.957 10.602 26.25 1 86.75 215 HIS B O 1
ATOM 6050 N N . ILE B 1 216 ? -6.164 11.766 24.844 1 91.19 216 ILE B N 1
ATOM 6051 C CA . ILE B 1 216 ? -4.977 12.281 24.156 1 91.19 216 ILE B CA 1
ATOM 6052 C C . ILE B 1 216 ? -4.395 13.445 24.953 1 91.19 216 ILE B C 1
ATOM 6054 O O . ILE B 1 216 ? -5.117 14.367 25.344 1 91.19 216 ILE B O 1
ATOM 6058 N N . THR B 1 217 ? -3.098 13.43 25.234 1 90.06 217 THR B N 1
ATOM 6059 C CA . THR B 1 217 ? -2.488 14.422 26.109 1 90.06 217 THR B CA 1
ATOM 6060 C C . THR B 1 217 ? -1.896 15.57 25.312 1 90.06 217 THR B C 1
ATOM 6062 O O . THR B 1 217 ? -1.737 15.461 24.094 1 90.06 217 THR B O 1
ATOM 6065 N N . ALA B 1 218 ? -1.507 16.609 26.031 1 90.81 218 ALA B N 1
ATOM 6066 C CA . ALA B 1 218 ? -0.872 17.781 25.406 1 90.81 218 ALA B CA 1
ATOM 6067 C C . ALA B 1 218 ? 0.508 17.422 24.859 1 90.81 218 ALA B C 1
ATOM 6069 O O . ALA B 1 218 ? 1.05 18.125 24.016 1 90.81 218 ALA B O 1
ATOM 6070 N N . ARG B 1 219 ? 1.032 16.312 25.266 1 91.69 219 ARG B N 1
ATOM 6071 C CA . ARG B 1 219 ? 2.318 15.844 24.766 1 91.69 219 ARG B CA 1
ATOM 6072 C C . ARG B 1 219 ? 2.133 14.938 23.547 1 91.69 219 ARG B C 1
ATOM 6074 O O . ARG B 1 219 ? 3.105 14.391 23.016 1 91.69 219 ARG B O 1
ATOM 6081 N N . GLY B 1 220 ? 0.867 14.766 23.125 1 92.44 220 GLY B N 1
ATOM 6082 C CA . GLY B 1 220 ? 0.587 13.992 21.922 1 92.44 220 GLY B CA 1
ATOM 6083 C C . GLY B 1 220 ? 0.578 12.5 22.156 1 92.44 220 GLY B C 1
ATOM 6084 O O . GLY B 1 220 ? 0.73 11.711 21.219 1 92.44 220 GLY B O 1
ATOM 6085 N N . GLU B 1 221 ? 0.504 12.086 23.375 1 91.44 221 GLU B N 1
ATOM 6086 C CA . GLU B 1 221 ? 0.423 10.664 23.688 1 91.44 221 GLU B CA 1
ATOM 6087 C C . GLU B 1 221 ? -0.989 10.133 23.469 1 91.44 221 GLU B C 1
ATOM 6089 O O . GLU B 1 221 ? -1.967 10.758 23.891 1 91.44 221 GLU B O 1
ATOM 6094 N N . THR B 1 222 ? -1.073 9.023 22.75 1 92.56 222 THR B N 1
ATOM 6095 C CA . THR B 1 222 ? -2.367 8.422 22.453 1 92.56 222 THR B CA 1
ATOM 6096 C C . THR B 1 222 ? -2.268 6.902 22.438 1 92.56 222 THR B C 1
ATOM 6098 O O . THR B 1 222 ? -1.205 6.348 22.156 1 92.56 222 THR B O 1
ATOM 6101 N N . THR B 1 223 ? -3.316 6.234 22.797 1 91.94 223 THR B N 1
ATOM 6102 C CA . THR B 1 223 ? -3.404 4.781 22.719 1 91.94 223 THR B CA 1
ATOM 6103 C C . THR B 1 223 ? -4.199 4.344 21.5 1 91.94 223 THR B C 1
ATOM 6105 O O . THR B 1 223 ? -4.41 3.146 21.281 1 91.94 223 THR B O 1
ATOM 6108 N N . ALA B 1 224 ? -4.73 5.328 20.75 1 93.56 224 ALA B N 1
ATOM 6109 C CA . ALA B 1 224 ? -5.453 4.977 19.531 1 93.56 224 ALA B CA 1
ATOM 6110 C C . ALA B 1 224 ? -4.562 4.188 18.562 1 93.56 224 ALA B C 1
ATOM 6112 O O . ALA B 1 224 ? -3.418 4.57 18.312 1 93.56 224 ALA B O 1
ATOM 6113 N N . PRO B 1 225 ? -5.082 3.082 18.031 1 93.19 225 PRO B N 1
ATOM 6114 C CA . PRO B 1 225 ? -4.273 2.354 17.062 1 93.19 225 PRO B CA 1
ATOM 6115 C C . PRO B 1 225 ? -4.035 3.156 15.781 1 93.19 225 PRO B C 1
ATOM 6117 O O . PRO B 1 225 ? -4.895 3.943 15.367 1 93.19 225 PRO B O 1
ATOM 6120 N N . LEU B 1 226 ? -2.922 2.957 15.25 1 92.75 226 LEU B N 1
ATOM 6121 C CA . LEU B 1 226 ? -2.625 3.621 13.984 1 92.75 226 LEU B CA 1
ATOM 6122 C C . LEU B 1 226 ? -3.242 2.865 12.812 1 92.75 226 LEU B C 1
ATOM 6124 O O . LEU B 1 226 ? -3.379 1.641 12.859 1 92.75 226 LEU B O 1
ATOM 6128 N N . PRO B 1 227 ? -3.639 3.578 11.844 1 95.06 227 PRO B N 1
ATOM 6129 C CA . PRO B 1 227 ? -4.148 2.883 10.656 1 95.06 227 PRO B CA 1
ATOM 6130 C C . PRO B 1 227 ? -3.068 2.094 9.922 1 95.06 227 PRO B C 1
ATOM 6132 O O . PRO B 1 227 ? -1.949 2.584 9.75 1 95.06 227 PRO B O 1
ATOM 6135 N N . SER B 1 228 ? -3.449 0.889 9.492 1 93.25 228 SER B N 1
ATOM 6136 C CA . SER B 1 228 ? -2.533 0.057 8.719 1 93.25 228 SER B CA 1
ATOM 6137 C C . SER B 1 228 ? -2.469 0.51 7.262 1 93.25 228 SER B C 1
ATOM 6139 O O . SER B 1 228 ? -1.431 0.38 6.609 1 93.25 228 SER B O 1
ATOM 6141 N N . ARG B 1 229 ? -3.584 1.017 6.785 1 96 229 ARG B N 1
ATOM 6142 C CA . ARG B 1 229 ? -3.637 1.421 5.383 1 96 229 ARG B CA 1
ATOM 6143 C C . ARG B 1 229 ? -4.668 2.523 5.168 1 96 229 ARG B C 1
ATOM 6145 O O . ARG B 1 229 ? -5.648 2.615 5.906 1 96 229 ARG B O 1
ATOM 6152 N N . ALA B 1 230 ? -4.395 3.35 4.281 1 97.81 230 ALA B N 1
ATOM 6153 C CA . ALA B 1 230 ? -5.324 4.32 3.705 1 97.81 230 ALA B CA 1
ATOM 6154 C C . ALA B 1 230 ? -5.68 3.951 2.27 1 97.81 230 ALA B C 1
ATOM 6156 O O . ALA B 1 230 ? -4.797 3.791 1.425 1 97.81 230 ALA B O 1
ATOM 6157 N N . ILE B 1 231 ? -6.957 3.795 2.01 1 98.38 231 ILE B N 1
ATOM 6158 C CA . ILE B 1 231 ? -7.418 3.303 0.715 1 98.38 231 ILE B CA 1
ATOM 6159 C C . ILE B 1 231 ? -8.148 4.418 -0.032 1 98.38 231 ILE B C 1
ATOM 6161 O O . ILE B 1 231 ? -9.086 5.016 0.496 1 98.38 231 ILE B O 1
ATOM 6165 N N . PHE B 1 232 ? -7.715 4.703 -1.236 1 98 232 PHE B N 1
ATOM 6166 C CA . PHE B 1 232 ? -8.297 5.691 -2.133 1 98 232 PHE B CA 1
ATOM 6167 C C . PHE B 1 232 ? -8.859 5.023 -3.385 1 98 232 PHE B C 1
ATOM 6169 O O . PHE B 1 232 ? -8.242 5.078 -4.449 1 98 232 PHE B O 1
ATOM 6176 N N . PRO B 1 233 ? -10.094 4.508 -3.311 1 97.88 233 PRO B N 1
ATOM 6177 C CA . PRO B 1 233 ? -10.609 3.652 -4.383 1 97.88 233 PRO B CA 1
ATOM 6178 C C . PRO B 1 233 ? -10.703 4.375 -5.723 1 97.88 233 PRO B C 1
ATOM 6180 O O . PRO B 1 233 ? -10.695 3.734 -6.777 1 97.88 233 PRO B O 1
ATOM 6183 N N . PHE B 1 234 ? -10.734 5.734 -5.738 1 97.56 234 PHE B N 1
ATOM 6184 C CA . PHE B 1 234 ? -11.047 6.449 -6.969 1 97.56 234 PHE B CA 1
ATOM 6185 C C . PHE B 1 234 ? -9.867 7.293 -7.422 1 97.56 234 PHE B C 1
ATOM 6187 O O . PHE B 1 234 ? -10 8.125 -8.32 1 97.56 234 PHE B O 1
ATOM 6194 N N . CYS B 1 235 ? -8.727 7.16 -6.746 1 97.44 235 CYS B N 1
ATOM 6195 C CA . CYS B 1 235 ? -7.605 8.055 -7.004 1 97.44 235 CYS B CA 1
ATOM 6196 C C . CYS B 1 235 ? -6.395 7.281 -7.508 1 97.44 235 CYS B C 1
ATOM 6198 O O . CYS B 1 235 ? -6.062 6.223 -6.969 1 97.44 235 CYS B O 1
ATOM 6200 N N . LYS B 1 236 ? -5.785 7.781 -8.547 1 96.88 236 LYS B N 1
ATOM 6201 C CA . LYS B 1 236 ? -4.441 7.344 -8.906 1 96.88 236 LYS B CA 1
ATOM 6202 C C . LYS B 1 236 ? -3.398 7.906 -7.945 1 96.88 236 LYS B C 1
ATOM 6204 O O . LYS B 1 236 ? -3.693 8.812 -7.164 1 96.88 236 LYS B O 1
ATOM 6209 N N . PRO B 1 237 ? -2.189 7.355 -7.996 1 96.44 237 PRO B N 1
ATOM 6210 C CA . PRO B 1 237 ? -1.171 7.82 -7.051 1 96.44 237 PRO B CA 1
ATOM 6211 C C . PRO B 1 237 ? -0.932 9.328 -7.137 1 96.44 237 PRO B C 1
ATOM 6213 O O . PRO B 1 237 ? -0.74 9.984 -6.109 1 96.44 237 PRO B O 1
ATOM 6216 N N . GLU B 1 238 ? -1.017 9.914 -8.289 1 95.81 238 GLU B N 1
ATOM 6217 C CA . GLU B 1 238 ? -0.712 11.328 -8.484 1 95.81 238 GLU B CA 1
ATOM 6218 C C . GLU B 1 238 ? -1.822 12.211 -7.926 1 95.81 238 GLU B C 1
ATOM 6220 O O . GLU B 1 238 ? -1.576 13.359 -7.547 1 95.81 238 GLU B O 1
ATOM 6225 N N . ASN B 1 239 ? -3.012 11.656 -7.824 1 96.88 239 ASN B N 1
ATOM 6226 C CA . ASN B 1 239 ? -4.16 12.445 -7.395 1 96.88 239 ASN B CA 1
ATOM 6227 C C . ASN B 1 239 ? -4.09 12.781 -5.906 1 96.88 239 ASN B C 1
ATOM 6229 O O . ASN B 1 239 ? -4.75 13.711 -5.441 1 96.88 239 ASN B O 1
ATOM 6233 N N . ILE B 1 240 ? -3.348 12.039 -5.145 1 97.25 240 ILE B N 1
ATOM 6234 C CA . ILE B 1 240 ? -3.348 12.242 -3.697 1 97.25 240 ILE B CA 1
ATOM 6235 C C . ILE B 1 240 ? -2.076 12.977 -3.279 1 97.25 240 ILE B C 1
ATOM 6237 O O . ILE B 1 240 ? -1.809 13.141 -2.086 1 97.25 240 ILE B O 1
ATOM 6241 N N . ARG B 1 241 ? -1.281 13.375 -4.184 1 96.69 241 ARG B N 1
ATOM 6242 C CA . ARG B 1 241 ? -0.024 14.078 -3.959 1 96.69 241 ARG B CA 1
ATOM 6243 C C . ARG B 1 241 ? -0.097 15.508 -4.488 1 96.69 241 ARG B C 1
ATOM 6245 O O . ARG B 1 241 ? -0.204 15.727 -5.695 1 96.69 241 ARG B O 1
ATOM 6252 N N . ASP B 1 242 ? -0.057 16.484 -3.568 1 94.31 242 ASP B N 1
ATOM 6253 C CA . ASP B 1 242 ? -0.148 17.891 -3.932 1 94.31 242 ASP B CA 1
ATOM 6254 C C . ASP B 1 242 ? 1.194 18.422 -4.441 1 94.31 242 ASP B C 1
ATOM 6256 O O . ASP B 1 242 ? 2.24 17.828 -4.176 1 94.31 242 ASP B O 1
ATOM 6260 N N . SER B 1 243 ? 1.141 19.578 -5.078 1 91.12 243 SER B N 1
ATOM 6261 C CA . SER B 1 243 ? 2.344 20.141 -5.676 1 91.12 243 SER B CA 1
ATOM 6262 C C . SER B 1 243 ? 3.328 20.609 -4.605 1 91.12 243 SER B C 1
ATOM 6264 O O . SER B 1 243 ? 4.543 20.578 -4.824 1 91.12 243 SER B O 1
ATOM 6266 N N . SER B 1 244 ? 2.805 21.031 -3.461 1 92.5 244 SER B N 1
ATOM 6267 C CA . SER B 1 244 ? 3.672 21.484 -2.377 1 92.5 244 SER B CA 1
ATOM 6268 C C . SER B 1 244 ? 4.23 20.297 -1.591 1 92.5 244 SER B C 1
ATOM 6270 O O . SER B 1 244 ? 5.102 20.484 -0.735 1 92.5 244 SER B O 1
ATOM 6272 N N . LYS B 1 245 ? 3.719 19.078 -1.756 1 95.06 245 LYS B N 1
ATOM 6273 C CA . LYS B 1 245 ? 4.168 17.797 -1.213 1 95.06 245 LYS B CA 1
ATOM 6274 C C . LYS B 1 245 ? 3.932 17.719 0.293 1 95.06 245 LYS B C 1
ATOM 6276 O O . LYS B 1 245 ? 4.586 16.938 0.993 1 95.06 245 LYS B O 1
ATOM 6281 N N . PHE B 1 246 ? 3.031 18.547 0.812 1 97.31 246 PHE B N 1
ATOM 6282 C CA . PHE B 1 246 ? 2.729 18.516 2.238 1 97.31 246 PHE B CA 1
ATOM 6283 C C . PHE B 1 246 ? 1.796 17.359 2.566 1 97.31 246 PHE B C 1
ATOM 6285 O O . PHE B 1 246 ? 1.82 16.828 3.68 1 97.31 246 PHE B O 1
ATOM 6292 N N . ASN B 1 247 ? 0.939 16.906 1.54 1 97.62 247 ASN B N 1
ATOM 6293 C CA . ASN B 1 247 ? 0.04 15.789 1.796 1 97.62 247 ASN B CA 1
ATOM 6294 C C . ASN B 1 247 ? 0.792 14.586 2.35 1 97.62 247 ASN B C 1
ATOM 6296 O O . ASN B 1 247 ? 0.501 14.117 3.453 1 97.62 247 ASN B O 1
ATOM 6300 N N . MET B 1 248 ? 1.793 14.234 1.609 1 97 248 MET B N 1
ATOM 6301 C CA . MET B 1 248 ? 2.512 13.016 1.967 1 97 248 MET B CA 1
ATOM 6302 C C . MET B 1 248 ? 3.455 13.258 3.139 1 97 248 MET B C 1
ATOM 6304 O O . MET B 1 248 ? 3.74 12.352 3.916 1 97 248 MET B O 1
ATOM 6308 N N . LEU B 1 249 ? 3.934 14.516 3.297 1 97 249 LEU B N 1
ATOM 6309 C CA . LEU B 1 249 ? 4.746 14.828 4.469 1 97 249 LEU B CA 1
ATOM 6310 C C . LEU B 1 249 ? 3.953 14.602 5.754 1 97 249 LEU B C 1
ATOM 6312 O O . LEU B 1 249 ? 4.43 13.945 6.676 1 97 249 LEU B O 1
ATOM 6316 N N . TYR B 1 250 ? 2.715 15.102 5.805 1 97.69 250 TYR B N 1
ATOM 6317 C CA . TYR B 1 250 ? 1.87 14.906 6.977 1 97.69 250 TYR B CA 1
ATOM 6318 C C . TYR B 1 250 ? 1.551 13.43 7.184 1 97.69 250 TYR B C 1
ATOM 6320 O O . TYR B 1 250 ? 1.646 12.914 8.297 1 97.69 250 TYR B O 1
ATOM 6328 N N . MET B 1 251 ? 1.206 12.742 6.086 1 96.31 251 MET B N 1
ATOM 6329 C CA . MET B 1 251 ? 0.837 11.328 6.164 1 96.31 251 MET B CA 1
ATOM 6330 C C . MET B 1 251 ? 1.998 10.492 6.691 1 96.31 251 MET B C 1
ATOM 6332 O O . MET B 1 251 ? 1.818 9.664 7.59 1 96.31 251 MET B O 1
ATOM 6336 N N . LYS B 1 252 ? 3.168 10.719 6.195 1 95.19 252 LYS B N 1
ATOM 6337 C CA . LYS B 1 252 ? 4.316 9.883 6.531 1 95.19 252 LYS B CA 1
ATOM 6338 C C . LYS B 1 252 ? 4.891 10.258 7.895 1 95.19 252 LYS B C 1
ATOM 6340 O O . LYS B 1 252 ? 5.391 9.398 8.625 1 95.19 252 LYS B O 1
ATOM 6345 N N . ALA B 1 253 ? 4.836 11.547 8.234 1 95.31 253 ALA B N 1
ATOM 6346 C CA . ALA B 1 253 ? 5.328 11.969 9.547 1 95.31 253 ALA B CA 1
ATOM 6347 C C . ALA B 1 253 ? 4.441 11.43 10.664 1 95.31 253 ALA B C 1
ATOM 6349 O O . ALA B 1 253 ? 4.938 10.969 11.695 1 95.31 253 ALA B O 1
ATOM 6350 N N . ALA B 1 254 ? 3.156 11.43 10.414 1 95.31 254 ALA B N 1
ATOM 6351 C CA . ALA B 1 254 ? 2.203 10.992 11.43 1 95.31 254 ALA B CA 1
ATOM 6352 C C . ALA B 1 254 ? 2.1 9.469 11.461 1 95.31 254 ALA B C 1
ATOM 6354 O O . ALA B 1 254 ? 1.982 8.875 12.539 1 95.31 254 ALA B O 1
ATOM 6355 N N . PHE B 1 255 ? 2.127 8.859 10.289 1 94.31 255 PHE B N 1
ATOM 6356 C CA . PHE B 1 255 ? 1.896 7.426 10.164 1 94.31 255 PHE B CA 1
ATOM 6357 C C . PHE B 1 255 ? 2.949 6.781 9.266 1 94.31 255 PHE B C 1
ATOM 6359 O O . PHE B 1 255 ? 2.645 6.34 8.156 1 94.31 255 PHE B O 1
ATOM 6366 N N . PRO B 1 256 ? 4.109 6.559 9.758 1 91 256 PRO B N 1
ATOM 6367 C CA . PRO B 1 256 ? 5.227 6.133 8.914 1 91 256 PRO B CA 1
ATOM 6368 C C . PRO B 1 256 ? 5.004 4.758 8.289 1 91 256 PRO B C 1
ATOM 6370 O O . PRO B 1 256 ? 5.453 4.508 7.164 1 91 256 PRO B O 1
ATOM 6373 N N . ALA B 1 257 ? 4.301 3.85 8.953 1 88.94 257 ALA B N 1
ATOM 6374 C CA . ALA B 1 257 ? 4.152 2.479 8.477 1 88.94 257 ALA B CA 1
ATOM 6375 C C . ALA B 1 257 ? 2.857 2.309 7.684 1 88.94 257 ALA B C 1
ATOM 6377 O O . ALA B 1 257 ? 2.611 1.247 7.105 1 88.94 257 ALA B O 1
ATOM 6378 N N . THR B 1 258 ? 2 3.332 7.676 1 93.5 258 THR B N 1
ATOM 6379 C CA . THR B 1 258 ? 0.734 3.242 6.957 1 93.5 258 THR B CA 1
ATOM 6380 C C . THR B 1 258 ? 0.971 3.174 5.449 1 93.5 258 THR B C 1
ATOM 6382 O O . THR B 1 258 ? 1.757 3.951 4.906 1 93.5 258 THR B O 1
ATOM 6385 N N . THR B 1 259 ? 0.314 2.244 4.816 1 93.5 259 THR B N 1
ATOM 6386 C CA . THR B 1 259 ? 0.448 2.094 3.373 1 93.5 259 THR B CA 1
ATOM 6387 C C . THR B 1 259 ? -0.719 2.76 2.648 1 93.5 259 THR B C 1
ATOM 6389 O O . THR B 1 259 ? -1.789 2.949 3.23 1 93.5 259 THR B O 1
ATOM 6392 N N . LEU B 1 260 ? -0.462 3.133 1.438 1 96.56 260 LEU B N 1
ATOM 6393 C CA . LEU B 1 260 ? -1.486 3.77 0.618 1 96.56 260 LEU B CA 1
ATOM 6394 C C . LEU B 1 260 ? -1.94 2.842 -0.504 1 96.56 260 LEU B C 1
ATOM 6396 O O . LEU B 1 260 ? -1.111 2.256 -1.203 1 96.56 260 LEU B O 1
ATOM 6400 N N . GLU B 1 261 ? -3.219 2.615 -0.615 1 97.31 261 GLU B N 1
ATOM 6401 C CA . GLU B 1 261 ? -3.805 1.886 -1.735 1 97.31 261 GLU B CA 1
ATOM 6402 C C . GLU B 1 261 ? -4.602 2.816 -2.643 1 97.31 261 GLU B C 1
ATOM 6404 O O . GLU B 1 261 ? -5.34 3.682 -2.162 1 97.31 261 GLU B O 1
ATOM 6409 N N . THR B 1 262 ? -4.426 2.67 -3.928 1 97.31 262 THR B N 1
ATOM 6410 C CA . THR B 1 262 ? -5.09 3.551 -4.883 1 97.31 262 THR B CA 1
ATOM 6411 C C . THR B 1 262 ? -6.062 2.766 -5.758 1 97.31 262 THR B C 1
ATOM 6413 O O . THR B 1 262 ? -6.422 1.634 -5.43 1 97.31 262 THR B O 1
ATOM 6416 N N . SER B 1 263 ? -6.504 3.443 -6.828 1 97.69 263 SER B N 1
ATOM 6417 C CA . SER B 1 263 ? -7.566 2.883 -7.652 1 97.69 263 SER B CA 1
ATOM 6418 C C . SER B 1 263 ? -7.148 1.55 -8.266 1 97.69 263 SER B C 1
ATOM 6420 O O . SER B 1 263 ? -7.965 0.635 -8.391 1 97.69 263 SER B O 1
ATOM 6422 N N . SER B 1 264 ? -5.887 1.38 -8.633 1 97.19 264 SER B N 1
ATOM 6423 C CA . SER B 1 264 ? -5.418 0.125 -9.211 1 97.19 264 SER B CA 1
ATOM 6424 C C . SER B 1 264 ? -5.516 -1.019 -8.211 1 97.19 264 SER B C 1
ATOM 6426 O O . SER B 1 264 ? -5.891 -2.137 -8.57 1 97.19 264 SER B O 1
ATOM 6428 N N . ASP B 1 265 ? -5.18 -0.774 -6.988 1 97.19 265 ASP B N 1
ATOM 6429 C CA . ASP B 1 265 ? -5.285 -1.779 -5.934 1 97.19 265 ASP B CA 1
ATOM 6430 C C . ASP B 1 265 ? -6.742 -2.154 -5.676 1 97.19 265 ASP B C 1
ATOM 6432 O O . ASP B 1 265 ? -7.062 -3.326 -5.465 1 97.19 265 ASP B O 1
ATOM 6436 N N . TRP B 1 266 ? -7.562 -1.119 -5.629 1 97.75 266 TRP B N 1
ATOM 6437 C CA . TRP B 1 266 ? -8.984 -1.361 -5.418 1 97.75 266 TRP B CA 1
ATOM 6438 C C . TRP B 1 266 ? -9.57 -2.193 -6.555 1 97.75 266 TRP B C 1
ATOM 6440 O O . TRP B 1 266 ? -10.367 -3.104 -6.32 1 97.75 266 TRP B O 1
ATOM 6450 N N . GLU B 1 267 ? -9.172 -1.923 -7.742 1 97.81 267 GLU B N 1
ATOM 6451 C CA . GLU B 1 267 ? -9.617 -2.697 -8.898 1 97.81 267 GLU B CA 1
ATOM 6452 C C . GLU B 1 267 ? -9.18 -4.152 -8.789 1 97.81 267 GLU B C 1
ATOM 6454 O O . GLU B 1 267 ? -9.898 -5.059 -9.211 1 97.81 267 GLU B O 1
ATOM 6459 N N . ASP B 1 268 ? -7.988 -4.355 -8.305 1 97.31 268 ASP B N 1
ATOM 6460 C CA . ASP B 1 268 ? -7.543 -5.727 -8.055 1 97.31 268 ASP B CA 1
ATOM 6461 C C . ASP B 1 268 ? -8.508 -6.453 -7.121 1 97.31 268 ASP B C 1
ATOM 6463 O O . ASP B 1 268 ? -8.844 -7.613 -7.352 1 97.31 268 ASP B O 1
ATOM 6467 N N . ARG B 1 269 ? -8.898 -5.785 -6.035 1 97.12 269 ARG B N 1
ATOM 6468 C CA . ARG B 1 269 ? -9.82 -6.383 -5.074 1 97.12 269 ARG B CA 1
ATOM 6469 C C . ARG B 1 269 ? -11.156 -6.699 -5.73 1 97.12 269 ARG B C 1
ATOM 6471 O O . ARG B 1 269 ? -11.766 -7.738 -5.449 1 97.12 269 ARG B O 1
ATOM 6478 N N . ILE B 1 270 ? -11.617 -5.773 -6.551 1 98 270 ILE B N 1
ATOM 6479 C CA . ILE B 1 270 ? -12.875 -5.996 -7.258 1 98 270 ILE B CA 1
ATOM 6480 C C . ILE B 1 270 ? -12.742 -7.203 -8.18 1 98 270 ILE B C 1
ATOM 6482 O O . ILE B 1 270 ? -13.602 -8.086 -8.18 1 98 270 ILE B O 1
ATOM 6486 N N . HIS B 1 271 ? -11.68 -7.266 -8.914 1 97.25 271 HIS B N 1
ATOM 6487 C CA . HIS B 1 271 ? -11.461 -8.367 -9.844 1 97.25 271 HIS B CA 1
ATOM 6488 C C . HIS B 1 271 ? -11.398 -9.703 -9.109 1 97.25 271 HIS B C 1
ATOM 6490 O O . HIS B 1 271 ? -11.969 -10.695 -9.562 1 97.25 271 HIS B O 1
ATOM 6496 N N . PHE B 1 272 ? -10.727 -9.688 -7.973 1 96.31 272 PHE B N 1
ATOM 6497 C CA . PHE B 1 272 ? -10.539 -10.875 -7.148 1 96.31 272 PHE B CA 1
ATOM 6498 C C . PHE B 1 272 ? -11.883 -11.445 -6.707 1 96.31 272 PHE B C 1
ATOM 6500 O O . PHE B 1 272 ? -12.016 -12.648 -6.496 1 96.31 272 PHE B O 1
ATOM 6507 N N . THR B 1 273 ? -12.906 -10.633 -6.59 1 96.94 273 THR B N 1
ATOM 6508 C CA . THR B 1 273 ? -14.219 -11.031 -6.102 1 96.94 273 THR B CA 1
ATOM 6509 C C . THR B 1 273 ? -15.289 -10.812 -7.168 1 96.94 273 THR B C 1
ATOM 6511 O O . THR B 1 273 ? -16.469 -10.695 -6.855 1 96.94 273 THR B O 1
ATOM 6514 N N . ARG B 1 274 ? -14.953 -10.75 -8.422 1 95.69 274 ARG B N 1
ATOM 6515 C CA . ARG B 1 274 ? -15.773 -10.242 -9.516 1 95.69 274 ARG B CA 1
ATOM 6516 C C . ARG B 1 274 ? -17 -11.125 -9.727 1 95.69 274 ARG B C 1
ATOM 6518 O O . ARG B 1 274 ? -18.031 -10.656 -10.219 1 95.69 274 ARG B O 1
ATOM 6525 N N . ASP B 1 275 ? -16.953 -12.367 -9.336 1 93.19 275 ASP B N 1
ATOM 6526 C CA . ASP B 1 275 ? -18.078 -13.273 -9.578 1 93.19 275 ASP B CA 1
ATOM 6527 C C . ASP B 1 275 ? -19.094 -13.195 -8.445 1 93.19 275 ASP B C 1
ATOM 6529 O O . ASP B 1 275 ? -20.141 -13.844 -8.508 1 93.19 275 ASP B O 1
ATOM 6533 N N . GLY B 1 276 ? -18.797 -12.445 -7.383 1 94.69 276 GLY B N 1
ATOM 6534 C CA . GLY B 1 276 ? -19.734 -12.219 -6.297 1 94.69 276 GLY B CA 1
ATOM 6535 C C . GLY B 1 276 ? -19.797 -13.359 -5.305 1 94.69 276 GLY B C 1
ATOM 6536 O O . GLY B 1 276 ? -20.594 -13.336 -4.371 1 94.69 276 GLY B O 1
ATOM 6537 N N . THR B 1 277 ? -18.938 -14.367 -5.457 1 93.88 277 THR B N 1
ATOM 6538 C CA . THR B 1 277 ? -18.984 -15.547 -4.605 1 93.88 277 THR B CA 1
ATOM 6539 C C . THR B 1 277 ? -17.891 -15.492 -3.537 1 93.88 277 THR B C 1
ATOM 6541 O O . THR B 1 277 ? -17.719 -16.438 -2.764 1 93.88 277 THR B O 1
ATOM 6544 N N . ARG B 1 278 ? -17.172 -14.453 -3.525 1 95.25 278 ARG B N 1
ATOM 6545 C CA . ARG B 1 278 ? -16.109 -14.195 -2.555 1 95.25 278 ARG B CA 1
ATOM 6546 C C . ARG B 1 278 ? -16.219 -12.773 -1.997 1 95.25 278 ARG B C 1
ATOM 6548 O O . ARG B 1 278 ? -16.844 -11.906 -2.605 1 95.25 278 ARG B O 1
ATOM 6555 N N . ALA B 1 279 ? -15.562 -12.578 -0.842 1 97.12 279 ALA B N 1
ATOM 6556 C CA . ALA B 1 279 ? -15.617 -11.242 -0.261 1 97.12 279 ALA B CA 1
ATOM 6557 C C . ALA B 1 279 ? -14.352 -10.938 0.54 1 97.12 279 ALA B C 1
ATOM 6559 O O . ALA B 1 279 ? -13.703 -11.852 1.058 1 97.12 279 ALA B O 1
ATOM 6560 N N . TRP B 1 280 ? -14.016 -9.703 0.489 1 97.25 280 TRP B N 1
ATOM 6561 C CA . TRP B 1 280 ? -13.062 -9.18 1.46 1 97.25 280 TRP B CA 1
ATOM 6562 C C . TRP B 1 280 ? -13.766 -8.766 2.746 1 97.25 280 TRP B C 1
ATOM 6564 O O . TRP B 1 280 ? -14.852 -8.18 2.707 1 97.25 280 TRP B O 1
ATOM 6574 N N . ARG B 1 281 ? -13.242 -9.078 3.854 1 97.19 281 ARG B N 1
ATOM 6575 C CA . ARG B 1 281 ? -13.742 -8.586 5.133 1 97.19 281 ARG B CA 1
ATOM 6576 C C . ARG B 1 281 ? -12.727 -7.676 5.809 1 97.19 281 ARG B C 1
ATOM 6578 O O . ARG B 1 281 ? -11.664 -8.133 6.234 1 97.19 281 ARG B O 1
ATOM 6585 N N . PHE B 1 282 ? -13.031 -6.434 5.895 1 97.31 282 PHE B N 1
ATOM 6586 C CA . PHE B 1 282 ? -12.203 -5.504 6.656 1 97.31 282 PHE B CA 1
ATOM 6587 C C . PHE B 1 282 ? -12.531 -5.59 8.141 1 97.31 282 PHE B C 1
ATOM 6589 O O . PHE B 1 282 ? -13.633 -5.238 8.562 1 97.31 282 PHE B O 1
ATOM 6596 N N . ALA B 1 283 ? -11.539 -6.059 8.938 1 96.31 283 ALA B N 1
ATOM 6597 C CA . ALA B 1 283 ? -11.766 -6.297 10.359 1 96.31 283 ALA B CA 1
ATOM 6598 C C . ALA B 1 283 ? -12.148 -5.004 11.078 1 96.31 283 ALA B C 1
ATOM 6600 O O . ALA B 1 283 ? -13.102 -4.984 11.859 1 96.31 283 ALA B O 1
ATOM 6601 N N . HIS B 1 284 ? -11.398 -3.951 10.875 1 97.5 284 HIS B N 1
ATOM 6602 C CA . HIS B 1 284 ? -11.656 -2.6 11.359 1 97.5 284 HIS B CA 1
ATOM 6603 C C . HIS B 1 284 ? -11.531 -1.578 10.234 1 97.5 284 HIS B C 1
ATOM 6605 O O . HIS B 1 284 ? -10.508 -1.522 9.555 1 97.5 284 HIS B O 1
ATOM 6611 N N . ALA B 1 285 ? -12.602 -0.833 10.008 1 98.38 285 ALA B N 1
ATOM 6612 C CA . ALA B 1 285 ? -12.562 0.117 8.898 1 98.38 285 ALA B CA 1
ATOM 6613 C C . ALA B 1 285 ? -13.281 1.412 9.258 1 98.38 285 ALA B C 1
ATOM 6615 O O . ALA B 1 285 ? -14.297 1.39 9.969 1 98.38 285 ALA B O 1
ATOM 6616 N N . THR B 1 286 ? -12.75 2.502 8.844 1 98.69 286 THR B N 1
ATOM 6617 C CA . THR B 1 286 ? -13.414 3.801 8.898 1 98.69 286 THR B CA 1
ATOM 6618 C C . THR B 1 286 ? -13.656 4.344 7.488 1 98.69 286 THR B C 1
ATOM 6620 O O . THR B 1 286 ? -12.727 4.426 6.68 1 98.69 286 THR B O 1
ATOM 6623 N N . LEU B 1 287 ? -14.883 4.625 7.223 1 98.75 287 LEU B N 1
ATOM 6624 C CA . LEU B 1 287 ? -15.273 5.191 5.938 1 98.75 287 LEU B CA 1
ATOM 6625 C C . LEU B 1 287 ? -15.5 6.695 6.055 1 98.75 287 LEU B C 1
ATOM 6627 O O . LEU B 1 287 ? -16.266 7.148 6.91 1 98.75 287 LEU B O 1
ATOM 6631 N N . GLY B 1 288 ? -14.727 7.492 5.332 1 98.56 288 GLY B N 1
ATOM 6632 C CA . GLY B 1 288 ? -14.938 8.922 5.195 1 98.56 288 GLY B CA 1
ATOM 6633 C C . GLY B 1 288 ? -15.43 9.328 3.816 1 98.56 288 GLY B C 1
ATOM 6634 O O . GLY B 1 288 ? -14.727 9.133 2.82 1 98.56 288 GLY B O 1
ATOM 6635 N N . ASP B 1 289 ? -16.609 9.875 3.723 1 98.25 289 ASP B N 1
ATOM 6636 C CA . ASP B 1 289 ? -17.266 10.203 2.459 1 98.25 289 ASP B CA 1
ATOM 6637 C C . ASP B 1 289 ? -17.703 11.664 2.436 1 98.25 289 ASP B C 1
ATOM 6639 O O . ASP B 1 289 ? -18.547 12.078 3.244 1 98.25 289 ASP B O 1
ATOM 6643 N N . ARG B 1 290 ? -17.234 12.406 1.5 1 96.88 290 ARG B N 1
ATOM 6644 C CA . ARG B 1 290 ? -17.5 13.836 1.41 1 96.88 290 ARG B CA 1
ATOM 6645 C C . ARG B 1 290 ? -18.984 14.094 1.103 1 96.88 290 ARG B C 1
ATOM 6647 O O . ARG B 1 290 ? -19.625 14.93 1.747 1 96.88 290 ARG B O 1
ATOM 6654 N N . SER B 1 291 ? -19.516 13.398 0.08 1 96.75 291 SER B N 1
ATOM 6655 C CA . SER B 1 291 ? -20.891 13.625 -0.317 1 96.75 291 SER B CA 1
ATOM 6656 C C . SER B 1 291 ? -21.859 13.328 0.83 1 96.75 291 SER B C 1
ATOM 6658 O O . SER B 1 291 ? -22.812 14.078 1.062 1 96.75 291 SER B O 1
ATOM 6660 N N . ALA B 1 292 ? -21.625 12.258 1.513 1 97.69 292 ALA B N 1
ATOM 6661 C CA . ALA B 1 292 ? -22.453 11.914 2.66 1 97.69 292 ALA B CA 1
ATOM 6662 C C . ALA B 1 292 ? -22.312 12.945 3.773 1 97.69 292 ALA B C 1
ATOM 6664 O O . ALA B 1 292 ? -23.281 13.242 4.48 1 97.69 292 ALA B O 1
ATOM 6665 N N . SER B 1 293 ? -21.125 13.523 3.998 1 97.62 293 SER B N 1
ATOM 6666 C CA . SER B 1 293 ? -20.922 14.562 4.996 1 97.62 293 SER B CA 1
ATOM 6667 C C . SER B 1 293 ? -21.781 15.789 4.707 1 97.62 293 SER B C 1
ATOM 6669 O O . SER B 1 293 ? -22.312 16.406 5.629 1 97.62 293 SER B O 1
ATOM 6671 N N . PHE B 1 294 ? -21.922 16.109 3.455 1 96.31 294 PHE B N 1
ATOM 6672 C CA . PHE B 1 294 ? -22.672 17.297 3.043 1 96.31 294 PHE B CA 1
ATOM 6673 C C . PHE B 1 294 ? -24.172 17.094 3.262 1 96.31 294 PHE B C 1
ATOM 6675 O O . PHE B 1 294 ? -24.938 18.031 3.174 1 96.31 294 PHE B O 1
ATOM 6682 N N . ARG B 1 295 ? -24.547 15.891 3.588 1 95.69 295 ARG B N 1
ATOM 6683 C CA . ARG B 1 295 ? -25.953 15.625 3.904 1 95.69 295 ARG B CA 1
ATOM 6684 C C . ARG B 1 295 ? -26.234 15.852 5.387 1 95.69 295 ARG B C 1
ATOM 6686 O O . ARG B 1 295 ? -27.391 15.836 5.816 1 95.69 295 ARG B O 1
ATOM 6693 N N . GLY B 1 296 ? -25.141 15.961 6.18 1 95.88 296 GLY B N 1
ATOM 6694 C CA . GLY B 1 296 ? -25.297 16.297 7.586 1 95.88 296 GLY B CA 1
ATOM 6695 C C . GLY B 1 296 ? -25.609 17.766 7.816 1 95.88 296 GLY B C 1
ATOM 6696 O O . GLY B 1 296 ? -25.438 18.594 6.922 1 95.88 296 GLY B O 1
ATOM 6697 N N . ARG B 1 297 ? -26 18.094 8.961 1 94.56 297 ARG B N 1
ATOM 6698 C CA . ARG B 1 297 ? -26.438 19.453 9.297 1 94.56 297 ARG B CA 1
ATOM 6699 C C . ARG B 1 297 ? -25.25 20.406 9.375 1 94.56 297 ARG B C 1
ATOM 6701 O O . ARG B 1 297 ? -25.312 21.516 8.844 1 94.56 297 ARG B O 1
ATOM 6708 N N . ILE B 1 298 ? -24.219 20.016 9.969 1 95.38 298 ILE B N 1
ATOM 6709 C CA . ILE B 1 298 ? -23.094 20.891 10.227 1 95.38 298 ILE B CA 1
ATOM 6710 C C . ILE B 1 298 ? -22.359 21.203 8.914 1 95.38 298 ILE B C 1
ATOM 6712 O O . ILE B 1 298 ? -22.219 22.359 8.539 1 95.38 298 ILE B O 1
ATOM 6716 N N . CYS B 1 299 ? -22 20.172 8.211 1 95.75 299 CYS B N 1
ATOM 6717 C CA . CYS B 1 299 ? -21.266 20.359 6.961 1 95.75 299 CYS B CA 1
ATOM 6718 C C . CYS B 1 299 ? -22.172 20.938 5.879 1 95.75 299 CYS B C 1
ATOM 6720 O O . CYS B 1 299 ? -21.797 21.891 5.199 1 95.75 299 CYS B O 1
ATOM 6722 N N . GLY B 1 300 ? -23.328 20.438 5.773 1 92.69 300 GLY B N 1
ATOM 6723 C CA . GLY B 1 300 ? -24.203 20.812 4.676 1 92.69 300 GLY B CA 1
ATOM 6724 C C . GLY B 1 300 ? -24.812 22.188 4.836 1 92.69 300 GLY B C 1
ATOM 6725 O O . GLY B 1 300 ? -24.984 22.922 3.852 1 92.69 300 GLY B O 1
ATOM 6726 N N . LEU B 1 301 ? -25.062 22.594 6.062 1 90.62 301 LEU B N 1
ATOM 6727 C CA . LEU B 1 301 ? -25.859 23.812 6.258 1 90.62 301 LEU B CA 1
ATOM 6728 C C . LEU B 1 301 ? -25.016 24.906 6.918 1 90.62 301 LEU B C 1
ATOM 6730 O O . LEU B 1 301 ? -25.266 26.094 6.707 1 90.62 301 LEU B O 1
ATOM 6734 N N . GLN B 1 302 ? -24.031 24.484 7.617 1 90.88 302 GLN B N 1
ATOM 6735 C CA . GLN B 1 302 ? -23.438 25.484 8.492 1 90.88 30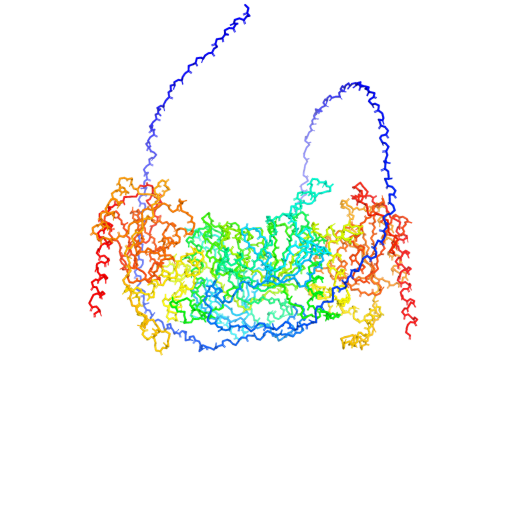2 GLN B CA 1
ATOM 6736 C C . GLN B 1 302 ? -22.062 25.906 7.977 1 90.88 302 GLN B C 1
ATOM 6738 O O . GLN B 1 302 ? -21.781 27.109 7.832 1 90.88 302 GLN B O 1
ATOM 6743 N N . ASN B 1 303 ? -21.219 24.953 7.652 1 93.12 303 ASN B N 1
ATOM 6744 C CA . ASN B 1 303 ? -19.859 25.453 7.477 1 93.12 303 ASN B CA 1
ATOM 6745 C C . ASN B 1 303 ? -19.172 24.797 6.273 1 93.12 303 ASN B C 1
ATOM 6747 O O . ASN B 1 303 ? -18.062 25.188 5.895 1 93.12 303 ASN B O 1
ATOM 6751 N N . GLN B 1 304 ? -19.766 23.719 5.668 1 93.06 304 GLN B N 1
ATOM 6752 C CA . GLN B 1 304 ? -19.281 23.062 4.457 1 93.06 304 GLN B CA 1
ATOM 6753 C C . GLN B 1 304 ? -17.938 22.391 4.691 1 93.06 304 GLN B C 1
ATOM 6755 O O . GLN B 1 304 ? -17.125 22.25 3.766 1 93.06 304 GLN B O 1
ATOM 6760 N N . ARG B 1 305 ? -17.641 22.047 5.941 1 95.75 305 ARG B N 1
ATOM 6761 C CA . ARG B 1 305 ? -16.422 21.312 6.297 1 95.75 305 ARG B CA 1
ATOM 6762 C C . ARG B 1 305 ? -16.734 19.859 6.648 1 95.75 305 ARG B C 1
ATOM 6764 O O . ARG B 1 305 ? -17.359 19.594 7.68 1 95.75 305 ARG B O 1
ATOM 6771 N N . ILE B 1 306 ? -16.203 18.922 5.875 1 97.44 306 ILE B N 1
ATOM 6772 C CA . ILE B 1 306 ? -16.578 17.531 6.102 1 97.44 306 ILE B CA 1
ATOM 6773 C C . ILE B 1 306 ? -16.031 17.078 7.449 1 97.44 306 ILE B C 1
ATOM 6775 O O . ILE B 1 306 ? -16.688 16.281 8.148 1 97.44 306 ILE B O 1
ATOM 6779 N N . ALA B 1 307 ? -14.922 17.578 7.859 1 98.19 307 ALA B N 1
ATOM 6780 C CA . ALA B 1 307 ? -14.305 17.188 9.125 1 98.19 307 ALA B CA 1
ATOM 6781 C C . ALA B 1 307 ? -15.141 17.641 10.312 1 98.19 307 ALA B C 1
ATOM 6783 O O . ALA B 1 307 ? -14.992 17.141 11.422 1 98.19 307 ALA B O 1
ATOM 6784 N N . ALA B 1 308 ? -16 18.641 10.094 1 98 308 ALA B N 1
ATOM 6785 C CA . ALA B 1 308 ? -16.828 19.172 11.188 1 98 308 ALA B CA 1
ATOM 6786 C C . ALA B 1 308 ? -17.812 18.125 11.688 1 98 308 ALA B C 1
ATOM 6788 O O . ALA B 1 308 ? -18.109 18.078 12.891 1 98 308 ALA B O 1
ATOM 6789 N N . GLU B 1 309 ? -18.312 17.297 10.75 1 97.88 309 GLU B N 1
ATOM 6790 C CA . GLU B 1 309 ? -19.188 16.203 11.164 1 97.88 309 GLU B CA 1
ATOM 6791 C C . GLU B 1 309 ? -18.453 15.211 12.062 1 97.88 309 GLU B C 1
ATOM 6793 O O . GLU B 1 309 ? -19 14.773 13.078 1 97.88 309 GLU B O 1
ATOM 6798 N N . ALA B 1 310 ? -17.234 14.852 11.688 1 97.69 310 ALA B N 1
ATOM 6799 C CA . ALA B 1 310 ? -16.406 13.922 12.445 1 97.69 310 ALA B CA 1
ATOM 6800 C C . ALA B 1 310 ? -16.078 14.484 13.828 1 97.69 310 ALA B C 1
ATOM 6802 O O . ALA B 1 310 ? -16.172 13.773 14.828 1 97.69 310 ALA B O 1
ATOM 6803 N N . ARG B 1 311 ? -15.695 15.734 13.867 1 96.56 311 ARG B N 1
ATOM 6804 C CA . ARG B 1 311 ? -15.297 16.375 15.117 1 96.56 311 ARG B CA 1
ATOM 6805 C C . ARG B 1 311 ? -16.484 16.516 16.062 1 96.56 311 ARG B C 1
ATOM 6807 O O . ARG B 1 311 ? -16.344 16.312 17.266 1 96.56 311 ARG B O 1
ATOM 6814 N N . GLN B 1 312 ? -17.594 16.875 15.531 1 95.19 312 GLN B N 1
ATOM 6815 C CA . GLN B 1 312 ? -18.781 17.125 16.359 1 95.19 312 GLN B CA 1
ATOM 6816 C C . GLN B 1 312 ? -19.156 15.883 17.156 1 95.19 312 GLN B C 1
ATOM 6818 O O . GLN B 1 312 ? -19.453 15.977 18.359 1 95.19 312 GLN B O 1
ATOM 6823 N N . VAL B 1 313 ? -19.062 14.734 16.547 1 95.56 313 VAL B N 1
ATOM 6824 C CA . VAL B 1 313 ? -19.531 13.516 17.203 1 95.56 313 VAL B CA 1
ATOM 6825 C C . VAL B 1 313 ? -18.5 13.055 18.234 1 95.56 313 VAL B C 1
ATOM 6827 O O . VAL B 1 313 ? -18.844 12.305 19.156 1 95.56 313 VAL B O 1
ATOM 6830 N N . THR B 1 314 ? -17.266 13.555 18.188 1 94.88 314 THR B N 1
ATOM 6831 C CA . THR B 1 314 ? -16.219 13.062 19.078 1 94.88 314 THR B CA 1
ATOM 6832 C C . THR B 1 314 ? -15.789 14.148 20.062 1 94.88 314 THR B C 1
ATOM 6834 O O . THR B 1 314 ? -15.031 13.883 21 1 94.88 314 THR B O 1
ATOM 6837 N N . GLU B 1 315 ? -16.25 15.344 19.906 1 91.31 315 GLU B N 1
ATOM 6838 C CA . GLU B 1 315 ? -15.75 16.5 20.641 1 91.31 315 GLU B CA 1
ATOM 6839 C C . GLU B 1 315 ? -15.969 16.359 22.141 1 91.31 315 GLU B C 1
ATOM 6841 O O . GLU B 1 315 ? -15.117 16.75 22.938 1 91.31 315 GLU B O 1
ATOM 6846 N N . ALA B 1 316 ? -17.062 15.805 22.516 1 87.06 316 ALA B N 1
ATOM 6847 C CA . ALA B 1 316 ? -17.391 15.688 23.922 1 87.06 316 ALA B CA 1
ATOM 6848 C C . ALA B 1 316 ? -16.531 14.633 24.609 1 87.06 316 ALA B C 1
ATOM 6850 O O . ALA B 1 316 ? -16.328 14.68 25.828 1 87.06 316 ALA B O 1
ATOM 6851 N N . ARG B 1 317 ? -15.961 13.805 23.812 1 86.31 317 ARG B N 1
ATOM 6852 C CA . ARG B 1 317 ? -15.242 12.672 24.391 1 86.31 317 ARG B CA 1
ATOM 6853 C C . ARG B 1 317 ? -13.734 12.875 24.312 1 86.31 317 ARG B C 1
ATOM 6855 O O . ARG B 1 317 ? -12.969 12.188 25 1 86.31 317 ARG B O 1
ATOM 6862 N N . THR B 1 318 ? -13.359 13.727 23.547 1 87.81 318 THR B N 1
ATOM 6863 C CA . THR B 1 318 ? -11.93 13.859 23.312 1 87.81 318 THR B CA 1
ATOM 6864 C C . THR B 1 318 ? -11.391 15.148 23.922 1 87.81 318 THR B C 1
ATOM 6866 O O . THR B 1 318 ? -12.133 16.125 24.078 1 87.81 318 THR B O 1
ATOM 6869 N N . THR B 1 319 ? -10.188 15.117 24.25 1 87.44 319 THR B N 1
ATOM 6870 C CA . THR B 1 319 ? -9.531 16.312 24.781 1 87.44 319 THR B CA 1
ATOM 6871 C C . THR B 1 319 ? -9.281 17.328 23.672 1 87.44 319 THR B C 1
ATOM 6873 O O . THR B 1 319 ? -9.391 17 22.484 1 87.44 319 THR B O 1
ATOM 6876 N N . ARG B 1 320 ? -9.016 18.531 24.047 1 91.25 320 ARG B N 1
ATOM 6877 C CA . ARG B 1 320 ? -8.688 19.594 23.094 1 91.25 320 ARG B CA 1
ATOM 6878 C C . ARG B 1 320 ? -7.387 19.281 22.359 1 91.25 320 ARG B C 1
ATOM 6880 O O . ARG B 1 320 ? -7.082 19.891 21.344 1 91.25 320 ARG B O 1
ATOM 6887 N N . TRP B 1 321 ? -6.621 18.266 22.828 1 93.25 321 TRP B N 1
ATOM 6888 C CA . TRP B 1 321 ? -5.289 17.953 22.312 1 93.25 321 TRP B CA 1
ATOM 6889 C C . TRP B 1 321 ? -5.348 16.875 21.234 1 93.25 321 TRP B C 1
ATOM 6891 O O . TRP B 1 321 ? -4.328 16.281 20.891 1 93.25 321 TRP B O 1
ATOM 6901 N N . TRP B 1 322 ? -6.48 16.656 20.672 1 94.94 322 TRP B N 1
ATOM 6902 C CA . TRP B 1 322 ? -6.707 15.547 19.766 1 94.94 322 TRP B CA 1
ATOM 6903 C C . TRP B 1 322 ? -5.781 15.633 18.547 1 94.94 322 TRP B C 1
ATOM 6905 O O . TRP B 1 322 ? -5.418 14.617 17.969 1 94.94 322 TRP B O 1
ATOM 6915 N N . TRP B 1 323 ? -5.32 16.859 18.141 1 97.06 323 TRP B N 1
ATOM 6916 C CA . TRP B 1 323 ? -4.484 17.047 16.969 1 97.06 323 TRP B CA 1
ATOM 6917 C C . TRP B 1 323 ? -3.006 17.031 17.344 1 97.06 323 TRP B C 1
ATOM 6919 O O . TRP B 1 323 ? -2.141 16.906 16.469 1 97.06 323 TRP B O 1
ATOM 6929 N N . GLU B 1 324 ? -2.676 17.016 18.594 1 96.44 324 GLU B N 1
ATOM 6930 C CA . GLU B 1 324 ? -1.309 17.188 19.078 1 96.44 324 GLU B CA 1
ATOM 6931 C C . GLU B 1 324 ? -0.412 16.047 18.625 1 96.44 324 GLU B C 1
ATOM 6933 O O . GLU B 1 324 ? 0.752 16.266 18.281 1 96.44 324 GLU B O 1
ATOM 6938 N N . PRO B 1 325 ? -0.932 14.789 18.594 1 96.25 325 PRO B N 1
ATOM 6939 C CA . PRO B 1 325 ? -0.05 13.719 18.125 1 96.25 325 PRO B CA 1
ATOM 6940 C C . PRO B 1 325 ? 0.49 13.984 16.719 1 96.25 325 PRO B C 1
ATOM 6942 O O . PRO B 1 325 ? 1.687 13.812 16.469 1 96.25 325 PRO B O 1
ATOM 6945 N N . ILE B 1 326 ? -0.347 14.453 15.805 1 97.56 326 ILE B N 1
ATOM 6946 C CA . ILE B 1 326 ? 0.059 14.695 14.422 1 97.56 326 ILE B CA 1
ATOM 6947 C C . ILE B 1 326 ? 0.905 15.961 14.352 1 97.56 326 ILE B C 1
ATOM 6949 O O . ILE B 1 326 ? 1.951 15.984 13.695 1 97.56 326 ILE B O 1
ATOM 6953 N N . ARG B 1 327 ? 0.47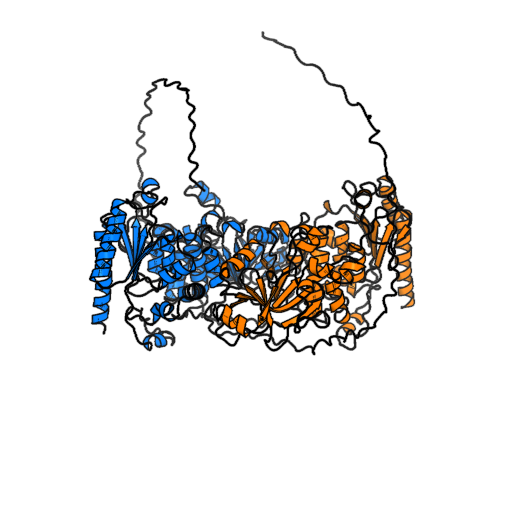1 17.016 15.047 1 98.19 327 ARG B N 1
ATOM 6954 C CA . ARG B 1 327 ? 1.223 18.266 15.055 1 98.19 327 ARG B CA 1
ATOM 6955 C C . ARG B 1 327 ? 2.662 18.047 15.5 1 98.19 327 ARG B C 1
ATOM 6957 O O . ARG B 1 327 ? 3.602 18.484 14.836 1 98.19 327 ARG B O 1
ATOM 6964 N N . ARG B 1 328 ? 2.838 17.359 16.578 1 97.44 328 ARG B N 1
ATOM 6965 C CA . ARG B 1 328 ? 4.164 17.125 17.141 1 97.44 328 ARG B CA 1
ATOM 6966 C C . ARG B 1 328 ? 5.016 16.266 16.219 1 97.44 328 ARG B C 1
ATOM 6968 O O . ARG B 1 328 ? 6.207 16.531 16.047 1 97.44 328 ARG B O 1
ATOM 6975 N N . ALA B 1 329 ? 4.391 15.242 15.625 1 96.19 329 ALA B N 1
ATOM 6976 C CA . ALA B 1 329 ? 5.113 14.367 14.703 1 96.19 329 ALA B CA 1
ATOM 6977 C C . ALA B 1 329 ? 5.652 15.156 13.508 1 96.19 329 ALA B C 1
ATOM 6979 O O . ALA B 1 329 ? 6.82 15.016 13.141 1 96.19 329 ALA B O 1
ATOM 6980 N N . VAL B 1 330 ? 4.844 15.977 12.938 1 97.56 330 VAL B N 1
ATOM 6981 C CA . VAL B 1 330 ? 5.203 16.75 11.758 1 97.56 330 VAL B CA 1
ATOM 6982 C C . VAL B 1 330 ? 6.285 17.766 12.109 1 97.56 330 VAL B C 1
ATOM 6984 O O . VAL B 1 330 ? 7.234 17.969 11.352 1 97.56 330 VAL B O 1
ATOM 6987 N N . LEU B 1 331 ? 6.148 18.375 13.266 1 97.81 331 LEU B N 1
ATOM 6988 C CA . LEU B 1 331 ? 7.121 19.375 13.68 1 97.81 331 LEU B CA 1
ATOM 6989 C C . LEU B 1 331 ? 8.469 18.734 14 1 97.81 331 LEU B C 1
ATOM 6991 O O . LEU B 1 331 ? 9.516 19.312 13.711 1 97.81 331 LEU B O 1
ATOM 6995 N N . ARG B 1 332 ? 8.422 17.594 14.602 1 94.75 332 ARG B N 1
ATOM 6996 C CA . ARG B 1 332 ? 9.67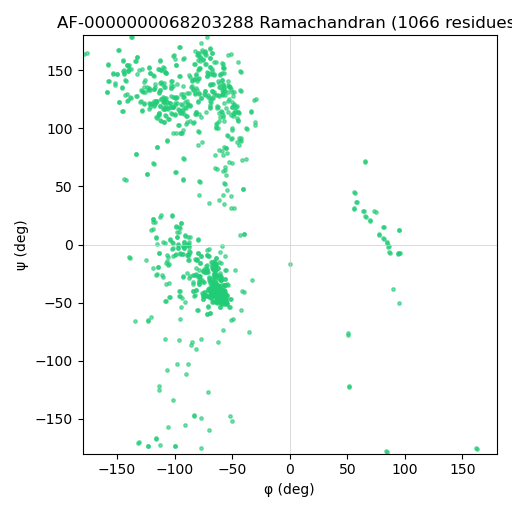2 16.875 14.852 1 94.75 332 ARG B CA 1
ATOM 6997 C C . ARG B 1 332 ? 10.359 16.5 13.539 1 94.75 332 ARG B C 1
ATOM 6999 O O . ARG B 1 332 ? 11.586 16.578 13.43 1 94.75 332 ARG B O 1
ATOM 7006 N N . HIS B 1 333 ? 9.539 16.125 12.641 1 92.69 333 HIS B N 1
ATOM 7007 C CA . HIS B 1 333 ? 10.102 15.867 11.312 1 92.69 333 HIS B CA 1
ATOM 7008 C C . HIS B 1 333 ? 10.82 17.094 10.781 1 92.69 333 HIS B C 1
ATOM 7010 O O . HIS B 1 333 ? 11.867 16.984 10.133 1 92.69 333 HIS B O 1
ATOM 7016 N N . ALA B 1 334 ? 10.273 18.25 11.023 1 95 334 ALA B N 1
ATOM 7017 C CA . ALA B 1 334 ? 10.844 19.5 10.547 1 95 334 ALA B CA 1
ATOM 7018 C C . ALA B 1 334 ? 12 19.953 11.43 1 95 334 ALA B C 1
ATOM 7020 O O . ALA B 1 334 ? 12.508 21.062 11.281 1 95 334 ALA B O 1
ATOM 7021 N N . SER B 1 335 ? 12.383 19.141 12.414 1 92.75 335 SER B N 1
ATOM 7022 C CA . SER B 1 335 ? 13.492 19.391 13.328 1 92.75 335 SER B CA 1
ATOM 7023 C C . SER B 1 335 ? 13.234 20.625 14.188 1 92.75 335 SER B C 1
ATOM 7025 O O . SER B 1 335 ? 14.164 21.375 14.5 1 92.75 335 SER B O 1
ATOM 7027 N N . VAL B 1 336 ? 11.984 20.906 14.445 1 96.69 336 VAL B N 1
ATOM 7028 C CA . VAL B 1 336 ? 11.633 21.969 15.391 1 96.69 336 VAL B CA 1
ATOM 7029 C C . VAL B 1 336 ? 12.008 21.531 16.812 1 96.69 336 VAL B C 1
ATOM 7031 O O . VAL B 1 336 ? 11.773 20.391 17.203 1 96.69 336 VAL B O 1
ATOM 7034 N N . SER B 1 337 ? 12.562 22.422 17.562 1 95.56 337 SER B N 1
ATOM 7035 C CA . SER B 1 337 ? 13.016 22.078 18.906 1 95.56 337 SER B CA 1
ATOM 7036 C C . SER B 1 337 ? 11.836 21.766 19.828 1 95.56 337 SER B C 1
ATOM 7038 O O . SER B 1 337 ? 10.758 22.328 19.672 1 95.56 337 SER B O 1
ATOM 7040 N N . GLU B 1 338 ? 12.086 20.891 20.828 1 94.25 338 GLU B N 1
ATOM 7041 C CA . GLU B 1 338 ? 11.039 20.531 21.797 1 94.25 338 GLU B CA 1
ATOM 7042 C C . GLU B 1 338 ? 10.57 21.766 22.562 1 94.25 338 GLU B C 1
ATOM 7044 O O . GLU B 1 338 ? 9.406 21.844 22.953 1 94.25 338 GLU B O 1
ATOM 7049 N N . GLU B 1 339 ? 11.469 22.703 22.734 1 94.56 339 GLU B N 1
ATOM 7050 C CA . GLU B 1 339 ? 11.102 23.938 23.438 1 94.56 339 GLU B CA 1
ATOM 7051 C C . GLU B 1 339 ? 9.977 24.672 22.703 1 94.56 339 GLU B C 1
ATOM 7053 O O . GLU B 1 339 ? 9.047 25.172 23.328 1 94.56 339 GLU B O 1
ATOM 7058 N N . ILE B 1 340 ? 10.078 24.703 21.391 1 97.06 340 ILE B N 1
ATOM 7059 C CA . ILE B 1 340 ? 9.07 25.375 20.578 1 97.06 340 ILE B CA 1
ATOM 7060 C C . ILE B 1 340 ? 7.816 24.5 20.5 1 97.06 340 ILE B C 1
ATOM 7062 O O . ILE B 1 340 ? 6.695 25 20.609 1 97.06 340 ILE B O 1
ATOM 7066 N N . ILE B 1 341 ? 7.973 23.203 20.328 1 96.94 341 ILE B N 1
ATOM 7067 C CA . ILE B 1 341 ? 6.848 22.281 20.266 1 96.94 341 ILE B CA 1
ATOM 7068 C C . ILE B 1 341 ? 6.043 22.344 21.547 1 96.94 341 ILE B C 1
ATOM 7070 O O . ILE B 1 341 ? 4.809 22.281 21.531 1 96.94 341 ILE B O 1
ATOM 7074 N N . ASP B 1 342 ? 6.699 22.641 22.703 1 95.31 342 ASP B N 1
ATOM 7075 C CA . ASP B 1 342 ? 6.094 22.578 24.031 1 95.31 342 ASP B CA 1
ATOM 7076 C C . ASP B 1 342 ? 5.488 23.938 24.406 1 95.31 342 ASP B C 1
ATOM 7078 O O . ASP B 1 342 ? 5.07 24.125 25.562 1 95.31 342 ASP B O 1
ATOM 7082 N N . ILE B 1 343 ? 5.461 24.828 23.516 1 96.25 343 ILE B N 1
ATOM 7083 C CA . ILE B 1 343 ? 4.793 26.094 23.797 1 96.25 343 ILE B CA 1
ATOM 7084 C C . ILE B 1 343 ? 3.369 25.828 24.281 1 96.25 343 ILE B C 1
ATOM 7086 O O . ILE B 1 343 ? 2.871 26.516 25.172 1 96.25 343 ILE B O 1
ATOM 7090 N N . VAL B 1 344 ? 2.781 24.828 23.75 1 94.12 344 VAL B N 1
ATOM 7091 C CA . VAL B 1 344 ? 1.418 24.453 24.109 1 94.12 344 VAL B CA 1
ATOM 7092 C C . VAL B 1 344 ? 1.346 24.125 25.594 1 94.12 344 VAL B C 1
ATOM 7094 O O . VAL B 1 344 ? 0.314 24.344 26.234 1 94.12 344 VAL B O 1
ATOM 7097 N N . ILE B 1 345 ? 2.402 23.719 26.141 1 92.62 345 ILE B N 1
ATOM 7098 C CA . ILE B 1 345 ? 2.43 23.219 27.516 1 92.62 345 ILE B CA 1
ATOM 7099 C C . ILE B 1 345 ? 3.061 24.266 28.422 1 92.62 345 ILE B C 1
ATOM 7101 O O . ILE B 1 345 ? 2.635 24.422 29.578 1 92.62 345 ILE B O 1
ATOM 7105 N N . ASN B 1 346 ? 4.008 25.031 27.938 1 92.31 346 ASN B N 1
ATOM 7106 C CA . ASN B 1 346 ? 4.84 25.828 28.828 1 92.31 346 ASN B CA 1
ATOM 7107 C C . ASN B 1 346 ? 4.488 27.312 28.75 1 92.31 346 ASN B C 1
ATOM 7109 O O . ASN B 1 346 ? 4.91 28.094 29.594 1 92.31 346 ASN B O 1
ATOM 7113 N N . SER B 1 347 ? 3.713 27.656 27.859 1 93.5 347 SER B N 1
ATOM 7114 C CA . SER B 1 347 ? 3.395 29.078 27.688 1 93.5 347 SER B CA 1
ATOM 7115 C C . SER B 1 347 ? 2.547 29.594 28.844 1 93.5 347 SER B C 1
ATOM 7117 O O . SER B 1 347 ? 1.717 28.859 29.391 1 93.5 347 SER B O 1
ATOM 7119 N N . ASN B 1 348 ? 2.752 30.812 29.172 1 91.5 348 ASN B N 1
ATOM 7120 C CA . ASN B 1 348 ? 1.881 31.438 30.156 1 91.5 348 ASN B CA 1
ATOM 7121 C C . ASN B 1 348 ? 0.463 31.609 29.609 1 91.5 348 ASN B C 1
ATOM 7123 O O . ASN B 1 348 ? -0.478 31.797 30.391 1 91.5 348 ASN B O 1
ATOM 7127 N N . ALA B 1 349 ? 0.385 31.531 28.344 1 93.5 349 ALA B N 1
ATOM 7128 C CA . ALA B 1 349 ? -0.927 31.656 27.703 1 93.5 349 ALA B CA 1
ATOM 7129 C C . ALA B 1 349 ? -1.507 30.281 27.375 1 93.5 349 ALA B C 1
ATOM 7131 O O . ALA B 1 349 ? -2.418 30.156 26.562 1 93.5 349 ALA B O 1
ATOM 7132 N N . ARG B 1 350 ? -0.959 29.188 27.969 1 92.38 350 ARG B N 1
ATOM 7133 C CA . ARG B 1 350 ? -1.465 27.859 27.688 1 92.38 350 ARG B CA 1
ATOM 7134 C C . ARG B 1 350 ? -2.895 27.688 28.188 1 92.38 350 ARG B C 1
ATOM 7136 O O . ARG B 1 350 ? -3.348 28.469 29.047 1 92.38 350 ARG B O 1
ATOM 7143 N N . PHE B 1 351 ? -3.609 26.719 27.594 1 88.12 351 PHE B N 1
ATOM 7144 C CA . PHE B 1 351 ? -4.922 26.344 28.094 1 88.12 351 PHE B CA 1
ATOM 7145 C C . PHE B 1 351 ? -4.789 25.469 29.344 1 88.12 351 PHE B C 1
ATOM 7147 O O . PHE B 1 351 ? -4.004 24.516 29.359 1 88.12 351 PHE B O 1
ATOM 7154 N N . ASP B 1 352 ? -5.406 25.859 30.359 1 77.06 352 ASP B N 1
ATOM 7155 C CA . ASP B 1 352 ? -5.383 25.031 31.562 1 77.06 352 ASP B CA 1
ATOM 7156 C C . ASP B 1 352 ? -6.605 24.125 31.609 1 77.06 352 ASP B C 1
ATOM 7158 O O . ASP B 1 352 ? -7.738 24.578 31.469 1 77.06 352 ASP B O 1
ATOM 7162 N N . ASP B 1 353 ? -6.434 22.875 31.141 1 62.81 353 ASP B N 1
ATOM 7163 C CA . ASP B 1 353 ? -7.527 21.906 31.125 1 62.81 353 ASP B CA 1
ATOM 7164 C C . ASP B 1 353 ? -8.164 21.766 32.5 1 62.81 353 ASP B C 1
ATOM 7166 O O . ASP B 1 353 ? -7.477 21.891 33.531 1 62.81 353 ASP B O 1
ATOM 7170 N N . ALA B 1 354 ? -9.484 22 32.5 1 54.38 354 ALA B N 1
ATOM 7171 C CA . ALA B 1 354 ? -10.203 21.719 33.75 1 54.38 354 ALA B CA 1
ATOM 7172 C C . ALA B 1 354 ? -9.828 20.344 34.281 1 54.38 354 ALA B C 1
ATOM 7174 O O . ALA B 1 354 ? -9.508 19.422 33.531 1 54.38 354 ALA B O 1
ATOM 7175 N N . PRO B 1 355 ? -9.484 20.297 35.594 1 44.59 355 PRO B N 1
ATOM 7176 C CA . PRO B 1 355 ? -9.203 19 36.219 1 44.59 355 PRO B CA 1
ATOM 7177 C C . PRO B 1 355 ? -10.188 17.906 35.781 1 44.59 355 PRO B C 1
ATOM 7179 O O . PRO B 1 355 ? -11.406 18.109 35.875 1 44.59 355 PRO B O 1
ATOM 7182 N N . THR B 1 356 ? -10.078 17.469 34.625 1 45.41 356 THR B N 1
ATOM 7183 C CA . THR B 1 356 ? -11.039 16.391 34.406 1 45.41 356 THR B CA 1
ATOM 7184 C C . THR B 1 356 ? -10.953 15.367 35.531 1 45.41 356 THR B C 1
ATOM 7186 O O . THR B 1 356 ? -9.906 15.211 36.156 1 45.41 356 THR B O 1
ATOM 7189 N N . THR B 1 357 ? -12.055 15.023 36.062 1 41.38 357 THR B N 1
ATOM 7190 C CA . THR B 1 357 ? -12.266 14.078 37.156 1 41.38 357 THR B CA 1
ATOM 7191 C C . THR B 1 357 ? -11.398 12.836 36.969 1 41.38 357 THR B C 1
ATOM 7193 O O . THR B 1 357 ? -11.391 11.945 37.812 1 41.38 357 THR B O 1
ATOM 7196 N N . GLY B 1 358 ? -10.43 12.789 35.969 1 40.81 358 GLY B N 1
ATOM 7197 C CA . GLY B 1 358 ? -9.445 11.734 35.781 1 40.81 358 GLY B CA 1
ATOM 7198 C C . GLY B 1 358 ? -8.039 12.258 35.562 1 40.81 358 GLY B C 1
ATOM 7199 O O . GLY B 1 358 ? -7.852 13.438 35.25 1 40.81 358 GLY B O 1
ATOM 7200 N N . GLY B 1 359 ? -6.77 11.727 35.938 1 40.62 359 GLY B N 1
ATOM 7201 C CA . GLY B 1 359 ? -5.359 11.883 36.25 1 40.62 359 GLY B CA 1
ATOM 7202 C C . GLY B 1 359 ? -4.602 12.719 35.25 1 40.62 359 GLY B C 1
ATOM 7203 O O . GLY B 1 359 ? -3.418 13 35.406 1 40.62 359 GLY B O 1
ATOM 7204 N N . ILE B 1 360 ? -5.062 12.883 34.031 1 45.56 360 ILE B N 1
ATOM 7205 C CA . ILE B 1 360 ? -4.066 13.297 33.031 1 45.56 360 ILE B CA 1
ATOM 7206 C C . ILE B 1 360 ? -3.938 14.82 33.031 1 45.56 360 ILE B C 1
ATOM 7208 O O . ILE B 1 360 ? -2.873 15.359 32.75 1 45.56 360 ILE B O 1
ATOM 7212 N N . GLY B 1 361 ? -4.93 15.617 33.406 1 50.88 361 GLY B N 1
ATOM 7213 C CA . GLY B 1 361 ? -4.887 17.078 33.469 1 50.88 361 GLY B CA 1
ATOM 7214 C C . GLY B 1 361 ? -3.941 17.594 34.531 1 50.88 361 GLY B C 1
ATOM 7215 O O . GLY B 1 361 ? -3.504 18.75 34.469 1 50.88 361 GLY B O 1
ATOM 7216 N N . GLY B 1 362 ? -3.795 16.797 35.5 1 53.19 362 GLY B N 1
ATOM 7217 C CA . GLY B 1 362 ? -3.004 17.219 36.656 1 53.19 362 GLY B CA 1
ATOM 7218 C C . GLY B 1 362 ? -1.542 17.438 36.312 1 53.19 362 GLY B C 1
ATOM 7219 O O . GLY B 1 362 ? -0.904 18.344 36.875 1 53.19 362 GLY B O 1
ATOM 7220 N N . GLU B 1 363 ? -1.113 16.703 35.312 1 60.56 363 GLU B N 1
ATOM 7221 C CA . GLU B 1 363 ? 0.319 16.781 35.031 1 60.56 363 GLU B CA 1
ATOM 7222 C C . GLU B 1 363 ? 0.692 18.109 34.406 1 60.56 363 GLU B C 1
ATOM 7224 O O . GLU B 1 363 ? 1.753 18.672 34.688 1 60.56 363 GLU B O 1
ATOM 7229 N N . MET B 1 364 ? -0.283 18.812 33.75 1 68.75 364 MET B N 1
ATOM 7230 C CA . MET B 1 364 ? 0.069 20.047 33.062 1 68.75 364 MET B CA 1
ATOM 7231 C C . MET B 1 364 ? 0.149 21.219 34.031 1 68.75 364 MET B C 1
ATOM 7233 O O . MET B 1 364 ? 0.966 22.125 33.875 1 68.75 364 MET B O 1
ATOM 7237 N N . ARG B 1 365 ? -0.581 21.109 35.125 1 66.81 365 ARG B N 1
ATOM 7238 C CA . ARG B 1 365 ? -0.632 22.219 36.094 1 66.81 365 ARG B CA 1
ATOM 7239 C C . ARG B 1 365 ? 0.678 22.344 36.844 1 66.81 365 ARG B C 1
ATOM 7241 O O . ARG B 1 365 ? 1.021 23.422 37.344 1 66.81 365 ARG B O 1
ATOM 7248 N N . SER B 1 366 ? 1.283 21.234 36.781 1 75.12 366 SER B N 1
ATOM 7249 C CA . SER B 1 366 ? 2.523 21.25 37.562 1 75.12 366 SER B CA 1
ATOM 7250 C C . SER B 1 366 ? 3.693 21.75 36.719 1 75.12 366 SER B C 1
ATOM 7252 O O . SER B 1 366 ? 4.762 22.062 37.25 1 75.12 366 SER B O 1
ATOM 7254 N N . ILE B 1 367 ? 3.414 22.078 35.5 1 83.25 367 ILE B N 1
ATOM 7255 C CA . ILE B 1 367 ? 4.488 22.547 34.625 1 83.25 367 ILE B CA 1
ATOM 7256 C C . ILE B 1 367 ? 4.625 24.062 34.75 1 83.25 367 ILE B C 1
ATOM 7258 O O . ILE B 1 367 ? 3.645 24.797 34.594 1 83.25 367 ILE B O 1
ATOM 7262 N N . PRO B 1 368 ? 5.781 24.531 35.094 1 86.44 368 PRO B N 1
ATOM 7263 C CA . PRO B 1 368 ? 5.973 25.969 35.188 1 86.44 368 PRO B CA 1
ATOM 7264 C C . PRO B 1 368 ? 5.668 26.703 33.875 1 86.44 368 PRO B C 1
ATOM 7266 O O . PRO B 1 368 ? 5.988 26.203 32.812 1 86.44 368 PRO B O 1
ATOM 7269 N N . LYS B 1 369 ? 4.98 27.844 34.031 1 89.88 369 LYS B N 1
ATOM 7270 C CA . LYS B 1 369 ? 4.648 28.672 32.875 1 89.88 369 LYS B CA 1
ATOM 7271 C C . LYS B 1 369 ? 5.797 29.609 32.531 1 89.88 369 LYS B C 1
ATOM 7273 O O . LYS B 1 369 ? 6.484 30.109 33.406 1 89.88 369 LYS B O 1
ATOM 7278 N N . LYS B 1 370 ? 5.965 29.719 31.219 1 90.81 370 LYS B N 1
ATOM 7279 C CA . LYS B 1 370 ? 6.98 30.656 30.719 1 90.81 370 LYS B CA 1
ATOM 7280 C C . LYS B 1 370 ? 6.387 31.641 29.719 1 90.81 370 LYS B C 1
ATOM 7282 O O . LYS B 1 370 ? 5.488 31.281 28.953 1 90.81 370 LYS B O 1
ATOM 7287 N N . GLU B 1 371 ? 6.898 32.875 29.859 1 90.69 371 GLU B N 1
ATOM 7288 C CA . GLU B 1 371 ? 6.496 33.844 28.859 1 90.69 371 GLU B CA 1
ATOM 7289 C C . GLU B 1 371 ? 7.027 33.469 27.469 1 90.69 371 GLU B C 1
ATOM 7291 O O . GLU B 1 371 ? 8.195 33.125 27.328 1 90.69 371 GLU B O 1
ATOM 7296 N N . THR B 1 372 ? 6.164 33.5 26.547 1 91.06 372 THR B N 1
ATOM 7297 C CA . THR B 1 372 ? 6.543 33.188 25.172 1 91.06 372 THR B CA 1
ATOM 7298 C C . THR B 1 372 ? 6.473 34.438 24.297 1 91.06 372 THR B C 1
ATOM 7300 O O . THR B 1 372 ? 5.551 35.219 24.422 1 91.06 372 THR B O 1
ATOM 7303 N N . PRO B 1 373 ? 7.5 34.594 23.406 1 94.75 373 PRO B N 1
ATOM 7304 C CA . PRO B 1 373 ? 7.484 35.75 22.516 1 94.75 373 PRO B CA 1
ATOM 7305 C C . PRO B 1 373 ? 6.258 35.781 21.609 1 94.75 373 PRO B C 1
ATOM 7307 O O . PRO B 1 373 ? 5.754 34.719 21.219 1 94.75 373 PRO B O 1
ATOM 7310 N N . ILE B 1 374 ? 5.828 37 21.344 1 98 374 ILE B N 1
ATOM 7311 C CA . ILE B 1 374 ? 4.754 37.156 20.375 1 98 374 ILE B CA 1
ATOM 7312 C C . ILE B 1 374 ? 5.336 37.25 18.969 1 98 374 ILE B C 1
ATOM 7314 O O . ILE B 1 374 ? 6.168 38.125 18.688 1 98 374 ILE B O 1
ATOM 7318 N N . VAL B 1 375 ? 4.953 36.344 18.125 1 98.69 375 VAL B N 1
ATOM 7319 C CA . VAL B 1 375 ? 5.457 36.25 16.766 1 98.69 375 VAL B CA 1
ATOM 7320 C C . VAL B 1 375 ? 4.305 36.438 15.773 1 98.69 375 VAL B C 1
ATOM 7322 O O . VAL B 1 375 ? 3.346 35.656 15.781 1 98.69 375 VAL B O 1
ATOM 7325 N N . ILE B 1 376 ? 4.387 37.469 14.922 1 98.88 376 ILE B N 1
ATOM 7326 C CA . ILE B 1 376 ? 3.424 37.688 13.852 1 98.88 376 ILE B CA 1
ATOM 7327 C C . ILE B 1 376 ? 4.027 37.25 12.516 1 98.88 376 ILE B C 1
ATOM 7329 O O . ILE B 1 376 ? 5.098 37.75 12.133 1 98.88 376 ILE B O 1
ATOM 7333 N N . THR B 1 377 ? 3.414 36.281 11.883 1 98.81 377 THR B N 1
ATOM 7334 C CA . THR B 1 377 ? 3.855 35.812 10.57 1 98.81 377 THR B CA 1
ATOM 7335 C C . THR B 1 377 ? 2.824 36.156 9.5 1 98.81 377 THR B C 1
ATOM 7337 O O . THR B 1 377 ? 1.66 35.781 9.602 1 98.81 377 THR B O 1
ATOM 7340 N N . TYR B 1 378 ? 3.246 36.938 8.531 1 98.62 378 TYR B N 1
ATOM 7341 C CA . TYR B 1 378 ? 2.443 37.281 7.355 1 98.62 378 TYR B CA 1
ATOM 7342 C C . TYR B 1 378 ? 2.914 36.469 6.141 1 98.62 378 TYR B C 1
ATOM 7344 O O . TYR B 1 378 ? 4.039 36.656 5.672 1 98.62 378 TYR B O 1
ATOM 7352 N N . ILE B 1 379 ? 2.057 35.562 5.656 1 96.81 379 ILE B N 1
ATOM 7353 C CA . ILE B 1 379 ? 2.354 34.812 4.434 1 96.81 379 ILE B CA 1
ATOM 7354 C C . ILE B 1 379 ? 1.81 35.562 3.229 1 96.81 379 ILE B C 1
ATOM 7356 O O . ILE B 1 379 ? 0.606 35.531 2.961 1 96.81 379 ILE B O 1
ATOM 7360 N N . SER B 1 380 ? 2.705 36.188 2.52 1 94.19 380 SER B N 1
ATOM 7361 C CA . SER B 1 380 ? 2.344 37 1.365 1 94.19 380 SER B CA 1
ATOM 7362 C C . SER B 1 380 ? 2.15 36.156 0.119 1 94.19 380 SER B C 1
ATOM 7364 O O . SER B 1 380 ? 2.896 35.188 -0.107 1 94.19 380 SER B O 1
ATOM 7366 N N . ARG B 1 381 ? 1.21 36.469 -0.694 1 90.5 381 ARG B N 1
ATOM 7367 C CA . ARG B 1 381 ? 0.929 35.781 -1.944 1 90.5 381 ARG B CA 1
ATOM 7368 C C . ARG B 1 381 ? 1.11 36.719 -3.143 1 90.5 381 ARG B C 1
ATOM 7370 O O . ARG B 1 381 ? 0.583 36.438 -4.223 1 90.5 381 ARG B O 1
ATOM 7377 N N . GLN B 1 382 ? 1.845 37.781 -2.863 1 90.31 382 GLN B N 1
ATOM 7378 C CA . GLN B 1 382 ? 2.062 38.75 -3.926 1 90.31 382 GLN B CA 1
ATOM 7379 C C . GLN B 1 382 ? 2.697 38.125 -5.152 1 90.31 382 GLN B C 1
ATOM 7381 O O . GLN B 1 382 ? 3.611 37.281 -5.023 1 90.31 382 GLN B O 1
ATOM 7386 N N . GLY B 1 383 ? 2.219 38.438 -6.309 1 81.56 383 GLY B N 1
ATOM 7387 C CA . GLY B 1 383 ? 2.689 37.875 -7.559 1 81.56 383 GLY B CA 1
ATOM 7388 C C . GLY B 1 383 ? 1.865 36.656 -8.008 1 81.56 383 GLY B C 1
ATOM 7389 O O . GLY B 1 383 ? 2.02 36.188 -9.133 1 81.56 383 GLY B O 1
ATOM 7390 N N . GLY B 1 384 ? 1.006 36.25 -7.141 1 79.94 384 GLY B N 1
ATOM 7391 C CA . GLY B 1 384 ? 0.152 35.094 -7.488 1 79.94 384 GLY B CA 1
ATOM 7392 C C . GLY B 1 384 ? -1.235 35.531 -7.938 1 79.94 384 GLY B C 1
ATOM 7393 O O . GLY B 1 384 ? -1.495 36.719 -8.141 1 79.94 384 GLY B O 1
ATOM 7394 N N . ARG B 1 385 ? -2.102 34.438 -8.133 1 76 385 ARG B N 1
ATOM 7395 C CA . ARG B 1 385 ? -3.461 34.656 -8.617 1 76 385 ARG B CA 1
ATOM 7396 C C . ARG B 1 385 ? -4.312 35.375 -7.586 1 76 385 ARG B C 1
ATOM 7398 O O . ARG B 1 385 ? -5.184 36.188 -7.938 1 76 385 ARG B O 1
ATOM 7405 N N . ARG B 1 386 ? -4.172 35.125 -6.383 1 84.81 386 ARG B N 1
ATOM 7406 C CA . ARG B 1 386 ? -4.859 35.781 -5.27 1 84.81 386 ARG B CA 1
ATOM 7407 C C . ARG B 1 386 ? -3.887 36.594 -4.43 1 84.81 386 ARG B C 1
ATOM 7409 O O . ARG B 1 386 ? -3.066 36.031 -3.699 1 84.81 386 ARG B O 1
ATOM 7416 N N . SER B 1 387 ? -4.027 37.938 -4.602 1 91 387 SER B N 1
ATOM 7417 C CA . SER B 1 387 ? -3.078 38.812 -3.914 1 91 387 SER B CA 1
ATOM 7418 C C . SER B 1 387 ? -3.719 40.156 -3.553 1 91 387 SER B C 1
ATOM 7420 O O . SER B 1 387 ? -4.805 40.469 -4.035 1 91 387 SER B O 1
ATOM 7422 N N . LEU B 1 388 ? -3.041 40.844 -2.748 1 94.88 388 LEU B N 1
ATOM 7423 C CA . LEU B 1 388 ? -3.488 42.156 -2.322 1 94.88 388 LEU B CA 1
ATOM 7424 C C . LEU B 1 388 ? -3.109 43.219 -3.35 1 94.88 388 LEU B C 1
ATOM 7426 O O . LEU B 1 388 ? -2.189 43.031 -4.145 1 94.88 388 LEU B O 1
ATOM 7430 N N . LEU B 1 389 ? -3.947 44.312 -3.26 1 94.81 389 LEU B N 1
ATOM 7431 C CA . LEU B 1 389 ? -3.459 45.5 -3.945 1 94.81 389 LEU B CA 1
ATOM 7432 C C . LEU B 1 389 ? -2.047 45.844 -3.49 1 94.81 389 LEU B C 1
ATOM 7434 O O . LEU B 1 389 ? -1.756 45.844 -2.291 1 94.81 389 LEU B O 1
ATOM 7438 N N . GLU B 1 390 ? -1.212 46.156 -4.473 1 94.94 390 GLU B N 1
ATOM 7439 C CA . GLU B 1 390 ? 0.207 46.344 -4.188 1 94.94 390 GLU B CA 1
ATOM 7440 C C . GLU B 1 390 ? 0.418 47.406 -3.113 1 94.94 390 GLU B C 1
ATOM 7442 O O . GLU B 1 390 ? 1.211 47.219 -2.188 1 94.94 390 GLU B O 1
ATOM 7447 N N . ASP B 1 391 ? -0.256 48.5 -3.275 1 96.19 391 ASP B N 1
ATOM 7448 C CA . ASP B 1 391 ? -0.121 49.562 -2.293 1 96.19 391 ASP B CA 1
ATOM 7449 C C . ASP B 1 391 ? -0.613 49.125 -0.919 1 96.19 391 ASP B C 1
ATOM 7451 O O . ASP B 1 391 ? -0.04 49.5 0.105 1 96.19 391 ASP B O 1
ATOM 7455 N N . ASP B 1 392 ? -1.639 48.438 -0.914 1 97.12 392 ASP B N 1
ATOM 7456 C CA . ASP B 1 392 ? -2.199 47.938 0.344 1 97.12 392 ASP B CA 1
ATOM 7457 C C . ASP B 1 392 ? -1.283 46.906 0.994 1 97.12 392 ASP B C 1
ATOM 7459 O O . ASP B 1 392 ? -1.164 46.844 2.221 1 97.12 392 ASP B O 1
ATOM 7463 N N . HIS B 1 393 ? -0.699 46.062 0.166 1 97.06 393 HIS B N 1
ATOM 7464 C CA . HIS B 1 393 ? 0.304 45.125 0.654 1 97.06 393 HIS B CA 1
ATOM 7465 C C . HIS B 1 393 ? 1.447 45.875 1.353 1 97.06 393 HIS B C 1
ATOM 7467 O O . HIS B 1 393 ? 1.844 45.5 2.459 1 97.06 393 HIS B O 1
ATOM 7473 N N . ILE B 1 394 ? 1.945 46.844 0.708 1 97.56 394 ILE B N 1
ATOM 7474 C CA . ILE B 1 394 ? 3.049 47.625 1.258 1 97.56 394 ILE B CA 1
ATOM 7475 C C . ILE B 1 394 ? 2.627 48.25 2.588 1 97.56 394 ILE B C 1
ATOM 7477 O O . ILE B 1 394 ? 3.385 48.219 3.561 1 97.56 394 ILE B O 1
ATOM 7481 N N . ARG B 1 395 ? 1.432 48.812 2.65 1 97.94 395 ARG B N 1
ATOM 7482 C CA . ARG B 1 395 ? 0.925 49.438 3.873 1 97.94 395 ARG B CA 1
ATOM 7483 C C . ARG B 1 395 ? 0.754 48.375 4.977 1 97.94 395 ARG B C 1
ATOM 7485 O O . ARG B 1 395 ? 1.036 48.656 6.145 1 97.94 395 ARG B O 1
ATOM 7492 N N . LEU B 1 396 ? 0.204 47.25 4.609 1 98.38 396 LEU B N 1
ATOM 7493 C CA . LEU B 1 396 ? 0.044 46.188 5.582 1 98.38 396 LEU B CA 1
ATOM 7494 C C . LEU B 1 396 ? 1.383 45.812 6.215 1 98.38 396 LEU B C 1
ATOM 7496 O O . LEU B 1 396 ? 1.495 45.75 7.441 1 98.38 396 LEU B O 1
ATOM 7500 N N . VAL B 1 397 ? 2.385 45.594 5.367 1 98.56 397 VAL B N 1
ATOM 7501 C CA . VAL B 1 397 ? 3.717 45.219 5.84 1 98.56 397 VAL B CA 1
ATOM 7502 C C . VAL B 1 397 ? 4.262 46.344 6.738 1 98.56 397 VAL B C 1
ATOM 7504 O O . VAL B 1 397 ? 4.84 46.062 7.797 1 98.56 397 VAL B O 1
ATOM 7507 N N . THR B 1 398 ? 4.059 47.562 6.344 1 98.56 398 THR B N 1
ATOM 7508 C CA . THR B 1 398 ? 4.551 48.688 7.094 1 98.56 398 THR B CA 1
ATOM 7509 C C . THR B 1 398 ? 3.893 48.781 8.469 1 98.56 398 THR B C 1
ATOM 7511 O O . THR B 1 398 ? 4.574 48.969 9.477 1 98.56 398 THR B O 1
ATOM 7514 N N . GLU B 1 399 ? 2.58 48.688 8.484 1 98.62 399 GLU B N 1
ATOM 7515 C CA . GLU B 1 399 ? 1.832 48.812 9.734 1 98.62 399 GLU B CA 1
ATOM 7516 C C . GLU B 1 399 ? 2.176 47.656 10.688 1 98.62 399 GLU B C 1
ATOM 7518 O O . GLU B 1 399 ? 2.287 47.875 11.898 1 98.62 399 GLU B O 1
ATOM 7523 N N . LEU B 1 400 ? 2.334 46.469 10.195 1 98.75 400 LEU B N 1
ATOM 7524 C CA . LEU B 1 400 ? 2.699 45.312 11.039 1 98.75 400 LEU B CA 1
ATOM 7525 C C . LEU B 1 400 ? 4.125 45.469 11.555 1 98.75 400 LEU B C 1
ATOM 7527 O O . LEU B 1 400 ? 4.414 45.094 12.703 1 98.75 400 LEU B O 1
ATOM 7531 N N . THR B 1 401 ? 5.008 45.938 10.695 1 98.62 401 THR B N 1
ATOM 7532 C CA . THR B 1 401 ? 6.379 46.188 11.117 1 98.62 401 THR B CA 1
ATOM 7533 C C . THR B 1 401 ? 6.414 47.219 12.266 1 98.62 401 THR B C 1
ATOM 7535 O O . THR B 1 401 ? 7.082 47 13.273 1 98.62 401 THR B O 1
ATOM 7538 N N . ARG B 1 402 ? 5.719 48.281 12.086 1 98.5 402 ARG B N 1
ATOM 7539 C CA . ARG B 1 402 ? 5.66 49.312 13.102 1 98.5 402 ARG B CA 1
ATOM 7540 C C . ARG B 1 402 ? 5.117 48.781 14.414 1 98.5 402 ARG B C 1
ATOM 7542 O O . ARG B 1 402 ? 5.645 49.094 15.484 1 98.5 402 ARG B O 1
ATOM 7549 N N . LEU B 1 403 ? 4.02 48.062 14.297 1 98.5 403 LEU B N 1
ATOM 7550 C CA . LEU B 1 403 ? 3.414 47.469 15.484 1 98.5 403 LEU B CA 1
ATOM 7551 C C . LEU B 1 403 ? 4.422 46.625 16.234 1 98.5 403 LEU B C 1
ATOM 7553 O O . LEU B 1 403 ? 4.574 46.75 17.453 1 98.5 403 LEU B O 1
ATOM 7557 N N . CYS B 1 404 ? 5.113 45.719 15.57 1 98.5 404 CYS B N 1
ATOM 7558 C CA . CYS B 1 404 ? 6.043 44.781 16.188 1 98.5 404 CYS B CA 1
ATOM 7559 C C . CYS B 1 404 ? 7.238 45.5 16.781 1 98.5 404 CYS B C 1
ATOM 7561 O O . CYS B 1 404 ? 7.73 45.125 17.844 1 98.5 404 CYS B O 1
ATOM 7563 N N . GLU B 1 405 ? 7.707 46.562 16.094 1 98.12 405 GLU B N 1
ATOM 7564 C CA . GLU B 1 405 ? 8.797 47.375 16.641 1 98.12 405 GLU B CA 1
ATOM 7565 C C . GLU B 1 405 ? 8.375 48.094 17.938 1 98.12 405 GLU B C 1
ATOM 7567 O O . GLU B 1 405 ? 9.109 48.062 18.922 1 98.12 405 GLU B O 1
ATOM 7572 N N . LYS B 1 406 ? 7.227 48.625 17.906 1 98 406 LYS B N 1
ATOM 7573 C CA . LYS B 1 406 ? 6.699 49.344 19.062 1 98 406 LYS B CA 1
ATOM 7574 C C . LYS B 1 406 ? 6.535 48.438 20.266 1 98 406 LYS B C 1
ATOM 7576 O O . LYS B 1 406 ? 6.812 48.844 21.406 1 98 406 LYS B O 1
ATOM 7581 N N . ARG B 1 407 ? 6.125 47.219 20.047 1 98 407 ARG B N 1
ATOM 7582 C CA . ARG B 1 407 ? 5.738 46.312 21.125 1 98 407 ARG B CA 1
ATOM 7583 C C . ARG B 1 407 ? 6.867 45.344 21.453 1 98 407 ARG B C 1
ATOM 7585 O O . ARG B 1 407 ? 6.797 44.625 22.453 1 98 407 ARG B O 1
ATOM 7592 N N . GLY B 1 408 ? 7.941 45.312 20.641 1 97.88 408 GLY B N 1
ATOM 7593 C CA . GLY B 1 408 ? 9.031 44.375 20.828 1 97.88 408 GLY B CA 1
ATOM 7594 C C . GLY B 1 408 ? 8.664 42.969 20.406 1 97.88 408 GLY B C 1
ATOM 7595 O O . GLY B 1 408 ? 9.094 42 21.031 1 97.88 408 GLY B O 1
ATOM 7596 N N . TRP B 1 409 ? 7.723 42.844 19.438 1 98.44 409 TRP B N 1
ATOM 7597 C CA . TRP B 1 409 ? 7.312 41.531 18.906 1 98.44 409 TRP B CA 1
ATOM 7598 C C . TRP B 1 409 ? 8.125 41.156 17.672 1 98.44 409 TRP B C 1
ATOM 7600 O O . TRP B 1 409 ? 8.828 42 17.109 1 98.44 409 TRP B O 1
ATOM 7610 N N . GLU B 1 410 ? 8.156 39.875 17.344 1 98.44 410 GLU B N 1
ATOM 7611 C CA . GLU B 1 410 ? 8.812 39.438 16.125 1 98.44 410 GLU B CA 1
ATOM 7612 C C . GLU B 1 410 ? 7.863 39.438 14.938 1 98.44 410 GLU B C 1
ATOM 7614 O O . GLU B 1 410 ? 6.719 39 15.039 1 98.44 410 GLU B O 1
ATOM 7619 N N . PHE B 1 411 ? 8.336 40.062 13.82 1 98.5 411 PHE B N 1
ATOM 7620 C CA . PHE B 1 411 ? 7.535 40.094 12.602 1 98.5 411 PHE B CA 1
ATOM 7621 C C . PHE B 1 411 ? 8.234 39.344 11.469 1 98.5 411 PHE B C 1
ATOM 7623 O O . PHE B 1 411 ? 9.406 39.594 11.188 1 98.5 411 PHE B O 1
ATOM 7630 N N . ASN B 1 412 ? 7.547 38.344 10.891 1 98.44 412 ASN B N 1
ATOM 7631 C CA . ASN B 1 412 ? 8.039 37.594 9.727 1 98.44 412 ASN B CA 1
ATOM 7632 C C . ASN B 1 412 ? 7.148 37.812 8.508 1 98.44 412 ASN B C 1
ATOM 7634 O O . ASN B 1 412 ? 5.984 37.438 8.508 1 98.44 412 ASN B O 1
ATOM 7638 N N . HIS B 1 413 ? 7.652 38.531 7.559 1 98.06 413 HIS B N 1
ATOM 7639 C CA . HIS B 1 413 ? 7.035 38.656 6.242 1 98.06 413 HIS B CA 1
ATOM 7640 C C . HIS B 1 413 ? 7.641 37.656 5.254 1 98.06 413 HIS B C 1
ATOM 7642 O O . HIS B 1 413 ? 8.797 37.812 4.844 1 98.06 413 HIS B O 1
ATOM 7648 N N . VAL B 1 414 ? 6.793 36.656 4.777 1 96.56 414 VAL B N 1
ATOM 7649 C CA . VAL B 1 414 ? 7.438 35.594 4 1 96.56 414 VAL B CA 1
ATOM 7650 C C . VAL B 1 414 ? 6.562 35.219 2.807 1 96.56 414 VAL B C 1
ATOM 7652 O O . VAL B 1 414 ? 5.352 35.438 2.822 1 96.56 414 VAL B O 1
ATOM 7655 N N . LYS B 1 415 ? 7.234 34.781 1.77 1 93.75 415 LYS B N 1
ATOM 7656 C CA . LYS B 1 415 ? 6.641 34 0.684 1 93.75 415 LYS B CA 1
ATOM 7657 C C . LYS B 1 415 ? 6.922 32.5 0.858 1 93.75 415 LYS B C 1
ATOM 7659 O O . LYS B 1 415 ? 8.062 32.062 0.708 1 93.75 415 LYS B O 1
ATOM 7664 N N . ALA B 1 416 ? 5.859 31.797 1.131 1 91.56 416 ALA B N 1
ATOM 7665 C CA . ALA B 1 416 ? 6.016 30.391 1.507 1 91.56 416 ALA B CA 1
ATOM 7666 C C . ALA B 1 416 ? 6.77 29.609 0.43 1 91.56 416 ALA B C 1
ATOM 7668 O O . ALA B 1 416 ? 7.547 28.703 0.738 1 91.56 416 ALA B O 1
ATOM 7669 N N . GLN B 1 417 ? 6.594 29.922 -0.852 1 89.5 417 GLN B N 1
ATOM 7670 C CA . GLN B 1 417 ? 7.188 29.188 -1.965 1 89.5 417 GLN B CA 1
ATOM 7671 C C . GLN B 1 417 ? 8.711 29.312 -1.954 1 89.5 417 GLN B C 1
ATOM 7673 O O . GLN B 1 417 ? 9.406 28.516 -2.598 1 89.5 417 GLN B O 1
ATOM 7678 N N . LEU B 1 418 ? 9.195 30.312 -1.253 1 93.12 418 LEU B N 1
ATOM 7679 C CA . LEU B 1 418 ? 10.633 30.547 -1.217 1 93.12 418 LEU B CA 1
ATOM 7680 C C . LEU B 1 418 ? 11.273 29.812 -0.043 1 93.12 418 LEU B C 1
ATOM 7682 O O . LEU B 1 418 ? 12.492 29.812 0.102 1 93.12 418 LEU B O 1
ATOM 7686 N N . LEU B 1 419 ? 10.461 29.172 0.737 1 95.75 419 LEU B N 1
ATOM 7687 C CA . LEU B 1 419 ? 10.938 28.422 1.896 1 95.75 419 LEU B CA 1
ATOM 7688 C C . LEU B 1 419 ? 10.82 26.922 1.655 1 95.75 419 LEU B C 1
ATOM 7690 O O . LEU B 1 419 ? 9.938 26.469 0.914 1 95.75 419 LEU B O 1
ATOM 7694 N N . THR B 1 420 ? 11.727 26.125 2.246 1 95.38 420 THR B N 1
ATOM 7695 C CA . THR B 1 420 ? 11.562 24.688 2.268 1 95.38 420 THR B CA 1
ATOM 7696 C C . THR B 1 420 ? 10.375 24.297 3.143 1 95.38 420 THR B C 1
ATOM 7698 O O . THR B 1 420 ? 9.852 25.109 3.896 1 95.38 420 THR B O 1
ATOM 7701 N N . GLN B 1 421 ? 9.914 23.125 3.031 1 96.5 421 GLN B N 1
ATOM 7702 C CA . GLN B 1 421 ? 8.828 22.641 3.875 1 96.5 421 GLN B CA 1
ATOM 7703 C C . GLN B 1 421 ? 9.195 22.734 5.352 1 96.5 421 GLN B C 1
ATOM 7705 O O . GLN B 1 421 ? 8.375 23.125 6.184 1 96.5 421 GLN B O 1
ATOM 7710 N N . GLU B 1 422 ? 10.422 22.391 5.711 1 96.25 422 GLU B N 1
ATOM 7711 C CA . GLU B 1 422 ? 10.891 22.422 7.094 1 96.25 422 GLU B CA 1
ATOM 7712 C C . GLU B 1 422 ? 10.883 23.844 7.648 1 96.25 422 GLU B C 1
ATOM 7714 O O . GLU B 1 422 ? 10.461 24.078 8.789 1 96.25 422 GLU B O 1
ATOM 7719 N N . GLU B 1 423 ? 11.297 24.75 6.82 1 97.19 423 GLU B N 1
ATOM 7720 C CA . GLU B 1 423 ? 11.312 26.156 7.242 1 97.19 423 GLU B CA 1
ATOM 7721 C C . GLU B 1 423 ? 9.898 26.672 7.461 1 97.19 423 GLU B C 1
ATOM 7723 O O . GLU B 1 423 ? 9.648 27.438 8.406 1 97.19 423 GLU B O 1
ATOM 7728 N N . GLN B 1 424 ? 9.023 26.344 6.562 1 98 424 GLN B N 1
ATOM 7729 C CA . GLN B 1 424 ? 7.633 26.766 6.707 1 98 424 GLN B CA 1
ATOM 7730 C C . GLN B 1 424 ? 7.039 26.234 8.008 1 98 424 GLN B C 1
ATOM 7732 O O . GLN B 1 424 ? 6.383 26.984 8.742 1 98 424 GLN B O 1
ATOM 7737 N N . LEU B 1 425 ? 7.309 24.969 8.305 1 98.12 425 LEU B N 1
ATOM 7738 C CA . LEU B 1 425 ? 6.777 24.344 9.508 1 98.12 425 LEU B CA 1
ATOM 7739 C C . LEU B 1 425 ? 7.402 24.953 10.758 1 98.12 425 LEU B C 1
ATOM 7741 O O . LEU B 1 425 ? 6.715 25.172 11.758 1 98.12 425 LEU B O 1
ATOM 7745 N N . ALA B 1 426 ? 8.68 25.203 10.734 1 98 426 ALA B N 1
ATOM 7746 C CA . ALA B 1 426 ? 9.359 25.812 11.867 1 98 426 ALA B CA 1
ATOM 7747 C C . ALA B 1 426 ? 8.805 27.203 12.148 1 98 426 ALA B C 1
ATOM 7749 O O . ALA B 1 426 ? 8.609 27.578 13.305 1 98 426 ALA B O 1
ATOM 7750 N N . LEU B 1 427 ? 8.602 27.922 11.094 1 98.12 427 LEU B N 1
ATOM 7751 C CA . LEU B 1 427 ? 8.023 29.25 11.234 1 98.12 427 LEU B CA 1
ATOM 7752 C C . LEU B 1 427 ? 6.613 29.172 11.812 1 98.12 427 LEU B C 1
ATOM 7754 O O . LEU B 1 427 ? 6.258 29.938 12.711 1 98.12 427 LEU B O 1
ATOM 7758 N N . ALA B 1 428 ? 5.816 28.266 11.289 1 98.56 428 ALA B N 1
ATOM 7759 C CA . ALA B 1 428 ? 4.453 28.094 11.781 1 98.56 428 ALA B CA 1
ATOM 7760 C C . ALA B 1 428 ? 4.449 27.719 13.258 1 98.56 428 ALA B C 1
ATOM 7762 O O . ALA B 1 428 ? 3.639 28.25 14.031 1 98.56 428 ALA B O 1
ATOM 7763 N N . ALA B 1 429 ? 5.324 26.922 13.672 1 98.5 429 ALA B N 1
ATOM 7764 C CA . ALA B 1 429 ? 5.383 26.375 15.023 1 98.5 429 ALA B CA 1
ATOM 7765 C C . ALA B 1 429 ? 5.598 27.5 16.047 1 98.5 429 ALA B C 1
ATOM 7767 O O . ALA B 1 429 ? 5.094 27.422 17.172 1 98.5 429 ALA B O 1
ATOM 7768 N N . LYS B 1 430 ? 6.332 28.5 15.711 1 97.88 430 LYS B N 1
ATOM 7769 C CA . LYS B 1 430 ? 6.625 29.562 16.672 1 97.88 430 LYS B CA 1
ATOM 7770 C C . LYS B 1 430 ? 5.691 30.75 16.484 1 97.88 430 LYS B C 1
ATOM 7772 O O . LYS B 1 430 ? 5.777 31.734 17.219 1 97.88 430 LYS B O 1
ATOM 7777 N N . THR B 1 431 ? 4.828 30.703 15.484 1 98.69 431 THR B N 1
ATOM 7778 C CA . THR B 1 431 ? 3.945 31.812 15.141 1 98.69 431 THR B CA 1
ATOM 7779 C C . THR B 1 431 ? 2.814 31.938 16.156 1 98.69 431 THR B C 1
ATOM 7781 O O . THR B 1 431 ? 2.176 30.953 16.516 1 98.69 431 THR B O 1
ATOM 7784 N N . THR B 1 432 ? 2.561 33.156 16.656 1 98.56 432 THR B N 1
ATOM 7785 C CA . THR B 1 432 ? 1.441 33.5 17.547 1 98.56 432 THR B CA 1
ATOM 7786 C C . THR B 1 432 ? 0.233 33.938 16.734 1 98.56 432 THR B C 1
ATOM 7788 O O . THR B 1 432 ? -0.897 33.531 17 1 98.56 432 THR B O 1
ATOM 7791 N N . VAL B 1 433 ? 0.483 34.844 15.82 1 98.81 433 VAL B N 1
ATOM 7792 C CA . VAL B 1 433 ? -0.559 35.344 14.945 1 98.81 433 VAL B CA 1
ATOM 7793 C C . VAL B 1 433 ? -0.178 35.094 13.484 1 98.81 433 VAL B C 1
ATOM 7795 O O . VAL B 1 433 ? 0.864 35.562 13.023 1 98.81 433 VAL B O 1
ATOM 7798 N N . LEU B 1 434 ? -0.967 34.312 12.789 1 98.88 434 LEU B N 1
ATOM 7799 C CA . LEU B 1 434 ? -0.78 34.031 11.367 1 98.88 434 LEU B CA 1
ATOM 7800 C C . LEU B 1 434 ? -1.7 34.875 10.516 1 98.88 434 LEU B C 1
ATOM 7802 O O . LEU B 1 434 ? -2.918 34.875 10.703 1 98.88 434 LEU B O 1
ATOM 7806 N N . VAL B 1 435 ? -1.155 35.688 9.602 1 98.69 435 VAL B N 1
ATOM 7807 C CA . VAL B 1 435 ? -1.894 36.594 8.75 1 98.69 435 VAL B CA 1
ATOM 7808 C C . VAL B 1 435 ? -1.728 36.219 7.281 1 98.69 435 VAL B C 1
ATOM 7810 O O . VAL B 1 435 ? -0.632 35.844 6.855 1 98.69 435 VAL B O 1
ATOM 7813 N N . GLY B 1 436 ? -2.771 36.219 6.531 1 97 436 GLY B N 1
ATOM 7814 C CA . GLY B 1 436 ? -2.664 35.969 5.105 1 97 436 GLY B CA 1
ATOM 7815 C C . GLY B 1 436 ? -3.988 36.094 4.371 1 97 436 GLY B C 1
ATOM 7816 O O . GLY B 1 436 ? -5.047 36.125 5 1 97 436 GLY B O 1
ATOM 7817 N N . VAL B 1 437 ? -3.883 36.188 3.014 1 94.88 437 VAL B N 1
ATOM 7818 C CA . VAL B 1 437 ? -5.066 36.094 2.166 1 94.88 437 VAL B CA 1
ATOM 7819 C C . VAL B 1 437 ? -5.602 34.688 2.152 1 94.88 437 VAL B C 1
ATOM 7821 O O . VAL B 1 437 ? -4.84 33.719 2.312 1 94.88 437 VAL B O 1
ATOM 7824 N N . HIS B 1 438 ? -6.887 34.531 2.033 1 93.5 438 HIS B N 1
ATOM 7825 C CA . HIS B 1 438 ? -7.5 33.188 1.934 1 93.5 438 HIS B CA 1
ATOM 7826 C C . HIS B 1 438 ? -6.773 32.344 0.915 1 93.5 438 HIS B C 1
ATOM 7828 O O . HIS B 1 438 ? -6.695 32.688 -0.265 1 93.5 438 HIS B O 1
ATOM 7834 N N . GLY B 1 439 ? -6.234 31.172 1.408 1 90.75 439 GLY B N 1
ATOM 7835 C CA . GLY B 1 439 ? -5.512 30.25 0.544 1 90.75 439 GLY B CA 1
ATOM 7836 C C . GLY B 1 439 ? -4.633 29.281 1.31 1 90.75 439 GLY B C 1
ATOM 7837 O O . GLY B 1 439 ? -4.555 29.344 2.539 1 90.75 439 GLY B O 1
ATOM 7838 N N . ASN B 1 440 ? -3.914 28.516 0.619 1 89.44 440 ASN B N 1
ATOM 7839 C CA . ASN B 1 440 ? -3.223 27.359 1.168 1 89.44 440 ASN B CA 1
ATOM 7840 C C . ASN B 1 440 ? -2.146 27.766 2.17 1 89.44 440 ASN B C 1
ATOM 7842 O O . ASN B 1 440 ? -1.748 26.969 3.018 1 89.44 440 ASN B O 1
ATOM 7846 N N . GLY B 1 441 ? -1.674 28.938 1.987 1 91.5 441 GLY B N 1
ATOM 7847 C CA . GLY B 1 441 ? -0.688 29.391 2.955 1 91.5 441 GLY B CA 1
ATOM 7848 C C . GLY B 1 441 ? -1.191 29.344 4.387 1 91.5 441 GLY B C 1
ATOM 7849 O O . GLY B 1 441 ? -0.412 29.125 5.316 1 91.5 441 GLY B O 1
ATOM 7850 N N . LEU B 1 442 ? -2.465 29.5 4.586 1 96.56 442 LEU B N 1
ATOM 7851 C CA . LEU B 1 442 ? -3.057 29.547 5.918 1 96.56 442 LEU B CA 1
ATOM 7852 C C . LEU B 1 442 ? -3.23 28.156 6.488 1 96.56 442 LEU B C 1
ATOM 7854 O O . LEU B 1 442 ? -3.527 27.984 7.676 1 96.56 442 LEU B O 1
ATOM 7858 N N . THR B 1 443 ? -2.967 27.078 5.656 1 97.69 443 THR B N 1
ATOM 7859 C CA . THR B 1 443 ? -3.076 25.703 6.148 1 97.69 443 THR B CA 1
ATOM 7860 C C . THR B 1 443 ? -2.021 25.422 7.215 1 97.69 443 THR B C 1
ATOM 7862 O O . THR B 1 443 ? -2.189 24.531 8.047 1 97.69 443 THR B O 1
ATOM 7865 N N . HIS B 1 444 ? -1.041 26.25 7.328 1 98 444 HIS B N 1
ATOM 7866 C CA . HIS B 1 444 ? 0.034 26.094 8.297 1 98 444 HIS B CA 1
ATOM 7867 C C . HIS B 1 444 ? -0.46 26.344 9.719 1 98 444 HIS B C 1
ATOM 7869 O O . HIS B 1 444 ? 0.232 26.031 10.688 1 98 444 HIS B O 1
ATOM 7875 N N . LEU B 1 445 ? -1.703 26.859 9.812 1 98.62 445 LEU B N 1
ATOM 7876 C CA . LEU B 1 445 ? -2.293 26.984 11.141 1 98.62 445 LEU B CA 1
ATOM 7877 C C . LEU B 1 445 ? -2.312 25.641 11.859 1 98.62 445 LEU B C 1
ATOM 7879 O O . LEU B 1 445 ? -2.314 25.594 13.086 1 98.62 445 LEU B O 1
ATOM 7883 N N . LEU B 1 446 ? -2.244 24.5 11.086 1 98.62 446 LEU B N 1
ATOM 7884 C CA . LEU B 1 446 ? -2.258 23.156 11.633 1 98.62 446 LEU B CA 1
ATOM 7885 C C . LEU B 1 446 ? -1.019 22.891 12.484 1 98.62 446 LEU B C 1
ATOM 7887 O O . LEU B 1 446 ? -1.018 22 13.336 1 98.62 446 LEU B O 1
ATOM 7891 N N . SER B 1 447 ? 0.034 23.688 12.281 1 98.31 447 SER B N 1
ATOM 7892 C CA . SER B 1 447 ? 1.318 23.438 12.93 1 98.31 447 SER B CA 1
ATOM 7893 C C . SER B 1 447 ? 1.612 24.5 13.984 1 98.31 447 SER B C 1
ATOM 7895 O O . SER B 1 447 ? 2.676 24.484 14.609 1 98.31 447 SER B O 1
ATOM 7897 N N . MET B 1 448 ? 0.699 25.438 14.195 1 98.56 448 MET B N 1
ATOM 7898 C CA . MET B 1 448 ? 0.837 26.422 15.258 1 98.56 448 MET B CA 1
ATOM 7899 C C . MET B 1 448 ? 0.597 25.797 16.625 1 98.56 448 MET B C 1
ATOM 7901 O O . MET B 1 448 ? -0.027 24.734 16.719 1 98.56 448 MET B O 1
ATOM 7905 N N . ALA B 1 449 ? 1.154 26.391 17.609 1 97.56 449 ALA B N 1
ATOM 7906 C CA . ALA B 1 449 ? 0.858 25.984 18.984 1 97.56 449 ALA B CA 1
ATOM 7907 C C . ALA B 1 449 ? -0.441 26.625 19.469 1 97.56 449 ALA B C 1
ATOM 7909 O O . ALA B 1 449 ? -0.524 27.844 19.625 1 97.56 449 ALA B O 1
ATOM 7910 N N . PRO B 1 450 ? -1.437 25.828 19.672 1 96.88 450 PRO B N 1
ATOM 7911 C CA . PRO B 1 450 ? -2.678 26.422 20.172 1 96.88 450 PRO B CA 1
ATOM 7912 C C . PRO B 1 450 ? -2.549 26.906 21.609 1 96.88 450 PRO B C 1
ATOM 7914 O O . PRO B 1 450 ? -2.264 26.125 22.516 1 96.88 450 PRO B O 1
ATOM 7917 N N . THR B 1 451 ? -2.697 28.125 21.875 1 96.25 451 THR B N 1
ATOM 7918 C CA . THR B 1 451 ? -2.764 28.797 23.172 1 96.25 451 THR B CA 1
ATOM 7919 C C . THR B 1 451 ? -3.869 29.859 23.156 1 96.25 451 THR B C 1
ATOM 7921 O O . THR B 1 451 ? -4.523 30.062 22.141 1 96.25 451 THR B O 1
ATOM 7924 N N . MET B 1 452 ? -4.027 30.484 24.234 1 95.56 452 MET B N 1
ATOM 7925 C CA . MET B 1 452 ? -5.039 31.531 24.312 1 95.56 452 MET B CA 1
ATOM 7926 C C . MET B 1 452 ? -4.684 32.719 23.406 1 95.56 452 MET B C 1
ATOM 7928 O O . MET B 1 452 ? -5.555 33.5 23.031 1 95.56 452 MET B O 1
ATOM 7932 N N . LEU B 1 453 ? -3.416 32.781 23.031 1 97.31 453 LEU B N 1
ATOM 7933 C CA . LEU B 1 453 ? -2.939 33.906 22.219 1 97.31 453 LEU B CA 1
ATOM 7934 C C . LEU B 1 453 ? -3.021 33.562 20.734 1 97.31 453 LEU B C 1
ATOM 7936 O O . LEU B 1 453 ? -3.061 34.469 19.891 1 97.31 453 LEU B O 1
ATOM 7940 N N . SER B 1 454 ? -2.938 32.281 20.406 1 98.31 454 SER B N 1
ATOM 7941 C CA . SER B 1 454 ? -2.854 31.891 19 1 98.31 454 SER B CA 1
ATOM 7942 C C . SER B 1 454 ? -4.043 32.406 18.203 1 98.31 454 SER B C 1
ATOM 7944 O O . SER B 1 454 ? -5.195 32.219 18.609 1 98.31 454 SER B O 1
ATOM 7946 N N . THR B 1 455 ? -3.74 33.062 17.062 1 98.69 455 THR B N 1
ATOM 7947 C CA . THR B 1 455 ? -4.754 33.781 16.297 1 98.69 455 THR B CA 1
ATOM 7948 C C . THR B 1 455 ? -4.461 33.688 14.797 1 98.69 455 THR B C 1
ATOM 7950 O O . THR B 1 455 ? -3.305 33.781 14.383 1 98.69 455 THR B O 1
ATOM 7953 N N . VAL B 1 456 ? -5.52 33.406 14.008 1 98.75 456 VAL B N 1
ATOM 7954 C CA . VAL B 1 456 ? -5.422 33.438 12.555 1 98.75 456 VAL B CA 1
ATOM 7955 C C . VAL B 1 456 ? -6.203 34.656 12.023 1 98.75 456 VAL B C 1
ATOM 7957 O O . VAL B 1 456 ? -7.379 34.812 12.352 1 98.75 456 VAL B O 1
ATOM 7960 N N . VAL B 1 457 ? -5.547 35.5 11.305 1 98.69 457 VAL B N 1
ATOM 7961 C CA . VAL B 1 457 ? -6.18 36.656 10.633 1 98.69 457 VAL B CA 1
ATOM 7962 C C . VAL B 1 457 ? -6.227 36.406 9.133 1 98.69 457 VAL B C 1
ATOM 7964 O O . VAL B 1 457 ? -5.188 36.406 8.461 1 98.69 457 VAL B O 1
ATOM 7967 N N . GLU B 1 458 ? -7.395 36.219 8.633 1 97.75 458 GLU B N 1
ATOM 7968 C CA . GLU B 1 458 ? -7.621 35.875 7.23 1 97.75 458 GLU B CA 1
ATOM 7969 C C . GLU B 1 458 ? -8.227 37.031 6.465 1 97.75 458 GLU B C 1
ATOM 7971 O O . GLU B 1 458 ? -9.273 37.562 6.848 1 97.75 458 GLU B O 1
ATOM 7976 N N . ILE B 1 459 ? -7.578 37.438 5.344 1 96.75 459 ILE B N 1
ATOM 7977 C CA . ILE B 1 459 ? -8.039 38.531 4.523 1 96.75 459 ILE B CA 1
ATOM 7978 C C . ILE B 1 459 ? -8.82 38 3.32 1 96.75 459 ILE B C 1
ATOM 7980 O O . ILE B 1 459 ? -8.328 37.125 2.588 1 96.75 459 ILE B O 1
ATOM 7984 N N . PHE B 1 460 ? -10.031 38.531 3.156 1 94.5 460 PHE B N 1
ATOM 7985 C CA . PHE B 1 460 ? -10.914 38.125 2.07 1 94.5 460 PHE B CA 1
ATOM 7986 C C . PHE B 1 460 ? -11.148 39.25 1.097 1 94.5 460 PHE B C 1
ATOM 7988 O O . PHE B 1 460 ? -11.062 40.438 1.475 1 94.5 460 PHE B O 1
ATOM 7995 N N . GLY B 1 461 ? -11.406 38.875 -0.192 1 90.62 461 GLY B N 1
ATOM 7996 C CA . GLY B 1 461 ? -12.031 39.844 -1.099 1 90.62 461 GLY B CA 1
ATOM 7997 C C . GLY B 1 461 ? -13.523 39.969 -0.87 1 90.62 461 GLY B C 1
ATOM 7998 O O . GLY B 1 461 ? -14.289 39.031 -1.064 1 90.62 461 GLY B O 1
ATOM 7999 N N . LYS B 1 462 ? -13.945 41.094 -0.382 1 86.5 462 LYS B N 1
ATOM 8000 C CA . LYS B 1 462 ? -15.359 41.375 -0.144 1 86.5 462 LYS B CA 1
ATOM 8001 C C . LYS B 1 462 ? -16.172 41.219 -1.43 1 86.5 462 LYS B C 1
ATOM 8003 O O . LYS B 1 462 ? -15.758 41.719 -2.488 1 86.5 462 LYS B O 1
ATOM 8008 N N . PRO B 1 463 ? -17.281 40.5 -1.288 1 89.31 463 PRO B N 1
ATOM 8009 C CA . PRO B 1 463 ? -18.016 40 -0.126 1 89.31 463 PRO B CA 1
ATOM 8010 C C . PRO B 1 463 ? -17.766 38.531 0.142 1 89.31 463 PRO B C 1
ATOM 8012 O O . PRO B 1 463 ? -18.625 37.844 0.683 1 89.31 463 PRO B O 1
ATOM 8015 N N . GLY B 1 464 ? -16.625 38.094 -0.319 1 90.06 464 GLY B N 1
ATOM 8016 C CA . GLY B 1 464 ? -16.328 36.688 -0.178 1 90.06 464 GLY B CA 1
ATOM 8017 C C . GLY B 1 464 ? -16.031 36.281 1.253 1 90.06 464 GLY B C 1
ATOM 8018 O O . GLY B 1 464 ? -15.445 37.031 2.016 1 90.06 464 GLY B O 1
ATOM 8019 N N . PHE B 1 465 ? -16.484 35.031 1.571 1 92.19 465 PHE B N 1
ATOM 8020 C CA . PHE B 1 465 ? -16.188 34.406 2.865 1 92.19 465 PHE B CA 1
ATOM 8021 C C . PHE B 1 465 ? -16.281 32.906 2.791 1 92.19 465 PHE B C 1
ATOM 8023 O O . PHE B 1 465 ? -17.141 32.375 2.076 1 92.19 465 PHE B O 1
ATOM 8030 N N . ALA B 1 466 ? -15.43 32.25 3.426 1 92.69 466 ALA B N 1
ATOM 8031 C CA . ALA B 1 466 ? -15.453 30.797 3.549 1 92.69 466 ALA B CA 1
ATOM 8032 C C . ALA B 1 466 ? -15.055 30.359 4.953 1 92.69 466 ALA B C 1
ATOM 8034 O O . ALA B 1 466 ? -14.219 31 5.602 1 92.69 466 ALA B O 1
ATOM 8035 N N . HIS B 1 467 ? -15.57 29.297 5.398 1 94.94 467 HIS B N 1
ATOM 8036 C CA . HIS B 1 467 ? -15.367 28.844 6.77 1 94.94 467 HIS B CA 1
ATOM 8037 C C . HIS B 1 467 ? -14.102 27.984 6.887 1 94.94 467 HIS B C 1
ATOM 8039 O O . HIS B 1 467 ? -13.75 27.547 7.984 1 94.94 467 HIS B O 1
ATOM 8045 N N . ASP B 1 468 ? -13.375 27.734 5.828 1 94.56 468 ASP B N 1
ATOM 8046 C CA . ASP B 1 468 ? -12.273 26.766 5.809 1 94.56 468 ASP B CA 1
ATOM 8047 C C . ASP B 1 468 ? -11.312 27.016 6.973 1 94.56 468 ASP B C 1
ATOM 8049 O O . ASP B 1 468 ? -11.305 26.266 7.949 1 94.56 468 ASP B O 1
ATOM 8053 N N . TYR B 1 469 ? -10.672 28.156 6.941 1 96.88 469 TYR B N 1
ATOM 8054 C CA . TYR B 1 469 ? -9.648 28.422 7.945 1 96.88 469 TYR B CA 1
ATOM 8055 C C . TYR B 1 469 ? -10.266 28.938 9.234 1 96.88 469 TYR B C 1
ATOM 8057 O O . TYR B 1 469 ? -9.703 28.766 10.32 1 96.88 469 TYR B O 1
ATOM 8065 N N . GLU B 1 470 ? -11.414 29.547 9.125 1 97.19 470 GLU B N 1
ATOM 8066 C CA . GLU B 1 470 ? -12.148 29.984 10.305 1 97.19 470 GLU B CA 1
ATOM 8067 C C . GLU B 1 470 ? -12.508 28.812 11.203 1 97.19 470 GLU B C 1
ATOM 8069 O O . GLU B 1 470 ? -12.172 28.797 12.391 1 97.19 470 GLU B O 1
ATOM 8074 N N . TRP B 1 471 ? -13.148 27.812 10.648 1 96.94 471 TRP B N 1
ATOM 8075 C CA . TRP B 1 471 ? -13.562 26.656 11.438 1 96.94 471 TRP B CA 1
ATOM 8076 C C . TRP B 1 471 ? -12.352 25.875 11.922 1 96.94 471 TRP B C 1
ATOM 8078 O O . TRP B 1 471 ? -12.312 25.422 13.07 1 96.94 471 TRP B O 1
ATOM 8088 N N . THR B 1 472 ? -11.375 25.672 11.07 1 97.94 472 THR B N 1
ATOM 8089 C CA . THR B 1 472 ? -10.195 24.891 11.414 1 97.94 472 THR B CA 1
ATOM 8090 C C . THR B 1 472 ? -9.445 25.516 12.578 1 97.94 472 THR B C 1
ATOM 8092 O O . THR B 1 472 ? -9.055 24.812 13.523 1 97.94 472 THR B O 1
ATOM 8095 N N . ALA B 1 473 ? -9.258 26.828 12.539 1 98 473 ALA B N 1
ATOM 8096 C CA . ALA B 1 473 ? -8.578 27.531 13.625 1 98 473 ALA B CA 1
ATOM 8097 C C . ALA B 1 473 ? -9.344 27.391 14.938 1 98 473 ALA B C 1
ATOM 8099 O O . ALA B 1 473 ? -8.766 27.047 15.969 1 98 473 ALA B O 1
ATOM 8100 N N . ARG B 1 474 ? -10.625 27.531 14.859 1 96.62 474 ARG B N 1
ATOM 8101 C CA . ARG B 1 474 ? -11.445 27.5 16.062 1 96.62 474 ARG B CA 1
ATOM 8102 C C . ARG B 1 474 ? -11.508 26.094 16.656 1 96.62 474 ARG B C 1
ATOM 8104 O O . ARG B 1 474 ? -11.484 25.922 17.875 1 96.62 474 ARG B O 1
ATOM 8111 N N . THR B 1 475 ? -11.594 25.156 15.742 1 96.06 475 THR B N 1
ATOM 8112 C CA . THR B 1 475 ? -11.664 23.781 16.203 1 96.06 475 THR B CA 1
ATOM 8113 C C . THR B 1 475 ? -10.375 23.375 16.906 1 96.06 475 THR B C 1
ATOM 8115 O O . THR B 1 475 ? -10.398 22.516 17.797 1 96.06 475 THR B O 1
ATOM 8118 N N . LEU B 1 476 ? -9.258 24.016 16.578 1 96.75 476 LEU B N 1
ATOM 8119 C CA . LEU B 1 476 ? -7.977 23.734 17.219 1 96.75 476 LEU B CA 1
ATOM 8120 C C . LEU B 1 476 ? -7.781 24.609 18.453 1 96.75 476 LEU B C 1
ATOM 8122 O O . LEU B 1 476 ? -6.738 24.531 19.109 1 96.75 476 LEU B O 1
ATOM 8126 N N . GLY B 1 477 ? -8.758 25.453 18.734 1 94.44 477 GLY B N 1
ATOM 8127 C CA . GLY B 1 477 ? -8.742 26.25 19.953 1 94.44 477 GLY B CA 1
ATOM 8128 C C . GLY B 1 477 ? -8.164 27.641 19.75 1 94.44 477 GLY B C 1
ATOM 8129 O O . GLY B 1 477 ? -7.922 28.359 20.719 1 94.44 477 GLY B O 1
ATOM 8130 N N . MET B 1 478 ? -7.992 28.047 18.547 1 97.38 478 MET B N 1
ATOM 8131 C CA . MET B 1 478 ? -7.406 29.359 18.266 1 97.38 478 MET B CA 1
ATOM 8132 C C . MET B 1 478 ? -8.492 30.359 17.906 1 97.38 478 MET B C 1
ATOM 8134 O O . MET B 1 478 ? -9.633 29.984 17.625 1 97.38 478 MET B O 1
ATOM 8138 N N . LYS B 1 479 ? -8.109 31.594 18 1 97.69 479 LYS B N 1
ATOM 8139 C CA . LYS B 1 479 ? -9 32.656 17.562 1 97.69 479 LYS B CA 1
ATOM 8140 C C . LYS B 1 479 ? -8.844 32.938 16.062 1 97.69 479 LYS B C 1
ATOM 8142 O O . LYS B 1 479 ? -7.766 32.75 15.5 1 97.69 479 LYS B O 1
ATOM 8147 N N . HIS B 1 480 ? -9.938 33.25 15.414 1 98.25 480 HIS B N 1
ATOM 8148 C CA . HIS B 1 480 ? -9.93 33.625 14.008 1 98.25 480 HIS B CA 1
ATOM 8149 C C . HIS B 1 480 ? -10.578 35 13.781 1 98.25 480 HIS B C 1
ATOM 8151 O O . HIS B 1 480 ? -11.617 35.281 14.375 1 98.25 480 HIS B O 1
ATOM 8157 N N . TYR B 1 481 ? -9.977 35.844 12.977 1 98.31 481 TYR B N 1
ATOM 8158 C CA . TYR B 1 481 ? -10.562 37.094 12.469 1 98.31 481 TYR B CA 1
ATOM 8159 C C . TYR B 1 481 ? -10.578 37.094 10.945 1 98.31 481 TYR B C 1
ATOM 8161 O O . TYR B 1 481 ? -9.586 36.75 10.312 1 98.31 481 TYR B O 1
ATOM 8169 N N . GLY B 1 482 ? -11.695 37.469 10.375 1 97.25 482 GLY B N 1
ATOM 8170 C CA . GLY B 1 482 ? -11.75 37.812 8.969 1 97.25 482 GLY B CA 1
ATOM 8171 C C . GLY B 1 482 ? -11.633 39.312 8.734 1 97.25 482 GLY B C 1
ATOM 8172 O O . GLY B 1 482 ? -12.07 40.125 9.562 1 97.25 482 GLY B O 1
ATOM 8173 N N . ILE B 1 483 ? -10.977 39.688 7.633 1 97.12 483 ILE B N 1
ATOM 8174 C CA . ILE B 1 483 ? -10.852 41.094 7.285 1 97.12 483 ILE B CA 1
ATOM 8175 C C . ILE B 1 483 ? -11.445 41.344 5.898 1 97.12 483 ILE B C 1
ATOM 8177 O O . ILE B 1 483 ? -11.016 40.75 4.918 1 97.12 483 ILE B O 1
ATOM 8181 N N . TRP B 1 484 ? -12.422 42.219 5.809 1 94.06 484 TRP B N 1
ATOM 8182 C CA . TRP B 1 484 ? -12.945 42.781 4.566 1 94.06 484 TRP B CA 1
ATOM 8183 C C . TRP B 1 484 ? -12.5 44.219 4.398 1 94.06 484 TRP B C 1
ATOM 8185 O O . TRP B 1 484 ? -13.195 45.156 4.836 1 94.06 484 TRP B O 1
ATOM 8195 N N . ASN B 1 485 ? -11.406 44.375 3.797 1 94.69 485 ASN B N 1
ATOM 8196 C CA . ASN B 1 485 ? -10.859 45.688 3.523 1 94.69 485 ASN B CA 1
ATOM 8197 C C . ASN B 1 485 ? -10.82 46.562 4.785 1 94.69 485 ASN B C 1
ATOM 8199 O O . ASN B 1 485 ? -9.828 46.531 5.523 1 94.69 485 ASN B O 1
ATOM 8203 N N . ASP B 1 486 ? -11.992 47.094 5.207 1 95.5 486 ASP B N 1
ATOM 8204 C CA . ASP B 1 486 ? -12.023 48.031 6.336 1 95.5 486 ASP B CA 1
ATOM 8205 C C . ASP B 1 486 ? -12.898 47.5 7.461 1 95.5 486 ASP B C 1
ATOM 8207 O O . ASP B 1 486 ? -13.32 48.25 8.344 1 95.5 486 ASP B O 1
ATOM 8211 N N . THR B 1 487 ? -13.266 46.25 7.406 1 95.25 487 THR B N 1
ATOM 8212 C CA . THR B 1 487 ? -14.164 45.656 8.375 1 95.25 487 THR B CA 1
ATOM 8213 C C . THR B 1 487 ? -13.562 44.344 8.922 1 95.25 487 THR B C 1
ATOM 8215 O O . THR B 1 487 ? -13.062 43.531 8.156 1 95.25 487 THR B O 1
ATOM 8218 N N . THR B 1 488 ? -13.617 44.219 10.273 1 96.38 488 THR B N 1
ATOM 8219 C CA . THR B 1 488 ? -13.18 43 10.914 1 96.38 488 THR B CA 1
ATOM 8220 C C . THR B 1 488 ? -14.367 42.062 11.148 1 96.38 488 THR B C 1
ATOM 8222 O O . THR B 1 488 ? -15.414 42.5 11.625 1 96.38 488 THR B O 1
ATOM 8225 N N . LEU B 1 489 ? -14.219 40.844 10.734 1 95.31 489 LEU B N 1
ATOM 8226 C CA . LEU B 1 489 ? -15.195 39.781 10.977 1 95.31 489 LEU B CA 1
ATOM 8227 C C . LEU B 1 489 ? -14.742 38.875 12.117 1 95.31 489 LEU B C 1
ATOM 8229 O O . LEU B 1 489 ? -13.555 38.562 12.227 1 95.31 489 LEU B O 1
ATOM 8233 N N . GLU B 1 490 ? -15.695 38.531 13.008 1 93.69 490 GLU B N 1
ATOM 8234 C CA . GLU B 1 490 ? -15.367 37.656 14.141 1 93.69 490 GLU B CA 1
ATOM 8235 C C . GLU B 1 490 ? -16.516 36.719 14.461 1 93.69 490 GLU B C 1
ATOM 8237 O O . GLU B 1 490 ? -17.688 37.031 14.258 1 93.69 490 GLU B O 1
ATOM 8242 N N . HIS B 1 491 ? -16.141 35.562 14.922 1 89.12 491 HIS B N 1
ATOM 8243 C CA . HIS B 1 491 ? -17.141 34.594 15.367 1 89.12 491 HIS B CA 1
ATOM 8244 C C . HIS B 1 491 ? -17.938 35.156 16.547 1 89.12 491 HIS B C 1
ATOM 8246 O O . HIS B 1 491 ? -17.375 35.75 17.469 1 89.12 491 HIS B O 1
ATOM 8252 N N . PRO B 1 492 ? -19.203 34.875 16.5 1 87.56 492 PRO B N 1
ATOM 8253 C CA . PRO B 1 492 ? -20.016 34.062 15.609 1 87.56 492 PRO B CA 1
ATOM 8254 C C . PRO B 1 492 ? -20.688 34.875 14.5 1 87.56 492 PRO B C 1
ATOM 8256 O O . PRO B 1 492 ? -21.547 34.375 13.797 1 87.56 492 PRO B O 1
ATOM 8259 N N . HIS B 1 493 ? -20.266 36.156 14.367 1 83.5 493 HIS B N 1
ATOM 8260 C CA . HIS B 1 493 ? -20.922 37.031 13.422 1 83.5 493 HIS B CA 1
ATOM 8261 C C . HIS B 1 493 ? -20.219 37 12.062 1 83.5 493 HIS B C 1
ATOM 8263 O O . HIS B 1 493 ? -19.531 37.969 11.695 1 83.5 493 HIS B O 1
ATOM 8269 N N . TYR B 1 494 ? -20.406 35.969 11.383 1 83.94 494 TYR B N 1
ATOM 8270 C CA . TYR B 1 494 ? -19.844 35.875 10.039 1 83.94 494 TYR B CA 1
ATOM 8271 C C . TYR B 1 494 ? -20.938 36 8.984 1 83.94 494 TYR B C 1
ATOM 8273 O O . TYR B 1 494 ? -22.078 35.625 9.234 1 83.94 494 TYR B O 1
ATOM 8281 N N . PRO B 1 495 ? -20.531 36.562 7.926 1 85.5 495 PRO B N 1
ATOM 8282 C CA . PRO B 1 495 ? -21.5 36.594 6.828 1 85.5 495 PRO B CA 1
ATOM 8283 C C . PRO B 1 495 ? -21.75 35.188 6.238 1 85.5 495 PRO B C 1
ATOM 8285 O O . PRO B 1 495 ? -21.078 34.25 6.605 1 85.5 495 PRO B O 1
ATOM 8288 N N . GLU B 1 496 ? -22.797 35.188 5.426 1 84.12 496 GLU B N 1
ATOM 8289 C CA . GLU B 1 496 ? -23.031 33.969 4.691 1 84.12 496 GLU B CA 1
ATOM 8290 C C . GLU B 1 496 ? -21.844 33.625 3.789 1 84.12 496 GLU B C 1
ATOM 8292 O O . GLU B 1 496 ? -21.266 34.5 3.156 1 84.12 496 GLU B O 1
ATOM 8297 N N . ALA B 1 497 ? -21.5 32.406 3.832 1 84.19 497 ALA B N 1
ATOM 8298 C CA . ALA B 1 497 ? -20.391 31.953 3.002 1 84.19 497 ALA B CA 1
ATOM 8299 C C . ALA B 1 497 ? -20.703 32.125 1.52 1 84.19 497 ALA B C 1
ATOM 8301 O O . ALA B 1 497 ? -21.719 31.609 1.03 1 84.19 497 ALA B O 1
ATOM 8302 N N . LYS B 1 498 ? -19.969 32.875 0.868 1 81.25 498 LYS B N 1
ATOM 8303 C CA . LYS B 1 498 ? -20.031 33.125 -0.567 1 81.25 498 LYS B CA 1
ATOM 8304 C C . LYS B 1 498 ? -18.641 33.281 -1.158 1 81.25 498 LYS B C 1
ATOM 8306 O O . LYS B 1 498 ? -17.781 33.938 -0.564 1 81.25 498 LYS B O 1
ATOM 8311 N N . THR B 1 499 ? -18.422 32.531 -2.207 1 75.31 499 THR B N 1
ATOM 8312 C CA . THR B 1 499 ? -17.109 32.625 -2.84 1 75.31 499 THR B CA 1
ATOM 8313 C C . THR B 1 499 ? -17.234 33.125 -4.281 1 75.31 499 THR B C 1
ATOM 8315 O O . THR B 1 499 ? -16.906 32.406 -5.219 1 75.31 499 THR B O 1
ATOM 8318 N N . PRO B 1 500 ? -17.609 34.375 -4.301 1 67.94 500 PRO B N 1
ATOM 8319 C CA . PRO B 1 500 ? -17.719 34.906 -5.664 1 67.94 500 PRO B CA 1
ATOM 8320 C C . PRO B 1 500 ? -16.391 34.875 -6.41 1 67.94 500 PRO B C 1
ATOM 8322 O O . PRO B 1 500 ? -15.367 35.312 -5.867 1 67.94 500 PRO B O 1
ATOM 8325 N N . GLU B 1 501 ? -16.391 34.281 -7.617 1 67.12 501 GLU B N 1
ATOM 8326 C CA . GLU B 1 501 ? -15.164 34 -8.367 1 67.12 501 GLU B CA 1
ATOM 8327 C C . GLU B 1 501 ? -14.328 35.25 -8.555 1 67.12 501 GLU B C 1
ATOM 8329 O O . GLU B 1 501 ? -13.117 35.25 -8.336 1 67.12 501 GLU B O 1
ATOM 8334 N N . LYS B 1 502 ? -14.875 36.438 -8.898 1 64.88 502 LYS B N 1
ATOM 8335 C CA . LYS B 1 502 ? -14.164 37.625 -9.289 1 64.88 502 LYS B CA 1
ATOM 8336 C C . LYS B 1 502 ? -13.438 38.25 -8.102 1 64.88 502 LYS B C 1
ATOM 8338 O O . LYS B 1 502 ? -12.281 38.688 -8.219 1 64.88 502 LYS B O 1
ATOM 8343 N N . GLU B 1 503 ? -14.102 38.188 -7.031 1 66.44 503 GLU B N 1
ATOM 8344 C CA . GLU B 1 503 ? -13.547 38.875 -5.879 1 66.44 503 GLU B CA 1
ATOM 8345 C C . GLU B 1 503 ? -12.734 37.938 -4.988 1 66.44 503 GLU B C 1
ATOM 8347 O O . GLU B 1 503 ? -11.688 38.312 -4.473 1 66.44 503 GLU B O 1
ATOM 8352 N N . PHE B 1 504 ? -13.195 36.844 -4.844 1 74.38 504 PHE B N 1
ATOM 8353 C CA . PHE B 1 504 ? -12.617 35.844 -3.928 1 74.38 504 PHE B CA 1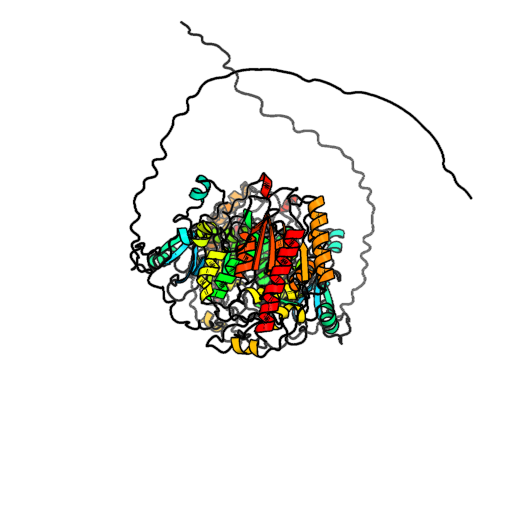
ATOM 8354 C C . PHE B 1 504 ? -11.289 35.344 -4.457 1 74.38 504 PHE B C 1
ATOM 8356 O O . PHE B 1 504 ? -10.391 35 -3.682 1 74.38 504 PHE B O 1
ATOM 8363 N N . GLN B 1 505 ? -11.125 35.344 -5.727 1 74.06 505 GLN B N 1
ATOM 8364 C CA . GLN B 1 505 ? -9.906 34.875 -6.379 1 74.06 505 GLN B CA 1
ATOM 8365 C C . GLN B 1 505 ? -9.148 36.031 -7.043 1 74.06 505 GLN B C 1
ATOM 8367 O O . GLN B 1 505 ? -8.305 35.781 -7.918 1 74.06 505 GLN B O 1
ATOM 8372 N N . SER B 1 506 ? -9.352 37.219 -6.535 1 78.69 506 SER B N 1
ATOM 8373 C CA . SER B 1 506 ? -8.82 38.406 -7.176 1 78.69 506 SER B CA 1
ATOM 8374 C C . SER B 1 506 ? -7.332 38.594 -6.879 1 78.69 506 SER B C 1
ATOM 8376 O O . SER B 1 506 ? -6.84 38.125 -5.848 1 78.69 506 SER B O 1
ATOM 8378 N N . SER B 1 507 ? -6.656 39.25 -7.832 1 82.81 507 SER B N 1
ATOM 8379 C CA . SER B 1 507 ? -5.262 39.656 -7.641 1 82.81 507 SER B CA 1
ATOM 8380 C C . SER B 1 507 ? -5.152 41.094 -7.152 1 82.81 507 SER B C 1
ATOM 8382 O O . SER B 1 507 ? -4.086 41.688 -7.25 1 82.81 507 SER B O 1
ATOM 8384 N N . SER B 1 508 ? -6.238 41.625 -6.715 1 89.12 508 SER B N 1
ATOM 8385 C CA . SER B 1 508 ? -6.258 43 -6.238 1 89.12 508 SER B CA 1
ATOM 8386 C C . SER B 1 508 ? -7.207 43.156 -5.059 1 89.12 508 SER B C 1
ATOM 8388 O O . SER B 1 508 ? -8.07 44.031 -5.066 1 89.12 508 SER B O 1
ATOM 8390 N N . ILE B 1 509 ? -6.973 42.406 -4.105 1 94.19 509 ILE B N 1
ATOM 8391 C CA . ILE B 1 509 ? -7.809 42.438 -2.912 1 94.19 509 ILE B CA 1
ATOM 8392 C C . ILE B 1 509 ? -7.402 43.625 -2.033 1 94.19 509 ILE B C 1
ATOM 8394 O O . ILE B 1 509 ? -6.238 43.75 -1.644 1 94.19 509 ILE B O 1
ATOM 8398 N N . PRO B 1 510 ? -8.312 44.469 -1.745 1 95.31 510 PRO B N 1
ATOM 8399 C CA . PRO B 1 510 ? -7.969 45.625 -0.883 1 95.31 510 PRO B CA 1
ATOM 8400 C C . PRO B 1 510 ? -7.918 45.25 0.596 1 95.31 510 PRO B C 1
ATOM 8402 O O . PRO B 1 510 ? -8.672 44.375 1.042 1 95.31 510 PRO B O 1
ATOM 8405 N N . VAL B 1 511 ? -7.082 45.938 1.378 1 97.25 511 VAL B N 1
ATOM 8406 C CA . VAL B 1 511 ? -7.008 45.719 2.818 1 97.25 511 VAL B CA 1
ATOM 8407 C C . VAL B 1 511 ? -6.406 46.938 3.492 1 97.25 511 VAL B C 1
ATOM 8409 O O . VAL B 1 511 ? -5.473 47.562 2.965 1 97.25 511 VAL B O 1
ATOM 8412 N N . GLN B 1 512 ? -7.043 47.375 4.508 1 97.94 512 GLN B N 1
ATOM 8413 C CA . GLN B 1 512 ? -6.473 48.438 5.328 1 97.94 512 GLN B CA 1
ATOM 8414 C C . GLN B 1 512 ? -5.496 47.875 6.359 1 97.94 512 GLN B C 1
ATOM 8416 O O . GLN B 1 512 ? -5.91 47.375 7.406 1 97.94 512 GLN B O 1
ATOM 8421 N N . GLY B 1 513 ? -4.215 48.062 6.094 1 97.94 513 GLY B N 1
ATOM 8422 C CA . GLY B 1 513 ? -3.166 47.5 6.918 1 97.94 513 GLY B CA 1
ATOM 8423 C C . GLY B 1 513 ? -3.236 47.938 8.367 1 97.94 513 GLY B C 1
ATOM 8424 O O . GLY B 1 513 ? -2.902 47.188 9.273 1 97.94 513 GLY B O 1
ATOM 8425 N N . ASP B 1 514 ? -3.654 49.156 8.586 1 97.69 514 ASP B N 1
ATOM 8426 C CA . ASP B 1 514 ? -3.758 49.688 9.945 1 97.69 514 ASP B CA 1
ATOM 8427 C C . ASP B 1 514 ? -4.844 48.969 10.734 1 97.69 514 ASP B C 1
ATOM 8429 O O . ASP B 1 514 ? -4.699 48.75 11.938 1 97.69 514 ASP B O 1
ATOM 8433 N N . LEU B 1 515 ? -5.934 48.688 10.062 1 98.19 515 LEU B N 1
ATOM 8434 C CA . LEU B 1 515 ? -6.988 47.906 10.719 1 98.19 515 LEU B CA 1
ATOM 8435 C C . LEU B 1 515 ? -6.48 46.531 11.156 1 98.19 515 LEU B C 1
ATOM 8437 O O . LEU B 1 515 ? -6.793 46.094 12.258 1 98.19 515 LEU B O 1
ATOM 8441 N N . VAL B 1 516 ? -5.773 45.875 10.273 1 98.56 516 VAL B N 1
ATOM 8442 C CA . VAL B 1 516 ? -5.227 44.562 10.586 1 98.56 516 VAL B CA 1
ATOM 8443 C C . VAL B 1 516 ? -4.32 44.656 11.812 1 98.56 516 VAL B C 1
ATOM 8445 O O . VAL B 1 516 ? -4.461 43.875 12.758 1 98.56 516 VAL B O 1
ATOM 8448 N N . ALA B 1 517 ? -3.408 45.594 11.797 1 98.69 517 ALA B N 1
ATOM 8449 C CA . ALA B 1 517 ? -2.471 45.812 12.898 1 98.69 517 ALA B CA 1
ATOM 8450 C C . ALA B 1 517 ? -3.211 46.094 14.203 1 98.69 517 ALA B C 1
ATOM 8452 O O . ALA B 1 517 ? -2.875 45.531 15.25 1 98.69 517 ALA B O 1
ATOM 8453 N N . ARG B 1 518 ? -4.199 46.938 14.172 1 98.38 518 ARG B N 1
ATOM 8454 C CA . ARG B 1 518 ? -4.977 47.281 15.352 1 98.38 518 ARG B CA 1
ATOM 8455 C C . ARG B 1 518 ? -5.727 46.094 15.891 1 98.38 518 ARG B C 1
ATOM 8457 O O . ARG B 1 518 ? -5.809 45.875 17.109 1 98.38 518 ARG B O 1
ATOM 8464 N N . THR B 1 519 ? -6.336 45.312 14.977 1 98.25 519 THR B N 1
ATOM 8465 C CA . THR B 1 519 ? -7.055 44.125 15.367 1 98.25 519 THR B CA 1
ATOM 8466 C C . THR B 1 519 ? -6.141 43.156 16.125 1 98.25 519 THR B C 1
ATOM 8468 O O . THR B 1 519 ? -6.527 42.625 17.172 1 98.25 519 THR B O 1
ATOM 8471 N N . ILE B 1 520 ? -4.922 43 15.656 1 98.69 520 ILE B N 1
ATOM 8472 C CA . ILE B 1 520 ? -3.947 42.094 16.281 1 98.69 520 ILE B CA 1
ATOM 8473 C C . ILE B 1 520 ? -3.547 42.656 17.641 1 98.69 520 ILE B C 1
ATOM 8475 O O . ILE B 1 520 ? -3.494 41.906 18.625 1 98.69 520 ILE B O 1
ATOM 8479 N N . GLU B 1 521 ? -3.268 43.906 17.688 1 98.44 521 GLU B N 1
ATOM 8480 C CA . GLU B 1 521 ? -2.834 44.562 18.938 1 98.44 521 GLU B CA 1
ATOM 8481 C C . GLU B 1 521 ? -3.895 44.406 20.031 1 98.44 521 GLU B C 1
ATOM 8483 O O . GLU B 1 521 ? -3.58 44.031 21.156 1 98.44 521 GLU B O 1
ATOM 8488 N N . ILE B 1 522 ? -5.125 44.719 19.703 1 98.06 522 ILE B N 1
ATOM 8489 C CA . ILE B 1 522 ? -6.23 44.625 20.656 1 98.06 522 ILE B CA 1
ATOM 8490 C C . ILE B 1 522 ? -6.383 43.188 21.125 1 98.06 522 ILE B C 1
ATOM 8492 O O . ILE B 1 522 ? -6.566 42.906 22.312 1 98.06 522 ILE B O 1
ATOM 8496 N N . ARG B 1 523 ? -6.324 42.25 20.203 1 97.69 523 ARG B N 1
ATOM 8497 C CA . ARG B 1 523 ? -6.449 40.812 20.516 1 97.69 523 ARG B CA 1
ATOM 8498 C C . ARG B 1 523 ? -5.375 40.375 21.5 1 97.69 523 ARG B C 1
ATOM 8500 O O . ARG B 1 523 ? -5.676 39.75 22.516 1 97.69 523 ARG B O 1
ATOM 8507 N N . VAL B 1 524 ? -4.102 40.688 21.219 1 97.69 524 VAL B N 1
ATOM 8508 C CA . VAL B 1 524 ? -2.982 40.281 22.047 1 97.69 524 VAL B CA 1
ATOM 8509 C C . VAL B 1 524 ? -3.084 40.938 23.422 1 97.69 524 VAL B C 1
ATOM 8511 O O . VAL B 1 524 ? -2.934 40.281 24.453 1 97.69 524 VAL B O 1
ATOM 8514 N N . ASP B 1 525 ? -3.471 42.188 23.5 1 96.94 525 ASP B N 1
ATOM 8515 C CA . ASP B 1 525 ? -3.582 42.938 24.75 1 96.94 525 ASP B CA 1
ATOM 8516 C C . ASP B 1 525 ? -4.711 42.375 25.609 1 96.94 525 ASP B C 1
ATOM 8518 O O . ASP B 1 525 ? -4.594 42.312 26.844 1 96.94 525 ASP B O 1
ATOM 8522 N N . SER B 1 526 ? -5.77 42.094 24.953 1 95.88 526 SER B N 1
ATOM 8523 C CA . SER B 1 526 ? -6.906 41.562 25.688 1 95.88 526 SER B CA 1
ATOM 8524 C C . SER B 1 526 ? -6.543 40.281 26.422 1 95.88 526 SER B C 1
ATOM 8526 O O . SER B 1 526 ? -6.949 40.062 27.562 1 95.88 526 SER B O 1
ATOM 8528 N N . VAL B 1 527 ? -5.797 39.406 25.812 1 95.5 527 VAL B N 1
ATOM 8529 C CA . VAL B 1 527 ? -5.41 38.125 26.406 1 95.5 527 VAL B CA 1
ATOM 8530 C C . VAL B 1 527 ? -4.352 38.344 27.469 1 95.5 527 VAL B C 1
ATOM 8532 O O . VAL B 1 527 ? -4.422 37.781 28.562 1 95.5 527 VAL B O 1
ATOM 8535 N N . LEU B 1 528 ? -3.381 39.25 27.172 1 93.75 528 LEU B N 1
ATOM 8536 C CA . LEU B 1 528 ? -2.32 39.5 28.125 1 93.75 528 LEU B CA 1
ATOM 8537 C C . LEU B 1 528 ? -2.891 40.125 29.406 1 93.75 528 LEU B C 1
ATOM 8539 O O . LEU B 1 528 ? -2.42 39.844 30.5 1 93.75 528 LEU B O 1
ATOM 8543 N N . SER B 1 529 ? -3.816 41 29.25 1 93.44 529 SER B N 1
ATOM 8544 C CA . SER B 1 529 ? -4.469 41.594 30.406 1 93.44 529 SER B CA 1
ATOM 8545 C C . SER B 1 529 ? -5.176 40.531 31.25 1 93.44 529 SER B C 1
ATOM 8547 O O . SER B 1 529 ? -5.191 40.625 32.469 1 93.44 529 SER B O 1
ATOM 8549 N N . LEU B 1 530 ? -5.82 39.625 30.594 1 89.94 530 LEU B N 1
ATOM 8550 C CA . LEU B 1 530 ? -6.5 38.531 31.297 1 89.94 530 LEU B CA 1
ATOM 8551 C C . LEU B 1 530 ? -5.504 37.656 32.062 1 89.94 530 LEU B C 1
ATOM 8553 O O . LEU B 1 530 ? -5.801 37.188 33.156 1 89.94 530 LEU B O 1
ATOM 8557 N N . LEU B 1 531 ? -4.359 37.438 31.469 1 87.94 531 LEU B N 1
ATOM 8558 C CA . LEU B 1 531 ? -3.334 36.594 32.094 1 87.94 531 LEU B CA 1
ATOM 8559 C C . LEU B 1 531 ? -2.766 37.281 33.344 1 87.94 531 LEU B C 1
ATOM 8561 O O . LEU B 1 531 ? -2.412 36.594 34.312 1 87.94 531 LEU B O 1
ATOM 8565 N N . GLN B 1 532 ? -2.652 38.562 33.344 1 85.31 532 GLN B N 1
ATOM 8566 C CA . GLN B 1 532 ? -2.137 39.344 34.469 1 85.31 532 GLN B CA 1
ATOM 8567 C C . GLN B 1 532 ? -3.121 39.312 35.656 1 85.31 532 GLN B C 1
ATOM 8569 O O . GLN B 1 532 ? -2.713 39.281 36.812 1 85.31 532 GLN B O 1
ATOM 8574 N N . GLN B 1 533 ? -4.336 39.25 35.312 1 82.19 533 GLN B N 1
ATOM 8575 C CA . GLN B 1 533 ? -5.355 39.219 36.375 1 82.19 533 GLN B CA 1
ATOM 8576 C C . GLN B 1 533 ? -5.434 37.844 37.031 1 82.19 533 GLN B C 1
ATOM 8578 O O . GLN B 1 533 ? -5.801 37.719 38.188 1 82.19 533 GLN B O 1
ATOM 8583 N N . SER B 1 534 ? -5.152 36.844 36.281 1 70.56 534 SER B N 1
ATOM 8584 C CA . SER B 1 534 ? -5.234 35.469 36.812 1 70.56 534 SER B CA 1
ATOM 8585 C C . SER B 1 534 ? -4 35.125 37.656 1 70.56 534 SER B C 1
ATOM 8587 O O . SER B 1 534 ? -4.055 34.25 38.5 1 70.56 534 SER B O 1
ATOM 8589 N N . ASP B 1 535 ? -2.867 35.781 37.5 1 59.03 535 ASP B N 1
ATOM 8590 C CA . ASP B 1 535 ? -1.699 35.625 38.344 1 59.03 535 ASP B CA 1
ATOM 8591 C C . ASP B 1 535 ? -1.885 36.344 39.688 1 59.03 535 ASP B C 1
ATOM 8593 O O . ASP B 1 535 ? -1.45 35.844 40.719 1 59.03 535 ASP B O 1
#

Secondary structure (DSSP, 8-state):
---------------------------------------------------------------------S-EETT---SSS-PPPEEEEEETTEEEEEEEEEETTEEEEEE-TTS---EETTEETTEE-HHHH--------SSHHHHHHT---TTTEEEEEHHHHHHHHTT-EEEEEEEEEEE-S-TTTTTSHIIIIIIIIHHHHHHHHHHH-S---TT-EE-PPPPSEEE-TT--GGGG--TT-HHHHHHHHH-TT-EEE-HHHHHHHHHHTTTSS-EEEEEEEEEE-HHHHTTSHIIIIII--HHHHHHHHHTTTS-TTTTHHHHHHHHHHTT--HHHHTHHHHBTT-------SSTTTHHHHTSPPB----EEEEE--TTSSS-B-HHHHHHHHHHHHHHHHHHT-EEEEE-GGGS-HHHHHHHHHH-SEEEEESSGGGGGGGGS---SS-EEEEE--TT-B-SHHHHHHHHTT-EEEEEEBTEEEETTB-PPPB--HHHHT-S-B-B-HHHHHHHHHHHHHHHHHHHHHH-/---------------------------------------------------------------------S-EESS---SSS-PPPEEEEEETTEEEEEEEEEETTEEEEEE-TTS---EETTEETTEE-HHHH--------SSHHHHHHT---TTTEEEEEHHHHHHHHTT-EEEEEEEEEEE-S-TTTTTSHIIIIIIIIHHHHHHHHHHH-S---TT-EE-PPPPSEEE-TT--GGGG--TT-HHHHHHHHH-TT-EEE-HHHHHHHHHHTTTSS-EEEEEEEEEE-HHHHTTSHIIIIII--HHHHHHHHHTTTS-TTTTHHHHHHHHHHTT--HHHHTHHHHBTT-------SSTHHHHHHTSPPB----EEEEE--TTSSS-B-HHHHHHHHHHHHHHHHHHT-EEEEE-GGGS-HHHHHHHHHH-SEEEEESSGGGGGGGGS--SSS-EEEEE--TT-B-SHHHHHHHHTT-EEEEEEBTEEEETTB-PPPB--HHHHT-S-B-B-HHHHHHHHHHHHHHHHHHHHHH-